Protein 9CR9 (pdb70)

Foldseek 3Di:
DWAKAKDWADEAAAQAKTKIKIAIDDDQQLQWKKWKWWAAVPGDIGTAKIAGSNRDDIDGDPVQPPFWDWGADSVRNMIMIMGGRHDQRVFTWMKMFIFPPPDPVDTHDTDHIHPTGTHGHHPDDADAWDWAWQAKCKMKIWIKTDFGDDDDKDKDKPVNPDDPAKDWDDWDQDPVRGIITMIMGIDRVVCQVPDWIWMWMGGPRVRDIDIDIHHD/DKAKAKPDQEAEDAFFDKDKIKIFIPWFLFQQKWKWWDAPPDDIHTAAGSQFHGDPPHDPQWGKDDGITIIMIMRNGHDPVRQTWMKMWRPRPPIYIYPTYGYAYDDDFDFWDKDKDWFDPVVLVVWKTKIKIKTPFGDDPDKDKWKAFQRRTDDDFKDKDKDAQDPPHGGIMMMIMGMDTSVVVVVTFKIKIWMDDPVDPHIDIDIGTD/DVPPDPDDD/DWAKAKDFADEAAAQAKTKIKIATDDDQQLQWKKWKWWAAVPGDIGTAKIAGSNRDDIDGDPVQPPQWDWGADSVRRMIMIMGGRDDQVNFTFMKMFIQPCPDDVDTHDTDHIHPTGTHGHHPDDADAWDKDWQAWPVQKTKIWIKTDFGDDDDKDKDKPVNPDDPFKDKDDWDQDPVRGIITMIMGIDGPVCQVPDWIWMWMADVSVRDIDIDIHHD/DKDKAKPDQEAEDAFFDKDKIKIFIPWFLFQQKWKWWDAPPDDIDTAAGSQFHGPPPHDPQWGKDDGITIIMIMRNGHDPVRQTWMKMWRPRPPIYIYPTYGYAYDDDFDFWDKDKDWFDPVVLVVFKTKIKIKTPFGDDPDKDKWKAFQNRTDDDFKDKDKDQQDPPHRGIMMMIIGMDTSVVVVVTFKIKIWMDDPNDPDIDIDIGTD/DVPPDPDDD

Secondary structure (DSSP, 8-state):
--EEEEE--SEE-TT--EEEEEEEESS-GGGS-EEEEEE-TTS-EEEEEEE-TTS--EEE-TTTTTTEEEEEEGGGTEEEEEE-S--GGG-EEEEEEEE--S-TTS---EEEE---EEEEE--PPPBPPEEEEE---EEEEEEEEEEEBSS--EEEEGGGTB-TTEEEPPPEE-TTS-EEEEEEEEEEGGGTTTS--EEEEEEGGGTEEEEEE---/---EEEE-SEEEE-TT--EEEEEEESS--TT-EEEEEE-TTS--EEEEETTTEEPTT--TTEEEEEETTEEEEEESS--GGG-EEEEEEE-SSS-EE---EEEEE----BPPEEEEEPPPHHHHHHTEEEEEEEEEEEBSS--EEEEEETTEEP-SSEEEEEPPPPTTT--EEEEEEEEEEHHHHHT--EEEEEEE-TT-SS-EEEEEE-/-TTS--S--/--EEEEE--SEE-TT--EEEEEEEESS-GGGS-EEEEEE-TTS-EEEEEEE-TTS--EEE-TTTTTTEEEEEEGGGTEEEEEE-S--GGG-EEEEEEEE--S-SSS---EEEE---EEEEE--PPPBPPEEEEE-----EEEEEEEEEEEBSS--EEEEGGGTB-TTEEEPPPEE-TTS-EEEEEEEEEEGGGTTTS--EEEEEEGGGTEEEEEE---/---EEEE-SEEEE-TT--EEEEEEESS--TT-EEEEEE-TTS--EEEEETTTEEPTT--TTEEEEEETTEEEEEESS--GGG-SEEEEEE-SSS-EE---EEEEE----BPPEEEEEPPPHHHHTTTEEEEEEEEEEEBSS--EEEEEETTEEP-SSEEEEEPPPPTTT--EEEEEEEEEEHHHHTT--EEEEEEE-TT-SS-EEEEEE-/-TTS--S--

Organism: Plasmodium falciparum (isolate le5) (NCBI:txid5840)

Structure (mmCIF, N/CA/C/O backbone):
data_9CR9
#
_entry.id   9CR9
#
_cell.length_a   46.600
_cell.length_b   61.050
_cell.length_c   152.999
_cell.angle_alpha   90.00
_cell.angle_beta   90.00
_cell.angle_gamma   90.00
#
_symmetry.space_group_name_H-M   'P 1 21 1'
#
loop_
_entity.id
_entity.type
_entity.pdbx_description
1 polymer 'MA6 Fab heavy chain'
2 polymer 'MA6 Fab light chain'
3 polymer 'Circumsporozoite protein (NPNA)3 repeat region peptide'
4 water water
#
loop_
_atom_site.group_PDB
_atom_site.id
_atom_site.type_symbol
_atom_site.label_atom_id
_atom_site.label_alt_id
_atom_site.label_comp_id
_atom_site.label_asym_id
_atom_site.label_entity_id
_atom_site.label_seq_id
_atom_site.pdbx_PDB_ins_code
_atom_site.Cartn_x
_atom_site.Cartn_y
_atom_site.Cartn_z
_atom_site.occupancy
_atom_site.B_iso_or_equiv
_atom_site.auth_seq_id
_atom_site.auth_comp_id
_atom_site.auth_asym_id
_atom_site.auth_atom_id
_atom_site.pdbx_PDB_model_num
ATOM 1 N N . GLN A 1 1 ? -2.514 4.141 -11.045 1.00 48.83 1 GLN A N 1
ATOM 2 C CA . GLN A 1 1 ? -1.529 3.680 -10.074 1.00 47.57 1 GLN A CA 1
ATOM 3 C C . GLN A 1 1 ? -2.159 2.661 -9.133 1.00 41.53 1 GLN A C 1
ATOM 4 O O . GLN A 1 1 ? -3.344 2.760 -8.817 1.00 38.11 1 GLN A O 1
ATOM 10 N N . VAL A 1 2 ? -1.370 1.668 -8.714 1.00 40.26 2 VAL A N 1
ATOM 11 C CA . VAL A 1 2 ? -1.835 0.694 -7.733 1.00 37.45 2 VAL A CA 1
ATOM 12 C C . VAL A 1 2 ? -2.195 1.394 -6.426 1.00 34.12 2 VAL A C 1
ATOM 13 O O . VAL A 1 2 ? -1.482 2.291 -5.950 1.00 34.98 2 VAL A O 1
ATOM 17 N N . GLN A 1 3 ? -3.333 1.020 -5.854 1.00 30.30 3 GLN A N 1
ATOM 18 C CA . GLN A 1 3 ? -3.743 1.659 -4.616 1.00 27.89 3 GLN A CA 1
ATOM 19 C C . GLN A 1 3 ? -4.735 0.770 -3.884 1.00 24.47 3 GLN A C 1
ATOM 20 O O . GLN A 1 3 ? -5.561 0.096 -4.507 1.00 21.46 3 GLN A O 1
ATOM 26 N N . LEU A 1 4 ? -4.622 0.768 -2.558 1.00 18.77 4 LEU A N 1
ATOM 27 C CA . LEU A 1 4 ? -5.531 0.065 -1.664 1.00 18.19 4 LEU A CA 1
ATOM 28 C C . LEU A 1 4 ? -6.106 1.082 -0.694 1.00 18.35 4 LEU A C 1
ATOM 29 O O . LEU A 1 4 ? -5.355 1.868 -0.111 1.00 18.66 4 LEU A O 1
ATOM 34 N N . VAL A 1 5 ? -7.426 1.071 -0.514 1.00 13.71 5 VAL A N 1
ATOM 35 C CA . VAL A 1 5 ? -8.100 2.085 0.295 1.00 12.65 5 VAL A CA 1
ATOM 36 C C . VAL A 1 5 ? -9.031 1.390 1.281 1.00 11.10 5 VAL A C 1
ATOM 37 O O . VAL A 1 5 ? -10.068 0.835 0.885 1.00 10.67 5 VAL A O 1
ATOM 41 N N . GLU A 1 6 ? -8.685 1.451 2.561 1.00 12.20 6 GLU A N 1
ATOM 42 C CA . GLU A 1 6 ? -9.522 0.898 3.613 1.00 11.17 6 GLU A CA 1
ATOM 43 C C . GLU A 1 6 ? -10.597 1.897 4.029 1.00 13.55 6 GLU A C 1
ATOM 44 O O . GLU A 1 6 ? -10.383 3.117 4.032 1.00 13.09 6 GLU A O 1
ATOM 50 N N . SER A 1 7 ? -11.756 1.364 4.395 1.00 12.09 7 SER A N 1
ATOM 51 C CA . SER A 1 7 ? -12.846 2.188 4.891 1.00 12.63 7 SER A CA 1
ATOM 52 C C . SER A 1 7 ? -13.588 1.413 5.969 1.00 12.01 7 SER A C 1
ATOM 53 O O . SER A 1 7 ? -13.476 0.192 6.075 1.00 11.80 7 SER A O 1
ATOM 56 N N . GLY A 1 8 ? -14.363 2.142 6.767 1.00 12.55 8 GLY A N 1
ATOM 57 C CA . GLY A 1 8 ? -15.230 1.561 7.766 1.00 13.25 8 GLY A CA 1
ATOM 58 C C . GLY A 1 8 ? -14.819 1.862 9.184 1.00 14.25 8 GLY A C 1
ATOM 59 O O . GLY A 1 8 ? -15.623 1.662 10.105 1.00 15.05 8 GLY A O 1
ATOM 60 N N . GLY A 1 9 ? -13.597 2.345 9.391 1.00 14.41 9 GLY A N 1
ATOM 61 C CA . GLY A 1 9 ? -13.135 2.575 10.748 1.00 12.63 9 GLY A CA 1
ATOM 62 C C . GLY A 1 9 ? -13.934 3.670 11.433 1.00 13.18 9 GLY A C 1
ATOM 63 O O . GLY A 1 9 ? -14.316 4.670 10.821 1.00 14.92 9 GLY A O 1
ATOM 64 N N . GLY A 1 10 ? -14.123 3.508 12.737 1.00 13.54 10 GLY A N 1
ATOM 65 C CA . GLY A 1 10 ? -14.849 4.516 13.524 1.00 12.38 10 GLY A CA 1
ATOM 66 C C . GLY A 1 10 ? -15.018 4.053 14.953 1.00 12.87 10 GLY A C 1
ATOM 67 O O . GLY A 1 10 ? -14.474 2.999 15.301 1.00 12.80 10 GLY A O 1
ATOM 68 N N . VAL A 1 11 ? -15.738 4.833 15.752 1.00 13.02 11 VAL A N 1
ATOM 69 C CA . VAL A 1 11 ? -15.991 4.422 17.159 1.00 15.79 11 VAL A CA 1
ATOM 70 C C . VAL A 1 11 ? -17.095 3.365 17.127 1.00 18.03 11 VAL A C 1
ATOM 71 O O . VAL A 1 11 ? -18.146 3.627 16.527 1.00 19.23 11 VAL A O 1
ATOM 75 N N . VAL A 1 12 ? -16.846 2.226 17.768 1.00 18.44 12 VAL A N 1
ATOM 76 C CA . VAL A 1 12 ? -17.828 1.107 17.844 1.00 18.01 12 VAL A CA 1
ATOM 77 C C . VAL A 1 12 ? -17.769 0.595 19.282 1.00 20.18 12 VAL A C 1
ATOM 78 O O . VAL A 1 12 ? -16.672 0.488 19.820 1.00 17.35 12 VAL A O 1
ATOM 82 N N . GLN A 1 13 ? -18.914 0.273 19.868 1.00 14.46 13 GLN A N 1
ATOM 83 C CA . GLN A 1 13 ? -18.931 -0.130 21.263 1.00 15.86 13 GLN A CA 1
ATOM 84 C C . GLN A 1 13 ? -18.459 -1.575 21.420 1.00 15.37 13 GLN A C 1
ATOM 85 O O . GLN A 1 13 ? -18.604 -2.386 20.503 1.00 14.28 13 GLN A O 1
ATOM 91 N N . PRO A 1 14 ? -17.895 -1.921 22.579 1.00 19.42 14 PRO A N 1
ATOM 92 C CA . PRO A 1 14 ? -17.489 -3.311 22.811 1.00 19.17 14 PRO A CA 1
ATOM 93 C C . PRO A 1 14 ? -18.676 -4.257 22.707 1.00 18.79 14 PRO A C 1
ATOM 94 O O . PRO A 1 14 ? -19.804 -3.920 23.078 1.00 17.64 14 PRO A O 1
ATOM 98 N N . GLY A 1 15 ? -18.408 -5.455 22.184 1.00 18.16 15 GLY A N 1
ATOM 99 C CA . GLY A 1 15 ? -19.436 -6.454 21.976 1.00 18.07 15 GLY A CA 1
ATOM 100 C C . GLY A 1 15 ? -20.226 -6.301 20.695 1.00 17.31 15 GLY A C 1
ATOM 101 O O . GLY A 1 15 ? -20.994 -7.207 20.345 1.00 17.16 15 GLY A O 1
ATOM 102 N N . ARG A 1 16 ? -20.063 -5.198 19.978 1.00 14.25 16 ARG A N 1
ATOM 103 C CA . ARG A 1 16 ? -20.825 -4.967 18.765 1.00 16.07 16 ARG A CA 1
ATOM 104 C C . ARG A 1 16 ? -20.026 -5.427 17.543 1.00 15.94 16 ARG A C 1
ATOM 105 O O . ARG A 1 16 ? -18.933 -5.992 17.658 1.00 15.85 16 ARG A O 1
ATOM 113 N N . SER A 1 17 ? -20.588 -5.191 16.355 1.00 15.28 17 SER A N 1
ATOM 114 C CA . SER A 1 17 ? -20.036 -5.674 15.095 1.00 13.90 17 SER A CA 1
ATOM 115 C C . SER A 1 17 ? -19.709 -4.508 14.174 1.00 12.98 17 SER A C 1
ATOM 116 O O . SER A 1 17 ? -20.327 -3.441 14.251 1.00 14.96 17 SER A O 1
ATOM 119 N N . LEU A 1 18 ? -18.763 -4.741 13.266 1.00 14.61 18 LEU A N 1
ATOM 120 C CA . LEU A 1 18 ? -18.336 -3.723 12.319 1.00 15.03 18 LEU A CA 1
ATOM 121 C C . LEU A 1 18 ? -17.723 -4.412 11.109 1.00 16.54 18 LEU A C 1
ATOM 122 O O . LEU A 1 18 ? -16.918 -5.337 11.255 1.00 15.81 18 LEU A O 1
ATOM 127 N N . ARG A 1 19 ? -18.090 -3.943 9.923 1.00 14.00 19 ARG A N 1
ATOM 128 C CA . ARG A 1 19 ? -17.611 -4.511 8.668 1.00 14.19 19 ARG A CA 1
ATOM 129 C C . ARG A 1 19 ? -16.663 -3.521 7.997 1.00 15.43 19 ARG A C 1
ATOM 130 O O . ARG A 1 19 ? -17.107 -2.514 7.443 1.00 15.68 19 ARG A O 1
ATOM 138 N N . LEU A 1 20 ? -15.359 -3.802 8.041 1.00 10.69 20 LEU A N 1
ATOM 139 C CA . LEU A 1 20 ? -14.413 -2.987 7.295 1.00 12.88 20 LEU A CA 1
ATOM 140 C C . LEU A 1 20 ? -14.365 -3.446 5.844 1.00 12.15 20 LEU A C 1
ATOM 141 O O . LEU A 1 20 ? -14.715 -4.581 5.517 1.00 13.12 20 LEU A O 1
ATOM 146 N N . SER A 1 21 ? -13.909 -2.558 4.967 1.00 11.06 21 SER A N 1
ATOM 147 C CA . SER A 1 21 ? -13.731 -2.945 3.576 1.00 12.80 21 SER A CA 1
ATOM 148 C C . SER A 1 21 ? -12.458 -2.313 3.032 1.00 13.82 21 SER A C 1
ATOM 149 O O . SER A 1 21 ? -11.910 -1.369 3.606 1.00 13.48 21 SER A O 1
ATOM 152 N N . CYS A 1 22 ? -11.970 -2.871 1.926 1.00 13.81 22 CYS A N 1
ATOM 153 C CA . CYS A 1 22 ? -10.735 -2.400 1.303 1.00 13.70 22 CYS A CA 1
ATOM 154 C C . CYS A 1 22 ? -10.931 -2.460 -0.202 1.00 14.19 22 CYS A C 1
ATOM 155 O O . CYS A 1 22 ? -11.140 -3.543 -0.754 1.00 15.41 22 CYS A O 1
ATOM 158 N N . ALA A 1 23 ? -10.907 -1.301 -0.851 1.00 13.19 23 ALA A N 1
ATOM 159 C CA . ALA A 1 23 ? -11.146 -1.190 -2.284 1.00 14.10 23 ALA A CA 1
ATOM 160 C C . ALA A 1 23 ? -9.823 -1.019 -3.016 1.00 15.29 23 ALA A C 1
ATOM 161 O O . ALA A 1 23 ? -9.008 -0.170 -2.643 1.00 12.09 23 ALA A O 1
ATOM 163 N N . ALA A 1 24 ? -9.619 -1.821 -4.056 1.00 16.65 24 ALA A N 1
ATOM 164 C CA . ALA A 1 24 ? -8.381 -1.833 -4.816 1.00 17.03 24 ALA A CA 1
ATOM 165 C C . ALA A 1 24 ? -8.606 -1.260 -6.208 1.00 18.09 24 ALA A C 1
ATOM 166 O O . ALA A 1 24 ? -9.686 -1.410 -6.791 1.00 19.54 24 ALA A O 1
ATOM 168 N N . SER A 1 25 ? -7.578 -0.595 -6.734 1.00 16.51 25 SER A N 1
ATOM 169 C CA . SER A 1 25 ? -7.592 -0.160 -8.125 1.00 20.38 25 SER A CA 1
ATOM 170 C C . SER A 1 25 ? -6.162 -0.117 -8.649 1.00 19.70 25 SER A C 1
ATOM 171 O O . SER A 1 25 ? -5.197 -0.076 -7.880 1.00 17.85 25 SER A O 1
ATOM 174 N N . GLY A 1 26 ? -6.035 -0.135 -9.978 1.00 21.87 26 GLY A N 1
ATOM 175 C CA . GLY A 1 26 ? -4.743 -0.044 -10.627 1.00 22.59 26 GLY A CA 1
ATOM 176 C C . GLY A 1 26 ? -4.034 -1.361 -10.849 1.00 23.76 26 GLY A C 1
ATOM 177 O O . GLY A 1 26 ? -2.897 -1.357 -11.341 1.00 19.94 26 GLY A O 1
ATOM 178 N N . PHE A 1 27 ? -4.659 -2.482 -10.497 1.00 22.83 27 PHE A N 1
ATOM 179 C CA . PHE A 1 27 ? -4.087 -3.803 -10.711 1.00 22.79 27 PHE A CA 1
ATOM 180 C C . PHE A 1 27 ? -5.224 -4.814 -10.711 1.00 25.48 27 PHE A C 1
ATOM 181 O O . PHE A 1 27 ? -6.355 -4.504 -10.326 1.00 17.23 27 PHE A O 1
ATOM 189 N N . THR A 1 28 ? -4.913 -6.029 -11.152 1.00 17.99 28 THR A N 1
ATOM 190 C CA . THR A 1 28 ? -5.915 -7.093 -11.245 1.00 22.81 28 THR A CA 1
ATOM 191 C C . THR A 1 28 ? -6.137 -7.677 -9.853 1.00 21.48 28 THR A C 1
ATOM 192 O O . THR A 1 28 ? -5.487 -8.643 -9.447 1.00 21.56 28 THR A O 1
ATOM 196 N N . PHE A 1 29 ? -7.083 -7.072 -9.123 1.00 19.74 29 PHE A N 1
ATOM 197 C CA . PHE A 1 29 ? -7.353 -7.443 -7.736 1.00 17.13 29 PHE A CA 1
ATOM 198 C C . PHE A 1 29 ? -7.689 -8.925 -7.607 1.00 16.67 29 PHE A C 1
ATOM 199 O O . PHE A 1 29 ? -7.213 -9.604 -6.689 1.00 16.39 29 PHE A O 1
ATOM 207 N N . SER A 1 30 ? -8.480 -9.450 -8.544 1.00 15.28 30 SER A N 1
ATOM 208 C CA . SER A 1 30 ? -8.907 -10.843 -8.501 1.00 18.46 30 SER A CA 1
ATOM 209 C C . SER A 1 30 ? -7.761 -11.830 -8.695 1.00 17.14 30 SER A C 1
ATOM 210 O O . SER A 1 30 ? -7.987 -13.040 -8.595 1.00 16.74 30 SER A O 1
ATOM 213 N N . SER A 1 31 ? -6.548 -11.363 -8.972 1.00 18.87 31 SER A N 1
ATOM 214 C CA . SER A 1 31 ? -5.415 -12.265 -9.123 1.00 18.71 31 SER A CA 1
ATOM 215 C C . SER A 1 31 ? -4.602 -12.430 -7.847 1.00 16.48 31 SER A C 1
ATOM 216 O O . SER A 1 31 ? -3.762 -13.332 -7.784 1.00 18.37 31 SER A O 1
ATOM 219 N N . TYR A 1 32 ? -4.854 -11.619 -6.821 1.00 15.34 32 TYR A N 1
ATOM 220 C CA . TYR A 1 32 ? -3.980 -11.527 -5.656 1.00 14.91 32 TYR A CA 1
ATOM 221 C C . TYR A 1 32 ? -4.693 -11.962 -4.385 1.00 15.01 32 TYR A C 1
ATOM 222 O O . TYR A 1 32 ? -5.832 -11.558 -4.136 1.00 14.20 32 TYR A O 1
ATOM 231 N N . GLY A 1 33 ? -4.011 -12.767 -3.573 1.00 16.79 33 GLY A N 1
ATOM 232 C CA . GLY A 1 33 ? -4.396 -12.892 -2.181 1.00 12.18 33 GLY A CA 1
ATOM 233 C C . GLY A 1 33 ? -4.093 -11.615 -1.419 1.00 11.29 33 GLY A C 1
ATOM 234 O O . GLY A 1 33 ? -3.153 -10.885 -1.728 1.00 12.20 33 GLY A O 1
ATOM 235 N N . ILE A 1 34 ? -4.920 -11.324 -0.418 1.00 14.49 34 ILE A N 1
ATOM 236 C CA . ILE A 1 34 ? -4.838 -10.069 0.322 1.00 14.58 34 ILE A CA 1
ATOM 237 C C . ILE A 1 34 ? -4.922 -10.373 1.809 1.00 15.35 34 ILE A C 1
ATOM 238 O O . ILE A 1 34 ? -5.694 -11.244 2.228 1.00 9.82 34 ILE A O 1
ATOM 243 N N . HIS A 1 35 ? -4.139 -9.640 2.603 1.00 12.16 35 HIS A N 1
ATOM 244 C CA . HIS A 1 35 ? -4.124 -9.759 4.052 1.00 12.62 35 HIS A CA 1
ATOM 245 C C . HIS A 1 35 ? -4.785 -8.555 4.715 1.00 12.58 35 HIS A C 1
ATOM 246 O O . HIS A 1 35 ? -4.828 -7.453 4.162 1.00 12.50 35 HIS A O 1
ATOM 253 N N . TRP A 1 36 ? -5.278 -8.779 5.931 1.00 11.90 36 TRP A N 1
ATOM 254 C CA . TRP A 1 36 ? -5.527 -7.711 6.891 1.00 8.17 36 TRP A CA 1
ATOM 255 C C . TRP A 1 36 ? -4.422 -7.742 7.938 1.00 8.29 36 TRP A C 1
ATOM 256 O O . TRP A 1 36 ? -4.069 -8.816 8.436 1.00 11.89 36 TRP A O 1
ATOM 267 N N . VAL A 1 37 ? -3.877 -6.572 8.257 1.00 8.05 37 VAL A N 1
ATOM 268 C CA . VAL A 1 37 ? -2.872 -6.403 9.304 1.00 12.50 37 VAL A CA 1
ATOM 269 C C . VAL A 1 37 ? -3.297 -5.221 10.163 1.00 11.54 37 VAL A C 1
ATOM 270 O O . VAL A 1 37 ? -3.813 -4.228 9.644 1.00 13.27 37 VAL A O 1
ATOM 274 N N . ARG A 1 38 ? -3.093 -5.320 11.474 1.00 10.41 38 ARG A N 1
ATOM 275 C CA . ARG A 1 38 ? -3.487 -4.233 12.355 1.00 8.55 38 ARG A CA 1
ATOM 276 C C . ARG A 1 38 ? -2.338 -3.837 13.269 1.00 12.01 38 ARG A C 1
ATOM 277 O O . ARG A 1 38 ? -1.403 -4.605 13.503 1.00 10.78 38 ARG A O 1
ATOM 285 N N . GLN A 1 39 ? -2.442 -2.616 13.794 1.00 9.03 39 GLN A N 1
ATOM 286 C CA . GLN A 1 39 ? -1.428 -2.031 14.666 1.00 9.52 39 GLN A CA 1
ATOM 287 C C . GLN A 1 39 ? -2.147 -1.262 15.767 1.00 9.92 39 GLN A C 1
ATOM 288 O O . GLN A 1 39 ? -2.740 -0.213 15.503 1.00 13.17 39 GLN A O 1
ATOM 294 N N . ALA A 1 40 ? -2.106 -1.787 16.990 1.00 10.58 40 ALA A N 1
ATOM 295 C CA . ALA A 1 40 ? -2.720 -1.104 18.113 1.00 16.50 40 ALA A CA 1
ATOM 296 C C . ALA A 1 40 ? -1.926 0.159 18.433 1.00 17.38 40 ALA A C 1
ATOM 297 O O . ALA A 1 40 ? -0.741 0.246 18.106 1.00 17.83 40 ALA A O 1
ATOM 299 N N . PRO A 1 41 ? -2.568 1.170 19.041 1.00 19.49 41 PRO A N 1
ATOM 300 C CA . PRO A 1 41 ? -1.841 2.399 19.390 1.00 20.66 41 PRO A CA 1
ATOM 301 C C . PRO A 1 41 ? -0.573 2.127 20.184 1.00 21.33 41 PRO A C 1
ATOM 302 O O . PRO A 1 41 ? -0.621 1.502 21.247 1.00 21.47 41 PRO A O 1
ATOM 306 N N . GLY A 1 42 ? 0.567 2.579 19.662 1.00 22.41 42 GLY A N 1
ATOM 307 C CA . GLY A 1 42 ? 1.843 2.426 20.336 1.00 22.17 42 GLY A CA 1
ATOM 308 C C . GLY A 1 42 ? 2.498 1.066 20.209 1.00 21.20 42 GLY A C 1
ATOM 309 O O . GLY A 1 42 ? 3.607 0.881 20.729 1.00 21.36 42 GLY A O 1
ATOM 310 N N . LYS A 1 43 ? 1.868 0.115 19.532 1.00 19.26 43 LYS A N 1
ATOM 311 C CA . LYS A 1 43 ? 2.345 -1.257 19.480 1.00 19.16 43 LYS A CA 1
ATOM 312 C C . LYS A 1 43 ? 2.841 -1.588 18.077 1.00 16.64 43 LYS A C 1
ATOM 313 O O . LYS A 1 43 ? 2.864 -0.740 17.180 1.00 14.94 43 LYS A O 1
ATOM 319 N N . GLY A 1 44 ? 3.242 -2.845 17.893 1.00 15.53 44 GLY A N 1
ATOM 320 C CA . GLY A 1 44 ? 3.755 -3.314 16.625 1.00 13.87 44 GLY A CA 1
ATOM 321 C C . GLY A 1 44 ? 2.677 -3.840 15.693 1.00 14.04 44 GLY A C 1
ATOM 322 O O . GLY A 1 44 ? 1.474 -3.763 15.955 1.00 14.93 44 GLY A O 1
ATOM 323 N N . LEU A 1 45 ? 3.135 -4.367 14.564 1.00 14.27 45 LEU A N 1
ATOM 324 C CA . LEU A 1 45 ? 2.238 -4.885 13.545 1.00 12.89 45 LEU A CA 1
ATOM 325 C C . LEU A 1 45 ? 1.804 -6.296 13.907 1.00 12.88 45 LEU A C 1
ATOM 326 O O . LEU A 1 45 ? 2.610 -7.107 14.370 1.00 15.05 45 LEU A O 1
ATOM 331 N N . GLU A 1 46 ? 0.514 -6.568 13.713 1.00 10.93 46 GLU A N 1
ATOM 332 C CA . GLU A 1 46 ? -0.044 -7.909 14.015 1.00 13.14 46 GLU A CA 1
ATOM 333 C C . GLU A 1 46 ? -0.837 -8.398 12.802 1.00 11.99 46 GLU A C 1
ATOM 334 O O . GLU A 1 46 ? -1.808 -7.728 12.424 1.00 10.46 46 GLU A O 1
ATOM 340 N N . TRP A 1 47 ? -0.399 -9.504 12.199 1.00 12.85 47 TRP A N 1
ATOM 341 C CA . TRP A 1 47 ? -1.142 -10.082 11.052 1.00 12.24 47 TRP A CA 1
ATOM 342 C C . TRP A 1 47 ? -2.509 -10.538 11.574 1.00 12.15 47 TRP A C 1
ATOM 343 O O . TRP A 1 47 ? -2.554 -11.117 12.673 1.00 12.74 47 TRP A O 1
ATOM 354 N N . VAL A 1 48 ? -3.572 -10.316 10.797 1.00 12.44 48 VAL A N 1
ATOM 355 C CA . VAL A 1 48 ? -4.949 -10.667 11.246 1.00 12.45 48 VAL A CA 1
ATOM 356 C C . VAL A 1 48 ? -5.530 -11.814 10.410 1.00 13.11 48 VAL A C 1
ATOM 357 O O . VAL A 1 48 ? -5.968 -12.804 11.020 1.00 16.17 48 VAL A O 1
ATOM 361 N N . ALA A 1 49 ? -5.484 -11.710 9.078 1.00 11.07 49 ALA A N 1
ATOM 362 C CA . ALA A 1 49 ? -6.123 -12.728 8.255 1.00 10.68 49 ALA A CA 1
ATOM 363 C C . ALA A 1 49 ? -5.642 -12.633 6.816 1.00 12.58 49 ALA A C 1
ATOM 364 O O . ALA A 1 49 ? -5.206 -11.575 6.359 1.00 13.79 49 ALA A O 1
ATOM 366 N N . LEU A 1 50 ? -5.733 -13.761 6.113 1.00 13.12 50 LEU A N 1
ATOM 367 C CA . LEU A 1 50 ? -5.448 -13.868 4.690 1.00 13.21 50 LEU A CA 1
ATOM 368 C C . LEU A 1 50 ? -6.645 -14.483 3.977 1.00 14.19 50 LEU A C 1
ATOM 369 O O . LEU A 1 50 ? -7.321 -15.359 4.522 1.00 12.18 50 LEU A O 1
ATOM 374 N N . ILE A 1 51 ? -6.911 -13.975 2.791 1.00 11.29 51 ILE A N 1
ATOM 375 C CA . ILE A 1 51 ? -7.898 -14.679 1.946 1.00 11.91 51 ILE A CA 1
ATOM 376 C C . ILE A 1 51 ? -7.140 -14.919 0.645 1.00 13.63 51 ILE A C 1
ATOM 377 O O . ILE A 1 51 ? -6.415 -14.009 0.202 1.00 13.47 51 ILE A O 1
ATOM 382 N N . TRP A 1 52 ? -7.425 -16.033 -0.043 1.00 13.26 52 TRP A N 1
ATOM 383 C CA . TRP A 1 52 ? -6.830 -16.322 -1.380 1.00 13.86 52 TRP A CA 1
ATOM 384 C C . TRP A 1 52 ? -7.477 -15.410 -2.431 1.00 13.65 52 TRP A C 1
ATOM 385 O O . TRP A 1 52 ? -8.574 -14.832 -2.093 1.00 14.76 52 TRP A O 1
ATOM 396 N N . TYR A 1 53 A -6.918 -15.408 -3.670 1.00 14.18 52 TYR A N 1
ATOM 397 C CA . TYR A 1 53 A -7.351 -14.548 -4.767 1.00 16.84 52 TYR A CA 1
ATOM 398 C C . TYR A 1 53 A -8.808 -14.788 -5.148 1.00 18.40 52 TYR A C 1
ATOM 399 O O . TYR A 1 53 A -9.521 -13.852 -5.526 1.00 14.50 52 TYR A O 1
ATOM 408 N N . ASP A 1 54 ? -9.337 -16.013 -4.982 1.00 15.47 53 ASP A N 1
ATOM 409 C CA . ASP A 1 54 ? -10.709 -16.358 -5.432 1.00 16.14 53 ASP A CA 1
ATOM 410 C C . ASP A 1 54 ? -11.627 -16.491 -4.220 1.00 17.60 53 ASP A C 1
ATOM 411 O O . ASP A 1 54 ? -12.755 -16.962 -4.405 1.00 17.44 53 ASP A O 1
ATOM 416 N N . GLY A 1 55 ? -11.145 -16.081 -3.044 1.00 15.40 54 GLY A N 1
ATOM 417 C CA . GLY A 1 55 ? -11.939 -16.140 -1.803 1.00 20.06 54 GLY A CA 1
ATOM 418 C C . GLY A 1 55 ? -12.079 -17.549 -1.261 1.00 21.28 54 GLY A C 1
ATOM 419 O O . GLY A 1 55 ? -12.964 -17.761 -0.418 1.00 22.36 54 GLY A O 1
ATOM 420 N N . SER A 1 56 ? -11.200 -18.469 -1.667 1.00 19.14 55 SER A N 1
ATOM 421 C CA . SER A 1 56 ? -11.347 -19.868 -1.193 1.00 19.79 55 SER A CA 1
ATOM 422 C C . SER A 1 56 ? -10.654 -20.085 0.156 1.00 21.24 55 SER A C 1
ATOM 423 O O . SER A 1 56 ? -11.364 -20.121 1.170 1.00 23.25 55 SER A O 1
ATOM 426 N N . ASN A 1 57 ? -9.322 -20.177 0.170 1.00 18.86 56 ASN A N 1
ATOM 427 C CA . ASN A 1 57 ? -8.597 -20.451 1.439 1.00 20.46 56 ASN A CA 1
ATOM 428 C C . ASN A 1 57 ? -8.552 -19.185 2.298 1.00 19.41 56 ASN A C 1
ATOM 429 O O . ASN A 1 57 ? -8.194 -18.128 1.765 1.00 19.59 56 ASN A O 1
ATOM 434 N N . LYS A 1 58 ? -8.895 -19.325 3.580 1.00 18.21 57 LYS A N 1
ATOM 435 C CA . LYS A 1 58 ? -8.906 -18.199 4.549 1.00 17.64 57 LYS A CA 1
ATOM 436 C C . LYS A 1 58 ? -8.132 -18.613 5.802 1.00 19.03 57 LYS A C 1
ATOM 437 O O . LYS A 1 58 ? -8.412 -19.695 6.340 1.00 20.14 57 LYS A O 1
ATOM 443 N N . TYR A 1 59 ? -7.220 -17.755 6.255 1.00 17.87 58 TYR A N 1
ATOM 444 C CA . TYR A 1 59 ? -6.409 -18.042 7.464 1.00 18.19 58 TYR A CA 1
ATOM 445 C C . TYR A 1 59 ? -6.584 -16.886 8.452 1.00 16.64 58 TYR A C 1
ATOM 446 O O . TYR A 1 59 ? -6.693 -15.735 8.013 1.00 15.72 58 TYR A O 1
ATOM 455 N N . TYR A 1 60 ? -6.587 -17.205 9.746 1.00 16.67 59 TYR A N 1
ATOM 456 C CA . TYR A 1 60 ? -6.793 -16.199 10.777 1.00 16.57 59 TYR A CA 1
ATOM 457 C C . TYR A 1 60 ? -5.745 -16.338 11.868 1.00 17.87 59 TYR A C 1
ATOM 458 O O . TYR A 1 60 ? -5.235 -17.431 12.133 1.00 16.15 59 TYR A O 1
ATOM 467 N N . ALA A 1 61 ? -5.447 -15.215 12.512 1.00 14.16 60 ALA A N 1
ATOM 468 C CA . ALA A 1 61 ? -4.666 -15.246 13.734 1.00 20.16 60 ALA A CA 1
ATOM 469 C C . ALA A 1 61 ? -5.515 -15.773 14.884 1.00 20.32 60 ALA A C 1
ATOM 470 O O . ALA A 1 61 ? -6.733 -15.574 14.929 1.00 21.32 60 ALA A O 1
ATOM 472 N N . ASP A 1 62 ? -4.855 -16.456 15.821 1.00 21.59 61 ASP A N 1
ATOM 473 C CA . ASP A 1 62 ? -5.565 -17.011 16.969 1.00 25.10 61 ASP A CA 1
ATOM 474 C C . ASP A 1 62 ? -6.296 -15.930 17.758 1.00 24.81 61 ASP A C 1
ATOM 475 O O . ASP A 1 62 ? -7.329 -16.209 18.378 1.00 27.99 61 ASP A O 1
ATOM 480 N N . SER A 1 63 ? -5.790 -14.693 17.736 1.00 22.09 62 SER A N 1
ATOM 481 C CA . SER A 1 63 ? -6.402 -13.620 18.511 1.00 23.23 62 SER A CA 1
ATOM 482 C C . SER A 1 63 ? -7.747 -13.178 17.948 1.00 22.83 62 SER A C 1
ATOM 483 O O . SER A 1 63 ? -8.520 -12.539 18.669 1.00 24.15 62 SER A O 1
ATOM 486 N N . VAL A 1 64 ? -8.048 -13.497 16.691 1.00 21.58 63 VAL A N 1
ATOM 487 C CA . VAL A 1 64 ? -9.295 -13.069 16.064 1.00 18.58 63 VAL A CA 1
ATOM 488 C C . VAL A 1 64 ? -10.144 -14.229 15.572 1.00 20.44 63 VAL A C 1
ATOM 489 O O . VAL A 1 64 ? -11.274 -13.992 15.110 1.00 18.94 63 VAL A O 1
ATOM 493 N N . LYS A 1 65 ? -9.657 -15.464 15.658 1.00 23.49 64 LYS A N 1
ATOM 494 C CA . LYS A 1 65 ? -10.391 -16.608 15.132 1.00 26.56 64 LYS A CA 1
ATOM 495 C C . LYS A 1 65 ? -11.749 -16.759 15.807 1.00 27.01 64 LYS A C 1
ATOM 496 O O . LYS A 1 65 ? -11.873 -16.658 17.031 1.00 27.17 64 LYS A O 1
ATOM 502 N N . GLY A 1 66 ? -12.774 -17.020 14.992 1.00 27.38 65 GLY A N 1
ATOM 503 C CA . GLY A 1 66 ? -14.125 -17.187 15.483 1.00 28.48 65 GLY A CA 1
ATOM 504 C C . GLY A 1 66 ? -14.901 -15.904 15.674 1.00 29.11 65 GLY A C 1
ATOM 505 O O . GLY A 1 66 ? -16.135 -15.950 15.766 1.00 31.10 65 GLY A O 1
ATOM 506 N N . ARG A 1 67 ? -14.223 -14.760 15.751 1.00 27.75 66 ARG A N 1
ATOM 507 C CA . ARG A 1 67 ? -14.877 -13.461 15.838 1.00 25.78 66 ARG A CA 1
ATOM 508 C C . ARG A 1 67 ? -14.804 -12.667 14.545 1.00 22.75 66 ARG A C 1
ATOM 509 O O . ARG A 1 67 ? -15.730 -11.907 14.250 1.00 23.51 66 ARG A O 1
ATOM 517 N N . PHE A 1 68 ? -13.724 -12.814 13.781 1.00 18.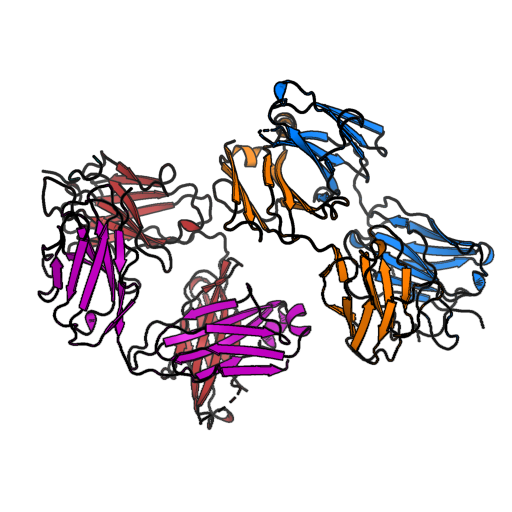18 67 PHE A N 1
ATOM 518 C CA . PHE A 1 68 ? -13.506 -12.061 12.553 1.00 14.77 67 PHE A CA 1
ATOM 519 C C . PHE A 1 68 ? -13.698 -12.985 11.364 1.00 15.29 67 PHE A C 1
ATOM 520 O O . PHE A 1 68 ? -13.311 -14.155 11.412 1.00 15.33 67 PHE A O 1
ATOM 528 N N . THR A 1 69 ? -14.276 -12.451 10.293 1.00 15.36 68 THR A N 1
ATOM 529 C CA . THR A 1 69 ? -14.519 -13.210 9.074 1.00 18.13 68 THR A CA 1
ATOM 530 C C . THR A 1 69 ? -14.021 -12.393 7.896 1.00 15.90 68 THR A C 1
ATOM 531 O O . THR A 1 69 ? -14.470 -11.259 7.694 1.00 13.71 68 THR A O 1
ATOM 535 N N . ILE A 1 70 ? -13.116 -12.968 7.113 1.00 15.82 69 ILE A N 1
ATOM 536 C CA . ILE A 1 70 ? -12.575 -12.309 5.930 1.00 13.02 69 ILE A CA 1
ATOM 537 C C . ILE A 1 70 ? -13.347 -12.794 4.714 1.00 12.80 69 ILE A C 1
ATOM 538 O O . ILE A 1 70 ? -13.760 -13.960 4.647 1.00 14.21 69 ILE A O 1
ATOM 543 N N . SER A 1 71 ? -13.567 -11.893 3.758 1.00 12.80 70 SER A N 1
ATOM 544 C CA . SER A 1 71 ? -14.277 -12.245 2.535 1.00 14.69 70 SER A CA 1
ATOM 545 C C . SER A 1 71 ? -13.908 -11.237 1.455 1.00 15.44 70 SER A C 1
ATOM 546 O O . SER A 1 71 ? -13.254 -10.223 1.719 1.00 10.95 70 SER A O 1
ATOM 549 N N . ARG A 1 72 ? -14.317 -11.534 0.223 1.00 13.51 71 ARG A N 1
ATOM 550 C CA . ARG A 1 72 ? -14.022 -10.605 -0.857 1.00 14.26 71 ARG A CA 1
ATOM 551 C C . ARG A 1 72 ? -15.100 -10.689 -1.928 1.00 15.04 71 ARG A C 1
ATOM 552 O O . ARG A 1 72 ? -15.778 -11.710 -2.081 1.00 13.84 71 ARG A O 1
ATOM 560 N N . ASP A 1 73 ? -15.263 -9.585 -2.653 1.00 14.01 72 ASP A N 1
ATOM 561 C CA . ASP A 1 73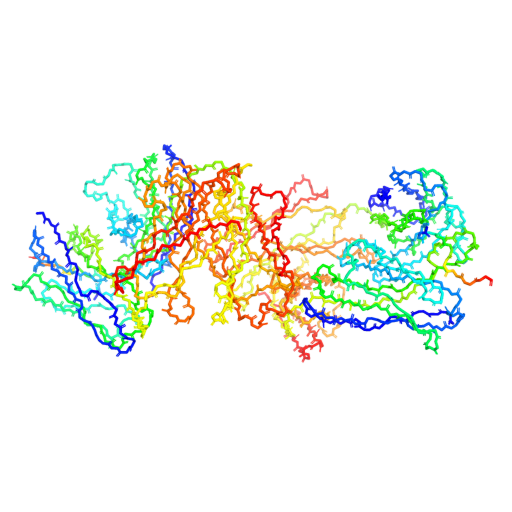 ? -16.167 -9.512 -3.800 1.00 16.42 72 ASP A CA 1
ATOM 562 C C . ASP A 1 73 ? -15.347 -8.986 -4.970 1.00 17.72 72 ASP A C 1
ATOM 563 O O . ASP A 1 73 ? -15.202 -7.771 -5.132 1.00 17.80 72 ASP A O 1
ATOM 568 N N . ASN A 1 74 ? -14.833 -9.900 -5.797 1.00 17.54 73 ASN A N 1
ATOM 569 C CA . ASN A 1 74 ? -13.946 -9.485 -6.875 1.00 16.80 73 ASN A CA 1
ATOM 570 C C . ASN A 1 74 ? -14.665 -8.612 -7.896 1.00 16.27 73 ASN A C 1
ATOM 571 O O . ASN A 1 74 ? -14.049 -7.716 -8.481 1.00 16.48 73 ASN A O 1
ATOM 576 N N . SER A 1 75 ? -15.970 -8.827 -8.099 1.00 17.08 74 SER A N 1
ATOM 577 C CA . SER A 1 75 ? -16.729 -7.976 -9.009 1.00 18.27 74 SER A CA 1
ATOM 578 C C . SER A 1 75 ? -16.729 -6.512 -8.578 1.00 22.29 74 SER A C 1
ATOM 579 O O . SER A 1 75 ? -16.975 -5.632 -9.412 1.00 21.99 74 SER A O 1
ATOM 582 N N . LYS A 1 76 ? -16.478 -6.234 -7.298 1.00 21.88 75 LYS A N 1
ATOM 583 C CA . LYS A 1 76 ? -16.380 -4.873 -6.791 1.00 23.01 75 LYS A CA 1
ATOM 584 C C . LYS A 1 76 ? -14.955 -4.500 -6.411 1.00 21.93 75 LYS A C 1
ATOM 585 O O . LYS A 1 76 ? -14.737 -3.418 -5.853 1.00 20.37 75 LYS A O 1
ATOM 591 N N . ASN A 1 77 ? -13.986 -5.368 -6.703 1.00 18.15 76 ASN A N 1
ATOM 592 C CA . ASN A 1 77 ? -12.581 -5.144 -6.349 1.00 18.95 76 ASN A CA 1
ATOM 593 C C . ASN A 1 77 ? -12.426 -4.815 -4.869 1.00 15.16 76 ASN A C 1
ATOM 594 O O . ASN A 1 77 ? -11.605 -3.982 -4.478 1.00 14.43 76 ASN A O 1
ATOM 599 N N . THR A 1 78 ? -13.220 -5.471 -4.030 1.00 14.85 77 THR A N 1
ATOM 600 C CA . THR A 1 78 ? -13.274 -5.095 -2.626 1.00 16.51 77 THR A CA 1
ATOM 601 C C . THR A 1 78 ? -13.061 -6.305 -1.729 1.00 17.07 77 THR A C 1
ATOM 602 O O . THR A 1 78 ? -13.526 -7.412 -2.028 1.00 17.23 77 THR A O 1
ATOM 606 N N . LEU A 1 79 ? -12.337 -6.070 -0.639 1.00 11.86 78 LEU A N 1
ATOM 607 C CA . LEU A 1 79 ? -12.069 -7.020 0.428 1.00 16.29 78 LEU A CA 1
ATOM 608 C C . LEU A 1 79 ? -12.823 -6.574 1.678 1.00 14.46 78 LEU A C 1
ATOM 609 O O . LEU A 1 79 ? -13.006 -5.376 1.907 1.00 10.77 78 LEU A O 1
ATOM 614 N N . TYR A 1 80 ? -13.270 -7.531 2.491 1.00 11.32 79 TYR A N 1
ATOM 615 C CA . TYR A 1 80 ? -14.003 -7.198 3.705 1.00 11.11 79 TYR A CA 1
ATOM 616 C C . TYR A 1 80 ? -13.395 -7.901 4.906 1.00 12.31 79 TYR A C 1
ATOM 617 O O . TYR A 1 80 ? -12.717 -8.925 4.779 1.00 13.02 79 TYR A O 1
ATOM 626 N N . LEU A 1 81 ? -13.656 -7.330 6.081 1.00 11.59 80 LEU A N 1
ATOM 627 C CA . LEU A 1 81 ? -13.330 -7.958 7.358 1.00 10.78 80 LEU A CA 1
ATOM 628 C C . LEU A 1 81 ? -14.501 -7.691 8.286 1.00 14.58 80 LEU A C 1
ATOM 629 O O . LEU A 1 81 ? -14.657 -6.570 8.780 1.00 14.73 80 LEU A O 1
ATOM 634 N N . GLN A 1 82 ? -15.331 -8.703 8.511 1.00 14.47 81 GLN A N 1
ATOM 635 C CA . GLN A 1 82 ? -16.435 -8.576 9.449 1.00 17.02 81 GLN A CA 1
ATOM 636 C C . GLN A 1 82 ? -15.932 -8.913 10.844 1.00 16.85 81 GLN A C 1
ATOM 637 O O . GLN A 1 82 ? -15.466 -10.032 11.088 1.00 18.11 81 GLN A O 1
ATOM 643 N N . MET A 1 83 ? -16.016 -7.942 11.747 1.00 14.88 82 MET A N 1
ATOM 644 C CA . MET A 1 83 ? -15.558 -8.085 13.122 1.00 15.98 82 MET A CA 1
ATOM 645 C C . MET A 1 83 ? -16.774 -8.171 14.035 1.00 16.37 82 MET A C 1
ATOM 646 O O . MET A 1 83 ? -17.596 -7.251 14.067 1.00 18.79 82 MET A O 1
ATOM 651 N N . ASN A 1 84 A -16.889 -9.273 14.767 1.00 18.37 82 ASN A N 1
ATOM 652 C CA . ASN A 1 84 A -17.978 -9.490 15.708 1.00 18.48 82 ASN A CA 1
ATOM 653 C C . ASN A 1 84 A -17.436 -9.563 17.129 1.00 18.61 82 ASN A C 1
ATOM 654 O O . ASN A 1 84 A -16.265 -9.889 17.350 1.00 18.48 82 ASN A O 1
ATOM 659 N N . SER A 1 85 B -18.311 -9.247 18.090 1.00 19.79 82 SER A N 1
ATOM 660 C CA . SER A 1 85 B -17.984 -9.261 19.518 1.00 22.68 82 SER A CA 1
ATOM 661 C C . SER A 1 85 B -16.674 -8.528 19.787 1.00 21.59 82 SER A C 1
ATOM 662 O O . SER A 1 85 B -15.737 -9.070 20.380 1.00 20.58 82 SER A O 1
ATOM 665 N N . LEU A 1 86 C -16.616 -7.279 19.328 1.00 17.08 82 LEU A N 1
ATOM 666 C CA . LEU A 1 86 C -15.390 -6.500 19.432 1.00 15.97 82 LEU A CA 1
ATOM 667 C C . LEU A 1 86 C -14.984 -6.308 20.887 1.00 16.90 82 LEU A C 1
ATOM 668 O O . LEU A 1 86 C -15.816 -6.030 21.751 1.00 17.86 82 LEU A O 1
ATOM 673 N N . ARG A 1 87 ? -13.691 -6.464 21.158 1.00 18.91 83 ARG A N 1
ATOM 674 C CA . ARG A 1 87 ? -13.156 -6.174 22.476 1.00 21.64 83 ARG A CA 1
ATOM 675 C C . ARG A 1 87 ? -12.330 -4.901 22.407 1.00 17.00 83 ARG A C 1
ATOM 676 O O . ARG A 1 87 ? -11.942 -4.446 21.328 1.00 15.53 83 ARG A O 1
ATOM 684 N N . ALA A 1 88 ? -12.087 -4.316 23.582 1.00 17.97 84 ALA A N 1
ATOM 685 C CA . ALA A 1 88 ? -11.319 -3.078 23.650 1.00 23.17 84 ALA A CA 1
ATOM 686 C C . ALA A 1 88 ? -9.960 -3.232 22.979 1.00 21.23 84 ALA A C 1
ATOM 687 O O . ALA A 1 88 ? -9.480 -2.308 22.311 1.00 19.59 84 ALA A O 1
ATOM 689 N N . GLU A 1 89 ? -9.333 -4.399 23.130 1.00 23.16 85 GLU A N 1
ATOM 690 C CA . GLU A 1 89 ? -8.009 -4.629 22.558 1.00 23.92 85 GLU A CA 1
ATOM 691 C C . GLU A 1 89 ? -8.026 -4.793 21.042 1.00 21.57 85 GLU A C 1
ATOM 692 O O . GLU A 1 89 ? -6.951 -4.941 20.449 1.00 21.74 85 GLU A O 1
ATOM 698 N N . ASP A 1 90 ? -9.197 -4.779 20.400 1.00 18.50 86 ASP A N 1
ATOM 699 C CA . ASP A 1 90 ? -9.248 -4.710 18.943 1.00 16.72 86 ASP A CA 1
ATOM 700 C C . ASP A 1 90 ? -9.050 -3.292 18.422 1.00 14.99 86 ASP A C 1
ATOM 701 O O . ASP A 1 90 ? -8.961 -3.104 17.205 1.00 13.82 86 ASP A O 1
ATOM 706 N N . THR A 1 91 ? -8.977 -2.300 19.307 1.00 15.06 87 THR A N 1
ATOM 707 C CA . THR A 1 91 ? -8.686 -0.930 18.899 1.00 14.58 87 THR A CA 1
ATOM 708 C C . THR A 1 91 ? -7.341 -0.877 18.189 1.00 15.89 87 THR A C 1
ATOM 709 O O . THR A 1 91 ? -6.311 -1.213 18.782 1.00 16.46 87 THR A O 1
ATOM 713 N N . ALA A 1 92 ? -7.351 -0.451 16.926 1.00 10.93 88 ALA A N 1
ATOM 714 C CA . ALA A 1 92 ? -6.141 -0.480 16.108 1.00 12.29 88 ALA A CA 1
ATOM 715 C C . ALA A 1 92 ? -6.420 0.191 14.770 1.00 11.67 88 ALA A C 1
ATOM 716 O O . ALA A 1 92 ? -7.575 0.362 14.368 1.00 8.70 88 ALA A O 1
ATOM 718 N N . VAL A 1 93 ? -5.341 0.582 14.094 1.00 9.66 89 VAL A N 1
ATOM 719 C CA . VAL A 1 93 ? -5.398 0.870 12.667 1.00 7.51 89 VAL A CA 1
ATOM 720 C C . VAL A 1 93 ? -5.345 -0.449 11.912 1.00 11.50 89 VAL A C 1
ATOM 721 O O . VAL A 1 93 ? -4.453 -1.276 12.144 1.00 7.59 89 VAL A O 1
ATOM 725 N N . TYR A 1 94 ? -6.287 -0.643 10.996 1.00 9.66 90 TYR A N 1
ATOM 726 C CA . TYR A 1 94 ? -6.368 -1.853 10.191 1.00 11.23 90 TYR A CA 1
ATOM 727 C C . TYR A 1 94 ? -5.903 -1.554 8.771 1.00 12.24 90 TYR A C 1
ATOM 728 O O . TYR A 1 94 ? -6.396 -0.613 8.138 1.00 11.61 90 TYR A O 1
ATOM 737 N N . TYR A 1 95 ? -4.965 -2.363 8.281 1.00 9.69 91 TYR A N 1
ATOM 738 C CA . TYR A 1 95 ? -4.421 -2.267 6.933 1.00 11.23 91 TYR A CA 1
ATOM 739 C C . TYR A 1 95 ? -4.840 -3.473 6.103 1.00 12.16 91 TYR A C 1
ATOM 740 O O . TYR A 1 95 ? -4.887 -4.599 6.610 1.00 12.69 91 TYR A O 1
ATOM 749 N N . CYS A 1 96 ? -5.130 -3.246 4.825 1.00 11.39 92 CYS A N 1
ATOM 750 C CA . CYS A 1 96 ? -5.067 -4.331 3.858 1.00 13.31 92 CYS A CA 1
ATOM 751 C C . CYS A 1 96 ? -3.718 -4.269 3.149 1.00 16.13 92 CYS A C 1
ATOM 752 O O . CYS A 1 96 ? -3.156 -3.189 2.926 1.00 9.00 92 CYS A O 1
ATOM 755 N N . ALA A 1 97 ? -3.187 -5.448 2.841 1.00 9.24 93 ALA A N 1
ATOM 756 C CA . ALA A 1 97 ? -1.844 -5.575 2.297 1.00 12.09 93 ALA A CA 1
ATOM 757 C C . ALA A 1 97 ? -1.838 -6.744 1.326 1.00 12.61 93 ALA A C 1
ATOM 758 O O . ALA A 1 97 ? -2.344 -7.825 1.642 1.00 14.90 93 ALA A O 1
ATOM 760 N N . ARG A 1 98 ? -1.272 -6.515 0.152 1.00 13.77 94 ARG A N 1
ATOM 761 C CA . ARG A 1 98 ? -1.292 -7.472 -0.941 1.00 15.06 94 ARG A CA 1
ATOM 762 C C . ARG A 1 98 ? -0.110 -8.429 -0.852 1.00 15.17 94 ARG A C 1
ATOM 763 O O . ARG A 1 98 ? 1.008 -8.025 -0.519 1.00 13.59 94 ARG A O 1
ATOM 771 N N . ASP A 1 99 ? -0.357 -9.700 -1.159 1.00 11.24 95 ASP A N 1
ATOM 772 C CA . ASP A 1 99 ? 0.758 -10.607 -1.405 1.00 13.65 95 ASP A CA 1
ATOM 773 C C . ASP A 1 99 ? 1.597 -10.080 -2.564 1.00 14.24 95 ASP A C 1
ATOM 774 O O . ASP A 1 99 ? 1.071 -9.752 -3.630 1.00 13.98 95 ASP A O 1
ATOM 779 N N . GLY A 1 100 ? 2.912 -9.987 -2.354 1.00 12.78 96 GLY A N 1
ATOM 780 C CA . GLY A 1 100 ? 3.762 -9.360 -3.350 1.00 15.95 96 GLY A CA 1
ATOM 781 C C . GLY A 1 100 ? 3.913 -10.140 -4.640 1.00 17.72 96 GLY A C 1
ATOM 782 O O . GLY A 1 100 ? 4.250 -9.548 -5.671 1.00 19.79 96 GLY A O 1
ATOM 783 N N . GLY A 1 101 ? 3.690 -11.449 -4.609 1.00 15.84 97 GLY A N 1
ATOM 784 C CA . GLY A 1 101 ? 3.794 -12.234 -5.824 1.00 17.64 97 GLY A CA 1
ATOM 785 C C . GLY A 1 101 ? 5.183 -12.354 -6.401 1.00 19.08 97 GLY A C 1
ATOM 786 O O . GLY A 1 101 ? 5.324 -12.680 -7.586 1.00 19.13 97 GLY A O 1
ATOM 787 N N . HIS A 1 102 ? 6.224 -12.096 -5.600 1.00 19.07 98 HIS A N 1
ATOM 788 C CA . HIS A 1 102 ? 7.588 -12.259 -6.090 1.00 20.40 98 HIS A CA 1
ATOM 789 C C . HIS A 1 102 ? 7.843 -13.687 -6.561 1.00 21.48 98 HIS A C 1
ATOM 790 O O . HIS A 1 102 ? 8.516 -13.902 -7.575 1.00 21.78 98 HIS A O 1
ATOM 797 N N . SER A 1 103 ? 7.306 -14.662 -5.822 1.00 20.99 99 SER A N 1
ATOM 798 C CA . SER A 1 103 ? 7.478 -16.097 -6.174 1.00 22.58 99 SER A CA 1
ATOM 799 C C . SER A 1 103 ? 6.112 -16.784 -6.265 1.00 20.97 99 SER A C 1
ATOM 800 O O . SER A 1 103 ? 5.269 -16.531 -5.396 1.00 22.01 99 SER A O 1
ATOM 803 N N . THR A 1 104 ? 5.942 -17.672 -7.247 1.00 22.45 100 THR A N 1
ATOM 804 C CA . THR A 1 104 ? 4.655 -18.394 -7.422 1.00 23.80 100 THR A CA 1
ATOM 805 C C . THR A 1 104 ? 4.643 -19.676 -6.585 1.00 24.37 100 THR A C 1
ATOM 806 O O . THR A 1 104 ? 3.565 -20.270 -6.468 1.00 24.21 100 THR A O 1
ATOM 810 N N . SER A 1 105 A 5.786 -20.079 -6.020 1.00 25.33 100 SER A N 1
ATOM 811 C CA . SER A 1 105 A 5.829 -21.339 -5.290 1.00 25.83 100 SER A CA 1
ATOM 812 C C . SER A 1 105 A 5.741 -21.156 -3.780 1.00 23.05 100 SER A C 1
ATOM 813 O O . SER A 1 105 A 5.875 -22.135 -3.039 1.00 23.48 100 SER A O 1
ATOM 816 N N . TRP A 1 106 B 5.522 -19.931 -3.309 1.00 20.16 100 TRP A N 1
ATOM 817 C CA . TRP A 1 106 B 5.343 -19.651 -1.891 1.00 17.00 100 TRP A CA 1
ATOM 818 C C . TRP A 1 106 B 4.586 -18.341 -1.777 1.00 18.13 100 TRP A C 1
ATOM 819 O O . TRP A 1 106 B 4.520 -17.561 -2.732 1.00 18.10 100 TRP A O 1
ATOM 830 N N . SER A 1 107 C 4.012 -18.109 -0.599 1.00 16.99 100 SER A N 1
ATOM 831 C CA . SER A 1 107 C 3.495 -16.785 -0.298 1.00 16.94 100 SER A CA 1
ATOM 832 C C . SER A 1 107 C 4.660 -15.800 -0.205 1.00 15.76 100 SER A C 1
ATOM 833 O O . SER A 1 107 C 5.832 -16.184 -0.165 1.00 15.67 100 SER A O 1
ATOM 836 N N . ASN A 1 108 D 4.330 -14.512 -0.196 1.00 14.08 100 ASN A N 1
ATOM 837 C CA . ASN A 1 108 D 5.337 -13.480 -0.380 1.00 14.64 100 ASN A CA 1
ATOM 838 C C . ASN A 1 108 D 5.204 -12.401 0.683 1.00 14.59 100 ASN A C 1
ATOM 839 O O . ASN A 1 108 D 4.209 -12.324 1.412 1.00 14.81 100 ASN A O 1
ATOM 844 N N . ALA A 1 109 E 6.242 -11.565 0.764 1.00 14.21 100 ALA A N 1
ATOM 845 C CA . ALA A 1 109 E 6.168 -10.350 1.559 1.00 12.11 100 ALA A CA 1
ATOM 846 C C . ALA A 1 109 E 5.089 -9.423 1.010 1.00 14.46 100 ALA A C 1
ATOM 847 O O . ALA A 1 109 E 4.673 -9.522 -0.147 1.00 16.19 100 ALA A O 1
ATOM 849 N N . PHE A 1 110 F 4.655 -8.494 1.854 1.00 12.52 100 PHE A N 1
ATOM 850 C CA . PHE A 1 110 F 3.490 -7.661 1.567 1.00 13.29 100 PHE A CA 1
ATOM 851 C C . PHE A 1 110 F 3.971 -6.372 0.902 1.00 14.03 100 PHE A C 1
ATOM 852 O O . PHE A 1 110 F 4.540 -5.497 1.568 1.00 12.82 100 PHE A O 1
ATOM 860 N N . ASP A 1 111 ? 3.789 -6.270 -0.418 1.00 14.32 101 ASP A N 1
ATOM 861 C CA . ASP A 1 111 ? 4.376 -5.142 -1.195 1.00 14.08 101 ASP A CA 1
ATOM 862 C C . ASP A 1 111 ? 3.513 -3.873 -1.199 1.00 16.39 101 ASP A C 1
ATOM 863 O O . ASP A 1 111 ? 4.086 -2.788 -1.058 1.00 18.95 101 ASP A O 1
ATOM 868 N N . ILE A 1 112 ? 2.195 -4.011 -1.317 1.00 15.78 102 ILE A N 1
ATOM 869 C CA . ILE A 1 112 ? 1.290 -2.872 -1.452 1.00 13.01 102 ILE A CA 1
ATOM 870 C C . ILE A 1 112 ? 0.440 -2.793 -0.191 1.00 14.29 102 ILE A C 1
ATOM 871 O O . ILE A 1 112 ? -0.278 -3.745 0.140 1.00 14.59 102 ILE A O 1
ATOM 876 N N . TRP A 1 113 ? 0.509 -1.660 0.503 1.00 12.56 103 TRP A N 1
ATOM 877 C CA . TRP A 1 113 ? -0.297 -1.425 1.692 1.00 14.69 103 TRP A CA 1
ATOM 878 C C . TRP A 1 113 ? -1.231 -0.245 1.469 1.00 14.04 103 TRP A C 1
ATOM 879 O O . TRP A 1 113 ? -0.884 0.722 0.786 1.00 12.30 103 TRP A O 1
ATOM 890 N N . GLY A 1 114 ? -2.407 -0.314 2.082 1.00 13.03 104 GLY A N 1
ATOM 891 C CA . GLY A 1 114 ? -3.276 0.839 2.152 1.00 13.41 104 GLY A CA 1
ATOM 892 C C . GLY A 1 114 ? -2.840 1.791 3.247 1.00 13.34 104 GLY A C 1
ATOM 893 O O . GLY A 1 114 ? -1.901 1.539 3.999 1.00 16.46 104 GLY A O 1
ATOM 894 N N . GLN A 1 115 ? -3.556 2.907 3.343 1.00 13.39 105 GLN A N 1
ATOM 895 C CA . GLN A 1 115 ? -3.255 3.928 4.342 1.00 17.14 105 GLN A CA 1
ATOM 896 C C . GLN A 1 115 ? -3.738 3.553 5.738 1.00 15.18 105 GLN A C 1
ATOM 897 O O . GLN A 1 115 ? -3.247 4.122 6.721 1.00 16.79 105 GLN A O 1
ATOM 903 N N . GLY A 1 116 ? -4.673 2.622 5.849 1.00 11.34 106 GLY A N 1
ATOM 904 C CA . GLY A 1 116 ? -5.177 2.179 7.133 1.00 11.82 106 GLY A CA 1
ATOM 905 C C . GLY A 1 116 ? -6.491 2.850 7.499 1.00 13.36 106 GLY A C 1
ATOM 906 O O . GLY A 1 116 ? -6.793 3.970 7.070 1.00 13.54 106 GLY A O 1
ATOM 907 N N . THR A 1 117 ? -7.295 2.150 8.301 1.00 11.78 107 THR A N 1
ATOM 908 C CA . THR A 1 117 ? -8.528 2.707 8.851 1.00 11.88 107 THR A CA 1
ATOM 909 C C . THR A 1 117 ? -8.534 2.447 10.354 1.00 10.95 107 THR A C 1
ATOM 910 O O . THR A 1 117 ? -8.201 1.344 10.799 1.00 11.00 107 THR A O 1
ATOM 914 N N . MET A 1 118 ? -8.857 3.475 11.136 1.00 11.38 108 MET A N 1
ATOM 915 C CA . MET A 1 118 ? -8.741 3.404 12.587 1.00 13.74 108 MET A CA 1
ATOM 916 C C . MET A 1 118 ? -10.062 2.954 13.202 1.00 15.19 108 MET A C 1
ATOM 917 O O . MET A 1 118 ? -11.101 3.596 13.005 1.00 16.97 108 MET A O 1
ATOM 922 N N . VAL A 1 119 ? -9.994 1.858 13.953 1.00 16.37 109 VAL A N 1
ATOM 923 C CA . VAL A 1 119 ? -11.179 1.309 14.665 1.00 15.33 109 VAL A CA 1
ATOM 924 C C . VAL A 1 119 ? -10.969 1.585 16.153 1.00 14.67 109 VAL A C 1
ATOM 925 O O . VAL A 1 119 ? -9.963 1.109 16.698 1.00 13.69 109 VAL A O 1
ATOM 929 N N . THR A 1 120 ? -11.859 2.369 16.757 1.00 14.05 110 THR A N 1
ATOM 930 C CA . THR A 1 120 ? -11.732 2.643 18.209 1.00 15.05 110 THR A CA 1
ATOM 931 C C . THR A 1 120 ? -12.861 1.903 18.924 1.00 15.38 110 THR A C 1
ATOM 932 O O . THR A 1 120 ? -14.024 2.294 18.746 1.00 15.58 110 THR A O 1
ATOM 936 N N . VAL A 1 121 ? -12.510 0.900 19.728 1.00 15.23 111 VAL A N 1
ATOM 937 C CA . VAL A 1 121 ? -13.557 0.125 20.447 1.00 15.05 111 VAL A CA 1
ATOM 938 C C . VAL A 1 121 ? -13.760 0.791 21.809 1.00 14.40 111 VAL A C 1
ATOM 939 O O . VAL A 1 121 ? -12.907 0.620 22.685 1.00 14.07 111 VAL A O 1
ATOM 943 N N . SER A 1 122 ? -14.843 1.557 21.943 1.00 14.30 112 SER A N 1
ATOM 944 C CA . SER A 1 122 ? -15.096 2.289 23.209 1.00 14.93 112 SER A CA 1
ATOM 945 C C . SER A 1 122 ? -16.592 2.560 23.382 1.00 15.90 112 SER A C 1
ATOM 946 O O . SER A 1 122 ? -17.267 2.810 22.378 1.00 16.16 112 SER A O 1
ATOM 949 N N . SER A 1 123 ? -17.055 2.577 24.631 1.00 15.26 113 SER A N 1
ATOM 950 C CA . SER A 1 123 ? -18.472 2.900 24.932 1.00 18.88 113 SER A CA 1
ATOM 951 C C . SER A 1 123 ? -18.569 4.375 25.342 1.00 18.62 113 SER A C 1
ATOM 952 O O . SER A 1 123 ? -19.661 4.811 25.726 1.00 19.67 113 SER A O 1
ATOM 955 N N . ALA A 1 124 ? -17.457 5.109 25.248 1.00 16.13 114 ALA A N 1
ATOM 956 C CA . ALA A 1 124 ? -17.416 6.535 25.650 1.00 17.84 114 ALA A CA 1
ATOM 957 C C . ALA A 1 124 ? -18.350 7.377 24.773 1.00 19.43 114 ALA A C 1
ATOM 958 O O . ALA A 1 124 ? -18.407 7.139 23.559 1.00 19.07 114 ALA A O 1
ATOM 960 N N . SER A 1 125 ? -19.045 8.331 25.395 1.00 21.40 115 SER A N 1
ATOM 961 C CA . SER A 1 125 ? -19.949 9.267 24.679 1.00 23.07 115 SER A CA 1
ATOM 962 C C . SER A 1 125 ? -19.135 10.431 24.106 1.00 21.58 115 SER A C 1
ATOM 963 O O . SER A 1 125 ? -18.040 10.700 24.622 1.00 20.01 115 SER A O 1
ATOM 966 N N . THR A 1 126 ? -19.643 11.086 23.063 1.00 21.26 116 THR A N 1
ATOM 967 C CA . THR A 1 126 ? -18.893 12.228 22.491 1.00 19.99 116 THR A CA 1
ATOM 968 C C . THR A 1 126 ? -18.904 13.364 23.514 1.00 19.25 116 THR A C 1
ATOM 969 O O . THR A 1 126 ? -19.992 13.738 23.975 1.00 18.84 116 THR A O 1
ATOM 973 N N . LYS A 1 127 ? -17.728 13.891 23.846 1.00 17.56 117 LYS A N 1
ATOM 974 C CA . LYS A 1 127 ? -17.677 15.000 24.828 1.00 18.12 117 LYS A CA 1
ATOM 975 C C . LYS A 1 127 ? -16.610 16.009 24.405 1.00 18.84 117 LYS A C 1
ATOM 976 O O . LYS A 1 127 ? -15.475 15.586 24.148 1.00 16.42 117 LYS A O 1
ATOM 982 N N . GLY A 1 128 ? -16.978 17.294 24.350 1.00 21.73 118 GLY A N 1
ATOM 983 C CA . GLY A 1 128 ? -16.018 18.383 24.080 1.00 19.85 118 GLY A CA 1
ATOM 984 C C . GLY A 1 128 ? -15.212 18.543 25.349 1.00 19.37 118 GLY A C 1
ATOM 985 O O . GLY A 1 128 ? -15.784 18.343 26.443 1.00 19.69 118 GLY A O 1
ATOM 986 N N . PRO A 1 129 ? -13.775 18.955 25.414 1.00 20.06 119 PRO A N 1
ATOM 987 C CA . PRO A 1 129 ? -12.807 19.029 26.513 1.00 20.42 119 PRO A CA 1
ATOM 988 C C . PRO A 1 129 ? -13.025 20.215 27.436 1.00 21.16 119 PRO A C 1
ATOM 989 O O . PRO A 1 129 ? -13.499 21.282 27.035 1.00 19.38 119 PRO A O 1
ATOM 993 N N . SER A 1 130 ? -12.657 20.009 28.698 1.00 22.38 120 SER A N 1
ATOM 994 C CA . SER A 1 130 ? -12.425 21.108 29.620 1.00 25.33 120 SER A CA 1
ATOM 995 C C . SER A 1 130 ? -10.994 21.597 29.438 1.00 25.02 120 SER A C 1
ATOM 996 O O . SER A 1 130 ? -10.064 20.796 29.294 1.00 23.71 120 SER A O 1
ATOM 999 N N . VAL A 1 131 ? -10.821 22.915 29.413 1.00 24.53 121 VAL A N 1
ATOM 1000 C CA . VAL A 1 131 ? -9.519 23.527 29.175 1.00 25.30 121 VAL A CA 1
ATOM 1001 C C . VAL A 1 131 ? -9.110 24.266 30.440 1.00 31.57 121 VAL A C 1
ATOM 1002 O O . VAL A 1 131 ? -9.764 25.235 30.839 1.00 44.77 121 VAL A O 1
ATOM 1006 N N . PHE A 1 132 ? -8.026 23.813 31.064 1.00 24.91 122 PHE A N 1
ATOM 1007 C CA . PHE A 1 132 ? -7.547 24.407 32.297 1.00 22.94 122 PHE A CA 1
ATOM 1008 C C . PHE A 1 132 ? -6.171 25.027 32.093 1.00 21.49 122 PHE A C 1
ATOM 1009 O O . PHE A 1 132 ? -5.343 24.464 31.373 1.00 22.11 122 PHE A O 1
ATOM 1017 N N . PRO A 1 133 ? -5.893 26.173 32.707 1.00 19.95 123 PRO A N 1
ATOM 1018 C CA . PRO A 1 133 ? -4.571 26.785 32.534 1.00 18.03 123 PRO A CA 1
ATOM 1019 C C . PRO A 1 133 ? -3.497 26.034 33.302 1.00 24.55 123 PRO A C 1
ATOM 1020 O O . PRO A 1 133 ? -3.735 25.492 34.385 1.00 23.71 123 PRO A O 1
ATOM 1024 N N . LEU A 1 134 ? -2.308 26.000 32.715 1.00 22.97 124 LEU A N 1
ATOM 1025 C CA . LEU A 1 134 ? -1.078 25.620 33.397 1.00 21.39 124 LEU A CA 1
ATOM 1026 C C . LEU A 1 134 ? -0.312 26.929 33.555 1.00 20.90 124 LEU A C 1
ATOM 1027 O O . LEU A 1 134 ? 0.448 27.328 32.675 1.00 20.12 124 LEU A O 1
ATOM 1032 N N . ALA A 1 135 ? -0.553 27.615 34.668 1.00 22.05 125 ALA A N 1
ATOM 1033 C CA . ALA A 1 135 ? -0.064 28.977 34.818 1.00 22.95 125 ALA A CA 1
ATOM 1034 C C . ALA A 1 135 ? 1.450 28.988 34.998 1.00 24.42 125 ALA A C 1
ATOM 1035 O O . ALA A 1 135 ? 2.007 28.086 35.630 1.00 24.31 125 ALA A O 1
ATOM 1037 N N . PRO A 1 136 ? 2.144 30.011 34.470 1.00 25.70 126 PRO A N 1
ATOM 1038 C CA . PRO A 1 136 ? 3.590 30.178 34.653 1.00 26.94 126 PRO A CA 1
ATOM 1039 C C . PRO A 1 136 ? 3.924 30.475 36.105 1.00 28.13 126 PRO A C 1
ATOM 1040 O O . PRO A 1 136 ? 3.281 31.350 36.692 1.00 29.02 126 PRO A O 1
ATOM 1044 N N . GLY A 1 144 ? 15.782 32.866 32.265 1.00 43.39 134 GLY A N 1
ATOM 1045 C CA . GLY A 1 144 ? 14.889 33.909 31.790 1.00 43.56 134 GLY A CA 1
ATOM 1046 C C . GLY A 1 144 ? 13.703 33.385 30.999 1.00 41.34 134 GLY A C 1
ATOM 1047 O O . GLY A 1 144 ? 12.982 34.155 30.359 1.00 40.61 134 GLY A O 1
ATOM 1048 N N . THR A 1 145 ? 13.500 32.070 31.047 1.00 39.72 135 THR A N 1
ATOM 1049 C CA . THR A 1 145 ? 12.451 31.396 30.290 1.00 39.32 135 THR A CA 1
ATOM 1050 C C . THR A 1 145 ? 11.424 30.810 31.249 1.00 37.95 135 THR A C 1
ATOM 1051 O O . THR A 1 145 ? 11.788 30.145 32.226 1.00 38.60 135 THR A O 1
ATOM 1055 N N . ALA A 1 146 ? 10.147 31.063 30.971 1.00 35.22 136 ALA A N 1
ATOM 1056 C CA . ALA A 1 146 ? 9.046 30.553 31.771 1.00 31.01 136 ALA A CA 1
ATOM 1057 C C . ALA A 1 146 ? 8.182 29.630 30.924 1.00 28.30 136 ALA A C 1
ATOM 1058 O O . ALA A 1 146 ? 7.979 29.877 29.731 1.00 28.16 136 ALA A O 1
ATOM 1060 N N . ALA A 1 147 ? 7.681 28.566 31.541 1.00 25.27 137 ALA A N 1
ATOM 1061 C CA . ALA A 1 147 ? 6.795 27.628 30.873 1.00 23.11 137 ALA A CA 1
ATOM 1062 C C . ALA A 1 147 ? 5.354 27.888 31.290 1.00 21.71 137 ALA A C 1
ATOM 1063 O O . ALA A 1 147 ? 5.077 28.212 32.449 1.00 20.49 137 ALA A O 1
ATOM 1065 N N . LEU A 1 148 ? 4.442 27.763 30.330 1.00 20.06 138 LEU A N 1
ATOM 1066 C CA . LEU A 1 148 ? 3.014 27.860 30.588 1.00 20.53 138 LEU A CA 1
ATOM 1067 C C . LEU A 1 148 ? 2.303 26.959 29.591 1.00 19.83 138 LEU A C 1
ATOM 1068 O O . LEU A 1 148 ? 2.897 26.487 28.617 1.00 19.65 138 LEU A O 1
ATOM 1073 N N . GLY A 1 149 ? 1.024 26.712 29.837 1.00 19.91 139 GLY A N 1
ATOM 1074 C CA . GLY A 1 149 ? 0.313 25.851 28.919 1.00 17.93 139 GLY A CA 1
ATOM 1075 C C . GLY A 1 149 ? -1.164 25.751 29.220 1.00 17.86 139 GLY A C 1
ATOM 1076 O O . GLY A 1 149 ? -1.718 26.521 30.005 1.00 17.36 139 GLY A O 1
ATOM 1077 N N . CYS A 1 150 ? -1.793 24.790 28.550 1.00 17.86 140 CYS A N 1
ATOM 1078 C CA . CYS A 1 150 ? -3.198 24.469 28.735 1.00 18.46 140 CYS A CA 1
ATOM 1079 C C . CYS A 1 150 ? -3.343 22.968 28.918 1.00 18.24 140 CYS A C 1
ATOM 1080 O O . CYS A 1 150 ? -2.740 22.185 28.175 1.00 18.62 140 CYS A O 1
ATOM 1083 N N . LEU A 1 151 ? -4.121 22.571 29.918 1.00 17.96 141 LEU A N 1
ATOM 1084 C CA . LEU A 1 151 ? -4.499 21.178 30.094 1.00 15.77 141 LEU A CA 1
ATOM 1085 C C . LEU A 1 151 ? -5.848 20.966 29.416 1.00 16.40 141 LEU A C 1
ATOM 1086 O O . LEU A 1 151 ? -6.828 21.644 29.745 1.00 17.57 141 LEU A O 1
ATOM 1091 N N . VAL A 1 152 ? -5.887 20.057 28.447 1.00 15.13 142 VAL A N 1
ATOM 1092 C CA . VAL A 1 152 ? -7.068 19.813 27.621 1.00 15.26 142 VAL A CA 1
ATOM 1093 C C . VAL A 1 152 ? -7.612 18.449 28.026 1.00 14.83 142 VAL A C 1
ATOM 1094 O O . VAL A 1 152 ? -7.157 17.412 27.530 1.00 15.94 142 VAL A O 1
ATOM 1098 N N . LYS A 1 153 ? -8.592 18.441 28.921 1.00 14.59 143 LYS A N 1
ATOM 1099 C CA . LYS A 1 153 ? -8.957 17.243 29.660 1.00 17.14 143 LYS A CA 1
ATOM 1100 C C . LYS A 1 153 ? -10.354 16.751 29.300 1.00 17.14 143 LYS A C 1
ATOM 1101 O O . LYS A 1 153 ? -11.258 17.550 29.036 1.00 18.89 143 LYS A O 1
ATOM 1107 N N . ASP A 1 154 ? -10.523 15.431 29.406 1.00 16.25 144 ASP A N 1
ATOM 1108 C CA . ASP A 1 154 ? -11.827 14.728 29.282 1.00 17.33 144 ASP A CA 1
ATOM 1109 C C . ASP A 1 154 ? -12.556 15.044 27.973 1.00 18.81 144 ASP A C 1
ATOM 1110 O O . ASP A 1 154 ? -13.621 15.674 28.028 1.00 19.48 144 ASP A O 1
ATOM 1115 N N . TYR A 1 155 ? -12.024 14.560 26.854 1.00 17.83 145 TYR A N 1
ATOM 1116 C CA . TYR A 1 155 ? -12.703 14.744 25.547 1.00 17.58 145 TYR A CA 1
ATOM 1117 C C . TYR A 1 155 ? -12.753 13.394 24.829 1.00 16.34 145 TYR A C 1
ATOM 1118 O O . TYR A 1 155 ? -11.929 12.520 25.123 1.00 17.38 145 TYR A O 1
ATOM 1127 N N . PHE A 1 156 ? -13.745 13.224 23.958 1.00 18.82 146 PHE A N 1
ATOM 1128 C CA . PHE A 1 156 ? -13.908 11.966 23.187 1.00 19.63 146 PHE A CA 1
ATOM 1129 C C . PHE A 1 156 ? -14.793 12.275 21.977 1.00 20.37 146 PHE A C 1
ATOM 1130 O O . PHE A 1 156 ? -15.774 13.002 22.152 1.00 18.39 146 PHE A O 1
ATOM 1138 N N . PRO A 1 157 ? -14.486 11.751 20.770 1.00 18.23 147 PRO A N 1
ATOM 1139 C CA . PRO A 1 157 ? -13.323 10.890 20.558 1.00 20.04 147 PRO A CA 1
ATOM 1140 C C . PRO A 1 157 ? -12.107 11.701 20.114 1.00 20.64 147 PRO A C 1
ATOM 1141 O O . PRO A 1 157 ? -12.079 12.879 20.307 1.00 21.69 147 PRO A O 1
ATOM 1145 N N . GLU A 1 158 ? -11.132 11.034 19.514 1.00 20.61 148 GLU A N 1
ATOM 1146 C CA . GLU A 1 158 ? -9.994 11.822 18.998 1.00 22.05 148 GLU A CA 1
ATOM 1147 C C . GLU A 1 158 ? -10.410 12.506 17.687 1.00 21.56 148 GLU A C 1
ATOM 1148 O O . GLU A 1 158 ? -11.336 12.056 17.015 1.00 20.74 148 GLU A O 1
ATOM 1154 N N . PRO A 1 159 ? -9.576 13.685 17.303 1.00 20.63 149 PRO A N 1
ATOM 1155 C CA . PRO A 1 159 ? -8.525 14.467 17.951 1.00 19.74 149 PRO A CA 1
ATOM 1156 C C . PRO A 1 159 ? -8.965 15.848 18.403 1.00 20.75 149 PRO A C 1
ATOM 1157 O O . PRO A 1 159 ? -10.101 16.269 18.177 1.00 21.99 149 PRO A O 1
ATOM 1161 N N . VAL A 1 160 ? -8.033 16.546 19.041 1.00 20.46 150 VAL A N 1
ATOM 1162 C CA . VAL A 1 160 ? -8.145 17.966 19.331 1.00 23.68 150 VAL A CA 1
ATOM 1163 C C . VAL A 1 160 ? -6.968 18.656 18.655 1.00 24.02 150 VAL A C 1
ATOM 1164 O O . VAL A 1 160 ? -5.905 18.055 18.476 1.00 25.41 150 VAL A O 1
ATOM 1168 N N . THR A 1 161 ? -7.171 19.904 18.242 1.00 24.45 151 THR A N 1
ATOM 1169 C CA . THR A 1 161 ? -6.084 20.769 17.805 1.00 25.41 151 THR A CA 1
ATOM 1170 C C . THR A 1 161 ? -5.914 21.909 18.799 1.00 24.12 151 THR A C 1
ATOM 1171 O O . THR A 1 161 ? -6.895 22.420 19.350 1.00 24.82 151 THR A O 1
ATOM 1175 N N . VAL A 1 162 ? -4.664 22.297 19.032 1.00 21.61 152 VAL A N 1
ATOM 1176 C CA . VAL 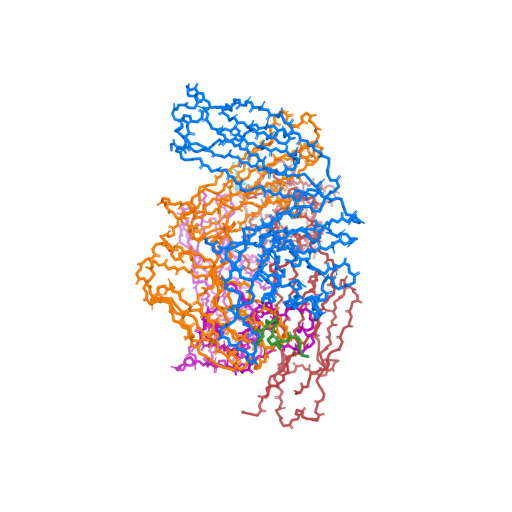A 1 162 ? -4.340 23.415 19.906 1.00 21.39 152 VAL A CA 1
ATOM 1177 C C . VAL A 1 162 ? -3.429 24.365 19.148 1.00 23.28 152 VAL A C 1
ATOM 1178 O O . VAL A 1 162 ? -2.426 23.941 18.565 1.00 25.42 152 VAL A O 1
ATOM 1182 N N . SER A 1 163 ? -3.783 25.639 19.147 1.00 23.91 153 SER A N 1
ATOM 1183 C CA . SER A 1 163 ? -2.919 26.702 18.670 1.00 24.71 153 SER A CA 1
ATOM 1184 C C . SER A 1 163 ? -2.720 27.696 19.806 1.00 22.55 153 SER A C 1
ATOM 1185 O O . SER A 1 163 ? -3.379 27.623 20.847 1.00 22.43 153 SER A O 1
ATOM 1188 N N . TRP A 1 164 ? -1.785 28.619 19.617 1.00 21.79 154 TRP A N 1
ATOM 1189 C CA . TRP A 1 164 ? -1.506 29.640 20.615 1.00 21.39 154 TRP A CA 1
ATOM 1190 C C . TRP A 1 164 ? -1.579 31.005 19.957 1.00 23.59 154 TRP A C 1
ATOM 1191 O O . TRP A 1 164 ? -1.026 31.206 18.870 1.00 23.84 154 TRP A O 1
ATOM 1202 N N . ASN A 1 165 ? -2.278 31.929 20.614 1.00 24.75 155 ASN A N 1
ATOM 1203 C CA . ASN A 1 165 ? -2.477 33.283 20.109 1.00 27.98 155 ASN A CA 1
ATOM 1204 C C . ASN A 1 165 ? -2.961 33.259 18.659 1.00 30.26 155 ASN A C 1
ATOM 1205 O O . ASN A 1 165 ? -2.470 33.991 17.797 1.00 32.49 155 ASN A O 1
ATOM 1210 N N . SER A 1 166 ? -3.936 32.381 18.400 1.00 28.72 156 SER A N 1
ATOM 1211 C CA . SER A 1 166 ? -4.554 32.235 17.083 1.00 30.36 156 SER A CA 1
ATOM 1212 C C . SER A 1 166 ? -3.510 31.965 16.002 1.00 31.70 156 SER A C 1
ATOM 1213 O O . SER A 1 166 ? -3.563 32.526 14.904 1.00 33.63 156 SER A O 1
ATOM 1216 N N . GLY A 1 167 ? -2.555 31.093 16.314 1.00 30.07 157 GLY A N 1
ATOM 1217 C CA . GLY A 1 167 ? -1.520 30.727 15.377 1.00 30.75 157 GLY A CA 1
ATOM 1218 C C . GLY A 1 167 ? -0.349 31.675 15.301 1.00 33.50 157 GLY A C 1
ATOM 1219 O O . GLY A 1 167 ? 0.638 31.356 14.628 1.00 35.43 157 GLY A O 1
ATOM 1220 N N . ALA A 1 168 ? -0.417 32.833 15.962 1.00 34.17 158 ALA A N 1
ATOM 1221 C CA . ALA A 1 168 ? 0.696 33.773 15.924 1.00 35.47 158 ALA A CA 1
ATOM 1222 C C . ALA A 1 168 ? 1.890 33.283 16.732 1.00 35.84 158 ALA A C 1
ATOM 1223 O O . ALA A 1 168 ? 3.019 33.713 16.472 1.00 37.20 158 ALA A O 1
ATOM 1225 N N . LEU A 1 169 ? 1.671 32.393 17.694 1.00 33.70 159 LEU A N 1
ATOM 1226 C CA . LEU A 1 169 ? 2.730 31.879 18.554 1.00 33.07 159 LEU A CA 1
ATOM 1227 C C . LEU A 1 169 ? 2.936 30.406 18.226 1.00 32.37 159 LEU A C 1
ATOM 1228 O O . LEU A 1 169 ? 2.087 29.567 18.543 1.00 31.25 159 LEU A O 1
ATOM 1233 N N . THR A 1 170 ? 4.061 30.096 17.588 1.00 33.00 160 THR A N 1
ATOM 1234 C CA . THR A 1 170 ? 4.411 28.715 17.278 1.00 33.40 160 THR A CA 1
ATOM 1235 C C . THR A 1 170 ? 5.786 28.304 17.778 1.00 30.73 160 THR A C 1
ATOM 1236 O O . THR A 1 170 ? 6.013 27.105 17.982 1.00 29.07 160 THR A O 1
ATOM 1240 N N . SER A 1 171 ? 6.702 29.241 17.989 1.00 30.80 161 SER A N 1
ATOM 1241 C CA . SER A 1 171 ? 8.028 28.899 18.480 1.00 30.57 161 SER A CA 1
ATOM 1242 C C . SER A 1 171 ? 7.949 28.395 19.914 1.00 28.15 161 SER A C 1
ATOM 1243 O O . SER A 1 171 ? 7.284 29.001 20.757 1.00 27.05 161 SER A O 1
ATOM 1246 N N . GLY A 1 172 ? 8.624 27.277 20.184 1.00 28.06 162 GLY A N 1
ATOM 1247 C CA . GLY A 1 172 ? 8.694 26.720 21.521 1.00 25.61 162 GLY A CA 1
ATOM 1248 C C . GLY A 1 172 ? 7.446 26.021 22.014 1.00 23.27 162 GLY A C 1
ATOM 1249 O O . GLY A 1 172 ? 7.323 25.799 23.223 1.00 22.09 162 GLY A O 1
ATOM 1250 N N . VAL A 1 173 ? 6.524 25.664 21.132 1.00 21.40 163 VAL A N 1
ATOM 1251 C CA . VAL A 1 173 ? 5.294 24.985 21.525 1.00 19.87 163 VAL A CA 1
ATOM 1252 C C . VAL A 1 173 ? 5.503 23.478 21.455 1.00 18.05 163 VAL A C 1
ATOM 1253 O O . VAL A 1 173 ? 6.098 22.958 20.500 1.00 18.85 163 VAL A O 1
ATOM 1257 N N . HIS A 1 174 ? 5.023 22.772 22.480 1.00 17.58 164 HIS A N 1
ATOM 1258 C CA . HIS A 1 174 ? 4.978 21.314 22.493 1.00 17.72 164 HIS A CA 1
ATOM 1259 C C . HIS A 1 174 ? 3.568 20.890 22.867 1.00 15.54 164 HIS A C 1
ATOM 1260 O O . HIS A 1 174 ? 3.116 21.152 23.987 1.00 16.51 164 HIS A O 1
ATOM 1267 N N . THR A 1 175 ? 2.873 20.242 21.942 1.00 15.85 165 THR A N 1
ATOM 1268 C CA . THR A 1 175 ? 1.549 19.691 22.213 1.00 15.77 165 THR A CA 1
ATOM 1269 C C . THR A 1 175 ? 1.698 18.178 22.290 1.00 15.41 165 THR A C 1
ATOM 1270 O O . THR A 1 175 ? 2.076 17.530 21.307 1.00 16.32 165 THR A O 1
ATOM 1274 N N . PHE A 1 176 ? 1.436 17.627 23.461 1.00 14.95 166 PHE A N 1
ATOM 1275 C CA . PHE A 1 176 ? 1.709 16.222 23.686 1.00 14.68 166 PHE A CA 1
ATOM 1276 C C . PHE A 1 176 ? 0.648 15.352 23.022 1.00 15.98 166 PHE A C 1
ATOM 1277 O O . PHE A 1 176 ? -0.493 15.784 22.835 1.00 15.62 166 PHE A O 1
ATOM 1285 N N . PRO A 1 177 ? 1.010 14.134 22.633 1.00 16.60 167 PRO A N 1
ATOM 1286 C CA . PRO A 1 177 ? -0.007 13.181 22.180 1.00 16.05 167 PRO A CA 1
ATOM 1287 C C . PRO A 1 177 ? -1.013 12.910 23.286 1.00 14.33 167 PRO A C 1
ATOM 1288 O O . PRO A 1 177 ? -0.691 12.959 24.473 1.00 13.93 167 PRO A O 1
ATOM 1292 N N . ALA A 1 178 ? -2.246 12.617 22.883 1.00 16.24 168 ALA A N 1
ATOM 1293 C CA . ALA A 1 178 ? -3.283 12.295 23.852 1.00 17.03 168 ALA A CA 1
ATOM 1294 C C . ALA A 1 178 ? -2.974 10.981 24.561 1.00 16.54 168 ALA A C 1
ATOM 1295 O O . ALA A 1 178 ? -2.378 10.064 23.992 1.00 17.27 168 ALA A O 1
ATOM 1297 N N . VAL A 1 179 ? -3.395 10.894 25.818 1.00 18.22 169 VAL A N 1
ATOM 1298 C CA . VAL A 1 179 ? -3.359 9.652 26.578 1.00 20.93 169 VAL A CA 1
ATOM 1299 C C . VAL A 1 179 ? -4.787 9.277 26.947 1.00 19.49 169 VAL A C 1
ATOM 1300 O O . VAL A 1 179 ? -5.597 10.141 27.304 1.00 17.73 169 VAL A O 1
ATOM 1304 N N . LEU A 1 180 ? -5.099 7.990 26.835 1.00 17.72 170 LEU A N 1
ATOM 1305 C CA . LEU A 1 180 ? -6.413 7.483 27.210 1.00 16.22 170 LEU A CA 1
ATOM 1306 C C . LEU A 1 180 ? -6.456 7.295 28.721 1.00 16.59 170 LEU A C 1
ATOM 1307 O O . LEU A 1 180 ? -5.738 6.452 29.267 1.00 16.66 170 LEU A O 1
ATOM 1312 N N . GLN A 1 181 ? -7.296 8.073 29.398 1.00 17.31 171 GLN A N 1
ATOM 1313 C CA . GLN A 1 181 ? -7.426 7.940 30.839 1.00 18.26 171 GLN A CA 1
ATOM 1314 C C . GLN A 1 181 ? -8.300 6.737 31.185 1.00 18.88 171 GLN A C 1
ATOM 1315 O O . GLN A 1 181 ? -9.003 6.181 30.340 1.00 15.91 171 GLN A O 1
ATOM 1321 N N . SER A 1 182 ? -8.264 6.340 32.461 1.00 21.69 172 SER A N 1
ATOM 1322 C CA . SER A 1 182 ? -9.035 5.181 32.892 1.00 24.64 172 SER A CA 1
ATOM 1323 C C . SER A 1 182 ? -10.536 5.417 32.814 1.00 23.23 172 SER A C 1
ATOM 1324 O O . SER A 1 182 ? -11.304 4.451 32.872 1.00 23.45 172 SER A O 1
ATOM 1327 N N . SER A 1 183 ? -10.946 6.669 32.622 1.00 23.05 173 SER A N 1
ATOM 1328 C CA . SER A 1 183 ? -12.391 6.999 32.505 1.00 22.24 173 SER A CA 1
ATOM 1329 C C . SER A 1 183 ? -12.869 6.716 31.076 1.00 21.69 173 SER A C 1
ATOM 1330 O O . SER A 1 183 ? -14.079 6.825 30.824 1.00 22.04 173 SER A O 1
ATOM 1333 N N . GLY A 1 184 ? -11.940 6.389 30.175 1.00 19.98 174 GLY A N 1
ATOM 1334 C CA . GLY A 1 184 ? -12.279 6.172 28.756 1.00 19.88 174 GLY A CA 1
ATOM 1335 C C . GLY A 1 184 ? -12.262 7.475 27.968 1.00 18.57 174 GLY A C 1
ATOM 1336 O O . GLY A 1 184 ? -12.561 7.435 26.767 1.00 17.89 174 GLY A O 1
ATOM 1337 N N . LEU A 1 185 ? -11.880 8.580 28.620 1.00 14.44 175 LEU A N 1
ATOM 1338 C CA . LEU A 1 185 ? -11.796 9.924 27.992 1.00 14.15 175 LEU A CA 1
ATOM 1339 C C . LEU A 1 185 ? -10.320 10.300 27.822 1.00 16.78 175 LEU A C 1
ATOM 1340 O O . LEU A 1 185 ? -9.525 9.987 28.720 1.00 16.02 175 LEU A O 1
ATOM 1345 N N . TYR A 1 186 ? -9.991 10.933 26.696 1.00 17.51 176 TYR A N 1
ATOM 1346 C CA . TYR A 1 186 ? -8.603 11.365 26.388 1.00 16.08 176 TYR A CA 1
ATOM 1347 C C . TYR A 1 186 ? -8.243 12.650 27.134 1.00 16.58 176 TYR A C 1
ATOM 1348 O O . TYR A 1 186 ? -9.135 13.377 27.595 1.00 20.87 176 TYR A O 1
ATOM 1357 N N . SER A 1 187 ? -6.941 12.891 27.250 1.00 13.87 177 SER A N 1
ATOM 1358 C CA . SER A 1 187 ? -6.432 14.110 27.916 1.00 16.11 177 SER A CA 1
ATOM 1359 C C . SER A 1 187 ? -5.028 14.406 27.393 1.00 17.41 177 SER A C 1
ATOM 1360 O O . SER A 1 187 ? -4.274 13.452 27.151 1.00 16.70 177 SER A O 1
ATOM 1363 N N . LEU A 1 188 ? -4.727 15.686 27.190 1.00 17.31 178 LEU A N 1
ATOM 1364 C CA . LEU A 1 188 ? -3.385 16.101 26.817 1.00 16.82 178 LEU A CA 1
ATOM 1365 C C . LEU A 1 188 ? -3.138 17.508 27.334 1.00 16.47 178 LEU A C 1
ATOM 1366 O O . LEU A 1 188 ? -4.067 18.230 27.703 1.00 14.90 178 LEU A O 1
ATOM 1371 N N . SER A 1 189 ? -1.866 17.889 27.343 1.00 14.71 179 SER A N 1
ATOM 1372 C CA . SER A 1 189 ? -1.455 19.253 27.618 1.00 14.11 179 SER A CA 1
ATOM 1373 C C . SER A 1 189 ? -0.719 19.801 26.405 1.00 13.68 179 SER A C 1
ATOM 1374 O O . SER A 1 189 ? -0.141 19.047 25.617 1.00 14.63 179 SER A O 1
ATOM 1377 N N . SER A 1 190 ? -0.798 21.114 26.240 1.00 14.07 180 SER A N 1
ATOM 1378 C CA . SER A 1 190 ? 0.012 21.866 25.292 1.00 14.65 180 SER A CA 1
ATOM 1379 C C . SER A 1 190 ? 0.776 22.912 26.085 1.00 15.46 180 SER A C 1
ATOM 1380 O O . SER A 1 190 ? 0.172 23.675 26.843 1.00 16.70 180 SER A O 1
ATOM 1383 N N . VAL A 1 191 ? 2.096 22.938 25.930 1.00 16.18 181 VAL A N 1
ATOM 1384 C CA . VAL A 1 191 ? 2.941 23.829 26.710 1.00 16.07 181 VAL A CA 1
ATOM 1385 C C . VAL A 1 191 ? 3.769 24.682 25.762 1.00 16.73 181 VAL A C 1
ATOM 1386 O O . VAL A 1 191 ? 3.994 24.334 24.600 1.00 18.92 181 VAL A O 1
ATOM 1390 N N . VAL A 1 192 ? 4.229 25.815 26.279 1.00 18.79 182 VAL A N 1
ATOM 1391 C CA . VAL A 1 192 ? 5.082 26.717 25.517 1.00 19.91 182 VAL A CA 1
ATOM 1392 C C . VAL A 1 192 ? 6.003 27.433 26.493 1.00 22.53 182 VAL A C 1
ATOM 1393 O O . VAL A 1 192 ? 5.591 27.814 27.592 1.00 23.44 182 VAL A O 1
ATOM 1397 N N . THR A 1 193 ? 7.264 27.585 26.100 1.00 21.39 183 THR A N 1
ATOM 1398 C CA . THR A 1 193 ? 8.244 28.330 26.877 1.00 24.15 183 THR A CA 1
ATOM 1399 C C . THR A 1 193 ? 8.406 29.716 26.268 1.00 23.61 183 THR A C 1
ATOM 1400 O O . THR A 1 193 ? 8.577 29.848 25.052 1.00 24.07 183 THR A O 1
ATOM 1404 N N . VAL A 1 194 ? 8.329 30.741 27.112 1.00 24.17 184 VAL A N 1
ATOM 1405 C CA . VAL A 1 194 ? 8.294 32.135 26.672 1.00 25.81 184 VAL A CA 1
ATOM 1406 C C . VAL A 1 194 ? 9.252 32.945 27.540 1.00 27.93 184 VAL A C 1
ATOM 1407 O O . VAL A 1 194 ? 9.808 32.405 28.508 1.00 27.09 184 VAL A O 1
ATOM 1411 N N . PRO A 1 195 ? 9.493 34.222 27.233 1.00 30.19 185 PRO A N 1
ATOM 1412 C CA . PRO A 1 195 ? 10.351 35.035 28.107 1.00 32.46 185 PRO A CA 1
ATOM 1413 C C . PRO A 1 195 ? 9.698 35.334 29.448 1.00 33.36 185 PRO A C 1
ATOM 1414 O O . PRO A 1 195 ? 8.501 35.622 29.530 1.00 31.18 185 PRO A O 1
ATOM 1418 N N . SER A 1 196 ? 10.514 35.280 30.504 1.00 36.74 186 SER A N 1
ATOM 1419 C CA . SER A 1 196 ? 10.063 35.709 31.822 1.00 40.39 186 SER A CA 1
ATOM 1420 C C . SER A 1 196 ? 9.691 37.186 31.831 1.00 42.48 186 SER A C 1
ATOM 1421 O O . SER A 1 196 ? 8.738 37.577 32.511 1.00 43.39 186 SER A O 1
ATOM 1424 N N . SER A 1 197 ? 10.412 38.012 31.067 1.00 42.93 187 SER A N 1
ATOM 1425 C CA . SER A 1 197 ? 10.317 39.465 31.194 1.00 44.35 187 SER A CA 1
ATOM 1426 C C . SER A 1 197 ? 8.971 40.037 30.757 1.00 44.43 187 SER A C 1
ATOM 1427 O O . SER A 1 197 ? 8.628 41.153 31.166 1.00 45.91 187 SER A O 1
ATOM 1430 N N . SER A 1 198 ? 8.206 39.314 29.938 1.00 43.04 188 SER A N 1
ATOM 1431 C CA . SER A 1 198 ? 6.940 39.805 29.406 1.00 43.95 188 SER A CA 1
ATOM 1432 C C . SER A 1 198 ? 5.748 39.008 29.923 1.00 41.56 188 SER A C 1
ATOM 1433 O O . SER A 1 198 ? 4.686 39.003 29.291 1.00 41.61 188 SER A O 1
ATOM 1436 N N . LEU A 1 199 ? 5.902 38.342 31.069 1.00 50.07 189 LEU A N 1
ATOM 1437 C CA . LEU A 1 199 ? 4.838 37.487 31.579 1.00 49.06 189 LEU A CA 1
ATOM 1438 C C . LEU A 1 199 ? 3.605 38.285 31.982 1.00 51.54 189 LEU A C 1
ATOM 1439 O O . LEU A 1 199 ? 2.476 37.807 31.824 1.00 51.28 189 LEU A O 1
ATOM 1444 N N . GLY A 1 200 ? 3.794 39.491 32.501 1.00 54.81 190 GLY A N 1
ATOM 1445 C CA . GLY A 1 200 ? 2.676 40.366 32.780 1.00 56.13 190 GLY A CA 1
ATOM 1446 C C . GLY A 1 200 ? 2.234 41.224 31.621 1.00 56.99 190 GLY A C 1
ATOM 1447 O O . GLY A 1 200 ? 1.152 41.815 31.677 1.00 58.81 190 GLY A O 1
ATOM 1448 N N . THR A 1 201 ? 3.044 41.307 30.565 1.00 56.30 191 THR A N 1
ATOM 1449 C CA . THR A 1 201 ? 2.777 42.166 29.417 1.00 57.68 191 THR A CA 1
ATOM 1450 C C . THR A 1 201 ? 2.184 41.403 28.241 1.00 54.45 191 THR A C 1
ATOM 1451 O O . THR A 1 201 ? 1.200 41.850 27.644 1.00 56.41 191 THR A O 1
ATOM 1455 N N . GLN A 1 202 ? 2.767 40.259 27.895 1.00 50.22 192 GLN A N 1
ATOM 1456 C CA . GLN A 1 202 ? 2.348 39.492 26.730 1.00 46.85 192 GLN A CA 1
ATOM 1457 C C . GLN A 1 202 ? 1.175 38.593 27.097 1.00 42.17 192 GLN A C 1
ATOM 1458 O O . GLN A 1 202 ? 1.280 37.767 28.011 1.00 40.23 192 GLN A O 1
ATOM 1464 N N . THR A 1 203 ? 0.067 38.752 26.379 1.00 41.51 193 THR A N 1
ATOM 1465 C CA . THR A 1 203 ? -1.096 37.892 26.546 1.00 39.34 193 THR A CA 1
ATOM 1466 C C . THR A 1 203 ? -0.855 36.542 25.879 1.00 36.10 193 THR A C 1
ATOM 1467 O O . THR A 1 203 ? -0.308 36.468 24.774 1.00 30.98 193 THR A O 1
ATOM 1471 N N . TYR A 1 204 ? -1.267 35.472 26.557 1.00 31.62 194 TYR A N 1
ATOM 1472 C CA . TYR A 1 204 ? -1.137 34.114 26.039 1.00 28.61 194 TYR A CA 1
ATOM 1473 C C . TYR A 1 204 ? -2.484 33.413 26.127 1.00 27.52 194 TYR A C 1
ATOM 1474 O O . TYR A 1 204 ? -3.052 33.285 27.217 1.00 26.08 194 TYR A O 1
ATOM 1483 N N . ILE A 1 205 ? -2.991 32.970 24.980 1.00 27.10 195 ILE A N 1
ATOM 1484 C CA . ILE A 1 205 ? -4.271 32.282 24.887 1.00 26.53 195 ILE A CA 1
ATOM 1485 C C . ILE A 1 205 ? -4.064 31.015 24.070 1.00 26.19 195 ILE A C 1
ATOM 1486 O O . ILE A 1 205 ? -3.523 31.070 22.961 1.00 27.82 195 ILE A O 1
ATOM 1491 N N . CYS A 1 206 ? -4.474 29.876 24.618 1.00 24.52 196 CYS A N 1
ATOM 1492 C CA . CYS A 1 206 ? -4.536 28.649 23.838 1.00 22.53 196 CYS A CA 1
ATOM 1493 C C . CYS A 1 206 ? -5.907 28.535 23.185 1.00 22.60 196 CYS A C 1
ATOM 1494 O O . CYS A 1 206 ? -6.935 28.726 23.842 1.00 23.56 196 CYS A O 1
ATOM 1497 N N . ASN A 1 207 ? -5.915 28.250 21.889 1.00 22.22 197 ASN A N 1
ATOM 1498 C CA . ASN A 1 207 ? -7.142 28.030 21.131 1.00 24.58 197 ASN A CA 1
ATOM 1499 C C . ASN A 1 207 ? -7.297 26.532 20.899 1.00 24.05 197 ASN A C 1
ATOM 1500 O O . ASN A 1 207 ? -6.541 25.937 20.125 1.00 24.61 197 ASN A O 1
ATOM 1505 N N . VAL A 1 208 ? -8.274 25.930 21.570 1.00 22.87 198 VAL A N 1
ATOM 1506 C CA . VAL A 1 208 ? -8.510 24.493 21.526 1.00 21.58 198 VAL A CA 1
ATOM 1507 C C . VAL A 1 208 ? -9.738 24.236 20.663 1.00 23.29 198 VAL A C 1
ATOM 1508 O O . VAL A 1 208 ? -10.784 24.869 20.858 1.00 24.55 198 VAL A O 1
ATOM 1512 N N . ASN A 1 209 ? -9.584 23.334 19.698 1.00 23.07 199 ASN A N 1
ATOM 1513 C CA . ASN A 1 209 ? -10.707 22.999 18.790 1.00 27.87 199 ASN A CA 1
ATOM 1514 C C . ASN A 1 209 ? -10.983 21.499 18.869 1.00 25.24 199 ASN A C 1
ATOM 1515 O O . ASN A 1 209 ? -10.077 20.716 18.552 1.00 24.07 199 ASN A O 1
ATOM 1520 N N . HIS A 1 210 ? -12.161 21.125 19.363 1.00 24.90 200 HIS A N 1
ATOM 1521 C CA . HIS A 1 210 ? -12.524 19.690 19.348 1.00 24.08 200 HIS A CA 1
ATOM 1522 C C . HIS A 1 210 ? -13.495 19.526 18.183 1.00 26.11 200 HIS A C 1
ATOM 1523 O O . HIS A 1 210 ? -14.703 19.738 18.390 1.00 27.19 200 HIS A O 1
ATOM 1530 N N . LYS A 1 211 ? -12.965 19.103 17.037 1.00 26.67 201 LYS A N 1
ATOM 1531 C CA . LYS A 1 211 ? -13.775 19.018 15.802 1.00 30.66 201 LYS A CA 1
ATOM 1532 C C . LYS A 1 211 ? -15.060 18.226 16.026 1.00 30.40 201 LYS A C 1
ATOM 1533 O O . LYS A 1 211 ? -16.125 18.809 15.759 1.00 31.14 201 LYS A O 1
ATOM 1539 N N . PRO A 1 212 ? -15.124 16.829 16.573 1.00 28.37 202 PRO A N 1
ATOM 1540 C CA . PRO A 1 212 ? -16.224 15.867 16.765 1.00 30.40 202 PRO A CA 1
ATOM 1541 C C . PRO A 1 212 ? -17.335 16.374 17.662 1.00 31.46 202 PRO A C 1
ATOM 1542 O O . PRO A 1 212 ? -18.454 15.852 17.588 1.00 34.66 202 PRO A O 1
ATOM 1546 N N . SER A 1 213 ? -17.073 17.373 18.504 1.00 30.56 203 SER A N 1
ATOM 1547 C CA . SER A 1 213 ? -18.074 17.873 19.436 1.00 31.85 203 SER A CA 1
ATOM 1548 C C . SER A 1 213 ? -18.500 19.307 19.148 1.00 33.23 203 SER A C 1
ATOM 1549 O O . SER A 1 213 ? -19.271 19.875 19.930 1.00 36.04 203 SER A O 1
ATOM 1552 N N . ASN A 1 214 ? -18.033 19.904 18.050 1.00 32.83 204 ASN A N 1
ATOM 1553 C CA . ASN A 1 214 ? -18.372 21.287 17.705 1.00 38.17 204 ASN A CA 1
ATOM 1554 C C . ASN A 1 214 ? -18.000 22.249 18.831 1.00 39.07 204 ASN A C 1
ATOM 1555 O O . ASN A 1 214 ? -18.753 23.168 19.163 1.00 41.87 204 ASN A O 1
ATOM 1560 N N . THR A 1 215 ? -16.830 22.035 19.422 1.00 35.85 205 THR A N 1
ATOM 1561 C CA . THR A 1 215 ? -16.374 22.795 20.576 1.00 37.59 205 THR A CA 1
ATOM 1562 C C . THR A 1 215 ? -15.140 23.602 20.202 1.00 36.21 205 THR A C 1
ATOM 1563 O O . THR A 1 215 ? -14.202 23.069 19.601 1.00 34.89 205 THR A O 1
ATOM 1567 N N . LYS A 1 216 ? -15.154 24.888 20.544 1.00 37.69 206 LYS A N 1
ATOM 1568 C CA . LYS A 1 216 ? -13.992 25.762 20.428 1.00 37.80 206 LYS A CA 1
ATOM 1569 C C . LYS A 1 216 ? -13.868 26.530 21.732 1.00 37.30 206 LYS A C 1
ATOM 1570 O O . LYS A 1 216 ? -14.826 27.182 22.161 1.00 40.57 206 LYS A O 1
ATOM 1576 N N . VAL A 1 217 ? -12.704 26.442 22.370 1.00 33.92 207 VAL A N 1
ATOM 1577 C CA . VAL A 1 217 ? -12.463 27.086 23.655 1.00 33.48 207 VAL A CA 1
ATOM 1578 C C . VAL A 1 217 ? -11.183 27.902 23.555 1.00 31.87 207 VAL A C 1
ATOM 1579 O O . VAL A 1 217 ? -10.165 27.409 23.057 1.00 29.50 207 VAL A O 1
ATOM 1583 N N . ASP A 1 218 ? -11.239 29.146 24.017 1.00 33.28 208 ASP A N 1
ATOM 1584 C CA . ASP A 1 218 ? -10.069 30.002 24.145 1.00 33.87 208 ASP A CA 1
ATOM 1585 C C . ASP A 1 218 ? -9.842 30.276 25.624 1.00 34.11 208 ASP A C 1
ATOM 1586 O O . ASP A 1 218 ? -10.734 30.788 26.309 1.00 37.35 208 ASP A O 1
ATOM 1591 N N . LYS A 1 219 ? -8.657 29.932 26.115 1.00 30.11 209 LYS A N 1
ATOM 1592 C CA . LYS A 1 219 ? -8.315 30.096 27.520 1.00 29.95 209 LYS A CA 1
ATOM 1593 C C . LYS A 1 219 ? -7.081 30.976 27.621 1.00 29.33 209 LYS A C 1
ATOM 1594 O O . LYS A 1 219 ? -6.018 30.621 27.102 1.00 28.21 209 LYS A O 1
ATOM 1600 N N . LYS A 1 220 ? -7.225 32.123 28.273 1.00 31.20 210 LYS A N 1
ATOM 1601 C CA . LYS A 1 220 ? -6.079 32.975 28.548 1.00 31.80 210 LYS A CA 1
ATOM 1602 C C . LYS A 1 220 ? -5.341 32.439 29.769 1.00 29.76 210 LYS A C 1
ATOM 1603 O O . LYS A 1 220 ? -5.964 32.085 30.775 1.00 30.47 210 LYS A O 1
ATOM 1609 N N . VAL A 1 221 ? -4.016 32.369 29.674 1.00 27.89 211 VAL A N 1
ATOM 1610 C CA . VAL A 1 221 ? -3.169 31.813 30.721 1.00 25.94 211 VAL A CA 1
ATOM 1611 C C . VAL A 1 221 ? -2.332 32.947 31.293 1.00 28.09 211 VAL A C 1
ATOM 1612 O O . VAL A 1 221 ? -1.577 33.600 30.561 1.00 28.21 211 VAL A O 1
ATOM 1616 N N . GLU A 1 222 ? -2.459 33.180 32.590 1.00 30.55 212 GLU A N 1
ATOM 1617 C CA . GLU A 1 222 ? -1.762 34.255 33.276 1.00 35.39 212 GLU A CA 1
ATOM 1618 C C . GLU A 1 222 ? -1.121 33.735 34.554 1.00 33.75 212 GLU A C 1
ATOM 1619 O O . GLU A 1 222 ? -1.484 32.661 35.046 1.00 31.34 212 GLU A O 1
ATOM 1625 N N . PRO A 1 223 ? -0.135 34.467 35.108 1.00 34.65 213 PRO A N 1
ATOM 1626 C CA . PRO A 1 223 ? 0.496 34.125 36.390 1.00 35.18 213 PRO A CA 1
ATOM 1627 C C . PRO A 1 223 ? -0.496 33.844 37.518 1.00 36.16 213 PRO A C 1
ATOM 1628 O O . PRO A 1 223 ? -1.427 34.624 37.699 1.00 36.32 213 PRO A O 1
ATOM 1632 N N . ASP B 2 1 ? 4.350 -22.002 17.000 1.00 45.42 1 ASP B N 1
ATOM 1633 C CA . ASP B 2 1 ? 4.446 -20.578 16.707 1.00 43.28 1 ASP B CA 1
ATOM 1634 C C . ASP B 2 1 ? 5.900 -20.173 16.517 1.00 39.66 1 ASP B C 1
ATOM 1635 O O . ASP B 2 1 ? 6.768 -20.573 17.293 1.00 40.97 1 ASP B O 1
ATOM 1640 N N . ILE B 2 2 ? 6.165 -19.385 15.480 1.00 34.86 2 ILE B N 1
ATOM 1641 C CA . ILE B 2 2 ? 7.497 -18.854 15.224 1.00 30.62 2 ILE B CA 1
ATOM 1642 C C . ILE B 2 2 ? 7.519 -17.402 15.671 1.00 29.06 2 ILE B C 1
ATOM 1643 O O . ILE B 2 2 ? 6.697 -16.591 15.224 1.00 27.22 2 ILE B O 1
ATOM 1648 N N . GLN B 2 3 ? 8.451 -17.076 16.559 1.00 27.69 3 GLN B N 1
ATOM 1649 C CA . GLN B 2 3 ? 8.654 -15.713 17.014 1.00 25.40 3 GLN B CA 1
ATOM 1650 C C . GLN B 2 3 ? 9.906 -15.152 16.357 1.00 23.94 3 GLN B C 1
ATOM 1651 O O . GLN B 2 3 ? 10.849 -15.887 16.056 1.00 20.61 3 GLN B O 1
ATOM 1657 N N . VAL B 2 4 ? 9.893 -13.845 16.123 1.00 22.58 4 VAL B N 1
ATOM 1658 C CA . VAL B 2 4 ? 11.054 -13.119 15.629 1.00 21.29 4 VAL B CA 1
ATOM 1659 C C . VAL B 2 4 ? 11.284 -11.932 16.552 1.00 21.44 4 VAL B C 1
ATOM 1660 O O . VAL B 2 4 ? 10.357 -11.160 16.824 1.00 22.80 4 VAL B O 1
ATOM 1664 N N . THR B 2 5 ? 12.506 -11.807 17.060 1.00 20.72 5 THR B N 1
ATOM 1665 C CA . THR B 2 5 ? 12.875 -10.730 17.965 1.00 21.98 5 THR B CA 1
ATOM 1666 C C . THR B 2 5 ? 13.995 -9.917 17.342 1.00 19.52 5 THR B C 1
ATOM 1667 O O . THR B 2 5 ? 14.953 -10.475 16.790 1.00 17.83 5 THR B O 1
ATOM 1671 N N . GLN B 2 6 ? 13.874 -8.603 17.448 1.00 17.02 6 GLN B N 1
ATOM 1672 C CA . GLN B 2 6 ? 14.830 -7.679 16.868 1.00 17.97 6 GLN B CA 1
ATOM 1673 C C . GLN B 2 6 ? 15.717 -7.094 17.955 1.00 16.27 6 GLN B C 1
ATOM 1674 O O . GLN B 2 6 ? 15.317 -6.988 19.116 1.00 17.82 6 GLN B O 1
ATOM 1680 N N . SER B 2 7 ? 16.929 -6.715 17.559 1.00 18.22 7 SER B N 1
ATOM 1681 C CA . SER B 2 7 ? 17.895 -6.099 18.445 1.00 19.53 7 SER B CA 1
ATOM 1682 C C . SER B 2 7 ? 18.643 -5.037 17.652 1.00 19.59 7 SER B C 1
ATOM 1683 O O . SER B 2 7 ? 18.962 -5.257 16.471 1.00 18.30 7 SER B O 1
ATOM 1686 N N . PRO B 2 8 ? 18.887 -3.857 18.246 1.00 20.16 8 PRO B N 1
ATOM 1687 C CA . PRO B 2 8 ? 18.334 -3.449 19.541 1.00 20.68 8 PRO B CA 1
ATOM 1688 C C . PRO B 2 8 ? 16.902 -2.936 19.390 1.00 20.69 8 PRO B C 1
ATOM 1689 O O . PRO B 2 8 ? 16.377 -2.901 18.275 1.00 18.51 8 PRO B O 1
ATOM 1693 N N . SER B 2 9 ? 16.268 -2.545 20.493 1.00 23.11 9 SER B N 1
ATOM 1694 C CA . SER B 2 9 ? 14.934 -1.969 20.376 1.00 21.26 9 SER B CA 1
ATOM 1695 C C . SER B 2 9 ? 14.986 -0.516 19.920 1.00 20.72 9 SER B C 1
ATOM 1696 O O . SER B 2 9 ? 14.083 -0.062 19.208 1.00 19.75 9 SER B O 1
ATOM 1699 N N . THR B 2 10 ? 16.022 0.221 20.319 1.00 21.04 10 THR B N 1
ATOM 1700 C CA . THR B 2 10 ? 16.264 1.582 19.862 1.00 21.27 10 THR B CA 1
ATOM 1701 C C . THR B 2 10 ? 17.727 1.720 19.468 1.00 22.23 10 THR B C 1
ATOM 1702 O O . THR B 2 10 ? 18.618 1.242 20.178 1.00 22.26 10 THR B O 1
ATOM 1706 N N . LEU B 2 11 ? 17.968 2.376 18.337 1.00 21.26 11 LEU B N 1
ATOM 1707 C CA . LEU B 2 11 ? 19.316 2.607 17.830 1.00 24.79 11 LEU B CA 1
ATOM 1708 C C . LEU B 2 11 ? 19.475 4.093 17.551 1.00 25.07 11 LEU B C 1
ATOM 1709 O O . LEU B 2 11 ? 18.702 4.664 16.776 1.00 25.64 11 LEU B O 1
ATOM 1714 N N . SER B 2 12 ? 20.460 4.722 18.190 1.00 24.79 12 SER B N 1
ATOM 1715 C CA . SER B 2 12 ? 20.753 6.130 17.969 1.00 25.26 12 SER B CA 1
ATOM 1716 C C . SER B 2 12 ? 21.906 6.248 16.981 1.00 24.48 12 SER B C 1
ATOM 1717 O O . SER B 2 12 ? 22.924 5.566 17.131 1.00 27.03 12 SER B O 1
ATOM 1720 N N . ALA B 2 13 ? 21.742 7.103 15.973 1.00 23.62 13 ALA B N 1
ATOM 1721 C CA . ALA B 2 13 ? 22.750 7.240 14.931 1.00 24.86 13 ALA B CA 1
ATOM 1722 C C . ALA B 2 13 ? 22.574 8.577 14.228 1.00 25.62 13 ALA B C 1
ATOM 1723 O O . ALA B 2 13 ? 21.549 9.245 14.372 1.00 24.92 13 ALA B O 1
ATOM 1725 N N . SER B 2 14 ? 23.599 8.959 13.464 1.00 27.58 14 SER B N 1
ATOM 1726 C CA . SER B 2 14 ? 23.625 10.225 12.749 1.00 28.11 14 SER B CA 1
ATOM 1727 C C . SER B 2 14 ? 23.595 9.987 11.246 1.00 27.02 14 SER B C 1
ATOM 1728 O O . SER B 2 14 ? 23.954 8.911 10.758 1.00 25.58 14 SER B O 1
ATOM 1731 N N . VAL B 2 15 ? 23.154 11.013 10.512 1.00 25.23 15 VAL B N 1
ATOM 1732 C CA . VAL B 2 15 ? 23.158 10.937 9.056 1.00 24.34 15 VAL B CA 1
ATOM 1733 C C . VAL B 2 15 ? 24.565 10.620 8.566 1.00 24.65 15 VAL B C 1
ATOM 1734 O O . VAL B 2 15 ? 25.555 11.194 9.038 1.00 26.06 15 VAL B O 1
ATOM 1738 N N . GLY B 2 16 ? 24.660 9.682 7.624 1.00 22.01 16 GLY B N 1
ATOM 1739 C CA . GLY B 2 16 ? 25.934 9.209 7.135 1.00 23.78 16 GLY B CA 1
ATOM 1740 C C . GLY B 2 16 ? 26.504 8.028 7.889 1.00 24.48 16 GLY B C 1
ATOM 1741 O O . GLY B 2 16 ? 27.430 7.382 7.389 1.00 25.57 16 GLY B O 1
ATOM 1742 N N . ASP B 2 17 ? 25.987 7.732 9.080 1.00 25.15 17 ASP B N 1
ATOM 1743 C CA . ASP B 2 17 ? 26.446 6.559 9.806 1.00 24.88 17 ASP B CA 1
ATOM 1744 C C . ASP B 2 17 ? 25.973 5.292 9.113 1.00 21.04 17 ASP B C 1
ATOM 1745 O O . ASP B 2 17 ? 24.983 5.283 8.373 1.00 18.22 17 ASP B O 1
ATOM 1750 N N . ARG B 2 18 ? 26.684 4.201 9.371 1.00 17.83 18 ARG B N 1
ATOM 1751 C CA . ARG B 2 18 ? 26.210 2.886 8.975 1.00 17.88 18 ARG B CA 1
ATOM 1752 C C . ARG B 2 18 ? 25.535 2.216 10.164 1.00 18.88 18 ARG B C 1
ATOM 1753 O O . ARG B 2 18 ? 26.034 2.288 11.290 1.00 20.65 18 ARG B O 1
ATOM 1761 N N . VAL B 2 19 ? 24.399 1.568 9.915 1.00 14.97 19 VAL B N 1
ATOM 1762 C CA . VAL B 2 19 ? 23.659 0.882 10.969 1.00 16.57 19 VAL B CA 1
ATOM 1763 C C . VAL B 2 19 ? 23.312 -0.530 10.517 1.00 15.41 19 VAL B C 1
ATOM 1764 O O . VAL B 2 19 ? 22.861 -0.741 9.385 1.00 13.88 19 VAL B O 1
ATOM 1768 N N . THR B 2 20 ? 23.522 -1.494 11.409 1.00 17.74 20 THR B N 1
ATOM 1769 C CA . THR B 2 20 ? 23.173 -2.891 11.182 1.00 17.64 20 THR B CA 1
ATOM 1770 C C . THR B 2 20 ? 22.250 -3.323 12.309 1.00 16.91 20 THR B C 1
ATOM 1771 O O . THR B 2 20 ? 22.604 -3.186 13.485 1.00 20.12 20 THR B O 1
ATOM 1775 N N . ILE B 2 21 ? 21.074 -3.830 11.955 1.00 14.52 21 ILE B N 1
ATOM 1776 C CA . ILE B 2 21 ? 20.111 -4.285 12.947 1.00 15.18 21 ILE B CA 1
ATOM 1777 C C . ILE B 2 21 ? 19.841 -5.763 12.717 1.00 16.69 21 ILE B C 1
ATOM 1778 O O . ILE B 2 21 ? 19.954 -6.272 11.597 1.00 17.17 21 ILE B O 1
ATOM 1783 N N . THR B 2 22 ? 19.509 -6.464 13.795 1.00 11.46 22 THR B N 1
ATOM 1784 C CA . THR B 2 22 ? 19.434 -7.915 13.758 1.00 17.07 22 THR B CA 1
ATOM 1785 C C . THR B 2 22 ? 18.026 -8.397 14.063 1.00 17.46 22 THR B C 1
ATOM 1786 O O . THR B 2 22 ? 17.256 -7.720 14.743 1.00 16.80 22 THR B O 1
ATOM 1790 N N . CYS B 2 23 ? 17.699 -9.571 13.533 1.00 16.98 23 CYS B N 1
ATOM 1791 C CA . CYS B 2 23 ? 16.404 -10.205 13.731 1.00 18.53 23 CYS B CA 1
ATOM 1792 C C . CYS B 2 23 ? 16.649 -11.701 13.855 1.00 19.86 23 CYS B C 1
ATOM 1793 O O . CYS B 2 23 ? 17.328 -12.303 13.016 1.00 19.69 23 CYS B O 1
ATOM 1796 N N . ARG B 2 24 ? 16.169 -12.277 14.950 1.00 20.19 24 ARG B N 1
ATOM 1797 C CA . ARG B 2 24 ? 16.367 -13.687 15.245 1.00 21.97 24 ARG B CA 1
ATOM 1798 C C . ARG B 2 24 ? 15.029 -14.413 15.303 1.00 20.26 24 ARG B C 1
ATOM 1799 O O . ARG B 2 24 ? 14.113 -13.977 16.004 1.00 19.64 24 ARG B O 1
ATOM 1807 N N . ALA B 2 25 ? 14.915 -15.513 14.562 1.00 20.81 25 ALA B N 1
ATOM 1808 C CA . ALA B 2 25 ? 13.723 -16.352 14.605 1.00 22.00 25 ALA B CA 1
ATOM 1809 C C . ALA B 2 25 ? 13.900 -17.464 15.630 1.00 25.36 25 ALA B C 1
ATOM 1810 O O . ALA B 2 25 ? 15.002 -17.991 15.808 1.00 27.88 25 ALA B O 1
ATOM 1812 N N . SER B 2 26 ? 12.799 -17.820 16.303 1.00 25.64 26 SER B N 1
ATOM 1813 C CA . SER B 2 26 ? 12.822 -18.860 17.328 1.00 26.39 26 SER B CA 1
ATOM 1814 C C . SER B 2 26 ? 13.095 -20.244 16.752 1.00 27.64 26 SER B C 1
ATOM 1815 O O . SER B 2 26 ? 13.463 -21.158 17.500 1.00 28.03 26 SER B O 1
ATOM 1818 N N . GLN B 2 27 ? 12.889 -20.424 15.453 1.00 26.22 27 GLN B N 1
ATOM 1819 C CA . GLN B 2 27 ? 13.263 -21.642 14.758 1.00 26.46 27 GLN B CA 1
ATOM 1820 C C . GLN B 2 27 ? 13.492 -21.271 13.303 1.00 23.51 27 GLN B C 1
ATOM 1821 O O . GLN B 2 27 ? 13.173 -20.162 12.873 1.00 22.58 27 GLN B O 1
ATOM 1827 N N . SER B 2 28 ? 14.039 -22.214 12.541 1.00 23.32 28 SER B N 1
ATOM 1828 C CA . SER B 2 28 ? 14.434 -21.918 11.170 1.00 24.50 28 SER B CA 1
ATOM 1829 C C . SER B 2 28 ? 13.241 -21.470 10.334 1.00 22.97 28 SER B C 1
ATOM 1830 O O . SER B 2 28 ? 12.193 -22.120 10.321 1.00 23.35 28 SER B O 1
ATOM 1833 N N . ILE B 2 29 ? 13.406 -20.350 9.638 1.00 21.93 29 ILE B N 1
ATOM 1834 C CA . ILE B 2 29 ? 12.416 -19.860 8.689 1.00 22.48 29 ILE B CA 1
ATOM 1835 C C . ILE B 2 29 ? 12.959 -19.911 7.263 1.00 24.59 29 ILE B C 1
ATOM 1836 O O . ILE B 2 29 ? 12.443 -19.229 6.378 1.00 24.48 29 ILE B O 1
ATOM 1841 N N . SER B 2 30 ? 14.009 -20.718 7.068 1.00 27.26 30 SER B N 1
ATOM 1842 C CA . SER B 2 30 ? 14.731 -20.785 5.771 1.00 27.77 30 SER B CA 1
ATOM 1843 C C . SER B 2 30 ? 15.100 -19.349 5.387 1.00 28.14 30 SER B C 1
ATOM 1844 O O . SER B 2 30 ? 15.772 -18.689 6.193 1.00 28.59 30 SER B O 1
ATOM 1847 N N . SER B 2 31 ? 14.689 -18.892 4.204 1.00 26.25 31 SER B N 1
ATOM 1848 C CA . SER B 2 31 ? 14.979 -17.493 3.801 1.00 23.69 31 SER B CA 1
ATOM 1849 C C . SER B 2 31 ? 13.687 -16.679 3.780 1.00 21.53 31 SER B C 1
ATOM 1850 O O . SER B 2 31 ? 13.728 -15.572 3.255 1.00 14.76 31 SER B O 1
ATOM 1853 N N . TRP B 2 32 ? 12.605 -17.170 4.387 1.00 15.75 32 TRP B N 1
ATOM 1854 C CA . TRP B 2 32 ? 11.315 -16.427 4.326 1.00 15.09 32 TRP B CA 1
ATOM 1855 C C . TRP B 2 32 ? 11.263 -15.318 5.387 1.00 15.88 32 TRP B C 1
ATOM 1856 O O . TRP B 2 32 ? 10.447 -15.419 6.311 1.00 15.63 32 TRP B O 1
ATOM 1867 N N . LEU B 2 33 ? 12.089 -14.283 5.217 1.00 14.69 33 LEU B N 1
ATOM 1868 C CA . LEU B 2 33 ? 12.128 -13.127 6.140 1.00 15.28 33 LEU B CA 1
ATOM 1869 C C . LEU B 2 33 ? 12.057 -11.847 5.312 1.00 15.18 33 LEU B C 1
ATOM 1870 O O . LEU B 2 33 ? 12.802 -11.737 4.320 1.00 13.92 33 LEU B O 1
ATOM 1875 N N . ALA B 2 34 ? 11.236 -10.903 5.762 1.00 16.18 34 ALA B N 1
ATOM 1876 C CA . ALA B 2 34 ? 11.090 -9.614 5.060 1.00 10.45 34 ALA B CA 1
ATOM 1877 C C . ALA B 2 34 ? 11.374 -8.464 6.029 1.00 11.48 34 ALA B C 1
ATOM 1878 O O . ALA B 2 34 ? 11.213 -8.656 7.241 1.00 11.59 34 ALA B O 1
ATOM 1880 N N . TRP B 2 35 ? 11.839 -7.337 5.489 1.00 12.38 35 TRP B N 1
ATOM 1881 C CA . TRP B 2 35 ? 12.137 -6.126 6.294 1.00 8.93 35 TRP B CA 1
ATOM 1882 C C . TRP B 2 35 ? 11.219 -4.994 5.834 1.00 11.09 35 TRP B C 1
ATOM 1883 O O . TRP B 2 35 ? 11.127 -4.763 4.620 1.00 10.76 35 TRP B O 1
ATOM 1894 N N . TYR B 2 36 ? 10.588 -4.313 6.785 1.00 8.80 36 TYR B N 1
ATOM 1895 C CA . TYR B 2 36 ? 9.713 -3.170 6.440 1.00 10.10 36 TYR B CA 1
ATOM 1896 C C . TYR B 2 36 ? 10.161 -1.933 7.215 1.00 10.22 36 TYR B C 1
ATOM 1897 O O . TYR B 2 36 ? 10.752 -2.062 8.290 1.00 12.34 36 TYR B O 1
ATOM 1906 N N . GLN B 2 37 ? 9.926 -0.775 6.611 1.00 9.07 37 GLN B N 1
ATOM 1907 C CA . GLN B 2 37 ? 10.156 0.519 7.233 1.00 9.16 37 GLN B CA 1
ATOM 1908 C C . GLN B 2 37 ? 8.803 1.163 7.489 1.00 16.84 37 GLN B C 1
ATOM 1909 O O . GLN B 2 37 ? 7.935 1.136 6.612 1.00 10.26 37 GLN B O 1
ATOM 1915 N N . GLN B 2 38 ? 8.614 1.724 8.682 1.00 9.95 38 GLN B N 1
ATOM 1916 C CA . GLN B 2 38 ? 7.382 2.441 8.985 1.00 12.43 38 GLN B CA 1
ATOM 1917 C C . GLN B 2 38 ? 7.692 3.749 9.690 1.00 11.16 38 GLN B C 1
ATOM 1918 O O . GLN B 2 38 ? 8.376 3.762 10.718 1.00 13.23 38 GLN B O 1
ATOM 1924 N N . LYS B 2 39 ? 7.184 4.807 9.157 1.00 13.04 39 LYS B N 1
ATOM 1925 C CA . LYS B 2 39 ? 7.196 6.093 9.825 1.00 16.27 39 LYS B CA 1
ATOM 1926 C C . LYS B 2 39 ? 5.902 6.283 10.610 1.00 17.44 39 LYS B C 1
ATOM 1927 O O . LYS B 2 39 ? 4.854 5.731 10.242 1.00 15.29 39 LYS B O 1
ATOM 1933 N N . PRO B 2 40 ? 5.964 7.035 11.705 1.00 14.24 40 PRO B N 1
ATOM 1934 C CA . PRO B 2 40 ? 4.814 7.121 12.608 1.00 20.77 40 PRO B CA 1
ATOM 1935 C C . PRO B 2 40 ? 3.530 7.491 11.878 1.00 21.11 40 PRO B C 1
ATOM 1936 O O . PRO B 2 40 ? 3.475 8.471 11.130 1.00 20.25 40 PRO B O 1
ATOM 1940 N N . GLY B 2 41 ? 2.502 6.667 12.074 1.00 20.13 41 GLY B N 1
ATOM 1941 C CA . GLY B 2 41 ? 1.197 6.904 11.487 1.00 22.19 41 GLY B CA 1
ATOM 1942 C C . GLY B 2 41 ? 1.110 6.669 10.001 1.00 22.12 41 GLY B C 1
ATOM 1943 O O . GLY B 2 41 ? 0.108 7.050 9.387 1.00 23.16 41 GLY B O 1
ATOM 1944 N N . LYS B 2 42 ? 2.132 6.064 9.404 1.00 19.33 42 LYS B N 1
ATOM 1945 C CA . LYS B 2 42 ? 2.176 5.787 7.979 1.00 19.69 42 LYS B CA 1
ATOM 1946 C C . LYS B 2 42 ? 2.083 4.289 7.734 1.00 19.64 42 LYS B C 1
ATOM 1947 O O . LYS B 2 42 ? 2.373 3.474 8.614 1.00 21.33 42 LYS B O 1
ATOM 1953 N N . ALA B 2 43 ? 1.673 3.936 6.522 1.00 17.22 43 ALA B N 1
ATOM 1954 C CA . ALA B 2 43 ? 1.656 2.538 6.132 1.00 17.27 43 ALA B CA 1
ATOM 1955 C C . ALA B 2 43 ? 3.082 1.996 6.083 1.00 17.04 43 ALA B C 1
ATOM 1956 O O . ALA B 2 43 ? 4.000 2.705 5.655 1.00 17.81 43 ALA B O 1
ATOM 1958 N N . PRO B 2 44 ? 3.304 0.759 6.517 1.00 15.97 44 PRO B N 1
ATOM 1959 C CA . PRO B 2 44 ? 4.625 0.146 6.340 1.00 15.48 44 PRO B CA 1
ATOM 1960 C C . PRO B 2 44 ? 5.021 0.077 4.871 1.00 16.51 44 PRO B C 1
ATOM 1961 O O . PRO B 2 44 ? 4.174 0.029 3.975 1.00 17.29 44 PRO B O 1
ATOM 1965 N N . LYS B 2 45 ? 6.332 0.075 4.631 1.00 13.78 45 LYS B N 1
ATOM 1966 C CA . LYS B 2 45 ? 6.904 0.012 3.291 1.00 16.08 45 LYS B CA 1
ATOM 1967 C C . LYS B 2 45 ? 7.845 -1.182 3.203 1.00 14.25 45 LYS B C 1
ATOM 1968 O O . LYS B 2 45 ? 8.720 -1.350 4.057 1.00 14.51 45 LYS B O 1
ATOM 1974 N N . LEU B 2 46 ? 7.674 -2.012 2.178 1.00 11.29 46 LEU B N 1
ATOM 1975 C CA . LEU B 2 46 ? 8.533 -3.184 2.026 1.00 10.92 46 LEU B CA 1
ATOM 1976 C C . LEU B 2 46 ? 9.911 -2.774 1.515 1.00 13.05 46 LEU B C 1
ATOM 1977 O O . LEU B 2 46 ? 10.029 -2.100 0.485 1.00 13.08 46 LEU B O 1
ATOM 1982 N N . LEU B 2 47 ? 10.953 -3.215 2.227 1.00 12.14 47 LEU B N 1
ATOM 1983 C CA . LEU B 2 47 ? 12.352 -2.889 1.844 1.00 11.00 47 LEU B CA 1
ATOM 1984 C C . LEU B 2 47 ? 13.020 -4.118 1.224 1.00 11.81 47 LEU B C 1
ATOM 1985 O O . LEU B 2 47 ? 13.569 -4.010 0.122 1.00 14.57 47 LEU B O 1
ATOM 1990 N N . ILE B 2 48 ? 12.995 -5.235 1.945 1.00 10.61 48 ILE B N 1
ATOM 1991 C CA . ILE B 2 48 ? 13.707 -6.462 1.490 1.00 12.30 48 ILE B CA 1
ATOM 1992 C C . ILE B 2 48 ? 12.802 -7.685 1.652 1.00 12.07 48 ILE B C 1
ATOM 1993 O O . ILE B 2 48 ? 12.107 -7.753 2.659 1.00 13.02 48 ILE B O 1
ATOM 1998 N N . TYR B 2 49 ? 12.835 -8.602 0.681 1.00 12.16 49 TYR B N 1
ATOM 1999 C CA . TYR B 2 49 ? 12.060 -9.866 0.744 1.00 13.76 49 TYR B CA 1
ATOM 2000 C C . TYR B 2 49 ? 13.032 -11.031 0.532 1.00 15.10 49 TYR B C 1
ATOM 2001 O O . TYR B 2 49 ? 14.137 -10.804 0.022 1.00 15.15 49 TYR B O 1
ATOM 2010 N N . LYS B 2 50 ? 12.663 -12.216 1.017 1.00 13.29 50 LYS B N 1
ATOM 2011 C CA . LYS B 2 50 ? 13.510 -13.431 0.875 1.00 16.53 50 LYS B CA 1
ATOM 2012 C C . LYS B 2 50 ? 14.915 -13.196 1.447 1.00 16.14 50 LYS B C 1
ATOM 2013 O O . LYS B 2 50 ? 15.880 -13.555 0.749 1.00 15.80 50 LYS B O 1
ATOM 2019 N N . ALA B 2 51 ? 15.002 -12.534 2.613 1.00 13.25 51 ALA B N 1
ATOM 2020 C CA . ALA B 2 51 ? 16.241 -12.242 3.383 1.00 14.74 51 ALA B CA 1
ATOM 2021 C C . ALA B 2 51 ? 17.143 -11.163 2.758 1.00 14.46 51 ALA B C 1
ATOM 2022 O O . ALA B 2 51 ? 17.522 -10.243 3.497 1.00 15.29 51 ALA B O 1
ATOM 2024 N N . SER B 2 52 ? 17.538 -11.313 1.489 1.00 15.33 52 SER B N 1
ATOM 2025 C CA . SER B 2 52 ? 18.506 -10.381 0.851 1.00 16.95 52 SER B CA 1
ATOM 2026 C C . SER B 2 52 ? 18.009 -9.721 -0.440 1.00 18.30 52 SER B C 1
ATOM 2027 O O . SER B 2 52 ? 18.794 -8.955 -1.008 1.00 17.57 52 SER B O 1
ATOM 2030 N N . SER B 2 53 ? 16.795 -10.011 -0.914 1.00 13.52 53 SER B N 1
ATOM 2031 C CA . SER B 2 53 ? 16.358 -9.405 -2.201 1.00 14.11 53 SER B CA 1
ATOM 2032 C C . SER B 2 53 ? 15.827 -7.983 -1.992 1.00 19.17 53 SER B C 1
ATOM 2033 O O . SER B 2 53 ? 14.939 -7.805 -1.155 1.00 14.49 53 SER B O 1
ATOM 2036 N N . LEU B 2 54 ? 16.328 -7.030 -2.781 1.00 13.65 54 LEU B N 1
ATOM 2037 C CA . LEU B 2 54 ? 15.911 -5.610 -2.665 1.00 13.15 54 LEU B CA 1
ATOM 2038 C C . LEU B 2 54 ? 14.609 -5.388 -3.443 1.00 18.15 54 LEU B C 1
ATOM 2039 O O . LEU B 2 54 ? 14.581 -5.672 -4.650 1.00 15.00 54 LEU B O 1
ATOM 2044 N N . GLU B 2 55 ? 13.573 -4.899 -2.760 1.00 17.82 55 GLU B N 1
ATOM 2045 C CA . GLU B 2 55 ? 12.303 -4.624 -3.418 1.00 17.60 55 GLU B CA 1
ATOM 2046 C C . GLU B 2 55 ? 12.479 -3.501 -4.436 1.00 16.74 55 GLU B C 1
ATOM 2047 O O . GLU B 2 55 ? 13.265 -2.572 -4.227 1.00 15.24 55 GLU B O 1
ATOM 2053 N N . SER B 2 56 ? 11.772 -3.610 -5.561 1.00 18.85 56 SER B N 1
ATOM 2054 C CA . SER B 2 56 ? 11.898 -2.636 -6.641 1.00 23.07 56 SER B CA 1
ATOM 2055 C C . SER B 2 56 ? 11.707 -1.214 -6.129 1.00 22.47 56 SER B C 1
ATOM 2056 O O . SER B 2 56 ? 10.786 -0.933 -5.357 1.00 23.77 56 SER B O 1
ATOM 2059 N N . GLY B 2 57 ? 12.600 -0.319 -6.552 1.00 24.37 57 GLY B N 1
ATOM 2060 C CA . GLY B 2 57 ? 12.522 1.082 -6.194 1.00 24.78 57 GLY B CA 1
ATOM 2061 C C . GLY B 2 57 ? 13.093 1.445 -4.840 1.00 22.72 57 GLY B C 1
ATOM 2062 O O . GLY B 2 57 ? 13.172 2.640 -4.520 1.00 25.16 57 GLY B O 1
ATOM 2063 N N . VAL B 2 58 ? 13.493 0.471 -4.031 1.00 19.87 58 VAL B N 1
ATOM 2064 C CA . VAL B 2 58 ? 14.078 0.752 -2.721 1.00 17.54 58 VAL B CA 1
ATOM 2065 C C . VAL B 2 58 ? 15.542 1.132 -2.929 1.00 18.74 58 VAL B C 1
ATOM 2066 O O . VAL B 2 58 ? 16.238 0.470 -3.714 1.00 19.79 58 VAL B O 1
ATOM 2070 N N . PRO B 2 59 ? 16.044 2.196 -2.292 1.00 19.53 59 PRO B N 1
ATOM 2071 C CA . PRO B 2 59 ? 17.422 2.635 -2.562 1.00 20.29 59 PRO B CA 1
ATOM 2072 C C . PRO B 2 59 ? 18.453 1.576 -2.189 1.00 19.01 59 PRO B C 1
ATOM 2073 O O . PRO B 2 59 ? 18.286 0.821 -1.232 1.00 17.30 59 PRO B O 1
ATOM 2077 N N . SER B 2 60 ? 19.550 1.550 -2.952 1.00 18.71 60 SER B N 1
ATOM 2078 C CA . SER B 2 60 ? 20.550 0.496 -2.826 1.00 19.21 60 SER B CA 1
ATOM 2079 C C . SER B 2 60 ? 21.343 0.554 -1.527 1.00 16.63 60 SER B C 1
ATOM 2080 O O . SER B 2 60 ? 22.093 -0.388 -1.247 1.00 19.25 60 SER B O 1
ATOM 2083 N N . ARG B 2 61 ? 21.213 1.621 -0.736 1.00 14.38 61 ARG B N 1
ATOM 2084 C CA . ARG B 2 61 ? 21.847 1.652 0.578 1.00 15.51 61 ARG B CA 1
ATOM 2085 C C . ARG B 2 61 ? 21.239 0.649 1.558 1.00 14.60 61 ARG B C 1
ATOM 2086 O O . ARG B 2 61 ? 21.849 0.390 2.601 1.00 14.30 61 ARG B O 1
ATOM 2094 N N . PHE B 2 62 ? 20.079 0.067 1.248 1.00 13.11 62 PHE B N 1
ATOM 2095 C CA . PHE B 2 62 ? 19.483 -0.984 2.069 1.00 14.27 62 PHE B CA 1
ATOM 2096 C C . PHE B 2 62 ? 19.918 -2.352 1.563 1.00 13.78 62 PHE B C 1
ATOM 2097 O O . PHE B 2 62 ? 19.811 -2.637 0.367 1.00 16.21 62 PHE B O 1
ATOM 2105 N N . SER B 2 63 ? 20.432 -3.175 2.472 1.00 11.21 63 SER B N 1
ATOM 2106 C CA . SER B 2 63 ? 20.846 -4.552 2.111 1.00 13.99 63 SER B CA 1
ATOM 2107 C C . SER B 2 63 ? 20.447 -5.484 3.252 1.00 13.85 63 SER B C 1
ATOM 2108 O O . SER B 2 63 ? 20.385 -5.020 4.395 1.00 14.69 63 SER B O 1
ATOM 2111 N N . GLY B 2 64 ? 20.110 -6.727 2.920 1.00 15.58 64 GLY B N 1
ATOM 2112 C CA . GLY B 2 64 ? 19.708 -7.703 3.944 1.00 15.59 64 GLY B CA 1
ATOM 2113 C C . GLY B 2 64 ? 20.572 -8.940 3.847 1.00 17.19 64 GLY B C 1
ATOM 2114 O O . GLY B 2 64 ? 21.080 -9.211 2.758 1.00 17.03 64 GLY B O 1
ATOM 2115 N N . SER B 2 65 ? 20.806 -9.604 4.974 1.00 17.99 65 SER B N 1
ATOM 2116 C CA . SER B 2 65 ? 21.655 -10.817 4.964 1.00 21.30 65 SER B CA 1
ATOM 2117 C C . SER B 2 65 ? 21.113 -11.828 5.975 1.00 19.82 65 SER B C 1
ATOM 2118 O O . SER B 2 65 ? 20.349 -11.428 6.866 1.00 17.19 65 SER B O 1
ATOM 2121 N N . GLY B 2 66 ? 21.472 -13.097 5.797 1.00 20.43 66 GLY B N 1
ATOM 2122 C CA . GLY B 2 66 ? 21.070 -14.121 6.771 1.00 22.43 66 GLY B CA 1
ATOM 2123 C C . GLY B 2 66 ? 20.242 -15.244 6.187 1.00 22.08 66 GLY B C 1
ATOM 2124 O O . GLY B 2 66 ? 19.776 -15.147 5.043 1.00 21.03 66 GLY B O 1
ATOM 2125 N N . SER B 2 67 ? 20.107 -16.292 6.988 1.00 25.30 67 SER B N 1
ATOM 2126 C CA . SER B 2 67 ? 19.331 -17.506 6.650 1.00 27.12 67 SER B CA 1
ATOM 2127 C C . SER B 2 67 ? 19.172 -18.319 7.933 1.00 26.55 67 SER B C 1
ATOM 2128 O O . SER B 2 67 ? 19.956 -18.125 8.874 1.00 25.40 67 SER B O 1
ATOM 2131 N N . GLY B 2 68 ? 18.144 -19.151 7.973 1.00 26.31 68 GLY B N 1
ATOM 2132 C CA . GLY B 2 68 ? 17.887 -19.988 9.127 1.00 25.16 68 GLY B CA 1
ATOM 2133 C C . GLY B 2 68 ? 17.218 -19.245 10.263 1.00 21.81 68 GLY B C 1
ATOM 2134 O O . GLY B 2 68 ? 15.996 -19.064 10.255 1.00 21.41 68 GLY B O 1
ATOM 2135 N N . THR B 2 69 ? 18.005 -18.814 11.254 1.00 22.33 69 THR B N 1
ATOM 2136 C CA . THR B 2 69 ? 17.476 -18.080 12.394 1.00 22.65 69 THR B CA 1
ATOM 2137 C C . THR B 2 69 ? 18.093 -16.706 12.595 1.00 23.35 69 THR B C 1
ATOM 2138 O O . THR B 2 69 ? 17.566 -15.935 13.402 1.00 24.48 69 THR B O 1
ATOM 2142 N N . GLU B 2 70 ? 19.229 -16.439 11.948 1.00 21.44 70 GLU B N 1
ATOM 2143 C CA . GLU B 2 70 ? 19.948 -15.155 12.165 1.00 21.84 70 GLU B CA 1
ATOM 2144 C C . GLU B 2 70 ? 19.917 -14.302 10.896 1.00 19.71 70 GLU B C 1
ATOM 2145 O O . GLU B 2 70 ? 20.431 -14.745 9.864 1.00 19.48 70 GLU B O 1
ATOM 2151 N N . PHE B 2 71 ? 19.321 -13.116 11.000 1.00 14.25 71 PHE B N 1
ATOM 2152 C CA . PHE B 2 71 ? 19.193 -12.205 9.840 1.00 13.60 71 PHE B CA 1
ATOM 2153 C C . PHE B 2 71 ? 19.564 -10.786 10.258 1.00 13.83 71 PHE B C 1
ATOM 2154 O O . PHE B 2 71 ? 19.491 -10.460 11.447 1.00 14.61 71 PHE B O 1
ATOM 2162 N N . THR B 2 72 ? 20.005 -9.987 9.291 1.00 15.23 72 THR B N 1
ATOM 2163 C CA . THR B 2 72 ? 20.358 -8.581 9.590 1.00 16.25 72 THR B CA 1
ATOM 2164 C C . THR B 2 72 ? 19.951 -7.680 8.426 1.00 14.75 72 THR B C 1
ATOM 2165 O O . THR B 2 72 ? 19.836 -8.164 7.289 1.00 15.13 72 THR B O 1
ATOM 2169 N N . LEU B 2 73 ? 19.672 -6.428 8.763 1.00 11.76 73 LEU B N 1
ATOM 2170 C CA . LEU B 2 73 ? 19.407 -5.364 7.808 1.00 13.31 73 LEU B CA 1
ATOM 2171 C C . LEU B 2 73 ? 20.456 -4.284 8.014 1.00 12.64 73 LEU B C 1
ATOM 2172 O O . LEU B 2 73 ? 20.680 -3.852 9.150 1.00 12.82 73 LEU B O 1
ATOM 2177 N N . THR B 2 74 ? 21.111 -3.860 6.933 1.00 12.71 74 THR B N 1
ATOM 2178 C CA . THR B 2 74 ? 22.155 -2.844 7.004 1.00 12.77 74 THR B CA 1
ATOM 2179 C C . THR B 2 74 ? 21.796 -1.660 6.115 1.00 14.52 74 THR B C 1
ATOM 2180 O O . THR B 2 74 ? 21.406 -1.842 4.957 1.00 16.07 74 THR B O 1
ATOM 2184 N N . ILE B 2 75 ? 21.914 -0.454 6.669 1.00 12.24 75 ILE B N 1
ATOM 2185 C CA . ILE B 2 75 ? 21.809 0.790 5.919 1.00 9.59 75 ILE B CA 1
ATOM 2186 C C . ILE B 2 75 ? 23.227 1.333 5.779 1.00 12.23 75 ILE B C 1
ATOM 2187 O O . ILE B 2 75 ? 23.853 1.709 6.775 1.00 11.84 75 ILE B O 1
ATOM 2192 N N . SER B 2 76 ? 23.743 1.362 4.547 1.00 14.86 76 SER B N 1
ATOM 2193 C CA . SER B 2 76 ? 25.169 1.620 4.343 1.00 17.43 76 SER B CA 1
ATOM 2194 C C . SER B 2 76 ? 25.569 3.013 4.823 1.00 17.88 76 SER B C 1
ATOM 2195 O O . SER B 2 76 ? 26.686 3.213 5.322 1.00 15.58 76 SER B O 1
ATOM 2198 N N . SER B 2 77 ? 24.677 3.991 4.661 1.00 14.27 77 SER B N 1
ATOM 2199 C CA . SER B 2 77 ? 24.947 5.372 5.058 1.00 18.55 77 SER B CA 1
ATOM 2200 C C . SER B 2 77 ? 23.592 6.037 5.258 1.00 17.95 77 SER B C 1
ATOM 2201 O O . SER B 2 77 ? 22.852 6.218 4.288 1.00 17.30 77 SER B O 1
ATOM 2204 N N . LEU B 2 78 ? 23.264 6.379 6.499 1.00 17.95 78 LEU B N 1
ATOM 2205 C CA . LEU B 2 78 ? 21.923 6.864 6.801 1.00 18.55 78 LEU B CA 1
ATOM 2206 C C . LEU B 2 78 ? 21.658 8.193 6.103 1.00 19.63 78 LEU B C 1
ATOM 2207 O O . LEU B 2 78 ? 22.496 9.099 6.124 1.00 16.24 78 LEU B O 1
ATOM 2212 N N . GLN B 2 79 ? 20.493 8.304 5.487 1.00 18.44 79 GLN B N 1
ATOM 2213 C CA . GLN B 2 79 ? 19.984 9.554 4.948 1.00 21.25 79 GLN B CA 1
ATOM 2214 C C . GLN B 2 79 ? 18.964 10.152 5.907 1.00 22.39 79 GLN B C 1
ATOM 2215 O O . GLN B 2 79 ? 18.461 9.462 6.799 1.00 21.11 79 GLN B O 1
ATOM 2221 N N . PRO B 2 80 ? 18.659 11.449 5.786 1.00 23.60 80 PRO B N 1
ATOM 2222 C CA . PRO B 2 80 ? 17.767 12.078 6.777 1.00 24.81 80 PRO B CA 1
ATOM 2223 C C . PRO B 2 80 ? 16.375 11.469 6.830 1.00 24.53 80 PRO B C 1
ATOM 2224 O O . PRO B 2 80 ? 15.746 11.475 7.896 1.00 23.61 80 PRO B O 1
ATOM 2228 N N . ASP B 2 81 ? 15.874 10.932 5.725 1.00 24.56 81 ASP B N 1
ATOM 2229 C CA . ASP B 2 81 ? 14.549 10.334 5.733 1.00 25.53 81 ASP B CA 1
ATOM 2230 C C . ASP B 2 81 ? 14.552 8.879 6.196 1.00 24.77 81 ASP B C 1
ATOM 2231 O O . ASP B 2 81 ? 13.487 8.251 6.213 1.00 25.06 81 ASP B O 1
ATOM 2236 N N . ASP B 2 82 ? 15.703 8.341 6.608 1.00 13.24 82 ASP B N 1
ATOM 2237 C CA . ASP B 2 82 ? 15.791 6.959 7.068 1.00 12.08 82 ASP B CA 1
ATOM 2238 C C . ASP B 2 82 ? 15.464 6.793 8.543 1.00 12.17 82 ASP B C 1
ATOM 2239 O O . ASP B 2 82 ? 15.386 5.655 9.018 1.00 17.75 82 ASP B O 1
ATOM 2244 N N . PHE B 2 83 ? 15.296 7.881 9.284 1.00 14.33 83 PHE B N 1
ATOM 2245 C CA . PHE B 2 83 ? 14.916 7.758 10.683 1.00 16.73 83 PHE B CA 1
ATOM 2246 C C . PHE B 2 83 ? 13.467 7.307 10.764 1.00 17.05 83 PHE B C 1
ATOM 2247 O O . PHE B 2 83 ? 12.567 7.977 10.248 1.00 21.19 83 PHE B O 1
ATOM 2255 N N . ALA B 2 84 ? 13.256 6.156 11.400 1.00 13.71 84 ALA B N 1
ATOM 2256 C CA . ALA B 2 84 ? 12.017 5.401 11.267 1.00 12.55 84 ALA B CA 1
ATOM 2257 C C . ALA B 2 84 ? 12.086 4.165 12.149 1.00 13.89 84 ALA B C 1
ATOM 2258 O O . ALA B 2 84 ? 13.126 3.901 12.762 1.00 14.03 84 ALA B O 1
ATOM 2260 N N . THR B 2 85 ? 11.005 3.394 12.226 1.00 12.72 85 THR B N 1
ATOM 2261 C CA . THR B 2 85 ? 11.041 2.096 12.878 1.00 11.06 85 THR B CA 1
ATOM 2262 C C . THR B 2 85 ? 11.088 1.013 11.810 1.00 9.90 85 THR B C 1
ATOM 2263 O O . THR B 2 85 ? 10.403 1.112 10.790 1.00 9.62 85 THR B O 1
ATOM 2267 N N . TYR B 2 86 ? 11.936 0.007 12.025 1.00 10.07 86 TYR B N 1
ATOM 2268 C CA . TYR B 2 86 ? 12.133 -1.080 11.077 1.00 10.39 86 TYR B CA 1
ATOM 2269 C C . TYR B 2 86 ? 11.633 -2.383 11.689 1.00 10.06 86 TYR B C 1
ATOM 2270 O O . TYR B 2 86 ? 11.940 -2.689 12.845 1.00 13.56 86 TYR B O 1
ATOM 2279 N N . TYR B 2 87 ? 10.855 -3.138 10.912 1.00 9.48 87 TYR B N 1
ATOM 2280 C CA . TYR B 2 87 ? 10.250 -4.395 11.343 1.00 10.35 87 TYR B CA 1
ATOM 2281 C C . TYR B 2 87 ? 10.722 -5.530 10.449 1.00 10.82 87 TYR B C 1
ATOM 2282 O O . TYR B 2 87 ? 10.640 -5.422 9.226 1.00 10.91 87 TYR B O 1
ATOM 2291 N N . CYS B 2 88 ? 11.176 -6.621 11.042 1.00 10.42 88 CYS B N 1
ATOM 2292 C CA . CYS B 2 88 ? 11.293 -7.841 10.262 1.00 11.36 88 CYS B CA 1
ATOM 2293 C C . CYS B 2 88 ? 10.069 -8.716 10.448 1.00 12.81 88 CYS B C 1
ATOM 2294 O O . CYS B 2 88 ? 9.360 -8.614 11.441 1.00 15.06 88 CYS B O 1
ATOM 2297 N N . GLN B 2 89 ? 9.828 -9.567 9.448 1.00 11.01 89 GLN B N 1
ATOM 2298 C CA . GLN B 2 89 ? 8.642 -10.458 9.433 1.00 11.98 89 GLN B CA 1
ATOM 2299 C C . GLN B 2 89 ? 9.002 -11.803 8.797 1.00 11.79 89 GLN B C 1
ATOM 2300 O O . GLN B 2 89 ? 9.568 -11.802 7.700 1.00 12.14 89 GLN B O 1
ATOM 2306 N N . GLN B 2 90 ? 8.662 -12.900 9.472 1.00 11.94 90 GLN B N 1
ATOM 2307 C CA . GLN B 2 90 ? 8.905 -14.246 8.898 1.00 11.85 90 GLN B CA 1
ATOM 2308 C C . GLN B 2 90 ? 7.600 -14.692 8.238 1.00 14.06 90 GLN B C 1
ATOM 2309 O O . GLN B 2 90 ? 6.537 -14.446 8.830 1.00 12.07 90 GLN B O 1
ATOM 2315 N N . TYR B 2 91 ? 7.697 -15.239 7.026 1.00 13.62 91 TYR B N 1
ATOM 2316 C CA . TYR B 2 91 ? 6.509 -15.755 6.301 1.00 12.93 91 TYR B CA 1
ATOM 2317 C C . TYR B 2 91 ? 6.683 -17.254 6.022 1.00 15.93 91 TYR B C 1
ATOM 2318 O O . TYR B 2 91 ? 6.279 -17.696 4.941 1.00 14.90 91 TYR B O 1
ATOM 2327 N N . ASN B 2 92 ? 7.373 -17.966 6.921 1.00 17.95 92 ASN B N 1
ATOM 2328 C CA . ASN B 2 92 ? 7.586 -19.433 6.775 1.00 20.68 92 ASN B CA 1
ATOM 2329 C C . ASN B 2 92 ? 6.406 -20.215 7.367 1.00 17.80 92 ASN B C 1
ATOM 2330 O O . ASN B 2 92 ? 5.900 -21.107 6.681 1.00 19.56 92 ASN B O 1
ATOM 2335 N N . SER B 2 93 ? 6.013 -19.894 8.603 1.00 19.86 93 SER B N 1
ATOM 2336 C CA . SER B 2 93 ? 4.862 -20.546 9.282 1.00 22.79 93 SER B CA 1
ATOM 2337 C C . SER B 2 93 ? 3.950 -19.433 9.790 1.00 22.31 93 SER B C 1
ATOM 2338 O O . SER B 2 93 ? 4.313 -18.785 10.785 1.00 23.25 93 SER B O 1
ATOM 2341 N N . TYR B 2 94 ? 2.839 -19.199 9.085 1.00 20.98 94 TYR B N 1
ATOM 2342 C CA . TYR B 2 94 ? 1.914 -18.067 9.361 1.00 18.07 94 TYR B CA 1
ATOM 2343 C C . TYR B 2 94 ? 2.683 -16.757 9.124 1.00 17.02 94 TYR B C 1
ATOM 2344 O O . TYR B 2 94 ? 3.526 -16.699 8.212 1.00 15.09 94 TYR B O 1
ATOM 2353 N N . TRP B 2 95 ? 2.260 -15.673 9.773 1.00 16.79 96 TRP B N 1
ATOM 2354 C CA . TRP B 2 95 ? 2.970 -14.377 9.593 1.00 17.69 96 TRP B CA 1
ATOM 2355 C C . TRP B 2 95 ? 3.208 -13.739 10.962 1.00 19.11 96 TRP B C 1
ATOM 2356 O O . TRP B 2 95 ? 2.228 -13.422 11.640 1.00 22.11 96 TRP B O 1
ATOM 2367 N N . THR B 2 96 ? 4.471 -13.559 11.343 1.00 18.13 97 THR B N 1
ATOM 2368 C CA . THR B 2 96 ? 4.770 -12.913 12.646 1.00 19.21 97 THR B CA 1
ATOM 2369 C C . THR B 2 96 ? 5.795 -11.807 12.414 1.00 17.39 97 THR B C 1
ATOM 2370 O O . THR B 2 96 ? 6.755 -12.023 11.663 1.00 12.97 97 THR B O 1
ATOM 2374 N N . PHE B 2 97 ? 5.578 -10.661 13.047 1.00 16.51 98 PHE B N 1
ATOM 2375 C CA . PHE B 2 97 ? 6.546 -9.558 12.883 1.00 14.67 98 PHE B CA 1
ATOM 2376 C C . PHE B 2 97 ? 7.344 -9.433 14.178 1.00 16.35 98 PHE B C 1
ATOM 2377 O O . PHE B 2 97 ? 6.889 -9.911 15.227 1.00 16.54 98 PHE B O 1
ATOM 2385 N N . GLY B 2 98 ? 8.494 -8.761 14.090 1.00 14.92 99 GLY B N 1
ATOM 2386 C CA . GLY B 2 98 ? 9.282 -8.373 15.238 1.00 16.39 99 GLY B CA 1
ATOM 2387 C C . GLY B 2 98 ? 8.677 -7.169 15.932 1.00 17.96 99 GLY B C 1
ATOM 2388 O O . GLY B 2 98 ? 7.703 -6.570 15.476 1.00 17.37 99 GLY B O 1
ATOM 2389 N N . GLN B 2 99 ? 9.268 -6.814 17.074 1.00 18.86 100 GLN B N 1
ATOM 2390 C CA . GLN B 2 99 ? 8.780 -5.683 17.856 1.00 21.11 100 GLN B CA 1
ATOM 2391 C C . GLN B 2 99 ? 9.236 -4.339 17.303 1.00 18.73 100 GLN B C 1
ATOM 2392 O O . GLN B 2 99 ? 8.790 -3.297 17.798 1.00 18.06 100 GLN B O 1
ATOM 2398 N N . GLY B 2 100 ? 10.110 -4.336 16.302 1.00 17.43 101 GLY B N 1
ATOM 2399 C CA . GLY B 2 100 ? 10.580 -3.097 15.717 1.00 15.88 101 GLY B CA 1
ATOM 2400 C C . GLY B 2 100 ? 11.865 -2.562 16.316 1.00 15.80 101 GLY B C 1
ATOM 2401 O O . GLY B 2 100 ? 12.101 -2.672 17.523 1.00 18.40 101 GLY B O 1
ATOM 2402 N N . THR B 2 101 ? 12.717 -1.998 15.469 1.00 16.58 102 THR B N 1
ATOM 2403 C CA . THR B 2 101 ? 13.890 -1.253 15.904 1.00 15.07 102 THR B CA 1
ATOM 2404 C C . THR B 2 101 ? 13.688 0.196 15.490 1.00 14.07 102 THR B C 1
ATOM 2405 O O . THR B 2 101 ? 13.559 0.490 14.296 1.00 13.79 102 THR B O 1
ATOM 2409 N N . LYS B 2 102 ? 13.617 1.088 16.472 1.00 14.17 103 LYS B N 1
ATOM 2410 C CA . LYS B 2 102 ? 13.516 2.511 16.194 1.00 18.14 103 LYS B CA 1
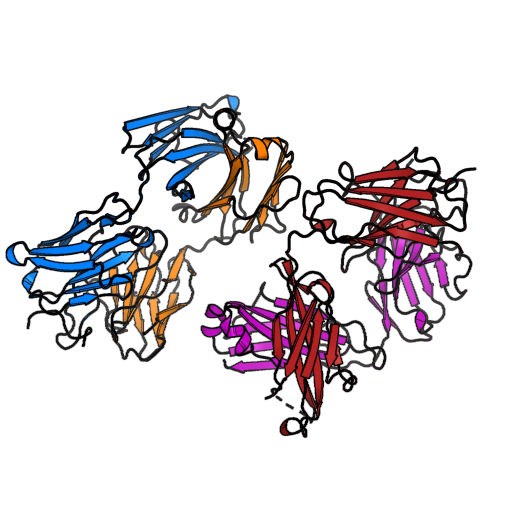ATOM 2411 C C . LYS B 2 102 ? 14.907 3.071 15.938 1.00 16.78 103 LYS B C 1
ATOM 2412 O O . LYS B 2 102 ? 15.755 3.068 16.837 1.00 15.81 103 LYS B O 1
ATOM 2418 N N . VAL B 2 103 ? 15.148 3.529 14.713 1.00 14.18 104 VAL B N 1
ATOM 2419 C CA . VAL B 2 103 ? 16.386 4.225 14.373 1.00 17.27 104 VAL B CA 1
ATOM 2420 C C . VAL B 2 103 ? 16.168 5.716 14.609 1.00 18.65 104 VAL B C 1
ATOM 2421 O O . VAL B 2 103 ? 15.373 6.355 13.910 1.00 16.32 104 VAL B O 1
ATOM 2425 N N . GLU B 2 104 ? 16.889 6.271 15.583 1.00 22.33 105 GLU B N 1
ATOM 2426 C CA . GLU B 2 104 ? 16.654 7.608 16.108 1.00 25.63 105 GLU B CA 1
ATOM 2427 C C . GLU B 2 104 ? 17.874 8.497 15.871 1.00 23.58 105 GLU B C 1
ATOM 2428 O O . GLU B 2 104 ? 19.008 8.009 15.788 1.00 23.83 105 GLU B O 1
ATOM 2434 N N . ILE B 2 105 ? 17.626 9.805 15.753 1.00 21.21 106 ILE B N 1
ATOM 2435 C CA . ILE B 2 105 ? 18.680 10.791 15.516 1.00 21.14 106 ILE B CA 1
ATOM 2436 C C . ILE B 2 105 ? 19.499 10.986 16.786 1.00 19.48 106 ILE B C 1
ATOM 2437 O O . ILE B 2 105 ? 18.973 11.387 17.831 1.00 17.26 106 ILE B O 1
ATOM 2442 N N . LYS B 2 106 ? 20.801 10.747 16.692 1.00 21.34 107 LYS B N 1
ATOM 2443 C CA . LYS B 2 106 ? 21.687 11.006 17.815 1.00 21.81 107 LYS B CA 1
ATOM 2444 C C . LYS B 2 106 ? 21.966 12.501 17.941 1.00 21.65 107 LYS B C 1
ATOM 2445 O O . LYS B 2 106 ? 22.036 13.220 16.939 1.00 20.48 107 LYS B O 1
ATOM 2451 N N . ARG B 2 107 ? 22.100 12.971 19.182 1.00 22.00 108 ARG B N 1
ATOM 2452 C CA . ARG B 2 107 ? 22.528 14.336 19.462 1.00 22.85 108 ARG B CA 1
ATOM 2453 C C . ARG B 2 107 ? 23.209 14.359 20.827 1.00 22.53 108 ARG B C 1
ATOM 2454 O O . ARG B 2 107 ? 23.288 13.341 21.521 1.00 18.49 108 ARG B O 1
ATOM 2462 N N . THR B 2 108 ? 23.711 15.529 21.211 1.00 23.84 109 THR B N 1
ATOM 2463 C CA . THR B 2 108 ? 24.371 15.660 22.502 1.00 24.91 109 THR B CA 1
ATOM 2464 C C . THR B 2 108 ? 23.379 15.474 23.641 1.00 25.52 109 THR B C 1
ATOM 2465 O O . THR B 2 108 ? 22.185 15.772 23.515 1.00 18.76 109 THR B O 1
ATOM 2469 N N . VAL B 2 109 ? 23.896 14.986 24.771 1.00 19.50 110 VAL B N 1
ATOM 2470 C CA . VAL B 2 109 ? 23.092 14.894 25.982 1.00 19.45 110 VAL B CA 1
ATOM 2471 C C . VAL B 2 109 ? 22.570 16.275 26.340 1.00 19.54 110 VAL B C 1
ATOM 2472 O O . VAL B 2 109 ? 23.313 17.264 26.325 1.00 19.94 110 VAL B O 1
ATOM 2476 N N . ALA B 2 110 ? 21.279 16.353 26.646 1.00 19.23 111 ALA B N 1
ATOM 2477 C CA . ALA B 2 110 ? 20.641 17.592 27.065 1.00 19.35 111 ALA B CA 1
ATOM 2478 C C . ALA B 2 110 ? 19.766 17.282 28.267 1.00 19.37 111 ALA B C 1
ATOM 2479 O O . ALA B 2 110 ? 18.823 16.490 28.161 1.00 18.97 111 ALA B O 1
ATOM 2481 N N . ALA B 2 111 ? 20.095 17.878 29.406 1.00 19.85 112 ALA B N 1
ATOM 2482 C CA . ALA B 2 111 ? 19.285 17.691 30.594 1.00 21.87 112 ALA B CA 1
ATOM 2483 C C . ALA B 2 111 ? 17.929 18.370 30.417 1.00 22.84 112 ALA B C 1
ATOM 2484 O O . ALA B 2 111 ? 17.830 19.410 29.761 1.00 19.76 112 ALA B O 1
ATOM 2486 N N . PRO B 2 112 ? 16.872 17.796 30.989 1.00 21.27 113 PRO B N 1
ATOM 2487 C CA . PRO B 2 112 ? 15.555 18.431 30.910 1.00 22.61 113 PRO B CA 1
ATOM 2488 C C . PRO B 2 112 ? 15.454 19.658 31.798 1.00 21.88 113 PRO B C 1
ATOM 2489 O O . PRO B 2 112 ? 16.041 19.728 32.881 1.00 20.49 113 PRO B O 1
ATOM 2493 N N . SER B 2 113 ? 14.699 20.640 31.313 1.00 20.39 114 SER B N 1
ATOM 2494 C CA . SER B 2 113 ? 14.194 21.720 32.148 1.00 20.32 114 SER B CA 1
ATOM 2495 C C . SER B 2 113 ? 12.872 21.250 32.744 1.00 17.34 114 SER B C 1
ATOM 2496 O O . SER B 2 113 ? 11.966 20.852 32.005 1.00 16.54 114 SER B O 1
ATOM 2499 N N . VAL B 2 114 ? 12.768 21.271 34.072 1.00 18.88 115 VAL B N 1
ATOM 2500 C CA . VAL B 2 114 ? 11.649 20.660 34.784 1.00 18.21 115 VAL B CA 1
ATOM 2501 C C . VAL B 2 114 ? 10.757 21.752 35.361 1.00 19.23 115 VAL B C 1
ATOM 2502 O O . VAL B 2 114 ? 11.246 22.683 36.010 1.00 20.15 115 VAL B O 1
ATOM 2506 N N . PHE B 2 115 ? 9.444 21.614 35.149 1.00 18.39 116 PHE B N 1
ATOM 2507 C CA . PHE B 2 115 ? 8.435 22.544 35.638 1.00 18.80 116 PHE B CA 1
ATOM 2508 C C . PHE B 2 115 ? 7.302 21.762 36.285 1.00 16.37 116 PHE B C 1
ATOM 2509 O O . PHE B 2 115 ? 6.946 20.676 35.818 1.00 15.59 116 PHE B O 1
ATOM 2517 N N . ILE B 2 116 ? 6.734 22.310 37.355 1.00 20.09 117 ILE B N 1
ATOM 2518 C CA . ILE B 2 116 ? 5.570 21.715 37.999 1.00 20.91 117 ILE B CA 1
ATOM 2519 C C . ILE B 2 116 ? 4.441 22.739 38.014 1.00 21.08 117 ILE B C 1
ATOM 2520 O O . ILE B 2 116 ? 4.667 23.930 38.253 1.00 18.96 117 ILE B O 1
ATOM 2525 N N . PHE B 2 117 ? 3.226 22.274 37.735 1.00 20.22 118 PHE B N 1
ATOM 2526 C CA . PHE B 2 117 ? 2.047 23.132 37.695 1.00 18.19 118 PHE B CA 1
ATOM 2527 C C . PHE B 2 117 ? 0.991 22.605 38.657 1.00 19.79 118 PHE B C 1
ATOM 2528 O O . PHE B 2 117 ? 0.519 21.467 38.481 1.00 19.67 118 PHE B O 1
ATOM 2536 N N . PRO B 2 118 ? 0.569 23.374 39.658 1.00 19.93 119 PRO B N 1
ATOM 2537 C CA . PRO B 2 118 ? -0.538 22.933 40.512 1.00 26.17 119 PRO B CA 1
ATOM 2538 C C . PRO B 2 118 ? -1.836 22.923 39.727 1.00 20.36 119 PRO B C 1
ATOM 2539 O O . PRO B 2 118 ? -1.917 23.520 38.643 1.00 22.47 119 PRO B O 1
ATOM 2543 N N . PRO B 2 119 ? -2.865 22.238 40.219 1.00 20.62 120 PRO B N 1
ATOM 2544 C CA . PRO B 2 119 ? -4.150 22.251 39.512 1.00 22.42 120 PRO B CA 1
ATOM 2545 C C . PRO B 2 119 ? -4.778 23.631 39.546 1.00 23.51 120 PRO B C 1
ATOM 2546 O O . PRO B 2 119 ? -4.569 24.416 40.476 1.00 24.75 120 PRO B O 1
ATOM 2550 N N . SER B 2 120 ? -5.545 23.923 38.504 1.00 22.96 121 SER B N 1
ATOM 2551 C CA . SER B 2 120 ? -6.212 25.211 38.397 1.00 24.46 121 SER B CA 1
ATOM 2552 C C . SER B 2 120 ? -7.331 25.331 39.424 1.00 26.90 121 SER B C 1
ATOM 2553 O O . SER B 2 120 ? -7.943 24.339 39.832 1.00 26.27 121 SER B O 1
ATOM 2556 N N . ASP B 2 121 ? -7.594 26.572 39.848 1.00 31.38 122 ASP B N 1
ATOM 2557 C CA . ASP B 2 121 ? -8.776 26.836 40.662 1.00 34.71 122 ASP B CA 1
ATOM 2558 C C . ASP B 2 121 ? -10.051 26.447 39.926 1.00 32.73 122 ASP B C 1
ATOM 2559 O O . ASP B 2 121 ? -11.022 26.010 40.554 1.00 32.72 122 ASP B O 1
ATOM 2564 N N . GLU B 2 122 ? -10.061 26.585 38.599 1.00 33.12 123 GLU B N 1
ATOM 2565 C CA . GLU B 2 122 ? -11.226 26.181 37.818 1.00 34.70 123 GLU B CA 1
ATOM 2566 C C . GLU B 2 122 ? -11.489 24.684 37.952 1.00 31.61 123 GLU B C 1
ATOM 2567 O O . GLU B 2 122 ? -12.617 24.262 38.230 1.00 31.04 123 GLU B O 1
ATOM 2573 N N . GLN B 2 123 ? -10.454 23.863 37.756 1.00 29.31 124 GLN B N 1
ATOM 2574 C CA . GLN B 2 123 ? -10.640 22.418 37.818 1.00 28.07 124 GLN B CA 1
ATOM 2575 C C . GLN B 2 123 ? -11.062 21.966 39.214 1.00 28.25 124 GLN B C 1
ATOM 2576 O O . GLN B 2 123 ? -11.886 21.054 39.357 1.00 26.99 124 GLN B O 1
ATOM 2582 N N . LEU B 2 124 ? -10.518 22.601 40.255 1.00 28.76 125 LEU B N 1
ATOM 2583 C CA . LEU B 2 124 ? -10.824 22.175 41.617 1.00 31.61 125 LEU B CA 1
ATOM 2584 C C . LEU B 2 124 ? -12.302 22.360 41.950 1.00 36.41 125 LEU B C 1
ATOM 2585 O O . LEU B 2 124 ? -12.847 21.615 42.773 1.00 39.84 125 LEU B O 1
ATOM 2590 N N . LYS B 2 125 ? -12.969 23.328 41.313 1.00 36.66 126 LYS B N 1
ATOM 2591 C CA . LYS B 2 125 ? -14.416 23.443 41.463 1.00 39.67 126 LYS B CA 1
ATOM 2592 C C . LYS B 2 125 ? -15.126 22.154 41.067 1.00 40.47 126 LYS B C 1
ATOM 2593 O O . LYS B 2 125 ? -16.187 21.837 41.617 1.00 40.82 126 LYS B O 1
ATOM 2599 N N . SER B 2 126 ? -14.547 21.391 40.137 1.00 40.58 127 SER B N 1
ATOM 2600 C CA . SER B 2 126 ? -15.254 20.313 39.459 1.00 42.27 127 SER B CA 1
ATOM 2601 C C . SER B 2 126 ? -15.138 18.957 40.149 1.00 41.94 127 SER B C 1
ATOM 2602 O O . SER B 2 126 ? -15.954 18.072 39.867 1.00 46.32 127 SER B O 1
ATOM 2605 N N . GLY B 2 127 ? -14.165 18.759 41.034 1.00 36.63 128 GLY B N 1
ATOM 2606 C CA . GLY B 2 127 ? -14.062 17.525 41.798 1.00 35.29 128 GLY B CA 1
ATOM 2607 C C . GLY B 2 127 ? -12.800 16.716 41.581 1.00 33.84 128 GLY B C 1
ATOM 2608 O O . GLY B 2 127 ? -12.544 15.785 42.361 1.00 32.49 128 GLY B O 1
ATOM 2609 N N . THR B 2 128 ? -11.998 17.013 40.562 1.00 24.00 129 THR B N 1
ATOM 2610 C CA . THR B 2 128 ? -10.750 16.310 40.304 1.00 24.48 129 THR B CA 1
ATOM 2611 C C . THR B 2 128 ? -9.608 17.319 40.275 1.00 22.51 129 THR B C 1
ATOM 2612 O O . THR B 2 128 ? -9.803 18.486 39.926 1.00 22.16 129 THR B O 1
ATOM 2616 N N . ALA B 2 129 ? -8.419 16.871 40.678 1.00 20.46 130 ALA B N 1
ATOM 2617 C CA . ALA B 2 129 ? -7.214 17.686 40.658 1.00 19.49 130 ALA B CA 1
ATOM 2618 C C . ALA B 2 129 ? -6.181 17.022 39.760 1.00 19.06 130 ALA B C 1
ATOM 2619 O O . ALA B 2 129 ? -5.906 15.827 39.906 1.00 17.73 130 ALA B O 1
ATOM 2621 N N . SER B 2 130 ? -5.631 17.792 38.826 1.00 14.19 131 SER B N 1
ATOM 2622 C CA . SER B 2 130 ? -4.542 17.343 37.969 1.00 13.90 131 SER B CA 1
ATOM 2623 C C . SER B 2 130 ? -3.294 18.162 38.274 1.00 14.68 131 SER B C 1
ATOM 2624 O O . SER B 2 130 ? -3.325 19.396 38.207 1.00 17.99 131 SER B O 1
ATOM 2627 N N . VAL B 2 131 ? -2.200 17.478 38.604 1.00 15.44 132 VAL B N 1
ATOM 2628 C CA . VAL B 2 131 ? -0.897 18.102 38.800 1.00 16.14 132 VAL B CA 1
ATOM 2629 C C . VAL B 2 131 ? -0.007 17.671 37.645 1.00 16.48 132 VAL B C 1
ATOM 2630 O O . VAL B 2 131 ? 0.090 16.474 37.343 1.00 15.43 132 VAL B O 1
ATOM 2634 N N . VAL B 2 132 ? 0.621 18.640 36.985 1.00 16.17 133 VAL B N 1
ATOM 2635 C CA . VAL B 2 132 ? 1.384 18.395 35.766 1.00 18.02 133 VAL B CA 1
ATOM 2636 C C . VAL B 2 132 ? 2.855 18.684 36.029 1.00 18.99 133 VAL B C 1
ATOM 2637 O O . VAL B 2 132 ? 3.198 19.725 36.604 1.00 20.56 133 VAL B O 1
ATOM 2641 N N . CYS B 2 133 ? 3.717 17.760 35.612 1.00 17.15 134 CYS B N 1
ATOM 2642 C CA . CYS B 2 133 ? 5.162 17.936 35.653 1.00 18.39 134 CYS B CA 1
ATOM 2643 C C . CYS B 2 133 ? 5.687 17.853 34.229 1.00 19.08 134 CYS B C 1
ATOM 2644 O O . CYS B 2 133 ? 5.409 16.882 33.518 1.00 19.97 134 CYS B O 1
ATOM 2647 N N . LEU B 2 134 ? 6.429 18.872 33.809 1.00 18.49 135 LEU B N 1
ATOM 2648 C CA . LEU B 2 134 ? 6.912 18.980 32.439 1.00 15.49 135 LEU B CA 1
ATOM 2649 C C . LEU B 2 134 ? 8.424 18.807 32.420 1.00 15.39 135 LEU B C 1
ATOM 2650 O O . LEU B 2 134 ? 9.132 19.426 33.220 1.00 14.99 135 LEU B O 1
ATOM 2655 N N . LEU B 2 135 ? 8.906 17.952 31.519 1.00 13.77 136 LEU B N 1
ATOM 2656 C CA . LEU B 2 135 ? 10.328 17.791 31.228 1.00 15.52 136 LEU B CA 1
ATOM 2657 C C . LEU B 2 135 ? 10.533 18.271 29.799 1.00 15.13 136 LEU B C 1
ATOM 2658 O O . LEU B 2 135 ? 10.025 17.654 28.859 1.00 13.36 136 LEU B O 1
ATOM 2663 N N . ASN B 2 136 ? 11.268 19.365 29.624 1.00 16.62 137 ASN B N 1
ATOM 2664 C CA . ASN B 2 136 ? 11.328 20.038 28.334 1.00 17.72 137 ASN B CA 1
ATOM 2665 C C . ASN B 2 136 ? 12.688 19.856 27.676 1.00 16.75 137 ASN B C 1
ATOM 2666 O O . ASN B 2 136 ? 13.725 20.098 28.302 1.00 16.92 137 ASN B O 1
ATOM 2671 N N . ASN B 2 137 ? 12.664 19.430 26.412 1.00 16.40 138 ASN B N 1
ATOM 2672 C CA . ASN B 2 137 ? 13.810 19.495 25.504 1.00 18.68 138 ASN B CA 1
ATOM 2673 C C . ASN B 2 137 ? 15.028 18.758 26.066 1.00 18.13 138 ASN B C 1
ATOM 2674 O O . ASN B 2 137 ? 16.089 19.342 26.292 1.00 20.16 138 ASN B O 1
ATOM 2679 N N . PHE B 2 138 ? 14.869 17.453 26.272 1.00 18.13 139 PHE B N 1
ATOM 2680 C CA . PHE B 2 138 ? 15.937 16.632 26.827 1.00 17.82 139 PHE B CA 1
ATOM 2681 C C . PHE B 2 138 ? 16.330 15.522 25.860 1.00 16.30 139 PHE B C 1
ATOM 2682 O O . PHE B 2 138 ? 15.597 15.183 24.928 1.00 14.51 139 PHE B O 1
ATOM 2690 N N . TYR B 2 139 ? 17.518 14.954 26.102 1.00 16.58 140 TYR B N 1
ATOM 2691 C CA . TYR B 2 139 ? 18.057 13.849 25.323 1.00 17.09 140 TYR B CA 1
ATOM 2692 C C . TYR B 2 139 ? 19.139 13.190 26.159 1.00 18.63 140 TYR B C 1
ATOM 2693 O O . TYR B 2 139 ? 19.923 13.909 26.791 1.00 19.56 140 TYR B O 1
ATOM 2702 N N . PRO B 2 140 ? 19.225 11.845 26.194 1.00 19.53 141 PRO B N 1
ATOM 2703 C CA . PRO B 2 140 ? 18.380 10.886 25.474 1.00 19.73 141 PRO B CA 1
ATOM 2704 C C . PRO B 2 140 ? 16.985 10.725 26.061 1.00 19.67 141 PRO B C 1
ATOM 2705 O O . PRO B 2 140 ? 16.592 11.453 26.977 1.00 18.72 141 PRO B O 1
ATOM 2709 N N . ARG B 2 141 ? 16.253 9.749 25.524 1.00 20.99 142 ARG B N 1
ATOM 2710 C CA . ARG B 2 141 ? 14.830 9.620 25.820 1.00 21.38 142 ARG B CA 1
ATOM 2711 C C . ARG B 2 141 ? 14.578 9.086 27.226 1.00 21.73 142 ARG B C 1
ATOM 2712 O O . ARG B 2 141 ? 13.564 9.435 27.848 1.00 18.95 142 ARG B O 1
ATOM 2720 N N . GLU B 2 142 ? 15.483 8.258 27.745 1.00 22.10 143 GLU B N 1
ATOM 2721 C CA . GLU B 2 142 ? 15.270 7.626 29.043 1.00 24.69 143 GLU B CA 1
ATOM 2722 C C . GLU B 2 142 ? 15.209 8.669 30.151 1.00 22.40 143 GLU B C 1
ATOM 2723 O O . GLU B 2 142 ? 16.116 9.493 30.303 1.00 20.19 143 GLU B O 1
ATOM 2729 N N . ALA B 2 143 ? 14.128 8.628 30.924 1.00 22.53 144 ALA B N 1
ATOM 2730 C CA . ALA B 2 143 ? 13.922 9.568 32.014 1.00 21.64 144 ALA B CA 1
ATOM 2731 C C . ALA B 2 143 ? 12.954 8.932 32.997 1.00 24.98 144 ALA B C 1
ATOM 2732 O O . ALA B 2 143 ? 12.002 8.265 32.588 1.00 24.82 144 ALA B O 1
ATOM 2734 N N . LYS B 2 144 ? 13.209 9.127 34.285 1.00 25.07 145 LYS B N 1
ATOM 2735 C CA . LYS B 2 144 ? 12.342 8.622 35.340 1.00 25.07 145 LYS B CA 1
ATOM 2736 C C . LYS B 2 144 ? 11.694 9.798 36.057 1.00 22.17 145 LYS B C 1
ATOM 2737 O O . LYS B 2 144 ? 12.385 10.733 36.475 1.00 21.81 145 LYS B O 1
ATOM 2743 N N . VAL B 2 145 ? 10.372 9.757 36.187 1.00 19.74 146 VAL B N 1
ATOM 2744 C CA . VAL B 2 145 ? 9.613 10.814 36.849 1.00 20.40 146 VAL B CA 1
ATOM 2745 C C . VAL B 2 145 ? 8.815 10.182 37.977 1.00 22.95 146 VAL B C 1
ATOM 2746 O O . VAL B 2 145 ? 7.992 9.289 37.738 1.00 25.68 146 VAL B O 1
ATOM 2750 N N . GLN B 2 146 ? 9.053 10.645 39.199 1.00 21.63 147 GLN B N 1
ATOM 2751 C CA . GLN B 2 146 ? 8.365 10.135 40.375 1.00 24.31 147 GLN B CA 1
ATOM 2752 C C . GLN B 2 146 ? 7.637 11.266 41.084 1.00 23.14 147 GLN B C 1
ATOM 2753 O O . GLN B 2 146 ? 8.160 12.379 41.204 1.00 21.87 147 GLN B O 1
ATOM 2759 N N . TRP B 2 147 ? 6.434 10.966 41.558 1.00 18.25 148 TRP B N 1
ATOM 2760 C CA . TRP B 2 147 ? 5.615 11.907 42.307 1.00 17.78 148 TRP B CA 1
ATOM 2761 C C . TRP B 2 147 ? 5.682 11.584 43.792 1.00 20.67 148 TRP B C 1
ATOM 2762 O O . TRP B 2 147 ? 5.631 10.416 44.187 1.00 23.07 148 TRP B O 1
ATOM 2773 N N . LYS B 2 148 ? 5.785 12.624 44.614 1.00 20.48 149 LYS B N 1
ATOM 2774 C CA . LYS B 2 148 ? 5.747 12.479 46.061 1.00 22.89 149 LYS B CA 1
ATOM 2775 C C . LYS B 2 148 ? 4.760 13.490 46.622 1.00 22.73 149 LYS B C 1
ATOM 2776 O O . LYS B 2 148 ? 4.823 14.676 46.287 1.00 23.63 149 LYS B O 1
ATOM 2782 N N . VAL B 2 149 ? 3.841 13.017 47.457 1.00 20.55 150 VAL B N 1
ATOM 2783 C CA . VAL B 2 149 ? 2.853 13.866 48.110 1.00 20.26 150 VAL B CA 1
ATOM 2784 C C . VAL B 2 149 ? 3.063 13.714 49.607 1.00 21.97 150 VAL B C 1
ATOM 2785 O O . VAL B 2 149 ? 2.861 12.625 50.159 1.00 23.57 150 VAL B O 1
ATOM 2789 N N . ASP B 2 150 ? 3.475 14.799 50.264 1.00 24.59 151 ASP B N 1
ATOM 2790 C CA . ASP B 2 150 ? 3.876 14.761 51.672 1.00 27.58 151 ASP B CA 1
ATOM 2791 C C . ASP B 2 150 ? 4.865 13.623 51.920 1.00 28.18 151 ASP B C 1
ATOM 2792 O O . ASP B 2 150 ? 4.753 12.868 52.890 1.00 26.25 151 ASP B O 1
ATOM 2797 N N . ASN B 2 151 ? 5.826 13.491 51.003 1.00 26.29 152 ASN B N 1
ATOM 2798 C CA . ASN B 2 151 ? 6.914 12.515 51.018 1.00 27.55 152 ASN B CA 1
ATOM 2799 C C . ASN B 2 151 ? 6.455 11.088 50.754 1.00 27.00 152 ASN B C 1
ATOM 2800 O O . ASN B 2 151 ? 7.260 10.160 50.876 1.00 26.53 152 ASN B O 1
ATOM 2805 N N . ALA B 2 152 ? 5.196 10.879 50.383 1.00 26.85 153 ALA B N 1
ATOM 2806 C CA . ALA B 2 152 ? 4.719 9.556 50.003 1.00 26.86 153 ALA B CA 1
ATOM 2807 C C . ALA B 2 152 ? 4.848 9.400 48.493 1.00 24.80 153 ALA B C 1
ATOM 2808 O O . ALA B 2 152 ? 4.241 10.161 47.732 1.00 22.11 153 ALA B O 1
ATOM 2810 N N . LEU B 2 153 ? 5.654 8.430 48.068 1.00 26.53 154 LEU B N 1
ATOM 2811 C CA . LEU B 2 153 ? 5.782 8.123 46.651 1.00 26.02 154 LEU B CA 1
ATOM 2812 C C . LEU B 2 153 ? 4.440 7.669 46.095 1.00 24.90 154 LEU B C 1
ATOM 2813 O O . LEU B 2 153 ? 3.776 6.802 46.672 1.00 25.06 154 LEU B O 1
ATOM 2818 N N . GLN B 2 154 ? 4.035 8.268 44.978 1.00 23.27 155 GLN B N 1
ATOM 2819 C CA . GLN B 2 154 ? 2.756 7.957 44.359 1.00 25.05 155 GLN B CA 1
ATOM 2820 C C . GLN B 2 154 ? 2.926 6.836 43.345 1.00 27.75 155 GLN B C 1
ATOM 2821 O O . GLN B 2 154 ? 3.945 6.759 42.650 1.00 29.03 155 GLN B O 1
ATOM 2827 N N . SER B 2 155 ? 1.923 5.965 43.266 1.00 27.76 156 SER B N 1
ATOM 2828 C CA . SER B 2 155 ? 1.956 4.837 42.348 1.00 29.27 156 SER B CA 1
ATOM 2829 C C . SER B 2 155 ? 0.547 4.565 41.844 1.00 28.73 156 SER B C 1
ATOM 2830 O O . SER B 2 155 ? -0.394 4.484 42.639 1.00 29.00 156 SER B O 1
ATOM 2833 N N . GLY B 2 156 ? 0.404 4.437 40.524 1.00 26.69 157 GLY B N 1
ATOM 2834 C CA . GLY B 2 156 ? -0.852 4.056 39.920 1.00 27.01 157 GLY B CA 1
ATOM 2835 C C . GLY B 2 156 ? -1.746 5.201 39.500 1.00 26.28 157 GLY B C 1
ATOM 2836 O O . GLY B 2 156 ? -2.733 4.965 38.793 1.00 29.62 157 GLY B O 1
ATOM 2837 N N . ASN B 2 157 ? -1.433 6.433 39.896 1.00 23.14 158 ASN B N 1
ATOM 2838 C CA . ASN B 2 157 ? -2.289 7.578 39.611 1.00 20.84 158 ASN B CA 1
ATOM 2839 C C . ASN B 2 157 ? -1.593 8.625 38.750 1.00 19.65 158 ASN B C 1
ATOM 2840 O O . ASN B 2 157 ? -1.959 9.803 38.802 1.00 18.72 158 ASN B O 1
ATOM 2845 N N . SER B 2 158 ? -0.596 8.229 37.959 1.00 19.13 159 SER B N 1
ATOM 2846 C CA . SER B 2 158 ? 0.054 9.143 37.031 1.00 18.51 159 SER B CA 1
ATOM 2847 C C . SER B 2 158 ? 0.100 8.526 35.640 1.00 17.88 159 SER B C 1
ATOM 2848 O O . SER B 2 158 ? 0.100 7.303 35.482 1.00 19.23 159 SER B O 1
ATOM 2851 N N . GLN B 2 159 ? 0.124 9.391 34.628 1.00 16.62 160 GLN B N 1
ATOM 2852 C CA . GLN B 2 159 ? 0.255 8.974 33.240 1.00 16.48 160 GLN B CA 1
ATOM 2853 C C . GLN B 2 159 ? 1.245 9.894 32.544 1.00 15.93 160 GLN B C 1
ATOM 2854 O O . GLN B 2 159 ? 1.275 11.101 32.806 1.00 16.73 160 GLN B O 1
ATOM 2860 N N . GLU B 2 160 ? 2.057 9.311 31.671 1.00 16.76 161 GLU B N 1
ATOM 2861 C CA . GLU B 2 160 ? 3.103 10.020 30.949 1.00 17.33 161 GLU B CA 1
ATOM 2862 C C . GLU B 2 160 ? 2.752 10.123 29.471 1.00 17.56 161 GLU B C 1
ATOM 2863 O O . GLU B 2 160 ? 2.081 9.253 28.906 1.00 18.20 161 GLU B O 1
ATOM 2869 N N . SER B 2 161 ? 3.201 11.213 28.856 1.00 14.78 162 SER B N 1
ATOM 2870 C CA . SER B 2 161 ? 3.110 11.393 27.417 1.00 15.90 162 SER B CA 1
ATOM 2871 C C . SER B 2 161 ? 4.416 12.007 26.952 1.00 15.54 162 SER B C 1
ATOM 2872 O O . SER B 2 161 ? 4.964 12.882 27.626 1.00 14.98 162 SER B O 1
ATOM 2875 N N . VAL B 2 162 ? 4.929 11.527 25.823 1.00 16.22 163 VAL B N 1
ATOM 2876 C CA . VAL B 2 162 ? 6.202 11.997 25.290 1.00 15.00 163 VAL B CA 1
ATOM 2877 C C . VAL B 2 162 ? 6.009 12.380 23.829 1.00 17.20 163 VAL B C 1
ATOM 2878 O O . VAL B 2 162 ? 5.292 11.700 23.088 1.00 18.32 163 VAL B O 1
ATOM 2882 N N . THR B 2 163 ? 6.609 13.497 23.430 1.00 17.48 164 THR B N 1
ATOM 2883 C CA . THR B 2 163 ? 6.561 13.916 22.038 1.00 20.73 164 THR B CA 1
ATOM 2884 C C . THR B 2 163 ? 7.568 13.124 21.208 1.00 21.68 164 THR B C 1
ATOM 2885 O O . THR B 2 163 ? 8.460 12.458 21.738 1.00 19.71 164 THR B O 1
ATOM 2889 N N . GLU B 2 164 ? 7.411 13.197 19.889 1.00 25.58 165 GLU B N 1
ATOM 2890 C CA . GLU B 2 164 ? 8.448 12.698 19.002 1.00 28.30 165 GLU B CA 1
ATOM 2891 C C . GLU B 2 164 ? 9.637 13.651 19.015 1.00 24.86 165 GLU B C 1
ATOM 2892 O O . GLU B 2 164 ? 9.564 14.767 19.533 1.00 23.94 165 GLU B O 1
ATOM 2898 N N . GLN B 2 165 ? 10.749 13.198 18.442 1.00 22.99 166 GLN B N 1
ATOM 2899 C CA . GLN B 2 165 ? 11.940 14.036 18.390 1.00 22.28 166 GLN B CA 1
ATOM 2900 C C . GLN B 2 165 ? 11.628 15.340 17.669 1.00 22.61 166 GLN B C 1
ATOM 2901 O O . GLN B 2 165 ? 11.037 15.338 16.586 1.00 24.08 166 GLN B O 1
ATOM 2907 N N . ASP B 2 166 ? 11.978 16.455 18.303 1.00 22.98 167 ASP B N 1
ATOM 2908 C CA . ASP B 2 166 ? 11.792 17.757 17.677 1.00 25.14 167 ASP B CA 1
ATOM 2909 C C . ASP B 2 166 ? 12.561 17.799 16.366 1.00 24.53 167 ASP B C 1
ATOM 2910 O O . ASP B 2 166 ? 13.727 17.400 16.305 1.00 22.59 167 ASP B O 1
ATOM 2915 N N . SER B 2 167 ? 11.900 18.253 15.300 1.00 26.95 168 SER B N 1
ATOM 2916 C CA . SER B 2 167 ? 12.545 18.204 13.994 1.00 29.12 168 SER B CA 1
ATOM 2917 C C . SER B 2 167 ? 13.745 19.138 13.919 1.00 31.11 168 SER B C 1
ATOM 2918 O O . SER B 2 167 ? 14.685 18.872 13.160 1.00 33.95 168 SER B O 1
ATOM 2921 N N . LYS B 2 168 ? 13.753 20.214 14.702 1.00 30.10 169 LYS B N 1
ATOM 2922 C CA . LYS B 2 168 ? 14.875 21.142 14.632 1.00 31.37 169 LYS B CA 1
ATOM 2923 C C . LYS B 2 168 ? 16.040 20.725 15.531 1.00 27.99 169 LYS B C 1
ATOM 2924 O O . LYS B 2 168 ? 17.185 20.687 15.071 1.00 28.16 169 LYS B O 1
ATOM 2930 N N . ASP B 2 169 ? 15.782 20.402 16.802 1.00 24.43 170 ASP B N 1
ATOM 2931 C CA . ASP B 2 169 ? 16.868 20.140 17.740 1.00 22.41 170 ASP B CA 1
ATOM 2932 C C . ASP B 2 169 ? 16.953 18.695 18.224 1.00 19.35 170 ASP B C 1
ATOM 2933 O O . ASP B 2 169 ? 17.836 18.390 19.033 1.00 17.36 170 ASP B O 1
ATOM 2938 N N . SER B 2 170 ? 16.055 17.810 17.777 1.00 19.03 171 SER B N 1
ATOM 2939 C CA . SER B 2 170 ? 16.134 16.369 18.028 1.00 17.50 171 SER B CA 1
ATOM 2940 C C . SER B 2 170 ? 15.992 16.010 19.503 1.00 15.66 171 SER B C 1
ATOM 2941 O O . SER B 2 170 ? 16.443 14.936 19.927 1.00 15.80 171 SER B O 1
ATOM 2944 N N . THR B 2 171 ? 15.388 16.883 20.304 1.00 14.87 172 THR B N 1
ATOM 2945 C CA . THR B 2 171 ? 15.143 16.579 21.705 1.00 16.19 172 THR B CA 1
ATOM 2946 C C . THR B 2 171 ? 13.740 16.004 21.906 1.00 16.35 172 THR B C 1
ATOM 2947 O O . THR B 2 171 ? 12.890 16.015 21.011 1.00 14.29 172 THR B O 1
ATOM 2951 N N . TYR B 2 172 ? 13.513 15.498 23.111 1.00 16.68 173 TYR B N 1
ATOM 2952 C CA . TYR B 2 172 ? 12.212 15.039 23.564 1.00 16.45 173 TYR B CA 1
ATOM 2953 C C . TYR B 2 172 ? 11.652 16.006 24.596 1.00 15.98 173 TYR B C 1
ATOM 2954 O O . TYR B 2 172 ? 12.390 16.738 25.259 1.00 15.99 173 TYR B O 1
ATOM 2963 N N . SER B 2 173 ? 10.328 15.991 24.732 1.00 12.97 174 SER B N 1
ATOM 2964 C CA . SER B 2 173 ? 9.658 16.600 25.867 1.00 13.44 174 SER B CA 1
ATOM 2965 C C . SER B 2 173 ? 8.674 15.585 26.428 1.00 18.73 174 SER B C 1
ATOM 2966 O O . SER B 2 173 ? 8.185 14.712 25.706 1.00 17.38 174 SER B O 1
ATOM 2969 N N . LEU B 2 174 ? 8.410 15.682 27.728 1.00 18.96 175 LEU B N 1
ATOM 2970 C CA . LEU B 2 174 ? 7.592 14.688 28.404 1.00 18.72 175 LEU B CA 1
ATOM 2971 C C . LEU B 2 174 ? 6.699 15.376 29.421 1.00 19.08 175 LEU B C 1
ATOM 2972 O O . LEU B 2 174 ? 7.131 16.296 30.123 1.00 17.59 175 LEU B O 1
ATOM 2977 N N . SER B 2 175 ? 5.450 14.935 29.479 1.00 16.52 176 SER B N 1
ATOM 2978 C CA . SER B 2 175 ? 4.528 15.352 30.521 1.00 17.88 176 SER B CA 1
ATOM 2979 C C . SER B 2 175 ? 4.213 14.159 31.408 1.00 17.48 176 SER B C 1
ATOM 2980 O O . SER B 2 175 ? 4.054 13.037 30.919 1.00 19.24 176 SER B O 1
ATOM 2983 N N . SER B 2 176 ? 4.152 14.403 32.715 1.00 15.94 177 SER B N 1
ATOM 2984 C CA . SER B 2 176 ? 3.658 13.444 33.693 1.00 17.07 177 SER B CA 1
ATOM 2985 C C . SER B 2 176 ? 2.528 14.113 34.450 1.00 18.61 177 SER B C 1
ATOM 2986 O O . SER B 2 176 ? 2.715 15.202 34.999 1.00 19.68 177 SER B O 1
ATOM 2989 N N . THR B 2 177 ? 1.362 13.471 34.475 1.00 15.15 178 THR B N 1
ATOM 2990 C CA . THR B 2 177 ? 0.165 14.072 35.047 1.00 16.70 178 THR B CA 1
ATOM 2991 C C . THR B 2 177 ? -0.359 13.201 36.180 1.00 17.61 178 THR B C 1
ATOM 2992 O O . THR B 2 177 ? -0.697 12.030 35.969 1.00 17.40 178 THR B O 1
ATOM 2996 N N . LEU B 2 178 ? -0.436 13.781 37.374 1.00 16.94 179 LEU B N 1
ATOM 2997 C CA . LEU B 2 178 ? -0.928 13.112 38.568 1.00 17.72 179 LEU B CA 1
ATOM 2998 C C . LEU B 2 178 ? -2.390 13.484 38.774 1.00 18.38 179 LEU B C 1
ATOM 2999 O O . LEU B 2 178 ? -2.724 14.669 38.844 1.00 22.67 179 LEU B O 1
ATOM 3004 N N . THR B 2 179 ? -3.254 12.479 38.870 1.00 21.72 180 THR B N 1
ATOM 3005 C CA . THR B 2 179 ? -4.690 12.691 39.014 1.00 21.77 180 THR B CA 1
ATOM 3006 C C . THR B 2 179 ? -5.123 12.306 40.422 1.00 24.15 180 THR B C 1
ATOM 3007 O O . THR B 2 179 ? -4.904 11.169 40.854 1.00 25.82 180 THR B O 1
ATOM 3011 N N . LEU B 2 180 ? -5.753 13.246 41.122 1.00 23.44 181 LEU B N 1
ATOM 3012 C CA . LEU B 2 180 ? -6.253 13.031 42.469 1.00 25.18 181 LEU B CA 1
ATOM 3013 C C . LEU B 2 180 ? -7.651 13.613 42.586 1.00 26.76 181 LEU B C 1
ATOM 3014 O O . LEU B 2 180 ? -8.004 14.569 41.889 1.00 27.01 181 LEU B O 1
ATOM 3019 N N . SER B 2 181 ? -8.448 13.026 43.472 1.00 26.56 182 SER B N 1
ATOM 3020 C CA . SER B 2 181 ? -9.694 13.665 43.856 1.00 28.27 182 SER B CA 1
ATOM 3021 C C . SER B 2 181 ? -9.378 14.941 44.620 1.00 28.34 182 SER B C 1
ATOM 3022 O O . SER B 2 181 ? -8.369 15.029 45.325 1.00 28.31 182 SER B O 1
ATOM 3025 N N . LYS B 2 182 ? -10.238 15.950 44.453 1.00 27.82 183 LYS B N 1
ATOM 3026 C CA . LYS B 2 182 ? -10.023 17.209 45.159 1.00 28.60 183 LYS B CA 1
ATOM 3027 C C . LYS B 2 182 ? -9.923 16.994 46.663 1.00 29.80 183 LYS B C 1
ATOM 3028 O O . LYS B 2 182 ? -9.145 17.678 47.333 1.00 36.76 183 LYS B O 1
ATOM 3034 N N . ALA B 2 183 ? -10.684 16.043 47.211 1.00 33.45 184 ALA B N 1
ATOM 3035 C CA . ALA B 2 183 ? -10.587 15.747 48.638 1.00 34.56 184 ALA B CA 1
ATOM 3036 C C . ALA B 2 183 ? -9.184 15.276 49.001 1.00 33.26 184 ALA B C 1
ATOM 3037 O O . ALA B 2 183 ? -8.587 15.749 49.976 1.00 31.64 184 ALA B O 1
ATOM 3039 N N . ASP B 2 184 ? -8.638 14.343 48.220 1.00 29.63 185 ASP B N 1
ATOM 3040 C CA . ASP B 2 184 ? -7.278 13.886 48.474 1.00 42.10 185 ASP B CA 1
ATOM 3041 C C . ASP B 2 184 ? -6.271 15.008 48.258 1.00 35.48 185 ASP B C 1
ATOM 3042 O O . ASP B 2 184 ? -5.325 15.157 49.041 1.00 30.50 185 ASP B O 1
ATOM 3047 N N . TYR B 2 185 ? -6.465 15.812 47.207 1.00 34.32 186 TYR B N 1
ATOM 3048 C CA . TYR B 2 185 ? -5.561 16.928 46.950 1.00 26.72 186 TYR B CA 1
ATOM 3049 C C . TYR B 2 185 ? -5.547 17.906 48.117 1.00 29.40 186 TYR B C 1
ATOM 3050 O O . TYR B 2 185 ? -4.481 18.377 48.530 1.00 29.11 186 TYR B O 1
ATOM 3059 N N . GLU B 2 186 ? -6.715 18.212 48.675 1.00 29.51 187 GLU B N 1
ATOM 3060 C CA . GLU B 2 186 ? -6.798 19.147 49.790 1.00 33.72 187 GLU B CA 1
ATOM 3061 C C . GLU B 2 186 ? -6.409 18.517 51.122 1.00 35.81 187 GLU B C 1
ATOM 3062 O O . GLU B 2 186 ? -6.353 19.227 52.131 1.00 37.49 187 GLU B O 1
ATOM 3068 N N . LYS B 2 187 ? -6.124 17.216 51.148 1.00 37.20 188 LYS B N 1
ATOM 3069 C CA . LYS B 2 187 ? -5.670 16.531 52.351 1.00 40.00 188 LYS B CA 1
ATOM 3070 C C . LYS B 2 187 ? -4.167 16.648 52.578 1.00 39.61 188 LYS B C 1
ATOM 3071 O O . LYS B 2 187 ? -3.688 16.262 53.650 1.00 41.38 188 LYS B O 1
ATOM 3077 N N . HIS B 2 188 ? -3.418 17.179 51.612 1.00 37.66 189 HIS B N 1
ATOM 3078 C CA . HIS B 2 188 ? -1.965 17.151 51.651 1.00 36.64 189 HIS B CA 1
ATOM 3079 C C . HIS B 2 188 ? -1.393 18.514 51.281 1.00 34.86 189 HIS B C 1
ATOM 3080 O O . HIS B 2 188 ? -2.077 19.368 50.712 1.00 34.65 189 HIS B O 1
ATOM 3087 N N . LYS B 2 189 ? -0.112 18.700 51.601 1.00 33.55 190 LYS B N 1
ATOM 3088 C CA . LYS B 2 189 ? 0.540 19.995 51.467 1.00 33.21 190 LYS B CA 1
ATOM 3089 C C . LYS B 2 189 ? 1.595 20.015 50.369 1.00 31.87 190 LYS B C 1
ATOM 3090 O O . LYS B 2 189 ? 1.475 20.791 49.416 1.00 32.11 190 LYS B O 1
ATOM 3096 N N . VAL B 2 190 ? 2.635 19.189 50.476 1.00 31.33 191 VAL B N 1
ATOM 3097 C CA . VAL B 2 190 ? 3.793 19.272 49.590 1.00 25.75 191 VAL B CA 1
ATOM 3098 C C . VAL B 2 190 ? 3.609 18.325 48.411 1.00 24.48 191 VAL B C 1
ATOM 3099 O O . VAL B 2 190 ? 3.474 17.111 48.594 1.00 24.49 191 VAL B O 1
ATOM 3103 N N . TYR B 2 191 ? 3.643 18.878 47.199 1.00 24.40 192 TYR B N 1
ATOM 3104 C CA . TYR B 2 191 ? 3.567 18.108 45.962 1.00 22.31 192 TYR B CA 1
ATOM 3105 C C . TYR B 2 191 ? 4.883 18.293 45.221 1.00 23.56 192 TYR B C 1
ATOM 3106 O O . TYR B 2 191 ? 5.286 19.427 44.946 1.00 21.52 192 TYR B O 1
ATOM 3115 N N . ALA B 2 192 ? 5.563 17.187 44.926 1.00 22.37 193 ALA B N 1
ATOM 3116 C CA . ALA B 2 192 ? 6.898 17.244 44.353 1.00 22.23 193 ALA B CA 1
ATOM 3117 C C . ALA B 2 192 ? 7.002 16.317 43.155 1.00 22.67 193 ALA B C 1
ATOM 3118 O O . ALA B 2 192 ? 6.467 15.205 43.168 1.00 19.66 193 ALA B O 1
ATOM 3120 N N . CYS B 2 193 ? 7.698 16.789 42.125 1.00 21.37 194 CYS B N 1
ATOM 3121 C CA . CYS B 2 193 ? 8.055 15.993 40.959 1.00 21.78 194 CYS B CA 1
ATOM 3122 C C . CYS B 2 193 ? 9.569 15.821 40.953 1.00 21.89 194 CYS B C 1
ATOM 3123 O O . CYS B 2 193 ? 10.305 16.814 40.949 1.00 20.34 194 CYS B O 1
ATOM 3126 N N . GLU B 2 194 ? 10.033 14.569 40.966 1.00 21.64 195 GLU B N 1
ATOM 3127 C CA . GLU B 2 194 ? 11.459 14.256 41.028 1.00 23.61 195 GLU B CA 1
ATOM 3128 C C . GLU B 2 194 ? 11.890 13.587 39.730 1.00 22.52 195 GLU B C 1
ATOM 3129 O O . GLU B 2 194 ? 11.317 12.565 39.329 1.00 21.74 195 GLU B O 1
ATOM 3135 N N . VAL B 2 195 ? 12.904 14.151 39.083 1.00 21.43 196 VAL B N 1
ATOM 3136 C CA . VAL B 2 195 ? 13.301 13.752 37.739 1.00 18.11 196 VAL B CA 1
ATOM 3137 C C . VAL B 2 195 ? 14.733 13.237 37.783 1.00 20.73 196 VAL B C 1
ATOM 3138 O O . VAL B 2 195 ? 15.612 13.886 38.357 1.00 19.52 196 VAL B O 1
ATOM 3142 N N . THR B 2 196 ? 14.959 12.070 37.188 1.00 22.71 197 THR B N 1
ATOM 3143 C CA . THR B 2 196 ? 16.296 11.529 36.989 1.00 23.78 197 THR B CA 1
ATOM 3144 C C . THR B 2 196 ? 16.575 11.429 35.497 1.00 23.80 197 THR B C 1
ATOM 3145 O O . THR B 2 196 ? 15.733 10.947 34.731 1.00 24.36 197 THR B O 1
ATOM 3149 N N . HIS B 2 197 ? 17.760 11.873 35.092 1.00 23.35 198 HIS B N 1
ATOM 3150 C CA . HIS B 2 197 ? 18.136 11.865 33.688 1.00 19.77 198 HIS B CA 1
ATOM 3151 C C . HIS B 2 197 ? 19.654 11.910 33.591 1.00 20.90 198 HIS B C 1
ATOM 3152 O O . HIS B 2 197 ? 20.325 12.450 34.474 1.00 21.56 198 HIS B O 1
ATOM 3159 N N . GLN B 2 198 ? 20.174 11.334 32.499 1.00 22.43 199 GLN B N 1
ATOM 3160 C CA . GLN B 2 198 ? 21.614 11.297 32.243 1.00 27.64 199 GLN B CA 1
ATOM 3161 C C . GLN B 2 198 ? 22.253 12.673 32.333 1.00 26.97 199 GLN B C 1
ATOM 3162 O O . GLN B 2 198 ? 23.385 12.813 32.813 1.00 26.80 199 GLN B O 1
ATOM 3168 N N . GLY B 2 199 ? 21.567 13.696 31.825 1.00 24.47 200 GLY B N 1
ATOM 3169 C CA . GLY B 2 199 ? 22.112 15.037 31.864 1.00 24.48 200 GLY B CA 1
ATOM 3170 C C . GLY B 2 199 ? 22.159 15.647 33.244 1.00 25.80 200 GLY B C 1
ATOM 3171 O O . GLY B 2 199 ? 22.783 16.699 33.410 1.00 27.92 200 GLY B O 1
ATOM 3172 N N . LEU B 2 200 ? 21.520 15.016 34.227 1.00 25.76 201 LEU B N 1
ATOM 3173 C CA . LEU B 2 200 ? 21.470 15.515 35.595 1.00 26.86 201 LEU B CA 1
ATOM 3174 C C . LEU B 2 200 ? 22.476 14.753 36.449 1.00 30.32 201 LEU B C 1
ATOM 3175 O O . LEU B 2 200 ? 22.423 13.521 36.524 1.00 32.84 201 LEU B O 1
ATOM 3180 N N . SER B 2 201 ? 23.384 15.484 37.100 1.00 31.50 202 SER B N 1
ATOM 3181 C CA . SER B 2 201 ? 24.362 14.824 37.961 1.00 34.64 202 SER B CA 1
ATOM 3182 C C . SER B 2 201 ? 23.701 14.196 39.185 1.00 34.81 202 SER B C 1
ATOM 3183 O O . SER B 2 201 ? 24.239 13.242 39.757 1.00 36.86 202 SER B O 1
ATOM 3186 N N . SER B 2 202 ? 22.548 14.710 39.600 1.00 33.69 203 SER B N 1
ATOM 3187 C CA . SER B 2 202 ? 21.747 14.113 40.658 1.00 34.63 203 SER B CA 1
ATOM 3188 C C . SER B 2 202 ? 20.315 14.500 40.415 1.00 31.11 203 SER B C 1
ATOM 3189 O O . SER B 2 202 ? 20.046 15.530 39.758 1.00 30.74 203 SER B O 1
ATOM 3192 N N . PRO B 2 203 ? 19.329 13.725 40.882 1.00 29.13 204 PRO B N 1
ATOM 3193 C CA . PRO B 2 203 ? 17.937 13.977 40.523 1.00 27.99 204 PRO B CA 1
ATOM 3194 C C . PRO B 2 203 ? 17.487 15.388 40.896 1.00 27.10 204 PRO B C 1
ATOM 3195 O O . PRO B 2 203 ? 17.900 15.947 41.915 1.00 27.25 204 PRO B O 1
ATOM 3199 N N . VAL B 2 204 ? 16.634 15.953 40.046 1.00 25.58 205 VAL B N 1
ATOM 3200 C CA . VAL B 2 204 ? 16.100 17.299 40.217 1.00 24.95 205 VAL B CA 1
ATOM 3201 C C . VAL B 2 204 ? 14.666 17.192 40.714 1.00 23.12 205 VAL B C 1
ATOM 3202 O O . VAL B 2 204 ? 13.871 16.412 40.177 1.00 22.04 205 VAL B O 1
ATOM 3206 N N . THR B 2 205 ? 14.336 17.966 41.744 1.00 22.16 206 THR B N 1
ATOM 3207 C CA . THR B 2 205 ? 12.992 17.998 42.300 1.00 22.67 206 THR B CA 1
ATOM 3208 C C . THR B 2 205 ? 12.406 19.391 42.137 1.00 22.14 206 THR B C 1
ATOM 3209 O O . THR B 2 205 ? 13.049 20.385 42.488 1.00 21.74 206 THR B O 1
ATOM 3213 N N . LYS B 2 206 ? 11.190 19.458 41.601 1.00 22.10 207 LYS B N 1
ATOM 3214 C CA . LYS B 2 206 ? 10.394 20.676 41.594 1.00 23.39 207 LYS B CA 1
ATOM 3215 C C . LYS B 2 206 ? 9.156 20.435 42.441 1.00 23.98 207 LYS B C 1
ATOM 3216 O O . LYS B 2 206 ? 8.549 19.362 42.373 1.00 23.60 207 LYS B O 1
ATOM 3222 N N . SER B 2 207 ? 8.790 21.425 43.249 1.00 23.83 208 SER B N 1
ATOM 3223 C CA . SER B 2 207 ? 7.703 21.226 44.192 1.00 26.62 208 SER B CA 1
ATOM 3224 C C . SER B 2 207 ? 6.977 22.538 44.431 1.00 25.50 208 SER B C 1
ATOM 3225 O O . SER B 2 207 ? 7.486 23.621 44.129 1.00 23.98 208 SER B O 1
ATOM 3228 N N . PHE B 2 208 ? 5.768 22.418 44.973 1.00 25.49 209 PHE B N 1
ATOM 3229 C CA . PHE B 2 208 ? 5.014 23.549 45.486 1.00 26.81 209 PHE B CA 1
ATOM 3230 C C . PHE B 2 208 ? 4.312 23.119 46.764 1.00 28.10 209 PHE B C 1
ATOM 3231 O O . PHE B 2 208 ? 4.213 21.928 47.071 1.00 27.26 209 PHE B O 1
ATOM 3239 N N . ASN B 2 209 ? 3.839 24.109 47.515 1.00 30.32 210 ASN B N 1
ATOM 3240 C CA . ASN B 2 209 ? 2.978 23.893 48.669 1.00 31.93 210 ASN B CA 1
ATOM 3241 C C . ASN B 2 209 ? 1.570 24.349 48.310 1.00 31.56 210 ASN B C 1
ATOM 3242 O O . ASN B 2 209 ? 1.385 25.469 47.821 1.00 33.58 210 ASN B O 1
ATOM 3247 N N . ARG B 2 210 ? 0.588 23.481 48.541 1.00 29.79 211 ARG B N 1
ATOM 3248 C CA . ARG B 2 210 ? -0.798 23.761 48.160 1.00 30.55 211 ARG B CA 1
ATOM 3249 C C . ARG B 2 210 ? -1.366 24.985 48.881 1.00 32.17 211 ARG B C 1
ATOM 3250 O O . ARG B 2 210 ? -1.174 25.155 50.084 1.00 33.36 211 ARG B O 1
ATOM 3258 N N . ASN C 3 1 ? -1.552 -25.863 3.995 1.00 26.42 1 ASN C N 1
ATOM 3259 C CA . ASN C 3 1 ? -0.376 -24.984 4.235 1.00 24.84 1 ASN C CA 1
ATOM 3260 C C . ASN C 3 1 ? -0.802 -23.520 4.103 1.00 20.56 1 ASN C C 1
ATOM 3261 O O . ASN C 3 1 ? -1.009 -23.060 2.974 1.00 20.16 1 ASN C O 1
ATOM 3266 N N . PRO C 3 2 ? -0.887 -22.746 5.205 1.00 20.21 2 PRO C N 1
ATOM 3267 C CA . PRO C 3 2 ? -1.275 -21.335 5.130 1.00 21.76 2 PRO C CA 1
ATOM 3268 C C . PRO C 3 2 ? -0.290 -20.452 4.345 1.00 21.41 2 PRO C C 1
ATOM 3269 O O . PRO C 3 2 ? -0.730 -19.496 3.761 1.00 21.86 2 PRO C O 1
ATOM 3273 N N . ASN C 3 3 ? 0.986 -20.851 4.283 1.00 17.44 3 ASN C N 1
ATOM 3274 C CA . ASN C 3 3 ? 2.072 -20.090 3.610 1.00 20.39 3 ASN C CA 1
ATOM 3275 C C . ASN C 3 3 ? 2.176 -20.442 2.125 1.00 16.94 3 ASN C C 1
ATOM 3276 O O . ASN C 3 3 ? 3.099 -19.943 1.470 1.00 22.39 3 ASN C O 1
ATOM 3281 N N . ALA C 3 4 ? 1.245 -21.246 1.604 1.00 17.47 4 ALA C N 1
ATOM 3282 C CA . ALA C 3 4 ? 1.231 -21.541 0.151 1.00 19.64 4 ALA C CA 1
ATOM 3283 C C . ALA C 3 4 ? 0.898 -20.260 -0.630 1.00 16.72 4 ALA C C 1
ATOM 3284 O O . ALA C 3 4 ? 0.170 -19.398 -0.113 1.00 17.95 4 ALA C O 1
ATOM 3286 N N . ASN C 3 5 ? 1.397 -20.154 -1.858 1.00 18.94 5 ASN C N 1
ATOM 3287 C CA . ASN C 3 5 ? 1.169 -18.955 -2.652 1.00 18.97 5 ASN C CA 1
ATOM 3288 C C . ASN C 3 5 ? -0.334 -18.732 -2.822 1.00 16.19 5 ASN C C 1
ATOM 3289 O O . ASN C 3 5 ? -1.047 -19.660 -3.221 1.00 16.82 5 ASN C O 1
ATOM 3294 N N . PRO C 3 6 ? -0.998 -17.528 -2.370 1.00 17.12 6 PRO C N 1
ATOM 3295 C CA . PRO C 3 6 ? -2.584 -16.924 -2.314 1.00 18.80 6 PRO C CA 1
ATOM 3296 C C . PRO C 3 6 ? -3.020 -16.311 -3.648 1.00 18.78 6 PRO C C 1
ATOM 3297 O O . PRO C 3 6 ? -4.123 -15.829 -3.714 1.00 19.88 6 PRO C O 1
ATOM 3301 N N . ASN C 3 7 ? -2.172 -16.408 -4.677 1.00 17.72 7 ASN C N 1
ATOM 3302 C CA . ASN C 3 7 ? -2.445 -15.710 -5.962 1.00 16.40 7 ASN C CA 1
ATOM 3303 C C . ASN C 3 7 ? -2.759 -16.674 -7.110 1.00 17.26 7 ASN C C 1
ATOM 3304 O O . ASN C 3 7 ? -2.420 -17.861 -7.017 1.00 22.21 7 ASN C O 1
ATOM 3309 N N . ALA C 3 8 ? -3.395 -16.132 -8.151 1.00 17.78 8 ALA C N 1
ATOM 3310 C CA . ALA C 3 8 ? -3.761 -16.875 -9.378 1.00 27.68 8 ALA C CA 1
ATOM 3311 C C . ALA C 3 8 ? -2.496 -17.238 -10.164 1.00 29.87 8 ALA C C 1
ATOM 3312 O O . ALA C 3 8 ? -1.492 -16.512 -10.053 1.00 27.25 8 ALA C O 1
ATOM 3314 N N . ASN C 3 9 ? -2.541 -18.344 -10.911 1.00 36.13 9 ASN C N 1
ATOM 3315 C CA . ASN C 3 9 ? -1.358 -18.776 -11.698 1.00 45.33 9 ASN C CA 1
ATOM 3316 C C . ASN C 3 9 ? -1.808 -19.265 -13.080 1.00 54.06 9 ASN C C 1
ATOM 3317 O O . ASN C 3 9 ? -2.473 -18.472 -13.770 1.00 53.35 9 ASN C O 1
ATOM 3322 N N . GLN D 1 1 ? 21.857 -1.469 85.511 1.00 48.08 1 GLN H N 1
ATOM 3323 C CA . GLN D 1 1 ? 21.199 -0.517 86.398 1.00 48.11 1 GLN H CA 1
ATOM 3324 C C . GLN D 1 1 ? 20.775 0.734 85.634 1.00 43.99 1 GLN H C 1
ATOM 3325 O O . GLN D 1 1 ? 19.591 1.049 85.571 1.00 44.91 1 GLN H O 1
ATOM 3331 N N . VAL D 1 2 ? 21.741 1.436 85.048 1.00 39.54 2 VAL H N 1
ATOM 3332 C CA . VAL D 1 2 ? 21.436 2.592 84.211 1.00 34.92 2 VAL H CA 1
ATOM 3333 C C . VAL D 1 2 ? 21.085 2.097 82.815 1.00 31.41 2 VAL H C 1
ATOM 3334 O O . VAL D 1 2 ? 21.869 1.376 82.188 1.00 31.60 2 VAL H O 1
ATOM 3338 N N . GLN D 1 3 ? 19.909 2.478 82.320 1.00 27.83 3 GLN H N 1
ATOM 3339 C CA . GLN D 1 3 ? 19.508 1.982 81.014 1.00 27.00 3 GLN H CA 1
ATOM 3340 C C . GLN D 1 3 ? 18.534 2.940 80.341 1.00 23.75 3 GLN H C 1
ATOM 3341 O O . GLN D 1 3 ? 17.717 3.599 80.995 1.00 21.75 3 GLN H O 1
ATOM 3347 N N . LEU D 1 4 ? 18.645 3.002 79.019 1.00 15.67 4 LEU H N 1
ATOM 3348 C CA . LEU D 1 4 ? 17.684 3.668 78.156 1.00 17.03 4 LEU H CA 1
ATOM 3349 C C . LEU D 1 4 ? 17.121 2.622 77.208 1.00 17.80 4 LEU H C 1
ATOM 3350 O O . LEU D 1 4 ? 17.879 1.810 76.667 1.00 16.98 4 LEU H O 1
ATOM 3355 N N . VAL D 1 5 ? 15.802 2.628 77.012 1.00 12.47 5 VAL H N 1
ATOM 3356 C CA . VAL D 1 5 ? 15.128 1.610 76.208 1.00 13.41 5 VAL H CA 1
ATOM 3357 C C . VAL D 1 5 ? 14.225 2.312 75.203 1.00 13.84 5 VAL H C 1
ATOM 3358 O O . VAL D 1 5 ? 13.209 2.909 75.586 1.00 12.94 5 VAL H O 1
ATOM 3362 N N . GLU D 1 6 ? 14.573 2.220 73.919 1.00 10.31 6 GLU H N 1
ATOM 3363 C CA . GLU D 1 6 ? 13.757 2.786 72.855 1.00 11.01 6 GLU H CA 1
ATOM 3364 C C . GLU D 1 6 ? 12.676 1.798 72.434 1.00 11.79 6 GLU H C 1
ATOM 3365 O O . GLU D 1 6 ? 12.908 0.586 72.378 1.00 11.02 6 GLU H O 1
ATOM 3371 N N . SER D 1 7 ? 11.499 2.325 72.124 1.00 8.80 7 SER H N 1
ATOM 3372 C CA . SER D 1 7 ? 10.417 1.504 71.601 1.00 9.00 7 SER H CA 1
ATOM 3373 C C . SER D 1 7 ? 9.676 2.276 70.519 1.00 11.31 7 SER H C 1
ATOM 3374 O O . SER D 1 7 ? 9.840 3.487 70.366 1.00 11.66 7 SER H O 1
ATOM 3377 N N . GLY D 1 8 ? 8.852 1.552 69.754 1.00 12.08 8 GLY H N 1
ATOM 3378 C CA . GLY D 1 8 ? 8.008 2.127 68.728 1.00 12.12 8 GLY H CA 1
ATOM 3379 C C . GLY D 1 8 ? 8.435 1.810 67.313 1.00 13.34 8 GLY H C 1
ATOM 3380 O O . GLY D 1 8 ? 7.641 2.009 66.380 1.00 13.18 8 GLY H O 1
ATOM 3381 N N . GLY D 1 9 ? 9.656 1.314 67.122 1.00 13.12 9 GLY H N 1
ATOM 3382 C CA . GLY D 1 9 ? 10.134 1.056 65.777 1.00 13.66 9 GLY H CA 1
ATOM 3383 C C . GLY D 1 9 ? 9.348 -0.052 65.092 1.00 15.72 9 GLY H C 1
ATOM 3384 O O . GLY D 1 9 ? 8.980 -1.058 65.700 1.00 17.08 9 GLY H O 1
ATOM 3385 N N . GLY D 1 10 ? 9.092 0.147 63.805 1.00 15.54 10 GLY H N 1
ATOM 3386 C CA . GLY D 1 10 ? 8.418 -0.860 63.013 1.00 15.79 10 GLY H CA 1
ATOM 3387 C C . GLY D 1 10 ? 8.340 -0.406 61.574 1.00 16.24 10 GLY H C 1
ATOM 3388 O O . GLY D 1 10 ? 8.954 0.589 61.183 1.00 17.60 10 GLY H O 1
ATOM 3389 N N . VAL D 1 11 ? 7.580 -1.150 60.785 1.00 12.72 11 VAL H N 1
ATOM 3390 C CA . VAL D 1 11 ? 7.317 -0.748 59.410 1.00 15.63 11 VAL H CA 1
ATOM 3391 C C . VAL D 1 11 ? 6.192 0.278 59.409 1.00 17.26 11 VAL H C 1
ATOM 3392 O O . VAL D 1 11 ? 5.125 0.046 59.991 1.00 19.35 11 VAL H O 1
ATOM 3396 N N . VAL D 1 12 ? 6.433 1.419 58.768 1.00 13.84 12 VAL H N 1
ATOM 3397 C CA . VAL D 1 12 ? 5.441 2.483 58.638 1.00 16.09 12 VAL H CA 1
ATOM 3398 C C . VAL D 1 12 ? 5.550 3.050 57.226 1.00 20.00 12 VAL H C 1
ATOM 3399 O O . VAL D 1 12 ? 6.649 3.145 56.669 1.00 14.29 12 VAL H O 1
ATOM 3403 N N . GLN D 1 13 ? 4.405 3.404 56.630 1.00 17.53 13 GLN H N 1
ATOM 3404 C CA . GLN D 1 13 ? 4.425 3.811 55.232 1.00 16.77 13 GLN H CA 1
ATOM 3405 C C . GLN D 1 13 ? 4.852 5.274 55.085 1.00 16.39 13 GLN H C 1
ATOM 3406 O O . GLN D 1 13 ? 4.638 6.084 55.988 1.00 15.44 13 GLN H O 1
ATOM 3412 N N . PRO D 1 14 ? 5.452 5.637 53.948 1.00 18.52 14 PRO H N 1
ATOM 3413 C CA . PRO D 1 14 ? 5.825 7.039 53.727 1.00 18.58 14 PRO H CA 1
ATOM 3414 C C . PRO D 1 14 ? 4.618 7.960 53.817 1.00 19.96 14 PRO H C 1
ATOM 3415 O O . PRO D 1 14 ? 3.496 7.598 53.445 1.00 20.84 14 PRO H O 1
ATOM 3419 N N . GLY D 1 15 ? 4.867 9.174 54.307 1.00 17.20 15 GLY H N 1
ATOM 3420 C CA . GLY D 1 15 ? 3.819 10.149 54.511 1.00 20.56 15 GLY H CA 1
ATOM 3421 C C . GLY D 1 15 ? 3.070 10.010 55.815 1.00 20.01 15 GLY H C 1
ATOM 3422 O O . GLY D 1 15 ? 2.301 10.912 56.171 1.00 20.33 15 GLY H O 1
ATOM 3423 N N . ARG D 1 16 ? 3.274 8.926 56.548 1.00 15.67 16 ARG H N 1
ATOM 3424 C CA . ARG D 1 16 ? 2.505 8.669 57.752 1.00 19.38 16 ARG H CA 1
ATOM 3425 C C . ARG D 1 16 ? 3.288 9.116 58.986 1.00 17.78 16 ARG H C 1
ATOM 3426 O O . ARG D 1 16 ? 4.344 9.755 58.884 1.00 16.29 16 ARG H O 1
ATOM 3434 N N . SER D 1 17 ? 2.756 8.799 60.169 1.00 12.65 17 SER H N 1
ATOM 3435 C CA . SER D 1 17 ? 3.272 9.296 61.436 1.00 13.99 17 SER H CA 1
ATOM 3436 C C . SER D 1 17 ? 3.636 8.142 62.360 1.00 13.62 17 SER H C 1
ATOM 3437 O O . SER D 1 17 ? 3.054 7.058 62.286 1.00 14.38 17 SER H O 1
ATOM 3440 N N . LEU D 1 18 ? 4.610 8.389 63.238 1.00 15.31 18 LEU H N 1
ATOM 3441 C CA . LEU D 1 18 ? 5.064 7.383 64.188 1.00 15.57 18 LEU H CA 1
ATOM 3442 C C . LEU D 1 18 ? 5.672 8.088 65.388 1.00 16.62 18 LEU H C 1
ATOM 3443 O O . LEU D 1 18 ? 6.508 8.982 65.228 1.00 17.20 18 LEU H O 1
ATOM 3448 N N . ARG D 1 19 ? 5.258 7.674 66.580 1.00 16.08 19 ARG H N 1
ATOM 3449 C CA . ARG D 1 19 ? 5.718 8.253 67.835 1.00 12.60 19 ARG H CA 1
ATOM 3450 C C . ARG D 1 19 ? 6.665 7.257 68.492 1.00 11.84 19 ARG H C 1
ATOM 3451 O O . ARG D 1 19 ? 6.242 6.191 68.942 1.00 12.08 19 ARG H O 1
ATOM 3459 N N . LEU D 1 20 ? 7.941 7.594 68.542 1.00 11.34 20 LEU H N 1
ATOM 3460 C CA . LEU D 1 20 ? 8.886 6.758 69.258 1.00 10.48 20 LEU H CA 1
ATOM 3461 C C . LEU D 1 20 ? 8.952 7.202 70.707 1.00 11.49 20 LEU H C 1
ATOM 3462 O O . LEU D 1 20 ? 8.566 8.320 71.056 1.00 11.31 20 LEU H O 1
ATOM 3467 N N . SER D 1 21 ? 9.434 6.306 71.560 1.00 11.03 21 SER H N 1
ATOM 3468 C CA . SER D 1 21 ? 9.584 6.637 72.965 1.00 12.47 21 SER H CA 1
ATOM 3469 C C . SER D 1 21 ? 10.853 5.984 73.493 1.00 12.14 21 SER H C 1
ATOM 3470 O O . SER D 1 21 ? 11.368 5.021 72.919 1.00 9.14 21 SER H O 1
ATOM 3473 N N . CYS D 1 22 ? 11.357 6.542 74.591 1.00 11.45 22 CYS H N 1
ATOM 3474 C CA . CYS D 1 22 ? 12.603 6.100 75.214 1.00 12.42 22 CYS H CA 1
ATOM 3475 C C . CYS D 1 22 ? 12.379 6.122 76.720 1.00 13.29 22 CYS H C 1
ATOM 3476 O O . CYS D 1 22 ? 12.212 7.200 77.296 1.00 14.05 22 CYS H O 1
ATOM 3479 N N . ALA D 1 23 ? 12.334 4.949 77.357 1.00 12.45 23 ALA H N 1
ATOM 3480 C CA . ALA D 1 23 ? 12.104 4.864 78.796 1.00 12.85 23 ALA H CA 1
ATOM 3481 C C . ALA D 1 23 ? 13.425 4.694 79.535 1.00 15.01 23 ALA H C 1
ATOM 3482 O O . ALA D 1 23 ? 14.245 3.843 79.172 1.00 15.05 23 ALA H O 1
ATOM 3484 N N . ALA D 1 24 ? 13.615 5.495 80.580 1.00 15.46 24 ALA H N 1
ATOM 3485 C CA . ALA D 1 24 ? 14.844 5.520 81.355 1.00 13.16 24 ALA H CA 1
ATOM 3486 C C . ALA D 1 24 ? 14.633 4.896 82.727 1.00 17.29 24 ALA H C 1
ATOM 3487 O O . ALA D 1 24 ? 13.533 4.945 83.286 1.00 19.22 24 ALA H O 1
ATOM 3489 N N . SER D 1 25 ? 15.700 4.316 83.273 1.00 15.30 25 SER H N 1
ATOM 3490 C CA . SER D 1 25 ? 15.689 3.881 84.665 1.00 20.78 25 SER H CA 1
ATOM 3491 C C . SER D 1 25 ? 17.119 3.832 85.181 1.00 21.36 25 SER H C 1
ATOM 3492 O O . SER D 1 25 ? 18.079 3.809 84.407 1.00 21.00 25 SER H O 1
ATOM 3495 N N . GLY D 1 26 ? 17.249 3.831 86.507 1.00 21.19 26 GLY H N 1
ATOM 3496 C CA . GLY D 1 26 ? 18.546 3.749 87.143 1.00 22.23 26 GLY H CA 1
ATOM 3497 C C . GLY D 1 26 ? 19.244 5.072 87.378 1.00 23.29 26 GLY H C 1
ATOM 3498 O O . GLY D 1 26 ? 20.358 5.074 87.917 1.00 26.08 26 GLY H O 1
ATOM 3499 N N . PHE D 1 27 ? 18.639 6.190 86.986 1.00 22.04 27 PHE H N 1
ATOM 3500 C CA . PHE D 1 27 ? 19.212 7.509 87.220 1.00 22.04 27 PHE H CA 1
ATOM 3501 C C . PHE D 1 27 ? 18.084 8.529 87.211 1.00 22.60 27 PHE H C 1
ATOM 3502 O O . PHE D 1 27 ? 16.958 8.231 86.810 1.00 22.16 27 PHE H O 1
ATOM 3510 N N . THR D 1 28 ? 18.401 9.743 87.653 1.00 23.32 28 THR H N 1
ATOM 3511 C CA . THR D 1 28 ? 17.394 10.799 87.737 1.00 25.85 28 THR H CA 1
ATOM 3512 C C . THR D 1 28 ? 17.172 11.373 86.344 1.00 23.61 28 THR H C 1
ATOM 3513 O O . THR D 1 28 ? 17.766 12.380 85.952 1.00 21.71 28 THR H O 1
ATOM 3517 N N . PHE D 1 29 ? 16.277 10.716 85.602 1.00 21.55 29 PHE H N 1
ATOM 3518 C CA . PHE D 1 29 ? 15.963 11.107 84.231 1.00 19.91 29 PHE H CA 1
ATOM 3519 C C . PHE D 1 29 ? 15.612 12.587 84.129 1.00 18.75 29 PHE H C 1
ATOM 3520 O O . PHE D 1 29 ? 16.032 13.266 83.184 1.00 17.14 29 PHE H O 1
ATOM 3528 N N . SER D 1 30 ? 14.871 13.113 85.109 1.00 18.99 30 SER H N 1
ATOM 3529 C CA . SER D 1 30 ? 14.428 14.503 85.072 1.00 20.60 30 SER H CA 1
ATOM 3530 C C . SER D 1 30 ? 15.575 15.501 85.200 1.00 21.29 30 SER H C 1
ATOM 3531 O O . SER D 1 30 ? 15.341 16.706 85.067 1.00 22.94 30 SER H O 1
ATOM 3534 N N . SER D 1 31 ? 16.797 15.047 85.450 1.00 16.92 31 SER H N 1
ATOM 3535 C CA . SER D 1 31 ? 17.924 15.955 85.599 1.00 18.80 31 SER H CA 1
ATOM 3536 C C . SER D 1 31 ? 18.773 16.072 84.344 1.00 18.80 31 SER H C 1
ATOM 3537 O O . SER D 1 31 ? 19.720 16.861 84.332 1.00 20.10 31 SER H O 1
ATOM 3540 N N . TYR D 1 32 ? 18.456 15.329 83.288 1.00 18.27 32 TYR H N 1
ATOM 3541 C CA . TYR D 1 32 ? 19.333 15.220 82.129 1.00 14.92 32 TYR H CA 1
ATOM 3542 C C . TYR D 1 32 ? 18.645 15.675 80.851 1.00 15.55 32 TYR H C 1
ATOM 3543 O O . TYR D 1 32 ? 17.489 15.323 80.589 1.00 13.86 32 TYR H O 1
ATOM 3552 N N . GLY D 1 33 ? 19.378 16.439 80.045 1.00 13.78 33 GLY H N 1
ATOM 3553 C CA . GLY D 1 33 ? 19.019 16.569 78.648 1.00 12.83 33 GLY H CA 1
ATOM 3554 C C . GLY D 1 33 ? 19.261 15.252 77.931 1.00 13.71 33 GLY H C 1
ATOM 3555 O O . GLY D 1 33 ? 20.213 14.527 78.225 1.00 14.60 33 GLY H O 1
ATOM 3556 N N . ILE D 1 34 ? 18.370 14.922 76.998 1.00 11.91 34 ILE H N 1
ATOM 3557 C CA . ILE D 1 34 ? 18.473 13.684 76.233 1.00 13.84 34 ILE H CA 1
ATOM 3558 C C . ILE D 1 34 ? 18.387 14.007 74.750 1.00 15.77 34 ILE H C 1
ATOM 3559 O O . ILE D 1 34 ? 17.610 14.877 74.337 1.00 15.70 34 ILE H O 1
ATOM 3564 N N . HIS D 1 35 ? 19.171 13.288 73.950 1.00 9.52 35 HIS H N 1
ATOM 3565 C CA . HIS D 1 35 ? 19.186 13.424 72.503 1.00 11.78 35 HIS H CA 1
ATOM 3566 C C . HIS D 1 35 ? 18.527 12.226 71.831 1.00 10.64 35 HIS H C 1
ATOM 3567 O O . HIS D 1 35 ? 18.483 11.118 72.374 1.00 11.13 35 HIS H O 1
ATOM 3574 N N . TRP D 1 36 ? 18.042 12.461 70.617 1.00 11.57 36 TRP H N 1
ATOM 3575 C CA . TRP D 1 36 ? 17.757 11.411 69.651 1.00 8.15 36 TRP H CA 1
ATOM 3576 C C . TRP D 1 36 ? 18.852 11.450 68.594 1.00 9.37 36 TRP H C 1
ATOM 3577 O O . TRP D 1 36 ? 19.214 12.527 68.111 1.00 10.49 36 TRP H O 1
ATOM 3588 N N . VAL D 1 37 ? 19.389 10.283 68.259 1.00 8.04 37 VAL H N 1
ATOM 3589 C CA . VAL D 1 37 ? 20.386 10.125 67.207 1.00 11.61 37 VAL H CA 1
ATOM 3590 C C . VAL D 1 37 ? 19.973 8.931 66.357 1.00 10.92 37 VAL H C 1
ATOM 3591 O O . VAL D 1 37 ? 19.471 7.933 66.884 1.00 11.98 37 VAL H O 1
ATOM 3595 N N . ARG D 1 38 ? 20.189 9.017 65.049 1.00 11.31 38 ARG H N 1
ATOM 3596 C CA . ARG D 1 38 ? 19.780 7.936 64.166 1.00 9.90 38 ARG H CA 1
ATOM 3597 C C . ARG D 1 38 ? 20.931 7.508 63.266 1.00 10.56 38 ARG H C 1
ATOM 3598 O O . ARG D 1 38 ? 21.911 8.235 63.067 1.00 10.69 38 ARG H O 1
ATOM 3606 N N . GLN D 1 39 ? 20.788 6.299 62.728 1.00 9.93 39 GLN H N 1
ATOM 3607 C CA . GLN D 1 39 ? 21.794 5.689 61.870 1.00 12.82 39 GLN H CA 1
ATOM 3608 C C . GLN D 1 39 ? 21.073 4.916 60.775 1.00 12.91 39 GLN H C 1
ATOM 3609 O O . GLN D 1 39 ? 20.449 3.883 61.048 1.00 14.34 39 GLN H O 1
ATOM 3615 N N . ALA D 1 40 ? 21.155 5.417 59.545 1.00 12.49 40 ALA H N 1
ATOM 3616 C CA . ALA D 1 40 ? 20.533 4.747 58.418 1.00 15.07 40 ALA H CA 1
ATOM 3617 C C . ALA D 1 40 ? 21.330 3.494 58.067 1.00 15.91 40 ALA H C 1
ATOM 3618 O O . ALA D 1 40 ? 22.512 3.393 58.397 1.00 17.75 40 ALA H O 1
ATOM 3620 N N . PRO D 1 41 ? 20.696 2.510 57.411 1.00 18.42 41 PRO H N 1
ATOM 3621 C CA . PRO D 1 41 ? 21.420 1.286 57.037 1.00 19.93 41 PRO H CA 1
ATOM 3622 C C . PRO D 1 41 ? 22.704 1.565 56.275 1.00 21.61 41 PRO H C 1
ATOM 3623 O O . PRO D 1 41 ? 22.674 2.191 55.213 1.00 24.21 41 PRO H O 1
ATOM 3627 N N . GLY D 1 42 ? 23.834 1.122 56.823 1.00 21.07 42 GLY H N 1
ATOM 3628 C CA . GLY D 1 42 ? 25.127 1.263 56.179 1.00 21.18 42 GLY H CA 1
ATOM 3629 C C . GLY D 1 42 ? 25.780 2.624 56.304 1.00 20.21 42 GLY H C 1
ATOM 3630 O O . GLY D 1 42 ? 26.862 2.823 55.737 1.00 20.42 42 GLY H O 1
ATOM 3631 N N . LYS D 1 43 ? 25.183 3.555 57.042 1.00 16.69 43 LYS H N 1
ATOM 3632 C CA . LYS D 1 43 ? 25.645 4.933 57.108 1.00 18.73 43 LYS H CA 1
ATOM 3633 C C . LYS D 1 43 ? 26.113 5.272 58.523 1.00 17.11 43 LYS H C 1
ATOM 3634 O O . LYS D 1 43 ? 26.051 4.452 59.441 1.00 17.13 43 LYS H O 1
ATOM 3640 N N . GLY D 1 44 ? 26.597 6.501 58.686 1.00 16.45 44 GLY H N 1
ATOM 3641 C CA . GLY D 1 44 ? 27.098 6.971 59.959 1.00 14.85 44 GLY H CA 1
ATOM 3642 C C . GLY D 1 44 ? 25.986 7.453 60.877 1.00 13.56 44 GLY H C 1
ATOM 3643 O O . GLY D 1 44 ? 24.793 7.285 60.618 1.00 12.23 44 GLY H O 1
ATOM 3644 N N . LEU D 1 45 ? 26.405 8.040 61.992 1.00 11.73 45 LEU H N 1
ATOM 3645 C CA . LEU D 1 45 ? 25.476 8.570 62.979 1.00 11.55 45 LEU H CA 1
ATOM 3646 C C . LEU D 1 45 ? 25.039 9.970 62.586 1.00 11.14 45 LEU H C 1
ATOM 3647 O O . LEU D 1 45 ? 25.842 10.768 62.095 1.00 14.63 45 LEU H O 1
ATOM 3652 N N . GLU D 1 46 ? 23.755 10.248 62.793 1.00 10.61 46 GLU H N 1
ATOM 3653 C CA . GLU D 1 46 ? 23.200 11.584 62.474 1.00 14.93 46 GLU H CA 1
ATOM 3654 C C . GLU D 1 46 ? 22.425 12.080 63.693 1.00 14.62 46 GLU H C 1
ATOM 3655 O O . GLU D 1 46 ? 21.435 11.430 64.064 1.00 12.15 46 GLU H O 1
ATOM 3661 N N . TRP D 1 47 ? 22.886 13.174 64.300 1.00 14.72 47 TRP H N 1
ATOM 3662 C CA . TRP D 1 47 ? 22.164 13.749 65.461 1.00 14.23 47 TRP H CA 1
ATOM 3663 C C . TRP D 1 47 ? 20.789 14.202 64.962 1.00 10.81 47 TRP H C 1
ATOM 3664 O O . TRP D 1 47 ? 20.728 14.803 63.879 1.00 15.04 47 TRP H O 1
ATOM 3675 N N . VAL D 1 48 ? 19.740 13.957 65.7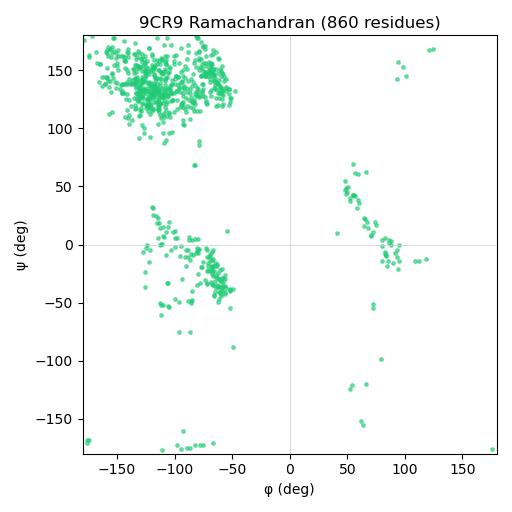47 1.00 10.21 48 VAL H N 1
ATOM 3676 C CA . VAL D 1 48 ? 18.360 14.303 65.300 1.00 10.32 48 VAL H CA 1
ATOM 3677 C C . VAL D 1 48 ? 17.776 15.454 66.130 1.00 10.76 48 VAL H C 1
ATOM 3678 O O . VAL D 1 48 ? 17.351 16.440 65.508 1.00 12.05 48 VAL H O 1
ATOM 3682 N N . ALA D 1 49 ? 17.795 15.353 67.464 1.00 10.88 49 ALA H N 1
ATOM 3683 C CA . ALA D 1 49 ? 17.164 16.385 68.278 1.00 10.85 49 ALA H CA 1
ATOM 3684 C C . ALA D 1 49 ? 17.616 16.277 69.728 1.00 14.41 49 ALA H C 1
ATOM 3685 O O . ALA D 1 49 ? 17.995 15.203 70.202 1.00 13.47 49 ALA H O 1
ATOM 3687 N N . LEU D 1 50 ? 17.540 17.416 70.430 1.00 15.40 50 LEU H N 1
ATOM 3688 C CA . LEU D 1 50 ? 17.856 17.532 71.848 1.00 13.48 50 LEU H CA 1
ATOM 3689 C C . LEU D 1 50 ? 16.688 18.185 72.579 1.00 11.94 50 LEU H C 1
ATOM 3690 O O . LEU D 1 50 ? 16.020 19.073 72.042 1.00 14.31 50 LEU H O 1
ATOM 3695 N N . ILE D 1 51 ? 16.411 17.666 73.755 1.00 11.75 51 ILE H N 1
ATOM 3696 C CA . ILE D 1 51 ? 15.424 18.369 74.601 1.00 12.39 51 ILE H CA 1
ATOM 3697 C C . ILE D 1 51 ? 16.174 18.600 75.906 1.00 15.48 51 ILE H C 1
ATOM 3698 O O . ILE D 1 51 ? 16.916 17.696 76.338 1.00 13.54 51 ILE H O 1
ATOM 3703 N N . TRP D 1 52 ? 15.860 19.697 76.607 1.00 13.91 52 TRP H N 1
ATOM 3704 C CA . TRP D 1 52 ? 16.452 19.980 77.946 1.00 14.60 52 TRP H CA 1
ATOM 3705 C C . TRP D 1 52 ? 15.800 19.065 78.993 1.00 17.06 52 TRP H C 1
ATOM 3706 O O . TRP D 1 52 ? 14.709 18.480 78.641 1.00 18.03 52 TRP H O 1
ATOM 3717 N N . TYR D 1 53 A 16.366 19.038 80.231 1.00 16.08 52 TYR H N 1
ATOM 3718 C CA . TYR D 1 53 A 15.909 18.201 81.339 1.00 15.58 52 TYR H CA 1
ATOM 3719 C C . TYR D 1 53 A 14.445 18.450 81.702 1.00 16.13 52 TYR H C 1
ATOM 3720 O O . TYR D 1 53 A 13.719 17.512 82.048 1.00 15.92 52 TYR H O 1
ATOM 3729 N N . ASP D 1 54 ? 13.929 19.681 81.540 1.00 16.38 53 ASP H N 1
ATOM 3730 C CA . ASP D 1 54 ? 12.539 20.032 81.934 1.00 17.09 53 ASP H CA 1
ATOM 3731 C C . ASP D 1 54 ? 11.679 20.157 80.675 1.00 20.90 53 ASP H C 1
ATOM 3732 O O . ASP D 1 54 ? 10.559 20.689 80.778 1.00 17.43 53 ASP H O 1
ATOM 3737 N N . GLY D 1 55 ? 12.189 19.643 79.553 1.00 15.57 54 GLY H N 1
ATOM 3738 C CA . GLY D 1 55 ? 11.504 19.691 78.248 1.00 21.82 54 GLY H CA 1
ATOM 3739 C C . GLY D 1 55 ? 11.227 21.113 77.797 1.00 23.07 54 GLY H C 1
ATOM 3740 O O . GLY D 1 55 ? 10.160 21.344 77.204 1.00 22.48 54 GLY H O 1
ATOM 3741 N N . SER D 1 56 ? 12.160 22.036 78.055 1.00 22.08 55 SER H N 1
ATOM 3742 C CA . SER D 1 56 ? 11.940 23.449 77.652 1.00 22.53 55 SER H CA 1
ATOM 3743 C C . SER D 1 56 ? 12.613 23.735 76.305 1.00 24.65 55 SER H C 1
ATOM 3744 O O . SER D 1 56 ? 11.893 23.781 75.292 1.00 26.50 55 SER H O 1
ATOM 3747 N N . ASN D 1 57 ? 13.941 23.872 76.289 1.00 22.74 56 ASN H N 1
ATOM 3748 C CA . ASN D 1 57 ? 14.656 24.181 75.023 1.00 21.62 56 ASN H CA 1
ATOM 3749 C C . ASN D 1 57 ? 14.731 22.916 74.161 1.00 21.67 56 ASN H C 1
ATOM 3750 O O . ASN D 1 57 ? 15.149 21.873 74.687 1.00 21.50 56 ASN H O 1
ATOM 3755 N N . LYS D 1 58 ? 14.358 23.035 72.884 1.00 20.09 57 LYS H N 1
ATOM 3756 C CA . LYS D 1 58 ? 14.370 21.896 71.928 1.00 19.69 57 LYS H CA 1
ATOM 3757 C C . LYS D 1 58 ? 15.153 22.304 70.678 1.00 19.64 57 LYS H C 1
ATOM 3758 O O . LYS D 1 58 ? 14.913 23.413 70.170 1.00 22.19 57 LYS H O 1
ATOM 3764 N N . TYR D 1 59 ? 16.038 21.426 70.202 1.00 17.63 58 TYR H N 1
ATOM 3765 C CA . TYR D 1 59 ? 16.859 21.697 68.993 1.00 16.59 58 TYR H CA 1
ATOM 3766 C C . TYR D 1 59 ? 16.710 20.522 68.021 1.00 15.06 58 TYR H C 1
ATOM 3767 O O . TYR D 1 59 ? 16.649 19.369 68.479 1.00 15.17 58 TYR H O 1
ATOM 3776 N N . TYR D 1 60 ? 16.699 20.819 66.719 1.00 16.69 59 TYR H N 1
ATOM 3777 C CA . TYR D 1 60 ? 16.496 19.807 65.693 1.00 15.72 59 TYR H CA 1
ATOM 3778 C C . TYR D 1 60 ? 17.516 19.982 64.578 1.00 16.92 59 TYR H C 1
ATOM 3779 O O . TYR D 1 60 ? 17.920 21.101 64.259 1.00 19.44 59 TYR H O 1
ATOM 3788 N N . ALA D 1 61 ? 17.896 18.864 63.968 1.00 16.37 60 ALA H N 1
ATOM 3789 C CA . ALA D 1 61 ? 18.655 18.913 62.729 1.00 17.99 60 ALA H CA 1
ATOM 3790 C C . ALA D 1 61 ? 17.769 19.415 61.595 1.00 20.08 60 ALA H C 1
ATOM 3791 O O . ALA D 1 61 ? 16.560 19.167 61.568 1.00 19.63 60 ALA H O 1
ATOM 3793 N N . ASP D 1 62 ? 18.389 20.120 60.645 1.00 21.49 61 ASP H N 1
ATOM 3794 C CA . ASP D 1 62 ? 17.640 20.685 59.525 1.00 25.72 61 ASP H CA 1
ATOM 3795 C C . ASP D 1 62 ? 16.913 19.608 58.732 1.00 25.46 61 ASP H C 1
ATOM 3796 O O . ASP D 1 62 ? 15.869 19.880 58.129 1.00 26.17 61 ASP H O 1
ATOM 3801 N N . SER D 1 63 ? 17.444 18.387 58.720 1.00 23.65 62 SER H N 1
ATOM 3802 C CA . SER D 1 63 ? 16.840 17.315 57.945 1.00 24.70 62 SER H CA 1
ATOM 3803 C C . SER D 1 63 ? 15.505 16.847 58.509 1.00 24.75 62 SER H C 1
ATOM 3804 O O . SER D 1 63 ? 14.780 16.138 57.806 1.00 26.64 62 SER H O 1
ATOM 3807 N N . VAL D 1 64 ? 15.161 17.221 59.744 1.00 24.38 63 VAL H N 1
ATOM 3808 C CA . VAL D 1 64 ? 13.944 16.723 60.381 1.00 22.48 63 VAL H CA 1
ATOM 3809 C C . VAL D 1 64 ? 13.096 17.873 60.910 1.00 23.27 63 VAL H C 1
ATOM 3810 O O . VAL D 1 64 ? 11.975 17.660 61.385 1.00 23.41 63 VAL H O 1
ATOM 3814 N N . LYS D 1 65 ? 13.622 19.091 60.843 1.00 24.75 64 LYS H N 1
ATOM 3815 C CA . LYS D 1 65 ? 12.938 20.232 61.439 1.00 28.23 64 LYS H CA 1
ATOM 3816 C C . LYS D 1 65 ? 11.583 20.461 60.776 1.00 28.37 64 LYS H C 1
ATOM 3817 O O . LYS D 1 65 ? 11.440 20.357 59.555 1.00 28.02 64 LYS H O 1
ATOM 3823 N N . GLY D 1 66 ? 10.575 20.763 61.596 1.00 28.75 65 GLY H N 1
ATOM 3824 C CA . GLY D 1 66 ? 9.227 20.969 61.109 1.00 30.29 65 GLY H CA 1
ATOM 3825 C C . GLY D 1 66 ? 8.446 19.704 60.832 1.00 30.09 65 GLY H C 1
ATOM 3826 O O . GLY D 1 66 ? 7.223 19.773 60.659 1.00 33.57 65 GLY H O 1
ATOM 3827 N N . ARG D 1 67 ? 9.112 18.552 60.765 1.00 26.92 66 ARG H N 1
ATOM 3828 C CA . ARG D 1 67 ? 8.442 17.265 60.649 1.00 24.80 66 ARG H CA 1
ATOM 3829 C C . ARG D 1 67 ? 8.489 16.456 61.930 1.00 20.92 66 ARG H C 1
ATOM 3830 O O . ARG D 1 67 ? 7.545 15.713 62.210 1.00 18.05 66 ARG H O 1
ATOM 3838 N N . PHE D 1 68 ? 9.565 16.583 62.704 1.00 14.42 67 PHE H N 1
ATOM 3839 C CA . PHE D 1 68 ? 9.764 15.837 63.938 1.00 13.15 67 PHE H CA 1
ATOM 3840 C C . PHE D 1 68 ? 9.578 16.766 65.125 1.00 17.88 67 PHE H C 1
ATOM 3841 O O . PHE D 1 68 ? 9.980 17.933 65.080 1.00 16.53 67 PHE H O 1
ATOM 3849 N N . THR D 1 69 ? 9.011 16.231 66.200 1.00 17.94 68 THR H N 1
ATOM 3850 C CA . THR D 1 69 ? 8.803 16.981 67.430 1.00 17.72 68 THR H CA 1
ATOM 3851 C C . THR D 1 69 ? 9.272 16.141 68.603 1.00 14.12 68 THR H C 1
ATOM 3852 O O . THR D 1 69 ? 8.835 14.997 68.761 1.00 12.35 68 THR H O 1
ATOM 3856 N N . ILE D 1 70 ? 10.147 16.711 69.426 1.00 14.90 69 ILE H N 1
ATOM 3857 C CA . ILE D 1 70 ? 10.690 16.032 70.597 1.00 11.29 69 ILE H CA 1
ATOM 3858 C C . ILE D 1 70 ? 9.925 16.502 71.824 1.00 11.87 69 ILE H C 1
ATOM 3859 O O . ILE D 1 70 ? 9.539 17.677 71.919 1.00 14.85 69 ILE H O 1
ATOM 3864 N N . SER D 1 71 ? 9.675 15.583 72.754 1.00 11.49 70 SER H N 1
ATOM 3865 C CA . SER D 1 71 ? 8.940 15.911 73.972 1.00 15.25 70 SER H CA 1
ATOM 3866 C C . SER D 1 71 ? 9.323 14.898 75.042 1.00 13.81 70 SER H C 1
ATOM 3867 O O . SER D 1 71 ? 9.984 13.895 74.764 1.00 12.95 70 SER H O 1
ATOM 3870 N N . ARG D 1 72 ? 8.933 15.186 76.283 1.00 13.29 71 ARG H N 1
ATOM 3871 C CA . ARG D 1 72 ? 9.245 14.269 77.370 1.00 14.61 71 ARG H CA 1
ATOM 3872 C C . ARG D 1 72 ? 8.170 14.367 78.439 1.00 18.23 71 ARG H C 1
ATOM 3873 O O . ARG D 1 72 ? 7.457 15.367 78.550 1.00 18.27 71 ARG H O 1
ATOM 3881 N N . ASP D 1 73 ? 8.052 13.291 79.211 1.00 19.51 72 ASP H N 1
ATOM 3882 C CA . ASP D 1 73 ? 7.121 13.189 80.331 1.00 18.50 72 ASP H CA 1
ATOM 3883 C C . ASP D 1 73 ? 7.943 12.669 81.502 1.00 17.22 72 ASP H C 1
ATOM 3884 O O . ASP D 1 73 ? 8.065 11.456 81.695 1.00 19.26 72 ASP H O 1
ATOM 3889 N N . ASN D 1 74 ? 8.496 13.590 82.294 1.00 17.29 73 ASN H N 1
ATOM 3890 C CA . ASN D 1 74 ? 9.367 13.186 83.388 1.00 16.58 73 ASN H CA 1
ATOM 3891 C C . ASN D 1 74 ? 8.643 12.331 84.421 1.00 18.77 73 ASN H C 1
ATOM 3892 O O . ASN D 1 74 ? 9.292 11.544 85.118 1.00 19.47 73 ASN H O 1
ATOM 3897 N N . SER D 1 75 ? 7.314 12.445 84.524 1.00 19.27 74 SER H N 1
ATOM 3898 C CA . SER D 1 75 ? 6.570 11.615 85.466 1.00 21.65 74 SER H CA 1
ATOM 3899 C C . SER D 1 75 ? 6.582 10.140 85.082 1.00 20.29 74 SER H C 1
ATOM 3900 O O . SER D 1 75 ? 6.357 9.286 85.948 1.00 20.98 74 SER H O 1
ATOM 3903 N N . LYS D 1 76 ? 6.817 9.826 83.808 1.00 18.70 75 LYS H N 1
ATOM 3904 C CA . LYS D 1 76 ? 6.933 8.455 83.332 1.00 18.59 75 LYS H CA 1
ATOM 3905 C C . LYS D 1 76 ? 8.357 8.103 82.932 1.00 18.45 75 LYS H C 1
ATOM 3906 O O . LYS D 1 76 ? 8.584 7.021 82.380 1.00 17.93 75 LYS H O 1
ATOM 3912 N N . ASN D 1 77 ? 9.315 8.995 83.190 1.00 22.07 76 ASN H N 1
ATOM 3913 C CA . ASN D 1 77 ? 10.716 8.787 82.823 1.00 23.48 76 ASN H CA 1
ATOM 3914 C C . ASN D 1 77 ? 10.855 8.433 81.347 1.00 20.25 76 ASN H C 1
ATOM 3915 O O . ASN D 1 77 ? 11.652 7.575 80.964 1.00 18.05 76 ASN H O 1
ATOM 3920 N N . THR D 1 78 ? 10.071 9.101 80.504 1.00 18.69 77 THR H N 1
ATOM 3921 C CA . THR D 1 78 ? 10.021 8.762 79.091 1.00 17.53 77 THR H CA 1
ATOM 3922 C C . THR D 1 78 ? 10.236 10.002 78.235 1.00 17.75 77 THR H C 1
ATOM 3923 O O . THR D 1 78 ? 9.769 11.096 78.568 1.00 17.92 77 THR H O 1
ATOM 3927 N N . LEU D 1 79 ? 10.973 9.809 77.145 1.00 14.36 78 LEU H N 1
ATOM 3928 C CA . LEU D 1 79 ? 11.220 10.800 76.111 1.00 20.79 78 LEU H CA 1
ATOM 3929 C C . LEU D 1 79 ? 10.521 10.355 74.830 1.00 19.80 78 LEU H C 1
ATOM 3930 O O . LEU D 1 79 ? 10.402 9.156 74.566 1.00 12.40 78 LEU H O 1
ATOM 3935 N N . TYR D 1 80 ? 10.052 11.317 74.027 1.00 13.16 79 TYR H N 1
ATOM 3936 C CA . TYR D 1 80 ? 9.288 10.999 72.825 1.00 12.54 79 TYR H CA 1
ATOM 3937 C C . TYR D 1 80 ? 9.876 11.684 71.600 1.00 14.41 79 TYR H C 1
ATOM 3938 O O . TYR D 1 80 ? 10.539 12.723 71.695 1.00 13.54 79 TYR H O 1
ATOM 3947 N N . LEU D 1 81 ? 9.631 11.073 70.443 1.00 13.58 80 LEU H N 1
ATOM 3948 C CA . LEU D 1 81 ? 9.927 11.685 69.152 1.00 14.43 80 LEU H CA 1
ATOM 3949 C C . LEU D 1 81 ? 8.740 11.398 68.247 1.00 15.70 80 LEU H C 1
ATOM 3950 O O . LEU D 1 81 ? 8.537 10.252 67.834 1.00 15.00 80 LEU H O 1
ATOM 3955 N N . GLN D 1 82 ? 7.939 12.424 67.969 1.00 13.63 81 GLN H N 1
ATOM 3956 C CA . GLN D 1 82 ? 6.839 12.297 67.024 1.00 14.24 81 GLN H CA 1
ATOM 3957 C C . GLN D 1 82 ? 7.355 12.626 65.630 1.00 14.67 81 GLN H C 1
ATOM 3958 O O . GLN D 1 82 ? 7.830 13.739 65.379 1.00 17.74 81 GLN H O 1
ATOM 3964 N N . MET D 1 83 ? 7.270 11.652 64.735 1.00 13.96 82 MET H N 1
ATOM 3965 C CA . MET D 1 83 ? 7.729 11.783 63.362 1.00 14.42 82 MET H CA 1
ATOM 3966 C C . MET D 1 83 ? 6.513 11.884 62.451 1.00 18.13 82 MET H C 1
ATOM 3967 O O . MET D 1 83 ? 5.663 10.987 62.444 1.00 19.14 82 MET H O 1
ATOM 3972 N N . ASN D 1 84 A 6.435 12.971 61.689 1.00 20.54 82 ASN H N 1
ATOM 3973 C CA . ASN D 1 84 A 5.361 13.185 60.733 1.00 25.03 82 ASN H CA 1
ATOM 3974 C C . ASN D 1 84 A 5.936 13.263 59.327 1.00 25.58 82 ASN H C 1
ATOM 3975 O O . ASN D 1 84 A 7.126 13.528 59.136 1.00 24.63 82 ASN H O 1
ATOM 3980 N N . SER D 1 85 B 5.069 13.023 58.341 1.00 26.25 82 SER H N 1
ATOM 3981 C CA . SER D 1 85 B 5.441 13.097 56.928 1.00 28.45 82 SER H CA 1
ATOM 3982 C C . SER D 1 85 B 6.704 12.285 56.655 1.00 25.72 82 SER H C 1
ATOM 3983 O O . SER D 1 85 B 7.659 12.763 56.038 1.00 24.45 82 SER H O 1
ATOM 3986 N N . LEU D 1 86 C 6.699 11.038 57.127 1.00 18.84 82 LEU H N 1
ATOM 3987 C CA . LEU D 1 86 C 7.901 10.216 57.084 1.00 17.12 82 LEU H CA 1
ATOM 3988 C C . LEU D 1 86 C 8.367 10.012 55.650 1.00 18.04 82 LEU H C 1
ATOM 3989 O O . LEU D 1 86 C 7.574 9.690 54.762 1.00 19.19 82 LEU H O 1
ATOM 3994 N N . ARG D 1 87 ? 9.662 10.204 55.429 1.00 17.85 83 ARG H N 1
ATOM 3995 C CA . ARG D 1 87 ? 10.272 9.972 54.133 1.00 22.76 83 ARG H CA 1
ATOM 3996 C C . ARG D 1 87 ? 10.974 8.622 54.149 1.00 19.53 83 ARG H C 1
ATOM 3997 O O . ARG D 1 87 ? 11.345 8.109 55.208 1.00 18.20 83 ARG H O 1
ATOM 4005 N N . ALA D 1 88 ? 11.137 8.039 52.960 1.00 19.28 84 ALA H N 1
ATOM 4006 C CA . ALA D 1 88 ? 11.893 6.797 52.859 1.00 19.20 84 ALA H CA 1
ATOM 4007 C C . ALA D 1 88 ? 13.256 6.935 53.524 1.00 19.00 84 ALA H C 1
ATOM 4008 O O . ALA D 1 88 ? 13.724 6.013 54.201 1.00 19.08 84 ALA H O 1
ATOM 4010 N N . GLU D 1 89 ? 13.888 8.105 53.373 1.00 20.04 85 GLU H N 1
ATOM 4011 C CA . GLU D 1 89 ? 15.211 8.385 53.922 1.00 21.39 85 GLU H CA 1
ATOM 4012 C C . GLU D 1 89 ? 15.226 8.477 55.445 1.00 21.59 85 GLU H C 1
ATOM 4013 O O . GLU D 1 89 ? 16.311 8.584 56.027 1.00 16.69 85 GLU H O 1
ATOM 4019 N N . ASP D 1 90 ? 14.062 8.465 56.101 1.00 15.47 86 ASP H N 1
ATOM 4020 C CA . ASP D 1 90 ? 13.986 8.390 57.556 1.00 16.77 86 ASP H CA 1
ATOM 4021 C C . ASP D 1 90 ? 14.185 6.974 58.087 1.00 13.14 86 ASP H C 1
ATOM 4022 O O . ASP D 1 90 ? 14.220 6.785 59.308 1.00 12.35 86 ASP H O 1
ATOM 4027 N N . THR D 1 91 ? 14.307 5.982 57.209 1.00 13.75 87 THR H N 1
ATOM 4028 C CA . THR D 1 91 ? 14.581 4.619 57.641 1.00 14.08 87 THR H CA 1
ATOM 4029 C C . THR D 1 91 ? 15.927 4.567 58.351 1.00 15.71 87 THR H C 1
ATOM 4030 O O . THR D 1 91 ? 16.956 4.889 57.752 1.00 14.43 87 THR H O 1
ATOM 4034 N N . ALA D 1 92 ? 15.922 4.158 59.617 1.00 10.77 88 ALA H N 1
ATOM 4035 C CA . ALA D 1 92 ? 17.151 4.137 60.409 1.00 12.45 88 ALA H CA 1
ATOM 4036 C C . ALA D 1 92 ? 16.866 3.499 61.761 1.00 12.05 88 ALA H C 1
ATOM 4037 O O . ALA D 1 92 ? 15.715 3.383 62.185 1.00 8.37 88 ALA H O 1
ATOM 4039 N N . VAL D 1 93 ? 17.940 3.094 62.439 1.00 11.85 89 VAL H N 1
ATOM 4040 C CA . VAL D 1 93 ? 17.875 2.777 63.861 1.00 9.75 89 VAL H CA 1
ATOM 4041 C C . VAL D 1 93 ? 17.896 4.091 64.628 1.00 8.25 89 VAL H C 1
ATOM 4042 O O . VAL D 1 93 ? 18.766 4.938 64.399 1.00 8.04 89 VAL H O 1
ATOM 4046 N N . TYR D 1 94 ? 16.921 4.290 65.515 1.00 8.74 90 TYR H N 1
ATOM 4047 C CA . TYR D 1 94 ? 16.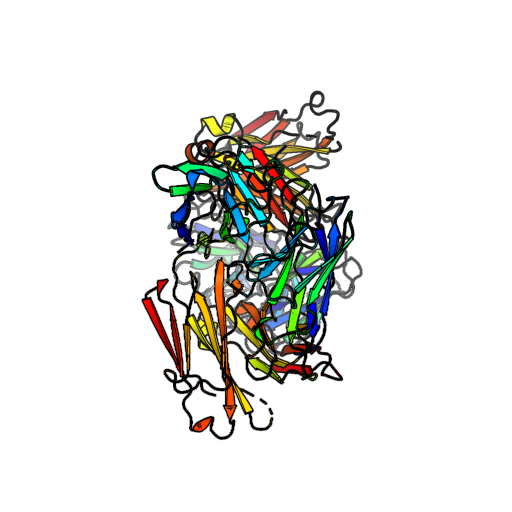830 5.520 66.296 1.00 8.74 90 TYR H CA 1
ATOM 4048 C C . TYR D 1 94 ? 17.314 5.260 67.721 1.00 11.30 90 TYR H C 1
ATOM 4049 O O . TYR D 1 94 ? 16.800 4.363 68.395 1.00 11.72 90 TYR H O 1
ATOM 4058 N N . TYR D 1 95 ? 18.311 6.034 68.168 1.00 8.02 91 TYR H N 1
ATOM 4059 C CA . TYR D 1 95 ? 18.875 5.933 69.512 1.00 10.86 91 TYR H CA 1
ATOM 4060 C C . TYR D 1 95 ? 18.463 7.128 70.365 1.00 10.36 91 TYR H C 1
ATOM 4061 O O . TYR D 1 95 ? 18.428 8.260 69.878 1.00 12.04 91 TYR H O 1
ATOM 4070 N N . CYS D 1 96 ? 18.200 6.893 71.650 1.00 11.53 92 CYS H N 1
ATOM 4071 C CA . CYS D 1 96 ? 18.244 7.988 72.609 1.00 14.06 92 CYS H CA 1
ATOM 4072 C C . CYS D 1 96 ? 19.587 7.958 73.332 1.00 14.76 92 CYS H C 1
ATOM 4073 O O . CYS D 1 96 ? 20.171 6.895 73.554 1.00 13.80 92 CYS H O 1
ATOM 4076 N N . ALA D 1 97 ? 20.100 9.145 73.643 1.00 15.40 93 ALA H N 1
ATOM 4077 C CA . ALA D 1 97 ? 21.428 9.264 74.221 1.00 14.79 93 ALA H CA 1
ATOM 4078 C C . ALA D 1 97 ? 21.443 10.434 75.187 1.00 14.69 93 ALA H C 1
ATOM 4079 O O . ALA D 1 97 ? 20.904 11.507 74.894 1.00 15.14 93 ALA H O 1
ATOM 4081 N N . ARG D 1 98 ? 22.078 10.218 76.329 1.00 12.57 94 ARG H N 1
ATOM 4082 C CA . ARG D 1 98 ? 22.051 11.165 77.424 1.00 14.42 94 ARG H CA 1
ATOM 4083 C C . ARG D 1 98 ? 23.243 12.106 77.354 1.00 13.89 94 ARG H C 1
ATOM 4084 O O . ARG D 1 98 ? 24.358 11.694 77.016 1.00 12.54 94 ARG H O 1
ATOM 4092 N N . ASP D 1 99 ? 22.998 13.375 77.666 1.00 12.59 95 ASP H N 1
ATOM 4093 C CA . ASP D 1 99 ? 24.103 14.292 77.912 1.00 13.36 95 ASP H CA 1
ATOM 4094 C C . ASP D 1 99 ? 24.913 13.786 79.096 1.00 13.13 95 ASP H C 1
ATOM 4095 O O . ASP D 1 99 ? 24.366 13.540 80.173 1.00 14.16 95 ASP H O 1
ATOM 4100 N N . GLY D 1 100 ? 26.222 13.622 78.900 1.00 14.43 96 GLY H N 1
ATOM 4101 C CA . GLY D 1 100 ? 27.031 12.976 79.919 1.00 17.41 96 GLY H CA 1
ATOM 4102 C C . GLY D 1 100 ? 27.204 13.773 81.198 1.00 20.82 96 GLY H C 1
ATOM 4103 O O . GLY D 1 100 ? 27.589 13.199 82.222 1.00 23.01 96 GLY H O 1
ATOM 4104 N N . GLY D 1 101 ? 26.957 15.080 81.159 1.00 20.69 97 GLY H N 1
ATOM 4105 C CA . GLY D 1 101 ? 27.075 15.893 82.358 1.00 21.83 97 GLY H CA 1
ATOM 4106 C C . GLY D 1 101 ? 28.468 15.997 82.938 1.00 22.15 97 GLY H C 1
ATOM 4107 O O . GLY D 1 101 ? 28.611 16.277 84.132 1.00 23.61 97 GLY H O 1
ATOM 4108 N N . HIS D 1 102 ? 29.509 15.777 82.130 1.00 20.24 98 HIS H N 1
ATOM 4109 C CA . HIS D 1 102 ? 30.869 15.883 82.649 1.00 20.69 98 HIS H CA 1
ATOM 4110 C C . HIS D 1 102 ? 31.153 17.285 83.173 1.00 23.33 98 HIS H C 1
ATOM 4111 O O . HIS D 1 102 ? 31.847 17.451 84.183 1.00 24.28 98 HIS H O 1
ATOM 4118 N N . SER D 1 103 ? 30.614 18.307 82.514 1.00 23.85 99 SER H N 1
ATOM 4119 C CA . SER D 1 103 ? 30.756 19.671 82.999 1.00 24.77 99 SER H CA 1
ATOM 4120 C C . SER D 1 103 ? 29.428 20.405 82.911 1.00 22.35 99 SER H C 1
ATOM 4121 O O . SER D 1 103 ? 28.606 20.130 82.036 1.00 20.47 99 SER H O 1
ATOM 4124 N N . THR D 1 104 ? 29.233 21.368 83.815 1.00 23.48 100 THR H N 1
ATOM 4125 C CA . THR D 1 104 ? 27.948 22.109 83.901 1.00 25.51 100 THR H CA 1
ATOM 4126 C C . THR D 1 104 ? 27.946 23.376 83.041 1.00 26.04 100 THR H C 1
ATOM 4127 O O . THR D 1 104 ? 26.865 23.951 82.876 1.00 27.28 100 THR H O 1
ATOM 4131 N N . SER D 1 105 A 29.097 23.790 82.508 1.00 26.69 100 SER H N 1
ATOM 4132 C CA . SER D 1 105 A 29.161 25.045 81.770 1.00 26.61 100 SER H CA 1
ATOM 4133 C C . SER D 1 105 A 28.981 24.870 80.267 1.00 22.70 100 SER H C 1
ATOM 4134 O O . SER D 1 105 A 28.995 25.868 79.536 1.00 22.66 100 SER H O 1
ATOM 4137 N N . TRP D 1 106 B 28.816 23.639 79.790 1.00 18.32 100 TRP H N 1
ATOM 4138 C CA . TRP D 1 106 B 28.630 23.375 78.373 1.00 15.73 100 TRP H CA 1
ATOM 4139 C C . TRP D 1 106 B 27.876 22.065 78.234 1.00 15.75 100 TRP H C 1
ATOM 4140 O O . TRP D 1 106 B 27.776 21.285 79.183 1.00 16.31 100 TRP H O 1
ATOM 4151 N N . SER D 1 107 C 27.342 21.828 77.041 1.00 18.64 100 SER H N 1
ATOM 4152 C CA . SER D 1 107 C 26.819 20.506 76.737 1.00 17.75 100 SER H CA 1
ATOM 4153 C C . SER D 1 107 C 27.966 19.498 76.689 1.00 15.74 100 SER H C 1
ATOM 4154 O O . SER D 1 107 C 29.140 19.860 76.604 1.00 15.85 100 SER H O 1
ATOM 4157 N N . ASN D 1 108 D 27.613 18.217 76.749 1.00 15.08 100 ASN H N 1
ATOM 4158 C CA . ASN D 1 108 D 28.592 17.163 76.960 1.00 15.72 100 ASN H CA 1
ATOM 4159 C C . ASN D 1 108 D 28.452 16.072 75.910 1.00 14.43 100 ASN H C 1
ATOM 4160 O O . ASN D 1 108 D 27.444 15.977 75.207 1.00 14.92 100 ASN H O 1
ATOM 4165 N N . ALA D 1 109 E 29.499 15.252 75.811 1.00 14.57 100 ALA H N 1
ATOM 4166 C CA . ALA D 1 109 E 29.447 14.039 75.011 1.00 11.45 100 ALA H CA 1
ATOM 4167 C C . ALA D 1 109 E 28.368 13.102 75.551 1.00 10.96 100 ALA H C 1
ATOM 4168 O O . ALA D 1 109 E 27.944 13.198 76.706 1.00 13.10 100 ALA H O 1
ATOM 4170 N N . PHE D 1 110 F 27.931 12.179 74.702 1.00 10.16 100 PHE H N 1
ATOM 4171 C CA . PHE D 1 110 F 26.755 11.355 74.983 1.00 13.40 100 PHE H CA 1
ATOM 4172 C C . PHE D 1 110 F 27.223 10.072 75.662 1.00 11.59 100 PHE H C 1
ATOM 4173 O O . PHE D 1 110 F 27.811 9.201 75.014 1.00 10.56 100 PHE H O 1
ATOM 4181 N N . ASP D 1 111 ? 26.974 9.943 76.967 1.00 11.20 101 ASP H N 1
ATOM 4182 C CA . ASP D 1 111 ? 27.613 8.836 77.670 1.00 14.25 101 ASP H CA 1
ATOM 4183 C C . ASP D 1 111 ? 26.755 7.577 77.749 1.00 15.80 101 ASP H C 1
ATOM 4184 O O . ASP D 1 111 ? 27.302 6.469 77.770 1.00 18.69 101 ASP H O 1
ATOM 4189 N N . ILE D 1 112 ? 25.436 7.693 77.764 1.00 14.90 102 ILE H N 1
ATOM 4190 C CA . ILE D 1 112 ? 24.562 6.533 77.882 1.00 15.39 102 ILE H CA 1
ATOM 4191 C C . ILE D 1 112 ? 23.660 6.495 76.662 1.00 14.64 102 ILE H C 1
ATOM 4192 O O . ILE D 1 112 ? 22.976 7.481 76.361 1.00 14.21 102 ILE H O 1
ATOM 4197 N N . TRP D 1 113 ? 23.683 5.370 75.948 1.00 14.38 103 TRP H N 1
ATOM 4198 C CA . TRP D 1 113 ? 22.845 5.151 74.781 1.00 13.04 103 TRP H CA 1
ATOM 4199 C C . TRP D 1 113 ? 21.917 3.969 75.027 1.00 14.25 103 TRP H C 1
ATOM 4200 O O . TRP D 1 113 ? 22.237 3.048 75.789 1.00 16.38 103 TRP H O 1
ATOM 4211 N N . GLY D 1 114 ? 20.771 3.995 74.361 1.00 12.57 104 GLY H N 1
ATOM 4212 C CA . GLY D 1 114 ? 19.907 2.838 74.313 1.00 15.18 104 GLY H CA 1
ATOM 4213 C C . GLY D 1 114 ? 20.382 1.851 73.266 1.00 15.45 104 GLY H C 1
ATOM 4214 O O . GLY D 1 114 ? 21.367 2.067 72.565 1.00 16.77 104 GLY H O 1
ATOM 4215 N N . GLN D 1 115 ? 19.654 0.741 73.164 1.00 13.58 105 GLN H N 1
ATOM 4216 C CA . GLN D 1 115 ? 19.955 -0.280 72.167 1.00 15.76 105 GLN H CA 1
ATOM 4217 C C . GLN D 1 115 ? 19.509 0.116 70.767 1.00 13.59 105 GLN H C 1
ATOM 4218 O O . GLN D 1 115 ? 20.006 -0.451 69.787 1.00 13.33 105 GLN H O 1
ATOM 4224 N N . GLY D 1 116 ? 18.601 1.072 70.654 1.00 12.45 106 GLY H N 1
ATOM 4225 C CA . GLY D 1 116 ? 18.058 1.536 69.388 1.00 12.77 106 GLY H CA 1
ATOM 4226 C C . GLY D 1 116 ? 16.767 0.830 69.027 1.00 12.70 106 GLY H C 1
ATOM 4227 O O . GLY D 1 116 ? 16.469 -0.274 69.489 1.00 13.45 106 GLY H O 1
ATOM 4228 N N . THR D 1 117 ? 15.974 1.493 68.189 1.00 13.64 107 THR H N 1
ATOM 4229 C CA . THR D 1 117 ? 14.743 0.916 67.659 1.00 12.01 107 THR H CA 1
ATOM 4230 C C . THR D 1 117 ? 14.711 1.172 66.156 1.00 11.24 107 THR H C 1
ATOM 4231 O O . THR D 1 117 ? 14.979 2.292 65.707 1.00 12.26 107 THR H O 1
ATOM 4235 N N . MET D 1 118 ? 14.445 0.121 65.377 1.00 11.07 108 MET H N 1
ATOM 4236 C CA . MET D 1 118 ? 14.518 0.214 63.923 1.00 11.94 108 MET H CA 1
ATOM 4237 C C . MET D 1 118 ? 13.207 0.732 63.341 1.00 12.74 108 MET H C 1
ATOM 4238 O O . MET D 1 118 ? 12.132 0.187 63.613 1.00 12.98 108 MET H O 1
ATOM 4243 N N . VAL D 1 119 ? 13.298 1.776 62.523 1.00 11.52 109 VAL H N 1
ATOM 4244 C CA . VAL D 1 119 ? 12.149 2.326 61.811 1.00 10.47 109 VAL H CA 1
ATOM 4245 C C . VAL D 1 119 ? 12.347 2.068 60.326 1.00 11.83 109 VAL H C 1
ATOM 4246 O O . VAL D 1 119 ? 13.345 2.505 59.743 1.00 12.30 109 VAL H O 1
ATOM 4250 N N . THR D 1 120 ? 11.406 1.356 59.711 1.00 12.49 110 THR H N 1
ATOM 4251 C CA . THR D 1 120 ? 11.488 1.014 58.292 1.00 13.50 110 THR H CA 1
ATOM 4252 C C . THR D 1 120 ? 10.343 1.718 57.573 1.00 13.83 110 THR H C 1
ATOM 4253 O O . THR D 1 120 ? 9.184 1.299 57.676 1.00 15.41 110 THR H O 1
ATOM 4257 N N . VAL D 1 121 ? 10.664 2.797 56.865 1.00 13.55 111 VAL H N 1
ATOM 4258 C CA . VAL D 1 121 ? 9.668 3.566 56.127 1.00 13.63 111 VAL H CA 1
ATOM 4259 C C . VAL D 1 121 ? 9.512 2.917 54.757 1.00 14.77 111 VAL H C 1
ATOM 4260 O O . VAL D 1 121 ? 10.392 3.019 53.899 1.00 13.14 111 VAL H O 1
ATOM 4264 N N . SER D 1 122 ? 8.379 2.249 54.553 1.00 12.45 112 SER H N 1
ATOM 4265 C CA . SER D 1 122 ? 8.161 1.435 53.369 1.00 12.83 112 SER H CA 1
ATOM 4266 C C . SER D 1 122 ? 6.678 1.164 53.218 1.00 13.57 112 SER H C 1
ATOM 4267 O O . SER D 1 122 ? 5.966 0.982 54.207 1.00 16.33 112 SER H O 1
ATOM 4270 N N . SER D 1 123 ? 6.229 1.120 51.971 1.00 14.53 113 SER H N 1
ATOM 4271 C CA . SER D 1 123 ? 4.863 0.729 51.668 1.00 21.29 113 SER H CA 1
ATOM 4272 C C . SER D 1 123 ? 4.778 -0.709 51.186 1.00 20.15 113 SER H C 1
ATOM 4273 O O . SER D 1 123 ? 3.722 -1.127 50.706 1.00 15.79 113 SER H O 1
ATOM 4276 N N . ALA D 1 124 ? 5.861 -1.473 51.308 1.00 14.03 114 ALA H N 1
ATOM 4277 C CA . ALA D 1 124 ? 5.860 -2.856 50.856 1.00 19.26 114 ALA H CA 1
ATOM 4278 C C . ALA D 1 124 ? 4.951 -3.709 51.732 1.00 19.47 114 ALA H C 1
ATOM 4279 O O . ALA D 1 124 ? 4.783 -3.460 52.930 1.00 18.65 114 ALA H O 1
ATOM 4281 N N . SER D 1 125 ? 4.361 -4.726 51.116 1.00 19.90 115 SER H N 1
ATOM 4282 C CA . SER D 1 125 ? 3.503 -5.662 51.822 1.00 19.82 115 SER H CA 1
ATOM 4283 C C . SER D 1 125 ? 4.326 -6.817 52.373 1.00 19.32 115 SER H C 1
ATOM 4284 O O . SER D 1 125 ? 5.367 -7.180 51.822 1.00 18.69 115 SER H O 1
ATOM 4287 N N . THR D 1 126 ? 3.852 -7.386 53.476 1.00 19.95 116 THR H N 1
ATOM 4288 C CA . THR D 1 126 ? 4.462 -8.594 54.017 1.00 19.17 116 THR H CA 1
ATOM 4289 C C . THR D 1 126 ? 4.420 -9.706 52.976 1.00 19.72 116 THR H C 1
ATOM 4290 O O . THR D 1 126 ? 3.355 -10.043 52.450 1.00 21.60 116 THR H O 1
ATOM 4294 N N . LYS D 1 127 ? 5.585 -10.269 52.669 1.00 18.30 117 LYS H N 1
ATOM 4295 C CA . LYS D 1 127 ? 5.679 -11.285 51.633 1.00 19.14 117 LYS H CA 1
ATOM 4296 C C . LYS D 1 127 ? 6.775 -12.275 51.997 1.00 20.13 117 LYS H C 1
ATOM 4297 O O . LYS D 1 127 ? 7.880 -11.874 52.382 1.00 20.61 117 LYS H O 1
ATOM 4303 N N . GLY D 1 128 ? 6.463 -13.561 51.869 1.00 19.82 118 GLY H N 1
ATOM 4304 C CA . GLY D 1 128 ? 7.437 -14.605 52.065 1.00 19.59 118 GLY H CA 1
ATOM 4305 C C . GLY D 1 128 ? 8.367 -14.729 50.874 1.00 20.41 118 GLY H C 1
ATOM 4306 O O . GLY D 1 128 ? 8.025 -14.365 49.743 1.00 20.37 118 GLY H O 1
ATOM 4307 N N . PRO D 1 129 ? 9.564 -15.254 51.108 1.00 21.86 119 PRO H N 1
ATOM 4308 C CA . PRO D 1 129 ? 10.551 -15.361 50.031 1.00 21.79 119 PRO H CA 1
ATOM 4309 C C . PRO D 1 129 ? 10.299 -16.534 49.099 1.00 21.33 119 PRO H C 1
ATOM 4310 O O . PRO D 1 129 ? 9.750 -17.569 49.486 1.00 22.08 119 PRO H O 1
ATOM 4314 N N . SER D 1 130 ? 10.714 -16.353 47.848 1.00 20.47 120 SER H N 1
ATOM 4315 C CA . SER D 1 130 ? 10.887 -17.461 46.917 1.00 22.34 120 SER H CA 1
ATOM 4316 C C . SER D 1 130 ? 12.329 -17.947 47.007 1.00 21.12 120 SER H C 1
ATOM 4317 O O . SER D 1 130 ? 13.262 -17.137 47.022 1.00 19.84 120 SER H O 1
ATOM 4320 N N . VAL D 1 131 ? 12.510 -19.262 47.080 1.00 20.56 121 VAL H N 1
ATOM 4321 C CA . VAL D 1 131 ? 13.827 -19.858 47.286 1.00 19.75 121 VAL H CA 1
ATOM 4322 C C . VAL D 1 131 ? 14.206 -20.631 46.031 1.00 20.61 121 VAL H C 1
ATOM 4323 O O . VAL D 1 131 ? 13.538 -21.607 45.667 1.00 19.36 121 VAL H O 1
ATOM 4327 N N . PHE D 1 132 ? 15.284 -20.197 45.373 1.00 19.03 122 PHE H N 1
ATOM 4328 C CA . PHE D 1 132 ? 15.759 -20.804 44.142 1.00 20.01 122 PHE H CA 1
ATOM 4329 C C . PHE D 1 132 ? 17.146 -21.401 44.343 1.00 20.76 122 PHE H C 1
ATOM 4330 O O . PHE D 1 132 ? 17.951 -20.844 45.096 1.00 19.64 122 PHE H O 1
ATOM 4338 N N . PRO D 1 133 ? 17.452 -22.526 43.703 1.00 22.37 123 PRO H N 1
ATOM 4339 C CA . PRO D 1 133 ? 18.768 -23.141 43.897 1.00 22.07 123 PRO H CA 1
ATOM 4340 C C . PRO D 1 133 ? 19.869 -22.415 43.141 1.00 22.29 123 PRO H C 1
ATOM 4341 O O . PRO D 1 133 ? 19.669 -21.870 42.051 1.00 20.09 123 PRO H O 1
ATOM 4345 N N . LEU D 1 134 ? 21.047 -22.406 43.756 1.00 20.51 124 LEU H N 1
ATOM 4346 C CA . LEU D 1 134 ? 22.292 -22.011 43.113 1.00 21.22 124 LEU H CA 1
ATOM 4347 C C . LEU D 1 134 ? 23.084 -23.307 42.957 1.00 20.99 124 LEU H C 1
ATOM 4348 O O . LEU D 1 134 ? 23.870 -23.678 43.828 1.00 20.63 124 LEU H O 1
ATOM 4353 N N . ALA D 1 135 ? 22.846 -24.008 41.848 1.00 22.25 125 ALA H N 1
ATOM 4354 C CA . ALA D 1 135 ? 23.348 -25.364 41.698 1.00 25.12 125 ALA H CA 1
ATOM 4355 C C . ALA D 1 135 ? 24.859 -25.365 41.480 1.00 25.38 125 ALA H C 1
ATOM 4356 O O . ALA D 1 135 ? 25.408 -24.437 40.883 1.00 27.14 125 ALA H O 1
ATOM 4358 N N . PRO D 1 136 ? 25.553 -26.398 41.958 1.00 27.14 126 PRO H N 1
ATOM 4359 C CA . PRO D 1 136 ? 27.001 -26.481 41.724 1.00 29.81 126 PRO H CA 1
ATOM 4360 C C . PRO D 1 136 ? 27.311 -26.640 40.245 1.00 32.95 126 PRO H C 1
ATOM 4361 O O . PRO D 1 136 ? 26.646 -27.397 39.533 1.00 35.87 126 PRO H O 1
ATOM 4365 N N . SER D 1 137 ? 28.328 -25.914 39.788 1.00 33.90 127 SER H N 1
ATOM 4366 C CA . SER D 1 137 ? 28.824 -26.054 38.422 1.00 38.70 127 SER H CA 1
ATOM 4367 C C . SER D 1 137 ? 29.060 -27.525 38.069 1.00 43.53 127 SER H C 1
ATOM 4368 O O . SER D 1 137 ? 30.193 -27.952 37.848 1.00 47.99 127 SER H O 1
ATOM 4371 N N . GLY D 1 143 ? 39.275 -27.903 41.723 1.00 66.79 133 GLY H N 1
ATOM 4372 C CA . GLY D 1 143 ? 40.219 -27.898 42.825 1.00 66.51 133 GLY H CA 1
ATOM 4373 C C . GLY D 1 143 ? 39.761 -28.736 44.004 1.00 63.51 133 GLY H C 1
ATOM 4374 O O . GLY D 1 143 ? 40.363 -28.695 45.080 1.00 64.24 133 GLY H O 1
ATOM 4375 N N . GLY D 1 144 ? 38.690 -29.501 43.798 1.00 59.38 134 GLY H N 1
ATOM 4376 C CA . GLY D 1 144 ? 38.154 -30.369 44.824 1.00 56.33 134 GLY H CA 1
ATOM 4377 C C . GLY D 1 144 ? 37.051 -29.767 45.663 1.00 50.78 134 GLY H C 1
ATOM 4378 O O . GLY D 1 144 ? 36.477 -30.476 46.500 1.00 49.58 134 GLY H O 1
ATOM 4379 N N . THR D 1 145 ? 36.731 -28.490 45.463 1.00 46.74 135 THR H N 1
ATOM 4380 C CA . THR D 1 145 ? 35.735 -27.790 46.261 1.00 43.00 135 THR H CA 1
ATOM 4381 C C . THR D 1 145 ? 34.712 -27.143 45.337 1.00 39.05 135 THR H C 1
ATOM 4382 O O . THR D 1 145 ? 35.076 -26.401 44.418 1.00 39.32 135 THR H O 1
ATOM 4386 N N . ALA D 1 146 ? 33.438 -27.433 45.576 1.00 34.66 136 ALA H N 1
ATOM 4387 C CA . ALA D 1 146 ? 32.346 -26.883 44.792 1.00 31.34 136 ALA H CA 1
ATOM 4388 C C . ALA D 1 146 ? 31.535 -25.922 45.648 1.00 27.25 136 ALA H C 1
ATOM 4389 O O . ALA D 1 146 ? 31.421 -26.095 46.862 1.00 26.66 136 ALA H O 1
ATOM 4391 N N . ALA D 1 147 ? 30.976 -24.903 45.004 1.00 24.49 137 ALA H N 1
ATOM 4392 C CA . ALA D 1 147 ? 30.126 -23.927 45.669 1.00 22.11 137 ALA H CA 1
ATOM 4393 C C . ALA D 1 147 ? 28.687 -24.138 45.224 1.00 22.66 137 ALA H C 1
ATOM 4394 O O . ALA D 1 147 ? 28.422 -24.323 44.032 1.00 24.91 137 ALA H O 1
ATOM 4396 N N . LEU D 1 148 ? 27.771 -24.138 46.187 1.00 21.35 138 LEU H N 1
ATOM 4397 C CA . LEU D 1 148 ? 26.345 -24.196 45.915 1.00 20.25 138 LEU H CA 1
ATOM 4398 C C . LEU D 1 148 ? 25.653 -23.265 46.892 1.00 18.94 138 LEU H C 1
ATOM 4399 O O . LEU D 1 148 ? 26.257 -22.778 47.851 1.00 16.89 138 LEU H O 1
ATOM 4404 N N . GLY D 1 149 ? 24.378 -23.005 46.651 1.00 18.44 139 GLY H N 1
ATOM 4405 C CA . GLY D 1 149 ? 23.674 -22.145 47.576 1.00 16.70 139 GLY H CA 1
ATOM 4406 C C . GLY D 1 149 ? 22.212 -22.016 47.230 1.00 17.14 139 GLY H C 1
ATOM 4407 O O . GLY D 1 149 ? 21.674 -22.773 46.420 1.00 20.33 139 GLY H O 1
ATOM 4408 N N . CYS D 1 150 ? 21.573 -21.053 47.894 1.00 16.51 140 CYS H N 1
ATOM 4409 C CA . CYS D 1 150 ? 20.164 -20.746 47.705 1.00 18.40 140 CYS H CA 1
ATOM 4410 C C . CYS D 1 150 ? 20.001 -19.248 47.572 1.00 16.69 140 CYS H C 1
ATOM 4411 O O . CYS D 1 150 ? 20.568 -18.480 48.360 1.00 15.70 140 CYS H O 1
ATOM 4414 N N . LEU D 1 151 ? 19.204 -18.843 46.594 1.00 18.36 141 LEU H N 1
ATOM 4415 C CA . LEU D 1 151 ? 18.820 -17.449 46.438 1.00 16.62 141 LEU H CA 1
ATOM 4416 C C . LEU D 1 151 ? 17.470 -17.221 47.108 1.00 16.58 141 LEU H C 1
ATOM 4417 O O . LEU D 1 151 ? 16.468 -17.827 46.719 1.00 17.40 141 LEU H O 1
ATOM 4422 N N . VAL D 1 152 ? 17.450 -16.361 48.120 1.00 15.74 142 VAL H N 1
ATOM 4423 C CA . VAL D 1 152 ? 16.259 -16.090 48.915 1.00 16.03 142 VAL H CA 1
ATOM 4424 C C . VAL D 1 152 ? 15.747 -14.721 48.477 1.00 16.21 142 VAL H C 1
ATOM 4425 O O . VAL D 1 152 ? 16.201 -13.688 48.972 1.00 17.01 142 VAL H O 1
ATOM 4429 N N . LYS D 1 153 ? 14.786 -14.708 47.555 1.00 17.38 143 LYS H N 1
ATOM 4430 C CA . LYS D 1 153 ? 14.424 -13.501 46.824 1.00 19.71 143 LYS H CA 1
ATOM 4431 C C . LYS D 1 153 ? 13.004 -13.043 47.134 1.00 21.32 143 LYS H C 1
ATOM 4432 O O . LYS D 1 153 ? 12.093 -13.863 47.312 1.00 23.11 143 LYS H O 1
ATOM 4438 N N . ASP D 1 154 ? 12.836 -11.719 47.190 1.00 19.65 144 ASP H N 1
ATOM 4439 C CA . ASP D 1 154 ? 11.536 -11.059 47.222 1.00 19.55 144 ASP H CA 1
ATOM 4440 C C . ASP D 1 154 ? 10.753 -11.359 48.495 1.00 19.25 144 ASP H C 1
ATOM 4441 O O . ASP D 1 154 ? 9.659 -11.935 48.442 1.00 19.30 144 ASP H O 1
ATOM 4446 N N . TYR D 1 155 ? 11.288 -10.953 49.641 1.00 17.53 145 TYR H N 1
ATOM 4447 C CA . TYR D 1 155 ? 10.565 -11.041 50.900 1.00 20.43 145 TYR H CA 1
ATOM 4448 C C . TYR D 1 155 ? 10.536 -9.675 51.568 1.00 20.94 145 TYR H C 1
ATOM 4449 O O . TYR D 1 155 ? 11.324 -8.782 51.245 1.00 19.98 145 TYR H O 1
ATOM 4458 N N . PHE D 1 156 ? 9.612 -9.528 52.512 1.00 15.10 146 PHE H N 1
ATOM 4459 C CA . PHE D 1 156 ? 9.484 -8.315 53.311 1.00 17.04 146 PHE H CA 1
ATOM 4460 C C . PHE D 1 156 ? 8.593 -8.615 54.507 1.00 17.86 146 PHE H C 1
ATOM 4461 O O . PHE D 1 156 ? 7.595 -9.330 54.362 1.00 17.47 146 PHE H O 1
ATOM 4469 N N . PRO D 1 157 ? 8.916 -8.100 55.703 1.00 18.87 147 PRO H N 1
ATOM 4470 C CA . PRO D 1 157 ? 10.140 -7.344 55.992 1.00 19.13 147 PRO H CA 1
ATOM 4471 C C . PRO D 1 157 ? 11.308 -8.258 56.357 1.00 20.01 147 PRO H C 1
ATOM 4472 O O . PRO D 1 157 ? 11.170 -9.478 56.282 1.00 20.36 147 PRO H O 1
ATOM 4476 N N . GLU D 1 158 ? 12.438 -7.665 56.737 1.00 19.94 148 GLU H N 1
ATOM 4477 C CA . GLU D 1 158 ? 13.535 -8.417 57.319 1.00 20.66 148 GLU H CA 1
ATOM 4478 C C . GLU D 1 158 ? 13.128 -8.924 58.702 1.00 21.89 148 GLU H C 1
ATOM 4479 O O . GLU D 1 158 ? 12.260 -8.339 59.352 1.00 21.41 148 GLU H O 1
ATOM 4485 N N . PRO D 1 159 ? 13.756 -10.008 59.189 1.00 20.49 149 PRO H N 1
ATOM 4486 C CA . PRO D 1 159 ? 14.814 -10.812 58.573 1.00 19.90 149 PRO H CA 1
ATOM 4487 C C . PRO D 1 159 ? 14.362 -12.197 58.128 1.00 21.03 149 PRO H C 1
ATOM 4488 O O . PRO D 1 159 ? 13.250 -12.623 58.427 1.00 21.91 149 PRO H O 1
ATOM 4492 N N . VAL D 1 160 ? 15.237 -12.898 57.413 1.00 20.38 150 VAL H N 1
ATOM 4493 C CA . VAL D 1 160 ? 15.088 -14.325 57.184 1.00 21.32 150 VAL H CA 1
ATOM 4494 C C . VAL D 1 160 ? 16.255 -15.014 57.875 1.00 22.38 150 VAL H C 1
ATOM 4495 O O . VAL D 1 160 ? 17.281 -14.398 58.172 1.00 23.49 150 VAL H O 1
ATOM 4499 N N . THR D 1 161 ? 16.080 -16.300 58.155 1.00 24.50 151 THR H N 1
ATOM 4500 C CA . THR D 1 161 ? 17.170 -17.144 58.620 1.00 25.63 151 THR H CA 1
ATOM 4501 C C . THR D 1 161 ? 17.393 -18.259 57.612 1.00 23.85 151 THR H C 1
ATOM 4502 O O . THR D 1 161 ? 16.448 -18.750 56.988 1.00 24.84 151 THR H O 1
ATOM 4506 N N . VAL D 1 162 ? 18.652 -18.654 57.451 1.00 21.50 152 VAL H N 1
ATOM 4507 C CA . VAL D 1 162 ? 19.012 -19.761 56.577 1.00 20.87 152 VAL H CA 1
ATOM 4508 C C . VAL D 1 162 ? 19.922 -20.703 57.346 1.00 21.33 152 VAL H C 1
ATOM 4509 O O . VAL D 1 162 ? 20.920 -20.274 57.935 1.00 21.41 152 VAL H O 1
ATOM 4513 N N . SER D 1 163 ? 19.569 -21.980 57.351 1.00 21.29 153 SER H N 1
ATOM 4514 C CA . SER D 1 163 ? 20.442 -23.033 57.832 1.00 22.48 153 SER H CA 1
ATOM 4515 C C . SER D 1 163 ? 20.639 -24.038 56.706 1.00 21.69 153 SER H C 1
ATOM 4516 O O . SER D 1 163 ? 19.965 -23.986 55.675 1.00 22.76 153 SER H O 1
ATOM 4519 N N . TRP D 1 164 ? 21.585 -24.949 56.894 1.00 21.90 154 TRP H N 1
ATOM 4520 C CA . TRP D 1 164 ? 21.863 -25.973 55.898 1.00 23.45 154 TRP H CA 1
ATOM 4521 C C . TRP D 1 164 ? 21.794 -27.342 56.555 1.00 25.33 154 TRP H C 1
ATOM 4522 O O . TRP D 1 164 ? 22.341 -27.536 57.645 1.00 26.60 154 TRP H O 1
ATOM 4533 N N . ASN D 1 165 ? 21.110 -28.276 55.893 1.00 26.08 155 ASN H N 1
ATOM 4534 C CA . ASN D 1 165 ? 20.912 -29.636 56.392 1.00 29.38 155 ASN H CA 1
ATOM 4535 C C . ASN D 1 165 ? 20.445 -29.636 57.848 1.00 31.52 155 ASN H C 1
ATOM 4536 O O . ASN D 1 165 ? 20.955 -30.376 58.693 1.00 33.76 155 ASN H O 1
ATOM 4541 N N . SER D 1 166 ? 19.456 -28.784 58.133 1.00 31.23 156 SER H N 1
ATOM 4542 C CA . SER D 1 166 ? 18.851 -28.671 59.462 1.00 32.94 156 SER H CA 1
ATOM 4543 C C . SER D 1 166 ? 19.876 -28.309 60.534 1.00 33.12 156 SER H C 1
ATOM 4544 O O . SER D 1 166 ? 19.736 -28.697 61.696 1.00 35.03 156 SER H O 1
ATOM 4547 N N . GLY D 1 167 ? 20.906 -27.553 60.159 1.00 31.27 157 GLY H N 1
ATOM 4548 C CA . GLY D 1 167 ? 21.939 -27.148 61.087 1.00 32.00 157 GLY H CA 1
ATOM 4549 C C . GLY D 1 167 ? 23.130 -28.078 61.168 1.00 33.53 157 GLY H C 1
ATOM 4550 O O . GLY D 1 167 ? 24.114 -27.743 61.842 1.00 35.72 157 GLY H O 1
ATOM 4551 N N . ALA D 1 168 ? 23.075 -29.235 60.508 1.00 32.90 158 ALA H N 1
ATOM 4552 C CA . ALA D 1 168 ? 24.213 -30.146 60.526 1.00 33.26 158 ALA H CA 1
ATOM 4553 C C . ALA D 1 168 ? 25.396 -29.578 59.755 1.00 32.23 158 ALA H C 1
ATOM 4554 O O . ALA D 1 168 ? 26.551 -29.829 60.117 1.00 33.89 158 ALA H O 1
ATOM 4556 N N . LEU D 1 169 ? 25.134 -28.807 58.705 1.00 29.42 159 LEU H N 1
ATOM 4557 C CA . LEU D 1 169 ? 26.185 -28.219 57.882 1.00 28.83 159 LEU H CA 1
ATOM 4558 C C . LEU D 1 169 ? 26.365 -26.765 58.306 1.00 25.38 159 LEU H C 1
ATOM 4559 O O . LEU D 1 169 ? 25.460 -25.944 58.133 1.00 23.48 159 LEU H O 1
ATOM 4564 N N . THR D 1 170 ? 27.521 -26.457 58.875 1.00 26.23 160 THR H N 1
ATOM 4565 C CA . THR D 1 170 ? 27.849 -25.097 59.286 1.00 25.61 160 THR H CA 1
ATOM 4566 C C . THR D 1 170 ? 29.160 -24.601 58.698 1.00 25.57 160 THR H C 1
ATOM 4567 O O . THR D 1 170 ? 29.272 -23.418 58.369 1.00 22.38 160 THR H O 1
ATOM 4571 N N . SER D 1 171 ? 30.156 -25.470 58.560 1.00 29.38 161 SER H N 1
ATOM 4572 C CA . SER D 1 171 ? 31.444 -25.051 58.029 1.00 31.50 161 SER H CA 1
ATOM 4573 C C . SER D 1 171 ? 31.299 -24.621 56.575 1.00 29.89 161 SER H C 1
ATOM 4574 O O . SER D 1 171 ? 30.632 -25.291 55.780 1.00 30.03 161 SER H O 1
ATOM 4577 N N . GLY D 1 172 ? 31.910 -23.490 56.234 1.00 28.80 162 GLY H N 1
ATOM 4578 C CA . GLY D 1 172 ? 31.931 -23.024 54.864 1.00 28.38 162 GLY H CA 1
ATOM 4579 C C . GLY D 1 172 ? 30.706 -22.261 54.421 1.00 27.06 162 GLY H C 1
ATOM 4580 O O . GLY D 1 172 ? 30.606 -21.920 53.237 1.00 27.83 162 GLY H O 1
ATOM 4581 N N . VAL D 1 173 ? 29.775 -21.981 55.327 1.00 23.81 163 VAL H N 1
ATOM 4582 C CA . VAL D 1 173 ? 28.540 -21.282 54.991 1.00 22.40 163 VAL H CA 1
ATOM 4583 C C . VAL D 1 173 ? 28.772 -19.778 55.062 1.00 21.86 163 VAL H C 1
ATOM 4584 O O . VAL D 1 173 ? 29.321 -19.266 56.046 1.00 22.12 163 VAL H O 1
ATOM 4588 N N . HIS D 1 174 ? 28.358 -19.069 54.013 1.00 19.25 164 HIS H N 1
ATOM 4589 C CA . HIS D 1 174 ? 28.251 -17.616 54.025 1.00 18.90 164 HIS H CA 1
ATOM 4590 C C . HIS D 1 174 ? 26.827 -17.249 53.644 1.00 18.25 164 HIS H C 1
ATOM 4591 O O . HIS D 1 174 ? 26.373 -17.581 52.545 1.00 18.40 164 HIS H O 1
ATOM 4598 N N . THR D 1 175 ? 26.126 -16.570 54.545 1.00 17.88 165 THR H N 1
ATOM 4599 C CA . THR D 1 175 ? 24.800 -16.033 54.265 1.00 16.95 165 THR H CA 1
ATOM 4600 C C . THR D 1 175 ? 24.941 -14.519 54.209 1.00 16.82 165 THR H C 1
ATOM 4601 O O . THR D 1 175 ? 25.213 -13.878 55.229 1.00 18.91 165 THR H O 1
ATOM 4605 N N . PHE D 1 176 ? 24.777 -13.954 53.019 1.00 15.74 166 PHE H N 1
ATOM 4606 C CA . PHE D 1 176 ? 25.075 -12.547 52.835 1.00 17.07 166 PHE H CA 1
ATOM 4607 C C . PHE D 1 176 ? 24.008 -11.678 53.493 1.00 18.36 166 PHE H C 1
ATOM 4608 O O . PHE D 1 176 ? 22.864 -12.108 53.671 1.00 19.56 166 PHE H O 1
ATOM 4616 N N . PRO D 1 177 ? 24.371 -10.461 53.891 1.00 18.29 167 PRO H N 1
ATOM 4617 C CA . PRO D 1 177 ? 23.355 -9.500 54.322 1.00 18.47 167 PRO H CA 1
ATOM 4618 C C . PRO D 1 177 ? 22.355 -9.250 53.206 1.00 18.75 167 PRO H C 1
ATOM 4619 O O . PRO D 1 177 ? 22.687 -9.301 52.019 1.00 18.38 167 PRO H O 1
ATOM 4623 N N . ALA D 1 178 ? 21.115 -8.996 53.603 1.00 18.06 168 ALA H N 1
ATOM 4624 C CA . ALA D 1 178 ? 20.073 -8.696 52.638 1.00 17.85 168 ALA H CA 1
ATOM 4625 C C . ALA D 1 178 ? 20.328 -7.343 51.989 1.00 18.57 168 ALA H C 1
ATOM 4626 O O . ALA D 1 178 ? 20.902 -6.435 52.591 1.00 18.07 168 ALA H O 1
ATOM 4628 N N . VAL D 1 179 ? 19.899 -7.211 50.743 1.00 19.30 169 VAL H N 1
ATOM 4629 C CA . VAL D 1 179 ? 19.951 -5.938 50.042 1.00 21.31 169 VAL H CA 1
ATOM 4630 C C . VAL D 1 179 ? 18.541 -5.610 49.569 1.00 17.98 169 VAL H C 1
ATOM 4631 O O . VAL D 1 179 ? 17.790 -6.502 49.157 1.00 15.37 169 VAL H O 1
ATOM 4635 N N . LEU D 1 180 ? 18.164 -4.340 49.688 1.00 17.43 170 LEU H N 1
ATOM 4636 C CA . LEU D 1 180 ? 16.833 -3.897 49.293 1.00 16.59 170 LEU H CA 1
ATOM 4637 C C . LEU D 1 180 ? 16.800 -3.664 47.788 1.00 17.07 170 LEU H C 1
ATOM 4638 O O . LEU D 1 180 ? 17.557 -2.837 47.269 1.00 19.39 170 LEU H O 1
ATOM 4643 N N . GLN D 1 181 ? 15.924 -4.380 47.090 1.00 15.72 171 GLN H N 1
ATOM 4644 C CA . GLN D 1 181 ? 15.810 -4.188 45.655 1.00 17.50 171 GLN H CA 1
ATOM 4645 C C . GLN D 1 181 ? 14.946 -2.971 45.342 1.00 20.13 171 GLN H C 1
ATOM 4646 O O . GLN D 1 181 ? 14.209 -2.460 46.189 1.00 17.53 171 GLN H O 1
ATOM 4652 N N . SER D 1 182 ? 15.034 -2.518 44.090 1.00 22.98 172 SER H N 1
ATOM 4653 C CA . SER D 1 182 ? 14.248 -1.370 43.659 1.00 25.39 172 SER H CA 1
ATOM 4654 C C . SER D 1 182 ? 12.751 -1.638 43.727 1.00 23.63 172 SER H C 1
ATOM 4655 O O . SER D 1 182 ? 11.965 -0.686 43.721 1.00 25.95 172 SER H O 1
ATOM 4658 N N . SER D 1 183 ? 12.339 -2.907 43.789 1.00 20.42 173 SER H N 1
ATOM 4659 C CA . SER D 1 183 ? 10.937 -3.242 44.013 1.00 22.43 173 SER H CA 1
ATOM 4660 C C . SER D 1 183 ? 10.485 -2.965 45.441 1.00 20.91 173 SER H C 1
ATOM 4661 O O . SER D 1 183 ? 9.279 -3.022 45.718 1.00 20.11 173 SER H O 1
ATOM 4664 N N . GLY D 1 184 ? 11.413 -2.677 46.351 1.00 15.93 174 GLY H N 1
ATOM 4665 C CA . GLY D 1 184 ? 11.081 -2.532 47.751 1.00 17.93 174 GLY H CA 1
ATOM 4666 C C . GLY D 1 184 ? 11.070 -3.825 48.536 1.00 16.95 174 GLY H C 1
ATOM 4667 O O . GLY D 1 184 ? 10.780 -3.799 49.741 1.00 15.28 174 GLY H O 1
ATOM 4668 N N . LEU D 1 185 ? 11.384 -4.948 47.900 1.00 14.13 175 LEU H N 1
ATOM 4669 C CA . LEU D 1 185 ? 11.510 -6.229 48.572 1.00 18.47 175 LEU H CA 1
ATOM 4670 C C . LEU D 1 185 ? 12.980 -6.596 48.727 1.00 18.05 175 LEU H C 1
ATOM 4671 O O . LEU D 1 185 ? 13.827 -6.188 47.929 1.00 18.69 175 LEU H O 1
ATOM 4676 N N . TYR D 1 186 ? 13.271 -7.377 49.761 1.00 16.34 176 TYR H N 1
ATOM 4677 C CA . TYR D 1 186 ? 14.637 -7.774 50.056 1.00 16.32 176 TYR H CA 1
ATOM 4678 C C . TYR D 1 186 ? 14.999 -9.052 49.313 1.00 18.39 176 TYR H C 1
ATOM 4679 O O . TYR D 1 186 ? 14.140 -9.773 48.799 1.00 20.37 176 TYR H O 1
ATOM 4688 N N . SER D 1 187 ? 16.298 -9.331 49.274 1.00 17.26 177 SER H N 1
ATOM 4689 C CA . SER D 1 187 ? 16.815 -10.533 48.641 1.00 19.39 177 SER H CA 1
ATOM 4690 C C . SER D 1 187 ? 18.216 -10.794 49.174 1.00 17.84 177 SER H C 1
ATOM 4691 O O . SER D 1 187 ? 18.965 -9.853 49.445 1.00 17.30 177 SER H O 1
ATOM 4694 N N . LEU D 1 188 ? 18.556 -12.070 49.338 1.00 18.42 178 LEU H N 1
ATOM 4695 C CA . LEU D 1 188 ? 19.918 -12.451 49.683 1.00 15.87 178 LEU H CA 1
ATOM 4696 C C . LEU D 1 188 ? 20.185 -13.848 49.150 1.00 15.90 178 LEU H C 1
ATOM 4697 O O . LEU D 1 188 ? 19.268 -14.577 48.762 1.00 17.11 178 LEU H O 1
ATOM 4702 N N . SER D 1 189 ? 21.460 -14.219 49.144 1.00 14.97 179 SER H N 1
ATOM 4703 C CA . SER D 1 189 ? 21.875 -15.579 48.854 1.00 16.94 179 SER H CA 1
ATOM 4704 C C . SER D 1 189 ? 22.597 -16.146 50.064 1.00 17.32 179 SER H C 1
ATOM 4705 O O . SER D 1 189 ? 23.220 -15.413 50.837 1.00 18.01 179 SER H O 1
ATOM 4708 N N . SER D 1 190 ? 22.498 -17.456 50.230 1.00 17.40 180 SER H N 1
ATOM 4709 C CA . SER D 1 190 ? 23.329 -18.186 51.176 1.00 17.46 180 SER H CA 1
ATOM 4710 C C . SER D 1 190 ? 24.093 -19.240 50.396 1.00 17.12 180 SER H C 1
ATOM 4711 O O . SER D 1 190 ? 23.494 -19.994 49.627 1.00 17.18 180 SER H O 1
ATOM 4714 N N . VAL D 1 191 ? 25.411 -19.286 50.584 1.00 15.58 181 VAL H N 1
ATOM 4715 C CA . VAL D 1 191 ? 26.272 -20.166 49.809 1.00 17.38 181 VAL H CA 1
ATOM 4716 C C . VAL D 1 191 ? 27.105 -21.005 50.763 1.00 16.45 181 VAL H C 1
ATOM 4717 O O . VAL D 1 191 ? 27.282 -20.671 51.936 1.00 16.21 181 VAL H O 1
ATOM 4721 N N . VAL D 1 192 ? 27.613 -22.116 50.242 1.00 18.82 182 VAL H N 1
ATOM 4722 C CA . VAL D 1 192 ? 28.491 -22.990 51.008 1.00 21.65 182 VAL H CA 1
ATOM 4723 C C . VAL D 1 192 ? 29.418 -23.698 50.030 1.00 22.76 182 VAL H C 1
ATOM 4724 O O . VAL D 1 192 ? 29.004 -24.083 48.934 1.00 22.30 182 VAL H O 1
ATOM 4728 N N . THR D 1 193 ? 30.685 -23.836 50.415 1.00 25.07 183 THR H N 1
ATOM 4729 C CA . THR D 1 193 ? 31.648 -24.611 49.643 1.00 27.44 183 THR H CA 1
ATOM 4730 C C . THR D 1 193 ? 31.712 -26.024 50.209 1.00 27.86 183 THR H C 1
ATOM 4731 O O . THR D 1 193 ? 31.828 -26.208 51.425 1.00 26.81 183 THR H O 1
ATOM 4735 N N . VAL D 1 194 ? 31.628 -27.015 49.325 1.00 28.29 184 VAL H N 1
ATOM 4736 C CA . VAL D 1 194 ? 31.510 -28.415 49.723 1.00 29.57 184 VAL H CA 1
ATOM 4737 C C . VAL D 1 194 ? 32.540 -29.225 48.935 1.00 30.88 184 VAL H C 1
ATOM 4738 O O . VAL D 1 194 ? 33.098 -28.738 47.943 1.00 29.51 184 VAL H O 1
ATOM 4742 N N . PRO D 1 195 ? 32.819 -30.457 49.367 1.00 33.56 185 PRO H N 1
ATOM 4743 C CA . PRO D 1 195 ? 33.674 -31.335 48.553 1.00 35.46 185 PRO H CA 1
ATOM 4744 C C . PRO D 1 195 ? 32.957 -31.746 47.278 1.00 35.66 185 PRO H C 1
ATOM 4745 O O . PRO D 1 195 ? 31.800 -32.171 47.308 1.00 36.06 185 PRO H O 1
ATOM 4749 N N . SER D 1 196 ? 33.649 -31.610 46.149 1.00 36.22 186 SER H N 1
ATOM 4750 C CA . SER D 1 196 ? 33.050 -32.022 44.887 1.00 38.60 186 SER H CA 1
ATOM 4751 C C . SER D 1 196 ? 32.933 -33.537 44.773 1.00 42.99 186 SER H C 1
ATOM 4752 O O . SER D 1 196 ? 32.095 -34.018 44.003 1.00 44.18 186 SER H O 1
ATOM 4755 N N . SER D 1 197 ? 33.737 -34.296 45.527 1.00 45.53 187 SER H N 1
ATOM 4756 C CA . SER D 1 197 ? 33.669 -35.754 45.448 1.00 49.72 187 SER H CA 1
ATOM 4757 C C . SER D 1 197 ? 32.309 -36.282 45.873 1.00 51.00 187 SER H C 1
ATOM 4758 O O . SER D 1 197 ? 31.884 -37.345 45.408 1.00 53.40 187 SER H O 1
ATOM 4761 N N . SER D 1 198 ? 31.615 -35.563 46.754 1.00 49.62 188 SER H N 1
ATOM 4762 C CA . SER D 1 198 ? 30.381 -36.049 47.356 1.00 50.52 188 SER H CA 1
ATOM 4763 C C . SER D 1 198 ? 29.141 -35.376 46.780 1.00 50.25 188 SER H C 1
ATOM 4764 O O . SER D 1 198 ? 28.075 -35.413 47.401 1.00 50.71 188 SER H O 1
ATOM 4767 N N . LEU D 1 199 ? 29.257 -34.772 45.596 1.00 54.31 189 LEU H N 1
ATOM 4768 C CA . LEU D 1 199 ? 28.127 -34.051 45.022 1.00 54.31 189 LEU H CA 1
ATOM 4769 C C . LEU D 1 199 ? 26.996 -34.990 44.625 1.00 59.53 189 LEU H C 1
ATOM 4770 O O . LEU D 1 199 ? 25.823 -34.616 44.720 1.00 63.06 189 LEU H O 1
ATOM 4775 N N . GLY D 1 200 ? 27.318 -36.203 44.178 1.00 62.15 190 GLY H N 1
ATOM 4776 C CA . GLY D 1 200 ? 26.270 -37.146 43.835 1.00 62.83 190 GLY H CA 1
ATOM 4777 C C . GLY D 1 200 ? 25.662 -37.833 45.036 1.00 62.88 190 GLY H C 1
ATOM 4778 O O . GLY D 1 200 ? 24.503 -38.256 44.986 1.00 63.89 190 GLY H O 1
ATOM 4779 N N . THR D 1 201 ? 26.416 -37.942 46.129 1.00 62.54 191 THR H N 1
ATOM 4780 C CA . THR D 1 201 ? 25.993 -38.692 47.306 1.00 63.70 191 THR H CA 1
ATOM 4781 C C . THR D 1 201 ? 25.362 -37.809 48.376 1.00 59.41 191 THR H C 1
ATOM 4782 O O . THR D 1 201 ? 24.279 -38.122 48.879 1.00 60.62 191 THR H O 1
ATOM 4786 N N . GLN D 1 202 ? 26.019 -36.712 48.738 1.00 54.60 192 GLN H N 1
ATOM 4787 C CA . GLN D 1 202 ? 25.563 -35.899 49.855 1.00 50.69 192 GLN H CA 1
ATOM 4788 C C . GLN D 1 202 ? 24.407 -35.003 49.431 1.00 46.30 192 GLN H C 1
ATOM 4789 O O . GLN D 1 202 ? 24.482 -34.317 48.407 1.00 44.62 192 GLN H O 1
ATOM 4795 N N . THR D 1 203 ? 23.340 -35.015 50.225 1.00 44.66 193 THR H N 1
ATOM 4796 C CA . THR D 1 203 ? 22.180 -34.167 49.996 1.00 41.67 193 THR H CA 1
ATOM 4797 C C . THR D 1 203 ? 22.408 -32.812 50.654 1.00 36.96 193 THR H C 1
ATOM 4798 O O . THR D 1 203 ? 22.847 -32.743 51.806 1.00 37.21 193 THR H O 1
ATOM 4802 N N . TYR D 1 204 ? 22.114 -31.739 49.920 1.00 32.67 194 TYR H N 1
ATOM 4803 C CA . TYR D 1 204 ? 22.259 -30.376 50.417 1.00 29.43 194 TYR H CA 1
ATOM 4804 C C . TYR D 1 204 ? 20.917 -29.668 50.313 1.00 29.74 194 TYR H C 1
ATOM 4805 O O . TYR D 1 204 ? 20.378 -29.503 49.212 1.00 26.62 194 TYR H O 1
ATOM 4814 N N . ILE D 1 205 ? 20.382 -29.255 51.461 1.00 28.94 195 ILE H N 1
ATOM 4815 C CA . ILE D 1 205 ? 19.063 -28.647 51.555 1.00 28.57 195 ILE H CA 1
ATOM 4816 C C . ILE D 1 205 ? 19.199 -27.371 52.368 1.00 28.66 195 ILE H C 1
ATOM 4817 O O . ILE D 1 205 ? 19.686 -27.401 53.504 1.00 30.16 195 ILE H O 1
ATOM 4822 N N . CYS D 1 206 ? 18.787 -26.255 51.796 1.00 27.18 196 CYS H N 1
ATOM 4823 C CA . CYS D 1 206 ? 18.763 -25.029 52.572 1.00 26.06 196 CYS H CA 1
ATOM 4824 C C . CYS D 1 206 ? 17.388 -24.865 53.202 1.00 26.38 196 CYS H C 1
ATOM 4825 O O . CYS D 1 206 ? 16.366 -25.109 52.559 1.00 27.73 196 CYS H O 1
ATOM 4828 N N . ASN D 1 207 ? 17.384 -24.500 54.485 1.00 26.25 197 ASN H N 1
ATOM 4829 C CA . ASN D 1 207 ? 16.183 -24.330 55.297 1.00 27.39 197 ASN H CA 1
ATOM 4830 C C . ASN D 1 207 ? 16.017 -22.836 55.535 1.00 26.17 197 ASN H C 1
ATOM 4831 O O . ASN D 1 207 ? 16.830 -22.221 56.232 1.00 25.82 197 ASN H O 1
ATOM 4836 N N . VAL D 1 208 ? 15.001 -22.243 54.920 1.00 21.57 198 VAL H N 1
ATOM 4837 C CA . VAL D 1 208 ? 14.764 -20.807 54.997 1.00 20.03 198 VAL H CA 1
ATOM 4838 C C . VAL D 1 208 ? 13.548 -20.571 55.876 1.00 24.97 198 VAL H C 1
ATOM 4839 O O . VAL D 1 208 ? 12.499 -21.200 55.682 1.00 26.33 198 VAL H O 1
ATOM 4843 N N . ASN D 1 209 ? 13.688 -19.672 56.844 1.00 25.12 199 ASN H N 1
ATOM 4844 C CA . ASN D 1 209 ? 12.599 -19.304 57.739 1.00 28.02 199 ASN H CA 1
ATOM 4845 C C . ASN D 1 209 ? 12.376 -17.800 57.643 1.00 25.36 199 ASN H C 1
ATOM 4846 O O . ASN D 1 209 ? 13.306 -17.018 57.862 1.00 20.66 199 ASN H O 1
ATOM 4851 N N . HIS D 1 210 ? 11.154 -17.396 57.302 1.00 24.72 200 HIS H N 1
ATOM 4852 C CA . HIS D 1 210 ? 10.760 -15.987 57.295 1.00 23.97 200 HIS H CA 1
ATOM 4853 C C . HIS D 1 210 ? 9.583 -15.854 58.251 1.00 28.12 200 HIS H C 1
ATOM 4854 O O . HIS D 1 210 ? 8.428 -16.034 57.860 1.00 30.64 200 HIS H O 1
ATOM 4861 N N . LYS D 1 211 ? 9.884 -15.533 59.504 1.00 28.82 201 LYS H N 1
ATOM 4862 C CA . LYS D 1 211 ? 8.865 -15.473 60.545 1.00 32.99 201 LYS H CA 1
ATOM 4863 C C . LYS D 1 211 ? 7.836 -14.356 60.351 1.00 31.31 201 LYS H C 1
ATOM 4864 O O . LYS D 1 211 ? 6.669 -14.558 60.709 1.00 33.85 201 LYS H O 1
ATOM 4870 N N . PRO D 1 212 ? 8.191 -13.181 59.810 1.00 27.87 202 PRO H N 1
ATOM 4871 C CA . PRO D 1 212 ? 7.150 -12.164 59.572 1.00 30.04 202 PRO H CA 1
ATOM 4872 C C . PRO D 1 212 ? 5.999 -12.642 58.700 1.00 31.25 202 PRO H C 1
ATOM 4873 O O . PRO D 1 212 ? 4.889 -12.109 58.812 1.00 32.46 202 PRO H O 1
ATOM 4877 N N . SER D 1 213 ? 6.220 -13.629 57.834 1.00 31.25 203 SER H N 1
ATOM 4878 C CA . SER D 1 213 ? 5.148 -14.192 57.027 1.00 32.40 203 SER H CA 1
ATOM 4879 C C . SER D 1 213 ? 4.785 -15.614 57.431 1.00 35.40 203 SER H C 1
ATOM 4880 O O . SER D 1 213 ? 3.886 -16.204 56.819 1.00 36.63 203 SER H O 1
ATOM 4883 N N . ASN D 1 214 ? 5.453 -16.176 58.442 1.00 36.91 204 ASN H N 1
ATOM 4884 C CA . ASN D 1 214 ? 5.191 -17.540 58.917 1.00 42.00 204 ASN H CA 1
ATOM 4885 C C . ASN D 1 214 ? 5.422 -18.570 57.814 1.00 41.29 204 ASN H C 1
ATOM 4886 O O . ASN D 1 214 ? 4.718 -19.576 57.718 1.00 44.28 204 ASN H O 1
ATOM 4891 N N . THR D 1 215 ? 6.423 -18.322 56.979 1.00 37.48 205 THR H N 1
ATOM 4892 C CA . THR D 1 215 ? 6.757 -19.209 55.877 1.00 37.56 205 THR H CA 1
ATOM 4893 C C . THR D 1 215 ? 8.061 -19.936 56.170 1.00 34.79 205 THR H C 1
ATOM 4894 O O . THR D 1 215 ? 9.022 -19.338 56.666 1.00 31.97 205 THR H O 1
ATOM 4898 N N . LYS D 1 216 ? 8.077 -21.233 55.872 1.00 36.57 206 LYS H N 1
ATOM 4899 C CA . LYS D 1 216 ? 9.261 -22.073 55.989 1.00 36.17 206 LYS H CA 1
ATOM 4900 C C . LYS D 1 216 ? 9.429 -22.841 54.687 1.00 35.66 206 LYS H C 1
ATOM 4901 O O . LYS D 1 216 ? 8.496 -23.517 54.242 1.00 39.00 206 LYS H O 1
ATOM 4907 N N . VAL D 1 217 ? 10.607 -22.734 54.073 1.00 32.20 207 VAL H N 1
ATOM 4908 C CA . VAL D 1 217 ? 10.887 -23.390 52.801 1.00 31.04 207 VAL H CA 1
ATOM 4909 C C . VAL D 1 217 ? 12.156 -24.219 52.938 1.00 29.41 207 VAL H C 1
ATOM 4910 O O . VAL D 1 217 ? 13.180 -23.724 53.427 1.00 25.72 207 VAL H O 1
ATOM 4914 N N . ASP D 1 218 ? 12.089 -25.474 52.505 1.00 31.39 208 ASP H N 1
ATOM 4915 C CA . ASP D 1 218 ? 13.263 -26.319 52.335 1.00 32.60 208 ASP H CA 1
ATOM 4916 C C . ASP D 1 218 ? 13.487 -26.540 50.846 1.00 31.99 208 ASP H C 1
ATOM 4917 O O . ASP D 1 218 ? 12.568 -26.952 50.130 1.00 34.33 208 ASP H O 1
ATOM 4922 N N . LYS D 1 219 ? 14.698 -26.256 50.376 1.00 28.77 209 LYS H N 1
ATOM 4923 C CA . LYS D 1 219 ? 15.036 -26.436 48.970 1.00 28.33 209 LYS H CA 1
ATOM 4924 C C . LYS D 1 219 ? 16.260 -27.330 48.863 1.00 26.83 209 LYS H C 1
ATOM 4925 O O . LYS D 1 219 ? 17.322 -26.998 49.400 1.00 24.52 209 LYS H O 1
ATOM 4931 N N . LYS D 1 220 ? 16.106 -28.463 48.184 1.00 29.46 210 LYS H N 1
ATOM 4932 C CA . LYS D 1 220 ? 17.256 -29.275 47.817 1.00 31.43 210 LYS H CA 1
ATOM 4933 C C . LYS D 1 220 ? 18.002 -28.620 46.663 1.00 30.26 210 LYS H C 1
ATOM 4934 O O . LYS D 1 220 ? 17.391 -28.110 45.720 1.00 30.77 210 LYS H O 1
ATOM 4940 N N . VAL D 1 221 ? 19.330 -28.629 46.743 1.00 29.42 211 VAL H N 1
ATOM 4941 C CA . VAL D 1 221 ? 20.194 -28.066 45.713 1.00 28.50 211 VAL H CA 1
ATOM 4942 C C . VAL D 1 221 ? 21.052 -29.196 45.161 1.00 32.82 211 VAL H C 1
ATOM 4943 O O . VAL D 1 221 ? 21.858 -29.785 45.895 1.00 34.61 211 VAL H O 1
ATOM 4947 N N . GLU D 1 222 ? 20.886 -29.502 43.878 1.00 35.10 212 GLU H N 1
ATOM 4948 C CA . GLU D 1 222 ? 21.577 -30.587 43.217 1.00 38.20 212 GLU H CA 1
ATOM 4949 C C . GLU D 1 222 ? 22.097 -30.145 41.856 1.00 38.82 212 GLU H C 1
ATOM 4950 O O . GLU D 1 222 ? 21.691 -29.102 41.337 1.00 34.35 212 GLU H O 1
ATOM 4956 N N . PRO D 1 223 ? 23.030 -30.910 41.262 1.00 45.11 213 PRO H N 1
ATOM 4957 C CA . PRO D 1 223 ? 23.500 -30.645 39.896 1.00 49.76 213 PRO H CA 1
ATOM 4958 C C . PRO D 1 223 ? 22.376 -30.651 38.866 1.00 57.40 213 PRO H C 1
ATOM 4959 O O . PRO D 1 223 ? 22.454 -29.888 37.905 1.00 62.83 213 PRO H O 1
ATOM 4963 N N . ASP E 2 1 ? 27.552 25.507 59.286 1.00 40.44 1 ASP L N 1
ATOM 4964 C CA . ASP E 2 1 ? 27.656 24.323 60.129 1.00 37.68 1 ASP L CA 1
ATOM 4965 C C . ASP E 2 1 ? 29.109 23.885 60.239 1.00 34.16 1 ASP L C 1
ATOM 4966 O O . ASP E 2 1 ? 29.975 24.403 59.537 1.00 34.66 1 ASP L O 1
ATOM 4971 N N . ILE E 2 2 ? 29.378 22.926 61.120 1.00 29.99 2 ILE L N 1
ATOM 4972 C CA . ILE E 2 2 ? 30.731 22.439 61.357 1.00 27.72 2 ILE L CA 1
ATOM 4973 C C . ILE E 2 2 ? 30.811 20.987 60.914 1.00 26.05 2 ILE L C 1
ATOM 4974 O O . ILE E 2 2 ? 30.115 20.123 61.461 1.00 25.58 2 ILE L O 1
ATOM 4979 N N . GLN E 2 3 ? 31.669 20.717 59.937 1.00 26.75 3 GLN L N 1
ATOM 4980 C CA . GLN E 2 3 ? 31.932 19.368 59.463 1.00 26.39 3 GLN L CA 1
ATOM 4981 C C . GLN E 2 3 ? 33.166 18.806 60.156 1.00 24.42 3 GLN L C 1
ATOM 4982 O O . GLN E 2 3 ? 34.155 19.517 60.360 1.00 24.50 3 GLN L O 1
ATOM 4988 N N . VAL E 2 4 ? 33.100 17.530 60.527 1.00 21.83 4 VAL L N 1
ATOM 4989 C CA . VAL E 2 4 ? 34.260 16.784 61.001 1.00 22.02 4 VAL L CA 1
ATOM 4990 C C . VAL E 2 4 ? 34.538 15.659 60.012 1.00 22.15 4 VAL L C 1
ATOM 4991 O O . VAL E 2 4 ? 33.620 14.932 59.612 1.00 20.96 4 VAL L O 1
ATOM 4995 N N . THR E 2 5 ? 35.802 15.515 59.620 1.00 20.99 5 THR L N 1
ATOM 4996 C CA . THR E 2 5 ? 36.202 14.548 58.609 1.00 22.01 5 THR L CA 1
ATOM 4997 C C . THR E 2 5 ? 37.285 13.650 59.184 1.00 19.37 5 THR L C 1
ATOM 4998 O O . THR E 2 5 ? 38.246 14.136 59.788 1.00 22.90 5 THR L O 1
ATOM 5002 N N . GLN E 2 6 ? 37.129 12.348 58.996 1.00 16.65 6 GLN L N 1
ATOM 5003 C CA . GLN E 2 6 ? 38.034 11.368 59.569 1.00 15.33 6 GLN L CA 1
ATOM 5004 C C . GLN E 2 6 ? 38.906 10.744 58.492 1.00 16.18 6 GLN L C 1
ATOM 5005 O O . GLN E 2 6 ? 38.493 10.596 57.338 1.00 17.28 6 GLN L O 1
ATOM 5011 N N . SER E 2 7 ? 40.119 10.366 58.895 1.00 17.29 7 SER L N 1
ATOM 5012 C CA . SER E 2 7 ? 41.111 9.743 58.036 1.00 20.69 7 SER L CA 1
ATOM 5013 C C . SER E 2 7 ? 41.884 8.735 58.873 1.00 13.65 7 SER L C 1
ATOM 5014 O O . SER E 2 7 ? 42.200 9.017 60.038 1.00 12.76 7 SER L O 1
ATOM 5017 N N . PRO E 2 8 ? 42.176 7.544 58.326 1.00 16.22 8 PRO L N 1
ATOM 5018 C CA . PRO E 2 8 ? 41.685 7.096 57.020 1.00 17.36 8 PRO L CA 1
ATOM 5019 C C . PRO E 2 8 ? 40.260 6.581 57.167 1.00 17.49 8 PRO L C 1
ATOM 5020 O O . PRO E 2 8 ? 39.761 6.555 58.290 1.00 16.32 8 PRO L O 1
ATOM 5024 N N . SER E 2 9 ? 39.620 6.167 56.075 1.00 20.38 9 SER L N 1
ATOM 5025 C CA . SER E 2 9 ? 38.273 5.618 56.202 1.00 19.54 9 SER L CA 1
ATOM 5026 C C . SER E 2 9 ? 38.299 4.164 56.659 1.00 18.40 9 SER L C 1
ATOM 5027 O O . SER E 2 9 ? 37.413 3.739 57.408 1.00 18.59 9 SER L O 1
ATOM 5030 N N . THR E 2 10 ? 39.302 3.398 56.230 1.00 20.61 10 THR L N 1
ATOM 5031 C CA . THR E 2 10 ? 39.532 2.039 56.704 1.00 22.05 10 THR L CA 1
ATOM 5032 C C . THR E 2 10 ? 40.995 1.896 57.092 1.00 23.79 10 THR L C 1
ATOM 5033 O O . THR E 2 10 ? 41.883 2.271 56.318 1.00 23.79 10 THR L O 1
ATOM 5037 N N . LEU E 2 11 ? 41.243 1.343 58.276 1.00 24.74 11 LEU L N 1
ATOM 5038 C CA . LEU E 2 11 ? 42.592 1.099 58.772 1.00 26.03 11 LEU L CA 1
ATOM 5039 C C . LEU E 2 11 ? 42.755 -0.393 59.021 1.00 25.41 11 LEU L C 1
ATOM 5040 O O . LEU E 2 11 ? 42.055 -0.963 59.863 1.00 25.00 11 LEU L O 1
ATOM 5045 N N . SER E 2 12 ? 43.671 -1.021 58.289 1.00 23.38 12 SER L N 1
ATOM 5046 C CA . SER E 2 12 ? 43.993 -2.427 58.492 1.00 25.10 12 SER L CA 1
ATOM 5047 C C . SER E 2 12 ? 45.169 -2.544 59.454 1.00 24.30 12 SER L C 1
ATOM 5048 O O . SER E 2 12 ? 46.192 -1.878 59.273 1.00 24.60 12 SER L O 1
ATOM 5051 N N . ALA E 2 13 ? 45.020 -3.385 60.474 1.00 23.48 13 ALA L N 1
ATOM 5052 C CA . ALA E 2 13 ? 46.039 -3.501 61.510 1.00 24.97 13 ALA L CA 1
ATOM 5053 C C . ALA E 2 13 ? 45.873 -4.839 62.213 1.00 25.36 13 ALA L C 1
ATOM 5054 O O . ALA E 2 13 ? 44.841 -5.504 62.092 1.00 25.50 13 ALA L O 1
ATOM 5056 N N . SER E 2 14 ? 46.911 -5.223 62.954 1.00 26.48 14 SER L N 1
ATOM 5057 C CA . SER E 2 14 ? 46.967 -6.494 63.659 1.00 27.30 14 SER L CA 1
ATOM 5058 C C . SER E 2 14 ? 46.935 -6.270 65.165 1.00 25.95 14 SER L C 1
ATOM 5059 O O . SER E 2 14 ? 47.301 -5.201 65.665 1.00 24.01 14 SER L O 1
ATOM 5062 N N . VAL E 2 15 ? 46.477 -7.299 65.885 1.00 25.72 15 VAL L N 1
ATOM 5063 C CA . VAL E 2 15 ? 46.511 -7.264 67.342 1.00 24.75 15 VAL L CA 1
ATOM 5064 C C . VAL E 2 15 ? 47.924 -6.932 67.794 1.00 24.46 15 VAL L C 1
ATOM 5065 O O . VAL E 2 15 ? 48.901 -7.479 67.272 1.00 24.78 15 VAL L O 1
ATOM 5069 N N . GLY E 2 16 ? 48.039 -6.010 68.748 1.00 22.73 16 GLY L N 1
ATOM 5070 C CA . GLY E 2 16 ? 49.324 -5.559 69.226 1.00 22.66 16 GLY L CA 1
ATOM 5071 C C . GLY E 2 16 ? 49.854 -4.314 68.549 1.00 23.09 16 GLY L C 1
ATOM 5072 O O . GLY E 2 16 ? 50.710 -3.634 69.124 1.00 23.41 16 GLY L O 1
ATOM 5073 N N . ASP E 2 17 ? 49.374 -3.995 67.348 1.00 23.66 17 ASP L N 1
ATOM 5074 C CA . ASP E 2 17 ? 49.812 -2.788 66.665 1.00 23.64 17 ASP L CA 1
ATOM 5075 C C . ASP E 2 17 ? 49.307 -1.550 67.391 1.00 20.90 17 ASP L C 1
ATOM 5076 O O . ASP E 2 17 ? 48.298 -1.577 68.101 1.00 19.54 17 ASP L O 1
ATOM 5081 N N . ARG E 2 18 ? 50.019 -0.448 67.199 1.00 15.10 18 ARG L N 1
ATOM 5082 C CA . ARG E 2 18 ? 49.507 0.846 67.609 1.00 17.90 18 ARG L CA 1
ATOM 5083 C C . ARG E 2 18 ? 48.798 1.484 66.429 1.00 17.87 18 ARG L C 1
ATOM 5084 O O . ARG E 2 18 ? 49.257 1.379 65.285 1.00 19.49 18 ARG L O 1
ATOM 5092 N N . VAL E 2 19 ? 47.672 2.129 66.713 1.00 14.23 19 VAL L N 1
ATOM 5093 C CA . VAL E 2 19 ? 46.810 2.725 65.704 1.00 16.83 19 VAL L CA 1
ATOM 5094 C C . VAL E 2 19 ? 46.543 4.172 66.094 1.00 16.37 19 VAL L C 1
ATOM 5095 O O . VAL E 2 19 ? 46.132 4.447 67.227 1.00 14.37 19 VAL L O 1
ATOM 5099 N N . THR E 2 20 ? 46.783 5.095 65.163 1.00 16.63 20 THR L N 1
ATOM 5100 C CA . THR E 2 20 ? 46.455 6.504 65.338 1.00 18.03 20 THR L CA 1
ATOM 5101 C C . THR E 2 20 ? 45.530 6.937 64.209 1.00 17.23 20 THR L C 1
ATOM 5102 O O . THR E 2 20 ? 45.851 6.744 63.030 1.00 19.88 20 THR L O 1
ATOM 5106 N N . ILE E 2 21 ? 44.381 7.506 64.564 1.00 14.74 21 ILE L N 1
ATOM 5107 C CA . ILE E 2 21 ? 43.424 7.966 63.568 1.00 15.74 21 ILE L CA 1
ATOM 5108 C C . ILE E 2 21 ? 43.116 9.431 63.820 1.00 14.89 21 ILE L C 1
ATOM 5109 O O . ILE E 2 21 ? 43.129 9.911 64.958 1.00 14.28 21 ILE L O 1
ATOM 5114 N N . THR E 2 22 ? 42.853 10.149 62.741 1.00 13.32 22 THR L N 1
ATOM 5115 C CA . THR E 2 22 ? 42.746 11.595 62.798 1.00 15.17 22 THR L CA 1
ATOM 5116 C C . THR E 2 22 ? 41.333 12.068 62.481 1.00 13.85 22 THR L C 1
ATOM 5117 O O . THR E 2 22 ? 40.598 11.435 61.720 1.00 14.33 22 THR L O 1
ATOM 5121 N N . CYS E 2 23 ? 40.975 13.201 63.083 1.00 13.27 23 CYS L N 1
ATOM 5122 C CA . CYS E 2 23 ? 39.691 13.868 62.907 1.00 13.94 23 CYS L CA 1
ATOM 5123 C C . CYS E 2 23 ? 39.984 15.345 62.686 1.00 17.64 23 CYS L C 1
ATOM 5124 O O . CYS E 2 23 ? 40.784 15.936 63.418 1.00 19.70 23 CYS L O 1
ATOM 5127 N N . ARG E 2 24 ? 39.401 15.927 61.641 1.00 18.16 24 ARG L N 1
ATOM 5128 C CA . ARG E 2 24 ? 39.602 17.340 61.345 1.00 18.87 24 ARG L CA 1
ATOM 5129 C C . ARG E 2 24 ? 38.270 18.078 61.280 1.00 20.70 24 ARG L C 1
ATOM 5130 O O . ARG E 2 24 ? 37.323 17.607 60.644 1.00 22.64 24 ARG L O 1
ATOM 5138 N N . ALA E 2 25 ? 38.206 19.242 61.922 1.00 19.80 25 ALA L N 1
ATOM 5139 C CA . ALA E 2 25 ? 37.001 20.059 61.943 1.00 19.74 25 ALA L CA 1
ATOM 5140 C C . ALA E 2 25 ? 37.083 21.172 60.903 1.00 23.54 25 ALA L C 1
ATOM 5141 O O . ALA E 2 25 ? 38.157 21.728 60.646 1.00 24.43 25 ALA L O 1
ATOM 5143 N N . SER E 2 26 ? 35.921 21.500 60.318 1.00 25.07 26 SER L N 1
ATOM 5144 C CA . SER E 2 26 ? 35.836 22.562 59.319 1.00 26.72 26 SER L CA 1
ATOM 5145 C C . SER E 2 26 ? 36.330 23.894 59.864 1.00 27.11 26 SER L C 1
ATOM 5146 O O . SER E 2 26 ? 36.891 24.698 59.114 1.00 27.57 26 SER L O 1
ATOM 5149 N N . GLN E 2 27 ? 36.055 24.136 61.145 1.00 27.63 27 GLN L N 1
ATOM 5150 C CA . GLN E 2 27 ? 36.495 25.373 61.841 1.00 29.36 27 GLN L CA 1
ATOM 5151 C C . GLN E 2 27 ? 36.850 25.016 63.289 1.00 26.97 27 GLN L C 1
ATOM 5152 O O . GLN E 2 27 ? 36.624 23.856 63.694 1.00 23.06 27 GLN L O 1
ATOM 5158 N N . SER E 2 28 ? 37.372 25.977 64.051 1.00 28.63 28 SER L N 1
ATOM 5159 C CA . SER E 2 28 ? 37.775 25.649 65.441 1.00 27.85 28 SER L CA 1
ATOM 5160 C C . SER E 2 28 ? 36.556 25.198 66.249 1.00 27.02 28 SER L C 1
ATOM 5161 O O . SER E 2 28 ? 35.526 25.893 66.220 1.00 27.57 28 SER L O 1
ATOM 5164 N N . ILE E 2 29 ? 36.694 24.066 66.941 1.00 23.61 29 ILE L N 1
ATOM 5165 C CA . ILE E 2 29 ? 35.638 23.523 67.846 1.00 21.98 29 ILE L CA 1
ATOM 5166 C C . ILE E 2 29 ? 36.190 23.543 69.275 1.00 22.65 29 ILE L C 1
ATOM 5167 O O . ILE E 2 29 ? 35.611 22.850 70.131 1.00 22.70 29 ILE L O 1
ATOM 5172 N N . SER E 2 30 ? 37.242 24.346 69.470 1.00 25.50 30 SER L N 1
ATOM 5173 C CA . SER E 2 30 ? 37.971 24.448 70.755 1.00 25.78 30 SER L CA 1
ATOM 5174 C C . SER E 2 30 ? 38.395 23.032 71.141 1.00 23.18 30 SER L C 1
ATOM 5175 O O . SER E 2 30 ? 39.129 22.409 70.363 1.00 24.17 30 SER L O 1
ATOM 5178 N N . SER E 2 31 ? 37.958 22.565 72.305 1.00 22.11 31 SER L N 1
ATOM 5179 C CA . SER E 2 31 ? 38.281 21.185 72.742 1.00 19.74 31 SER L CA 1
ATOM 5180 C C . SER E 2 31 ? 37.001 20.345 72.772 1.00 17.86 31 SER L C 1
ATOM 5181 O O . SER E 2 31 ? 37.050 19.255 73.306 1.00 16.92 31 SER L O 1
ATOM 5184 N N . TRP E 2 32 ? 35.910 20.814 72.167 1.00 15.10 32 TRP L N 1
ATOM 5185 C CA . TRP E 2 32 ? 34.637 20.048 72.252 1.00 17.89 32 TRP L CA 1
ATOM 5186 C C . TRP E 2 32 ? 34.577 18.937 71.194 1.00 18.47 32 TRP L C 1
ATOM 5187 O O . TRP E 2 32 ? 33.745 19.037 70.280 1.00 18.33 32 TRP L O 1
ATOM 5198 N N . LEU E 2 33 ? 35.420 17.909 71.343 1.00 17.40 33 LEU L N 1
ATOM 5199 C CA . LEU E 2 33 ? 35.425 16.754 70.411 1.00 16.02 33 LEU L CA 1
ATOM 5200 C C . LEU E 2 33 ? 35.335 15.457 71.213 1.00 15.74 33 LEU L C 1
ATOM 5201 O O . LEU E 2 33 ? 36.107 15.292 72.176 1.00 16.29 33 LEU L O 1
ATOM 5206 N N . ALA E 2 34 ? 34.452 14.561 70.782 1.00 14.63 34 ALA L N 1
ATOM 5207 C CA . ALA E 2 34 ? 34.300 13.267 71.473 1.00 9.36 34 ALA L CA 1
ATOM 5208 C C . ALA E 2 34 ? 34.626 12.119 70.513 1.00 12.63 34 ALA L C 1
ATOM 5209 O O . ALA E 2 34 ? 34.497 12.310 69.296 1.00 12.01 34 ALA L O 1
ATOM 5211 N N . TRP E 2 35 ? 35.083 10.995 71.066 1.00 12.04 35 TRP L N 1
ATOM 5212 C CA . TRP E 2 35 ? 35.396 9.813 70.274 1.00 11.54 35 TRP L CA 1
ATOM 5213 C C . TRP E 2 35 ? 34.516 8.665 70.734 1.00 9.52 35 TRP L C 1
ATOM 5214 O O . TRP E 2 35 ? 34.382 8.420 71.941 1.00 8.34 35 TRP L O 1
ATOM 5225 N N . TYR E 2 36 ? 33.941 7.955 69.771 1.00 8.10 36 TYR L N 1
ATOM 5226 C CA . TYR E 2 36 ? 33.010 6.869 70.035 1.00 11.58 36 TYR L CA 1
ATOM 5227 C C . TYR E 2 36 ? 33.487 5.614 69.330 1.00 9.94 36 TYR L C 1
ATOM 5228 O O . TYR E 2 36 ? 34.117 5.676 68.268 1.00 9.60 36 TYR L O 1
ATOM 5237 N N . GLN E 2 37 ? 33.171 4.474 69.931 1.00 8.84 37 GLN L N 1
ATOM 5238 C CA . GLN E 2 37 ? 33.392 3.167 69.336 1.00 9.21 37 GLN L CA 1
ATOM 5239 C C . GLN E 2 37 ? 32.044 2.528 69.026 1.00 14.91 37 GLN L C 1
ATOM 5240 O O . GLN E 2 37 ? 31.123 2.590 69.847 1.00 14.32 37 GLN L O 1
ATOM 5246 N N . GLN E 2 38 ? 31.917 1.920 67.844 1.00 10.21 38 GLN L N 1
ATOM 5247 C CA . GLN E 2 38 ? 30.691 1.209 67.493 1.00 11.05 38 GLN L CA 1
ATOM 5248 C C . GLN E 2 38 ? 31.032 -0.078 66.760 1.00 14.37 38 GLN L C 1
ATOM 5249 O O . GLN E 2 38 ? 31.723 -0.053 65.738 1.00 13.07 38 GLN L O 1
ATOM 5255 N N . LYS E 2 39 ? 30.546 -1.187 67.287 1.00 14.02 39 LYS L N 1
ATOM 5256 C CA . LYS E 2 39 ? 30.524 -2.475 66.620 1.00 15.05 39 LYS L CA 1
ATOM 5257 C C . LYS E 2 39 ? 29.209 -2.628 65.859 1.00 16.28 39 LYS L C 1
ATOM 5258 O O . LYS E 2 39 ? 28.206 -2.000 66.216 1.00 16.20 39 LYS L O 1
ATOM 5264 N N . PRO E 2 40 ? 29.191 -3.426 64.791 1.00 15.99 40 PRO L N 1
ATOM 5265 C CA . PRO E 2 40 ? 28.001 -3.477 63.927 1.00 17.81 40 PRO L CA 1
ATOM 5266 C C . PRO E 2 40 ? 26.735 -3.821 64.703 1.00 17.73 40 PRO L C 1
ATOM 5267 O O . PRO E 2 40 ? 26.710 -4.755 65.507 1.00 18.50 40 PRO L O 1
ATOM 5271 N N . GLY E 2 41 ? 25.683 -3.043 64.460 1.00 17.69 41 GLY L N 1
ATOM 5272 C CA . GLY E 2 41 ? 24.397 -3.262 65.096 1.00 19.02 41 GLY L CA 1
ATOM 5273 C C . GLY E 2 41 ? 24.355 -3.005 66.584 1.00 19.22 41 GLY L C 1
ATOM 5274 O O . GLY E 2 41 ? 23.396 -3.416 67.242 1.00 18.99 41 GLY L O 1
ATOM 5275 N N . LYS E 2 42 ? 25.360 -2.341 67.140 1.00 18.61 42 LYS L N 1
ATOM 5276 C CA . LYS E 2 42 ? 25.433 -2.086 68.568 1.00 20.11 42 LYS L CA 1
ATOM 5277 C C . LYS E 2 42 ? 25.399 -0.590 68.825 1.00 19.53 42 LYS L C 1
ATOM 5278 O O . LYS E 2 42 ? 25.805 0.208 67.976 1.00 19.97 42 LYS L O 1
ATOM 5284 N N . ALA E 2 43 ? 24.936 -0.221 70.013 1.00 18.45 43 ALA L N 1
ATOM 5285 C CA . ALA E 2 43 ? 24.952 1.179 70.401 1.00 17.54 43 ALA L CA 1
ATOM 5286 C C . ALA E 2 43 ? 26.388 1.695 70.426 1.00 16.37 43 ALA L C 1
ATOM 5287 O O . ALA E 2 43 ? 27.306 0.960 70.810 1.00 16.44 43 ALA L O 1
ATOM 5289 N N . PRO E 2 44 ? 26.625 2.930 70.000 1.00 13.35 44 PRO L N 1
ATOM 5290 C CA . PRO E 2 44 ? 27.961 3.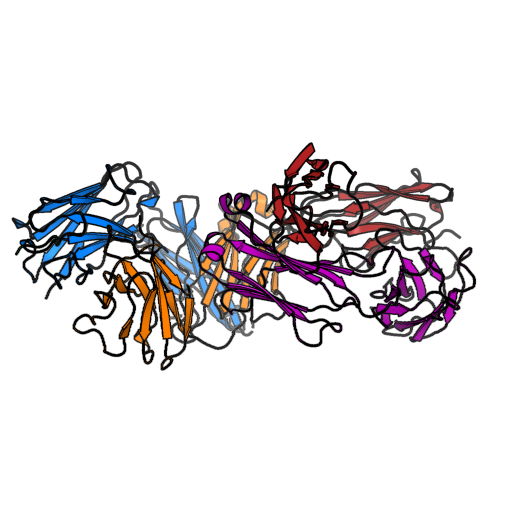511 70.155 1.00 12.40 44 PRO L CA 1
ATOM 5291 C C . PRO E 2 44 ? 28.326 3.659 71.624 1.00 14.33 44 PRO L C 1
ATOM 5292 O O . PRO E 2 44 ? 27.467 3.824 72.497 1.00 14.05 44 PRO L O 1
ATOM 5296 N N . LYS E 2 45 ? 29.624 3.592 71.892 1.00 13.21 45 LYS L N 1
ATOM 5297 C CA . LYS E 2 45 ? 30.159 3.690 73.241 1.00 14.65 45 LYS L CA 1
ATOM 5298 C C . LYS E 2 45 ? 31.118 4.871 73.317 1.00 13.16 45 LYS L C 1
ATOM 5299 O O . LYS E 2 45 ? 32.004 5.016 72.466 1.00 13.08 45 LYS L O 1
ATOM 5305 N N . LEU E 2 46 ? 30.940 5.717 74.330 1.00 12.01 46 LEU L N 1
ATOM 5306 C CA . LEU E 2 46 ? 31.807 6.881 74.493 1.00 12.39 46 LEU L CA 1
ATOM 5307 C C . LEU E 2 46 ? 33.184 6.463 75.003 1.00 11.56 46 LEU L C 1
ATOM 5308 O O . LEU E 2 46 ? 33.301 5.774 76.023 1.00 11.44 46 LEU L O 1
ATOM 5313 N N . LEU E 2 47 ? 34.225 6.891 74.284 1.00 12.03 47 LEU L N 1
ATOM 5314 C CA . LEU E 2 47 ? 35.621 6.546 74.658 1.00 9.90 47 LEU L CA 1
ATOM 5315 C C . LEU E 2 47 ? 36.306 7.769 75.271 1.00 9.48 47 LEU L C 1
ATOM 5316 O O . LEU E 2 47 ? 36.865 7.651 76.364 1.00 11.35 47 LEU L O 1
ATOM 5321 N N . ILE E 2 48 ? 36.269 8.890 74.554 1.00 10.15 48 ILE L N 1
ATOM 5322 C CA . ILE E 2 48 ? 36.973 10.118 75.014 1.00 13.49 48 ILE L CA 1
ATOM 5323 C C . ILE E 2 48 ? 36.071 11.347 74.870 1.00 12.08 48 ILE L C 1
ATOM 5324 O O . ILE E 2 48 ? 35.382 11.439 73.862 1.00 9.75 48 ILE L O 1
ATOM 5329 N N . TYR E 2 49 ? 36.102 12.248 75.856 1.00 12.77 49 TYR L N 1
ATOM 5330 C CA . TYR E 2 49 ? 35.329 13.513 75.790 1.00 14.24 49 TYR L CA 1
ATOM 5331 C C . TYR E 2 49 ? 36.302 14.673 76.006 1.00 15.63 49 TYR L C 1
ATOM 5332 O O . TYR E 2 49 ? 37.407 14.447 76.517 1.00 15.48 49 TYR L O 1
ATOM 5341 N N . LYS E 2 50 ? 35.936 15.854 75.513 1.00 12.13 50 LYS L N 1
ATOM 5342 C CA . LYS E 2 50 ? 36.784 17.069 75.631 1.00 15.77 50 LYS L CA 1
ATOM 5343 C C . LYS E 2 50 ? 38.189 16.824 75.063 1.00 16.35 50 LYS L C 1
ATOM 5344 O O . LYS E 2 50 ? 39.155 17.202 75.747 1.00 16.93 50 LYS L O 1
ATOM 5350 N N . ALA E 2 51 ? 38.280 16.140 73.910 1.00 13.89 51 ALA L N 1
ATOM 5351 C CA . ALA E 2 51 ? 39.520 15.861 73.138 1.00 15.53 51 ALA L CA 1
ATOM 5352 C C . ALA E 2 51 ? 40.460 14.820 73.774 1.00 14.49 51 ALA L C 1
ATOM 5353 O O . ALA E 2 51 ? 40.902 13.935 73.030 1.00 16.80 51 ALA L O 1
ATOM 5355 N N . SER E 2 52 ? 40.824 14.968 75.052 1.00 12.50 52 SER L N 1
ATOM 5356 C CA . SER E 2 52 ? 41.816 14.064 75.694 1.00 14.13 52 SER L CA 1
ATOM 5357 C C . SER E 2 52 ? 41.313 13.378 76.972 1.00 15.38 52 SER L C 1
ATOM 5358 O O . SER E 2 52 ? 42.088 12.584 77.526 1.00 13.84 52 SER L O 1
ATOM 5361 N N . SER E 2 53 ? 40.097 13.669 77.445 1.00 14.03 53 SER L N 1
ATOM 5362 C CA . SER E 2 53 ? 39.644 13.045 78.719 1.00 14.42 53 SER L CA 1
ATOM 5363 C C . SER E 2 53 ? 39.123 11.623 78.489 1.00 15.59 53 SER L C 1
ATOM 5364 O O . SER E 2 53 ? 38.265 11.446 77.625 1.00 12.17 53 SER L O 1
ATOM 5367 N N . LEU E 2 54 ? 39.592 10.674 79.301 1.00 16.08 54 LEU L N 1
ATOM 5368 C CA . LEU E 2 54 ? 39.194 9.250 79.181 1.00 15.11 54 LEU L CA 1
ATOM 5369 C C . LEU E 2 54 ? 37.874 9.010 79.922 1.00 15.76 54 LEU L C 1
ATOM 5370 O O . LEU E 2 54 ? 37.820 9.278 81.134 1.00 14.15 54 LEU L O 1
ATOM 5375 N N . GLU E 2 55 ? 36.854 8.522 79.212 1.00 15.58 55 GLU L N 1
ATOM 5376 C CA . GLU E 2 55 ? 35.583 8.229 79.859 1.00 16.24 55 GLU L CA 1
ATOM 5377 C C . GLU E 2 55 ? 35.766 7.127 80.897 1.00 17.08 55 GLU L C 1
ATOM 5378 O O . GLU E 2 55 ? 36.511 6.165 80.684 1.00 16.81 55 GLU L O 1
ATOM 5384 N N . SER E 2 56 ? 35.109 7.294 82.043 1.00 17.47 56 SER L N 1
ATOM 5385 C CA . SER E 2 56 ? 35.166 6.303 83.112 1.00 20.79 56 SER L CA 1
ATOM 5386 C C . SER E 2 56 ? 34.924 4.892 82.585 1.00 20.73 56 SER L C 1
ATOM 5387 O O . SER E 2 56 ? 33.985 4.649 81.821 1.00 20.85 56 SER L O 1
ATOM 5390 N N . GLY E 2 57 ? 35.793 3.964 82.986 1.00 22.24 57 GLY L N 1
ATOM 5391 C CA . GLY E 2 57 ? 35.688 2.577 82.586 1.00 23.94 57 GLY L CA 1
ATOM 5392 C C . GLY E 2 57 ? 36.332 2.220 81.259 1.00 22.61 57 GLY L C 1
ATOM 5393 O O . GLY E 2 57 ? 36.499 1.027 80.974 1.00 25.17 57 GLY L O 1
ATOM 5394 N N . VAL E 2 58 ? 36.682 3.196 80.435 1.00 18.92 58 VAL L N 1
ATOM 5395 C CA . VAL E 2 58 ? 37.323 2.899 79.150 1.00 15.87 58 VAL L CA 1
ATOM 5396 C C . VAL E 2 58 ? 38.778 2.514 79.405 1.00 15.44 58 VAL L C 1
ATOM 5397 O O . VAL E 2 58 ? 39.460 3.196 80.184 1.00 17.09 58 VAL L O 1
ATOM 5401 N N . PRO E 2 59 ? 39.284 1.438 78.792 1.00 14.98 59 PRO L N 1
ATOM 5402 C CA . PRO E 2 59 ? 40.661 1.000 79.073 1.00 15.89 59 PRO L CA 1
ATOM 5403 C C . PRO E 2 59 ? 41.704 2.060 78.727 1.00 17.29 59 PRO L C 1
ATOM 5404 O O . PRO E 2 59 ? 41.527 2.871 77.817 1.00 16.68 59 PRO L O 1
ATOM 5408 N N . SER E 2 60 ? 42.819 2.020 79.462 1.00 16.95 60 SER L N 1
ATOM 5409 C CA . SER E 2 60 ? 43.847 3.053 79.377 1.00 20.23 60 SER L CA 1
ATOM 5410 C C . SER E 2 60 ? 44.566 3.081 78.033 1.00 17.77 60 SER L C 1
ATOM 5411 O O . SER E 2 60 ? 45.205 4.092 77.710 1.00 18.18 60 SER L O 1
ATOM 5414 N N . ARG E 2 61 ? 44.494 2.000 77.253 1.00 15.34 61 ARG L N 1
ATOM 5415 C CA . ARG E 2 61 ? 45.139 1.988 75.942 1.00 14.18 61 ARG L CA 1
ATOM 5416 C C . ARG E 2 61 ? 44.543 3.023 74.996 1.00 14.04 61 ARG L C 1
ATOM 5417 O O . ARG E 2 61 ? 45.162 3.338 73.975 1.00 14.58 61 ARG L O 1
ATOM 5425 N N . PHE E 2 62 ? 43.359 3.553 75.302 1.00 11.94 62 PHE L N 1
ATOM 5426 C CA . PHE E 2 62 ? 42.761 4.608 74.497 1.00 10.78 62 PHE L CA 1
ATOM 5427 C C . PHE E 2 62 ? 43.221 5.967 75.001 1.00 11.71 62 PHE L C 1
ATOM 5428 O O . PHE E 2 62 ? 43.233 6.216 76.211 1.00 13.93 62 PHE L O 1
ATOM 5436 N N . SER E 2 63 ? 43.601 6.834 74.067 1.00 10.27 63 SER L N 1
ATOM 5437 C CA . SER E 2 63 ? 44.014 8.214 74.421 1.00 13.75 63 SER L CA 1
ATOM 5438 C C . SER E 2 63 ? 43.656 9.138 73.258 1.00 12.24 63 SER L C 1
ATOM 5439 O O . SER E 2 63 ? 43.600 8.655 72.116 1.00 14.00 63 SER L O 1
ATOM 5442 N N . GLY E 2 64 ? 43.361 10.400 73.564 1.00 12.96 64 GLY L N 1
ATOM 5443 C CA . GLY E 2 64 ? 42.994 11.374 72.524 1.00 13.29 64 GLY L CA 1
ATOM 5444 C C . GLY E 2 64 ? 43.841 12.621 72.651 1.00 14.80 64 GLY L C 1
ATOM 5445 O O . GLY E 2 64 ? 44.294 12.901 73.759 1.00 15.69 64 GLY L O 1
ATOM 5446 N N . SER E 2 65 ? 44.104 13.291 71.534 1.00 15.51 65 SER L N 1
ATOM 5447 C CA . SER E 2 65 ? 44.936 14.516 71.559 1.00 20.06 65 SER L CA 1
ATOM 5448 C C . SER E 2 65 ? 44.390 15.528 70.552 1.00 17.76 65 SER L C 1
ATOM 5449 O O . SER E 2 65 ? 43.666 15.121 69.635 1.00 15.15 65 SER L O 1
ATOM 5452 N N . GLY E 2 66 ? 44.712 16.806 70.749 1.00 17.52 66 GLY L N 1
ATOM 5453 C CA . GLY E 2 66 ? 44.286 17.836 69.790 1.00 21.53 66 GLY L CA 1
ATOM 5454 C C . GLY E 2 66 ? 43.500 18.979 70.403 1.00 24.70 66 GLY L C 1
ATOM 5455 O O . GLY E 2 66 ? 43.085 18.894 71.567 1.00 24.81 66 GLY L O 1
ATOM 5456 N N . SER E 2 67 ? 43.328 20.019 69.592 1.00 27.16 67 SER L N 1
ATOM 5457 C CA . SER E 2 67 ? 42.602 21.270 69.921 1.00 29.05 67 SER L CA 1
ATOM 5458 C C . SER E 2 67 ? 42.409 22.053 68.619 1.00 30.63 67 SER L C 1
ATOM 5459 O O . SER E 2 67 ? 43.069 21.723 67.614 1.00 31.14 67 SER L O 1
ATOM 5462 N N . GLY E 2 68 ? 41.544 23.061 68.627 1.00 30.07 68 GLY L N 1
ATOM 5463 C CA . GLY E 2 68 ? 41.325 23.788 67.364 1.00 29.08 68 GLY L CA 1
ATOM 5464 C C . GLY E 2 68 ? 40.661 22.896 66.329 1.00 25.73 68 GLY L C 1
ATOM 5465 O O . GLY E 2 68 ? 39.513 22.486 66.573 1.00 25.02 68 GLY L O 1
ATOM 5466 N N . THR E 2 69 ? 41.313 22.680 65.181 1.00 23.07 69 THR L N 1
ATOM 5467 C CA . THR E 2 69 ? 40.716 21.857 64.092 1.00 21.89 69 THR L CA 1
ATOM 5468 C C . THR E 2 69 ? 41.373 20.477 63.928 1.00 21.92 69 THR L C 1
ATOM 5469 O O . THR E 2 69 ? 40.799 19.667 63.181 1.00 19.57 69 THR L O 1
ATOM 5473 N N . GLU E 2 70 ? 42.495 20.186 64.600 1.00 22.51 70 GLU L N 1
ATOM 5474 C CA . GLU E 2 70 ? 43.185 18.880 64.382 1.00 23.54 70 GLU L CA 1
ATOM 5475 C C . GLU E 2 70 ? 43.163 17.997 65.636 1.00 21.50 70 GLU L C 1
ATOM 5476 O O . GLU E 2 70 ? 43.735 18.400 66.657 1.00 20.13 70 GLU L O 1
ATOM 5482 N N . PHE E 2 71 ? 42.561 16.809 65.525 1.00 18.86 71 PHE L N 1
ATOM 5483 C CA . PHE E 2 71 ? 42.460 15.877 66.676 1.00 17.01 71 PHE L CA 1
ATOM 5484 C C . PHE E 2 71 ? 42.856 14.461 66.258 1.00 15.34 71 PHE L C 1
ATOM 5485 O O . PHE E 2 71 ? 42.791 14.137 65.067 1.00 15.94 71 PHE L O 1
ATOM 5493 N N . THR E 2 72 ? 43.309 13.665 67.226 1.00 16.18 72 THR L N 1
ATOM 5494 C CA . THR E 2 72 ? 43.691 12.262 66.937 1.00 14.57 72 THR L CA 1
ATOM 5495 C C . THR E 2 72 ? 43.271 11.346 68.088 1.00 13.63 72 THR L C 1
ATOM 5496 O O . THR E 2 72 ? 43.136 11.829 69.223 1.00 12.32 72 THR L O 1
ATOM 5500 N N . LEU E 2 73 ? 42.986 10.092 67.743 1.00 11.78 73 LEU L N 1
ATOM 5501 C CA . LEU E 2 73 ? 42.724 9.025 68.697 1.00 11.87 73 LEU L CA 1
ATOM 5502 C C . LEU E 2 73 ? 43.785 7.958 68.490 1.00 9.37 73 LEU L C 1
ATOM 5503 O O . LEU E 2 73 ? 44.012 7.523 67.356 1.00 9.58 73 LEU L O 1
ATOM 5508 N N . THR E 2 74 ? 44.444 7.551 69.569 1.00 9.59 74 THR L N 1
ATOM 5509 C CA . THR E 2 74 ? 45.463 6.510 69.503 1.00 10.51 74 THR L CA 1
ATOM 5510 C C . THR E 2 74 ? 45.042 5.350 70.388 1.00 10.76 74 THR L C 1
ATOM 5511 O O . THR E 2 74 ? 44.601 5.559 71.523 1.00 11.17 74 THR L O 1
ATOM 5515 N N . ILE E 2 75 ? 45.147 4.138 69.850 1.00 10.91 75 ILE L N 1
ATOM 5516 C CA . ILE E 2 75 ? 45.026 2.904 70.614 1.00 11.27 75 ILE L CA 1
ATOM 5517 C C . ILE E 2 75 ? 46.438 2.358 70.759 1.00 13.12 75 ILE L C 1
ATOM 5518 O O . ILE E 2 75 ? 47.057 1.966 69.763 1.00 13.72 75 ILE L O 1
ATOM 5523 N N . SER E 2 76 ? 46.948 2.338 71.996 1.00 12.14 76 SER L N 1
ATOM 5524 C CA . SER E 2 76 ? 48.375 2.091 72.213 1.00 13.66 76 SER L CA 1
ATOM 5525 C C . SER E 2 76 ? 48.791 0.706 71.727 1.00 15.40 76 SER L C 1
ATOM 5526 O O . SER E 2 76 ? 49.893 0.532 71.193 1.00 14.54 76 SER L O 1
ATOM 5529 N N . SER E 2 77 ? 47.920 -0.290 71.904 1.00 14.72 77 SER L N 1
ATOM 5530 C CA . SER E 2 77 ? 48.189 -1.672 71.506 1.00 16.43 77 SER L CA 1
ATOM 5531 C C . SER E 2 77 ? 46.831 -2.323 71.271 1.00 17.20 77 SER L C 1
ATOM 5532 O O . SER E 2 77 ? 46.055 -2.466 72.217 1.00 20.09 77 SER L O 1
ATOM 5535 N N . LEU E 2 78 ? 46.534 -2.689 70.027 1.00 16.66 78 LEU L N 1
ATOM 5536 C CA . LEU E 2 78 ? 45.213 -3.226 69.709 1.00 18.49 78 LEU L CA 1
ATOM 5537 C C . LEU E 2 78 ? 44.965 -4.549 70.430 1.00 18.95 78 LEU L C 1
ATOM 5538 O O . LEU E 2 78 ? 45.823 -5.433 70.443 1.00 19.57 78 LEU L O 1
ATOM 5543 N N . GLN E 2 79 ? 43.789 -4.678 71.034 1.00 19.40 79 GLN L N 1
ATOM 5544 C CA . GLN E 2 79 ? 43.254 -5.920 71.564 1.00 23.11 79 GLN L CA 1
ATOM 5545 C C . GLN E 2 79 ? 42.272 -6.517 70.569 1.00 22.37 79 GLN L C 1
ATOM 5546 O O . GLN E 2 79 ? 41.816 -5.828 69.653 1.00 22.18 79 GLN L O 1
ATOM 5552 N N . PRO E 2 80 ? 41.935 -7.807 70.695 1.00 23.54 80 PRO L N 1
ATOM 5553 C CA . PRO E 2 80 ? 41.017 -8.409 69.710 1.00 24.34 80 PRO L CA 1
ATOM 5554 C C . PRO E 2 80 ? 39.664 -7.724 69.641 1.00 24.59 80 PRO L C 1
ATOM 5555 O O . PRO E 2 80 ? 39.094 -7.597 68.550 1.00 24.56 80 PRO L O 1
ATOM 5559 N N . ASP E 2 81 ? 39.137 -7.267 70.770 1.00 23.81 81 ASP L N 1
ATOM 5560 C CA . ASP E 2 81 ? 37.827 -6.634 70.785 1.00 23.89 81 ASP L CA 1
ATOM 5561 C C . ASP E 2 81 ? 37.862 -5.182 70.314 1.00 20.57 81 ASP L C 1
ATOM 5562 O O . ASP E 2 81 ? 36.820 -4.517 70.338 1.00 22.49 81 ASP L O 1
ATOM 5567 N N . ASP E 2 82 ? 39.017 -4.686 69.859 1.00 14.63 82 ASP L N 1
ATOM 5568 C CA . ASP E 2 82 ? 39.153 -3.308 69.407 1.00 13.21 82 ASP L CA 1
ATOM 5569 C C . ASP E 2 82 ? 38.823 -3.126 67.935 1.00 13.03 82 ASP L C 1
ATOM 5570 O O . ASP E 2 82 ? 38.817 -1.992 67.451 1.00 18.29 82 ASP L O 1
ATOM 5575 N N . PHE E 2 83 ? 38.558 -4.198 67.207 1.00 15.41 83 PHE L N 1
ATOM 5576 C CA . PHE E 2 83 ? 38.207 -4.061 65.805 1.00 15.85 83 PHE L CA 1
ATOM 5577 C C . PHE E 2 83 ? 36.759 -3.608 65.704 1.00 14.29 83 PHE L C 1
ATOM 5578 O O . PHE E 2 83 ? 35.838 -4.326 66.112 1.00 17.66 83 PHE L O 1
ATOM 5586 N N . ALA E 2 84 ? 36.571 -2.407 65.178 1.00 13.22 84 ALA L N 1
ATOM 5587 C CA . ALA E 2 84 ? 35.300 -1.700 65.259 1.00 14.82 84 ALA L CA 1
ATOM 5588 C C . ALA E 2 84 ? 35.410 -0.472 64.369 1.00 15.16 84 ALA L C 1
ATOM 5589 O O . ALA E 2 84 ? 36.450 -0.221 63.754 1.00 15.52 84 ALA L O 1
ATOM 5591 N N . THR E 2 85 ? 34.333 0.300 64.312 1.00 13.91 85 THR L N 1
ATOM 5592 C CA . THR E 2 85 ? 34.342 1.596 63.657 1.00 13.43 85 THR L CA 1
ATOM 5593 C C . THR E 2 85 ? 34.387 2.678 64.725 1.00 12.50 85 THR L C 1
ATOM 5594 O O . THR E 2 85 ? 33.703 2.580 65.748 1.00 12.47 85 THR L O 1
ATOM 5598 N N . TYR E 2 86 ? 35.225 3.688 64.502 1.00 10.68 86 TYR L N 1
ATOM 5599 C CA . TYR E 2 86 ? 35.440 4.772 65.448 1.00 8.98 86 TYR L CA 1
ATOM 5600 C C . TYR E 2 86 ? 34.956 6.075 64.833 1.00 11.30 86 TYR L C 1
ATOM 5601 O O . TYR E 2 86 ? 35.305 6.396 63.689 1.00 13.44 86 TYR L O 1
ATOM 5610 N N . TYR E 2 87 ? 34.156 6.818 65.595 1.00 9.87 87 TYR L N 1
ATOM 5611 C CA . TYR E 2 87 ? 33.568 8.075 65.161 1.00 10.15 87 TYR L CA 1
ATOM 5612 C C . TYR E 2 87 ? 34.084 9.202 66.038 1.00 10.42 87 TYR L C 1
ATOM 5613 O O . TYR E 2 87 ? 34.148 9.056 67.259 1.00 11.07 87 TYR L O 1
ATOM 5622 N N . CYS E 2 88 ? 34.445 10.325 65.434 1.00 10.65 88 CYS L N 1
ATOM 5623 C CA . CYS E 2 88 ? 34.552 11.539 66.225 1.00 10.74 88 CYS L CA 1
ATOM 5624 C C . CYS E 2 88 ? 33.319 12.410 66.036 1.00 12.30 88 CYS L C 1
ATOM 5625 O O . CYS E 2 88 ? 32.584 12.282 65.061 1.00 14.35 88 CYS L O 1
ATOM 5628 N N . GLN E 2 89 ? 33.091 13.280 67.023 1.00 10.47 89 GLN L N 1
ATOM 5629 C CA . GLN E 2 89 ? 31.909 14.177 67.044 1.00 11.76 89 GLN L CA 1
ATOM 5630 C C . GLN E 2 89 ? 32.284 15.516 67.684 1.00 11.78 89 GLN L C 1
ATOM 5631 O O . GLN E 2 89 ? 32.870 15.503 68.772 1.00 10.61 89 GLN L O 1
ATOM 5637 N N . GLN E 2 90 ? 31.940 16.621 67.024 1.00 11.76 90 GLN L N 1
ATOM 5638 C CA . GLN E 2 90 ? 32.197 17.962 67.610 1.00 16.04 90 GLN L CA 1
ATOM 5639 C C . GLN E 2 90 ? 30.898 18.404 68.284 1.00 17.43 90 GLN L C 1
ATOM 5640 O O . GLN E 2 90 ? 29.835 18.179 67.690 1.00 17.91 90 GLN L O 1
ATOM 5646 N N . TYR E 2 91 ? 30.992 18.926 69.508 1.00 17.53 91 TYR L N 1
ATOM 5647 C CA . TYR E 2 91 ? 29.792 19.416 70.234 1.00 16.32 91 TYR L CA 1
ATOM 5648 C C . TYR E 2 91 ? 29.934 20.915 70.531 1.00 19.05 91 TYR L C 1
ATOM 5649 O O . TYR E 2 91 ? 29.497 21.347 71.604 1.00 15.26 91 TYR L O 1
ATOM 5658 N N . ASN E 2 92 ? 30.624 21.641 69.643 1.00 17.43 92 ASN L N 1
ATOM 5659 C CA . ASN E 2 92 ? 30.825 23.109 69.788 1.00 19.96 92 ASN L CA 1
ATOM 5660 C C . ASN E 2 92 ? 29.675 23.891 69.134 1.00 19.40 92 ASN L C 1
ATOM 5661 O O . ASN E 2 92 ? 29.161 24.819 69.776 1.00 18.57 92 ASN L O 1
ATOM 5666 N N . SER E 2 93 ? 29.318 23.542 67.893 1.00 19.10 93 SER L N 1
ATOM 5667 C CA . SER E 2 93 ? 28.202 24.192 67.151 1.00 22.30 93 SER L CA 1
ATOM 5668 C C . SER E 2 93 ? 27.264 23.081 66.690 1.00 21.31 93 SER L C 1
ATOM 5669 O O . SER E 2 93 ? 27.605 22.386 65.717 1.00 21.26 93 SER L O 1
ATOM 5672 N N . TYR E 2 94 ? 26.164 22.894 67.421 1.00 20.35 94 TYR L N 1
ATOM 5673 C CA . TYR E 2 94 ? 25.228 21.760 67.202 1.00 19.49 94 TYR L CA 1
ATOM 5674 C C . TYR E 2 94 ? 26.011 20.460 67.445 1.00 18.59 94 TYR L C 1
ATOM 5675 O O . TYR E 2 94 ? 26.847 20.409 68.369 1.00 16.51 94 TYR L O 1
ATOM 5684 N N . TRP E 2 95 ? 25.606 19.377 66.785 1.00 17.25 95 TRP L N 1
ATOM 5685 C CA . TRP E 2 95 ? 26.315 18.082 66.956 1.00 17.05 95 TRP L CA 1
ATOM 5686 C C . TRP E 2 95 ? 26.534 17.453 65.582 1.00 17.72 95 TRP L C 1
ATOM 5687 O O . TRP E 2 95 ? 25.545 17.200 64.887 1.00 19.18 95 TRP L O 1
ATOM 5698 N N . THR E 2 96 ? 27.791 17.229 65.208 1.00 17.15 96 THR L N 1
ATOM 5699 C CA . THR E 2 96 ? 28.073 16.568 63.912 1.00 16.98 96 THR L CA 1
ATOM 5700 C C . THR E 2 96 ? 29.111 15.478 64.152 1.00 17.24 96 THR L C 1
ATOM 5701 O O . THR E 2 96 ? 30.076 15.716 64.892 1.00 14.59 96 THR L O 1
ATOM 5705 N N . PHE E 2 97 ? 28.904 14.337 63.511 1.00 16.27 97 PHE L N 1
ATOM 5706 C CA . PHE E 2 97 ? 29.839 13.205 63.657 1.00 16.31 97 PHE L CA 1
ATOM 5707 C C . PHE E 2 97 ? 30.638 13.076 62.364 1.00 18.89 97 PHE L C 1
ATOM 5708 O O . PHE E 2 97 ? 30.141 13.453 61.294 1.00 21.28 97 PHE L O 1
ATOM 5716 N N . GLY E 2 98 ? 31.801 12.426 62.457 1.00 17.50 98 GLY L N 1
ATOM 5717 C CA . GLY E 2 98 ? 32.579 12.036 61.302 1.00 17.07 98 GLY L CA 1
ATOM 5718 C C . GLY E 2 98 ? 31.958 10.839 60.609 1.00 16.62 98 GLY L C 1
ATOM 5719 O O . GLY E 2 98 ? 31.017 10.213 61.094 1.00 15.91 98 GLY L O 1
ATOM 5720 N N . GLN E 2 99 ? 32.494 10.526 59.430 1.00 19.36 99 GLN L N 1
ATOM 5721 C CA . GLN E 2 99 ? 31.993 9.386 58.674 1.00 20.44 99 GLN L CA 1
ATOM 5722 C C . GLN E 2 99 ? 32.454 8.058 59.264 1.00 17.68 99 GLN L C 1
ATOM 5723 O O . GLN E 2 99 ? 31.901 7.013 58.911 1.00 15.89 99 GLN L O 1
ATOM 5729 N N . GLY E 2 100 ? 33.446 8.074 60.138 1.00 18.60 100 GLY L N 1
ATOM 5730 C CA . GLY E 2 100 ? 33.901 6.864 60.791 1.00 16.60 100 GLY L CA 1
ATOM 5731 C C . GLY E 2 100 ? 35.167 6.296 60.175 1.00 18.61 100 GLY L C 1
ATOM 5732 O O . GLY E 2 100 ? 35.402 6.379 58.962 1.00 20.64 100 GLY L O 1
ATOM 5733 N N . THR E 2 101 ? 36.008 5.720 61.029 1.00 16.59 101 THR L N 1
ATOM 5734 C CA . THR E 2 101 ? 37.183 4.968 60.606 1.00 17.46 101 THR L CA 1
ATOM 5735 C C . THR E 2 101 ? 36.986 3.516 61.013 1.00 16.30 101 THR L C 1
ATOM 5736 O O . THR E 2 101 ? 36.894 3.209 62.205 1.00 16.28 101 THR L O 1
ATOM 5740 N N . LYS E 2 102 ? 36.918 2.627 60.031 1.00 15.05 102 LYS L N 1
ATOM 5741 C CA . LYS E 2 102 ? 36.799 1.207 60.322 1.00 15.87 102 LYS L CA 1
ATOM 5742 C C . LYS E 2 102 ? 38.183 0.623 60.574 1.00 17.24 102 LYS L C 1
ATOM 5743 O O . LYS E 2 102 ? 39.044 0.641 59.686 1.00 17.85 102 LYS L O 1
ATOM 5749 N N . VAL E 2 103 ? 38.401 0.123 61.787 1.00 17.08 103 VAL L N 1
ATOM 5750 C CA . VAL E 2 103 ? 39.633 -0.583 62.123 1.00 18.12 103 VAL L CA 1
ATOM 5751 C C . VAL E 2 103 ? 39.407 -2.067 61.853 1.00 18.88 103 VAL L C 1
ATOM 5752 O O . VAL E 2 103 ? 38.565 -2.709 62.492 1.00 15.75 103 VAL L O 1
ATOM 5756 N N . GLU E 2 104 ? 40.170 -2.608 60.909 1.00 19.51 104 GLU L N 1
ATOM 5757 C CA . GLU E 2 104 ? 39.931 -3.913 60.317 1.00 19.77 104 GLU L CA 1
ATOM 5758 C C . GLU E 2 104 ? 41.155 -4.804 60.511 1.00 20.05 104 GLU L C 1
ATOM 5759 O O . GLU E 2 104 ? 42.293 -4.325 60.502 1.00 20.72 104 GLU L O 1
ATOM 5765 N N . ILE E 2 105 ? 40.913 -6.105 60.685 1.00 18.45 105 ILE L N 1
ATOM 5766 C CA . ILE E 2 105 ? 41.989 -7.055 60.952 1.00 19.98 105 ILE L CA 1
ATOM 5767 C C . ILE E 2 105 ? 42.798 -7.281 59.683 1.00 19.77 105 ILE L C 1
ATOM 5768 O O . ILE E 2 105 ? 42.263 -7.704 58.651 1.00 16.84 105 ILE L O 1
ATOM 5773 N N . LYS E 2 106 ? 44.104 -7.038 59.766 1.00 21.13 106 LYS L N 1
ATOM 5774 C CA . LYS E 2 106 ? 44.995 -7.317 58.651 1.00 22.07 106 LYS L CA 1
ATOM 5775 C C . LYS E 2 106 ? 45.292 -8.811 58.557 1.00 21.39 106 LYS L C 1
ATOM 5776 O O . LYS E 2 106 ? 45.396 -9.508 59.572 1.00 20.75 106 LYS L O 1
ATOM 5782 N N . ARG E 2 107 ? 45.424 -9.299 57.327 1.00 19.81 107 ARG L N 1
ATOM 5783 C CA . ARG E 2 107 ? 45.834 -10.672 57.077 1.00 20.10 107 ARG L CA 1
ATOM 5784 C C . ARG E 2 107 ? 46.513 -10.723 55.715 1.00 21.40 107 ARG L C 1
ATOM 5785 O O . ARG E 2 107 ? 46.597 -9.718 55.005 1.00 18.25 107 ARG L O 1
ATOM 5793 N N . THR E 2 108 ? 47.000 -11.910 55.357 1.00 22.63 108 THR L N 1
ATOM 5794 C CA . THR E 2 108 ? 47.674 -12.095 54.081 1.00 22.64 108 THR L CA 1
ATOM 5795 C C . THR E 2 108 ? 46.701 -11.926 52.920 1.00 24.09 108 THR L C 1
ATOM 5796 O O . THR E 2 108 ? 45.519 -12.280 53.019 1.00 17.66 108 THR L O 1
ATOM 5800 N N . VAL E 2 109 ? 47.208 -11.371 51.815 1.00 19.33 109 VAL L N 1
ATOM 5801 C CA . VAL E 2 109 ? 46.405 -11.243 50.606 1.00 18.92 109 VAL L CA 1
ATOM 5802 C C . VAL E 2 109 ? 45.873 -12.609 50.195 1.00 20.61 109 VAL L C 1
ATOM 5803 O O . VAL E 2 109 ? 46.599 -13.612 50.203 1.00 19.19 109 VAL L O 1
ATOM 5807 N N . ALA E 2 110 ? 44.591 -12.655 49.839 1.00 17.68 110 ALA L N 1
ATOM 5808 C CA . ALA E 2 110 ? 43.960 -13.891 49.393 1.00 17.78 110 ALA L CA 1
ATOM 5809 C C . ALA E 2 110 ? 43.066 -13.579 48.206 1.00 17.31 110 ALA L C 1
ATOM 5810 O O . ALA E 2 110 ? 42.125 -12.790 48.330 1.00 17.11 110 ALA L O 1
ATOM 5812 N N . ALA E 2 111 ? 43.359 -14.190 47.063 1.00 17.97 111 ALA L N 1
ATOM 5813 C CA . ALA E 2 111 ? 42.547 -13.957 45.884 1.00 21.02 111 ALA L CA 1
ATOM 5814 C C . ALA E 2 111 ? 41.197 -14.653 46.042 1.00 20.49 111 ALA L C 1
ATOM 5815 O O . ALA E 2 111 ? 41.094 -15.681 46.715 1.00 19.29 111 ALA L O 1
ATOM 5817 N N . PRO E 2 112 ? 40.139 -14.095 45.461 1.00 19.92 112 PRO L N 1
ATOM 5818 C CA . PRO E 2 112 ? 38.831 -14.749 45.558 1.00 19.76 112 PRO L CA 1
ATOM 5819 C C . PRO E 2 112 ? 38.759 -15.984 44.679 1.00 20.17 112 PRO L C 1
ATOM 5820 O O . PRO E 2 112 ? 39.356 -16.040 43.602 1.00 21.26 112 PRO L O 1
ATOM 5824 N N . SER E 2 113 ? 38.037 -16.989 45.168 1.00 17.87 113 SER L N 1
ATOM 5825 C CA . SER E 2 113 ? 37.515 -18.046 44.314 1.00 20.02 113 SER L CA 1
ATOM 5826 C C . SER E 2 113 ? 36.193 -17.561 43.731 1.00 17.98 113 SER L C 1
ATOM 5827 O O . SER E 2 113 ? 35.283 -17.190 44.481 1.00 17.64 113 SER L O 1
ATOM 5830 N N . VAL E 2 114 ? 36.086 -17.548 42.407 1.00 17.09 114 VAL L N 1
ATOM 5831 C CA . VAL E 2 114 ? 34.942 -16.958 41.718 1.00 14.69 114 VAL L CA 1
ATOM 5832 C C . VAL E 2 114 ? 34.068 -18.071 41.155 1.00 15.92 114 VAL L C 1
ATOM 5833 O O . VAL E 2 114 ? 34.576 -19.022 40.546 1.00 18.03 114 VAL L O 1
ATOM 5837 N N . PHE E 2 115 ? 32.755 -17.939 41.351 1.00 16.24 115 PHE L N 1
ATOM 5838 C CA . PHE E 2 115 ? 31.755 -18.869 40.846 1.00 17.31 115 PHE L CA 1
ATOM 5839 C C . PHE E 2 115 ? 30.614 -18.082 40.220 1.00 16.75 115 PHE L C 1
ATOM 5840 O O . PHE E 2 115 ? 30.230 -17.024 40.727 1.00 19.60 115 PHE L O 1
ATOM 5848 N N . ILE E 2 116 ? 30.069 -18.599 39.121 1.00 15.22 116 ILE L N 1
ATOM 5849 C CA . ILE E 2 116 ? 28.908 -18.007 38.467 1.00 19.68 116 ILE L CA 1
ATOM 5850 C C . ILE E 2 116 ? 27.775 -19.024 38.474 1.00 19.45 116 ILE L C 1
ATOM 5851 O O . ILE E 2 116 ? 28.000 -20.221 38.256 1.00 16.65 116 ILE L O 1
ATOM 5856 N N . PHE E 2 117 ? 26.560 -18.544 38.736 1.00 18.40 117 PHE L N 1
ATOM 5857 C CA . PHE E 2 117 ? 25.368 -19.384 38.812 1.00 18.42 117 PHE L CA 1
ATOM 5858 C C . PHE E 2 117 ? 24.299 -18.876 37.851 1.00 18.22 117 PHE L C 1
ATOM 5859 O O . PHE E 2 117 ? 23.807 -17.747 38.026 1.00 15.50 117 PHE L O 1
ATOM 5867 N N . PRO E 2 118 ? 23.887 -19.655 36.854 1.00 18.71 118 PRO L N 1
ATOM 5868 C CA . PRO E 2 118 ? 22.759 -19.244 36.001 1.00 20.17 118 PRO L CA 1
ATOM 5869 C C . PRO E 2 118 ? 21.479 -19.153 36.812 1.00 19.76 118 PRO L C 1
ATOM 5870 O O . PRO E 2 118 ? 21.425 -19.635 37.952 1.00 19.59 118 PRO L O 1
ATOM 5874 N N . PRO E 2 119 ? 20.433 -18.529 36.275 1.00 19.86 119 PRO L N 1
ATOM 5875 C CA . PRO E 2 119 ? 19.146 -18.548 36.975 1.00 22.64 119 PRO L CA 1
ATOM 5876 C C . PRO E 2 119 ? 18.552 -19.943 36.964 1.00 24.13 119 PRO L C 1
ATOM 5877 O O . PRO E 2 119 ? 18.771 -20.733 36.042 1.00 24.96 119 PRO L O 1
ATOM 5881 N N . SER E 2 120 ? 17.807 -20.247 38.021 1.00 23.34 120 SER L N 1
ATOM 5882 C CA . SER E 2 120 ? 17.170 -21.550 38.136 1.00 27.32 120 SER L CA 1
ATOM 5883 C C . SER E 2 120 ? 16.061 -21.701 37.102 1.00 30.59 120 SER L C 1
ATOM 5884 O O . SER E 2 120 ? 15.469 -20.719 36.641 1.00 29.68 120 SER L O 1
ATOM 5887 N N . ASP E 2 121 ? 15.787 -22.957 36.731 1.00 33.38 121 ASP L N 1
ATOM 5888 C CA . ASP E 2 121 ? 14.624 -23.243 35.899 1.00 36.32 121 ASP L CA 1
ATOM 5889 C C . ASP E 2 121 ? 13.343 -22.781 36.580 1.00 34.55 121 ASP L C 1
ATOM 5890 O O . ASP E 2 121 ? 12.436 -22.258 35.924 1.00 33.33 121 ASP L O 1
ATOM 5895 N N . GLU E 2 122 ? 13.264 -22.941 37.902 1.00 35.09 122 GLU L N 1
ATOM 5896 C CA . GLU E 2 122 ? 12.056 -22.551 38.622 1.00 35.89 122 GLU L CA 1
ATOM 5897 C C . GLU E 2 122 ? 11.834 -21.044 38.569 1.00 31.43 122 GLU L C 1
ATOM 5898 O O . GLU E 2 122 ? 10.710 -20.589 38.330 1.00 31.21 122 GLU L O 1
ATOM 5904 N N . GLN E 2 123 ? 12.889 -20.250 38.785 1.00 29.05 123 GLN L N 1
ATOM 5905 C CA . GLN E 2 123 ? 12.724 -18.801 38.733 1.00 27.42 123 GLN L CA 1
ATOM 5906 C C . GLN E 2 123 ? 12.259 -18.345 37.356 1.00 29.39 123 GLN L C 1
ATOM 5907 O O . GLN E 2 123 ? 11.395 -17.467 37.239 1.00 24.04 123 GLN L O 1
ATOM 5913 N N . LEU E 2 124 ? 12.809 -18.943 36.299 1.00 29.76 124 LEU L N 1
ATOM 5914 C CA . LEU E 2 124 ? 12.487 -18.499 34.950 1.00 32.44 124 LEU L CA 1
ATOM 5915 C C . LEU E 2 124 ? 11.025 -18.735 34.587 1.00 36.86 124 LEU L C 1
ATOM 5916 O O . LEU E 2 124 ? 10.524 -18.104 33.652 1.00 38.23 124 LEU L O 1
ATOM 5921 N N . LYS E 2 125 ? 10.322 -19.612 35.308 1.00 39.14 125 LYS L N 1
ATOM 5922 C CA . LYS E 2 125 ? 8.883 -19.738 35.104 1.00 41.71 125 LYS L CA 1
ATOM 5923 C C . LYS E 2 125 ? 8.136 -18.466 35.487 1.00 41.42 125 LYS L C 1
ATOM 5924 O O . LYS E 2 125 ? 6.978 -18.297 35.088 1.00 41.13 125 LYS L O 1
ATOM 5930 N N . SER E 2 126 ? 8.775 -17.568 36.240 1.00 41.00 126 SER L N 1
ATOM 5931 C CA . SER E 2 126 ? 8.117 -16.423 36.859 1.00 42.65 126 SER L CA 1
ATOM 5932 C C . SER E 2 126 ? 8.373 -15.101 36.140 1.00 41.16 126 SER L C 1
ATOM 5933 O O . SER E 2 126 ? 7.804 -14.080 36.537 1.00 43.88 126 SER L O 1
ATOM 5936 N N . GLY E 2 127 ? 9.216 -15.082 35.113 1.00 36.60 127 GLY L N 1
ATOM 5937 C CA . GLY E 2 127 ? 9.420 -13.875 34.340 1.00 34.79 127 GLY L CA 1
ATOM 5938 C C . GLY E 2 127 ? 10.594 -13.010 34.750 1.00 31.61 127 GLY L C 1
ATOM 5939 O O . GLY E 2 127 ? 10.813 -11.962 34.125 1.00 30.16 127 GLY L O 1
ATOM 5940 N N . THR E 2 128 ? 11.351 -13.404 35.774 1.00 29.40 128 THR L N 1
ATOM 5941 C CA . THR E 2 128 ? 12.565 -12.707 36.177 1.00 27.62 128 THR L CA 1
ATOM 5942 C C . THR E 2 128 ? 13.718 -13.702 36.221 1.00 24.49 128 THR L C 1
ATOM 5943 O O . THR E 2 128 ? 13.529 -14.876 36.555 1.00 22.61 128 THR L O 1
ATOM 5947 N N . ALA E 2 129 ? 14.911 -13.225 35.864 1.00 21.77 129 ALA L N 1
ATOM 5948 C CA . ALA E 2 129 ? 16.128 -14.024 35.859 1.00 19.42 129 ALA L CA 1
ATOM 5949 C C . ALA E 2 129 ? 17.162 -13.377 36.768 1.00 20.08 129 ALA L C 1
ATOM 5950 O O . ALA E 2 129 ? 17.479 -12.193 36.607 1.00 21.26 129 ALA L O 1
ATOM 5952 N N . SER E 2 130 ? 17.690 -14.149 37.715 1.00 17.65 130 SER L N 1
ATOM 5953 C CA . SER E 2 130 ? 18.769 -13.692 38.583 1.00 16.52 130 SER L CA 1
ATOM 5954 C C . SER E 2 130 ? 20.025 -14.498 38.279 1.00 16.54 130 SER L C 1
ATOM 5955 O O . SER E 2 130 ? 20.012 -15.730 38.377 1.00 17.79 130 SER L O 1
ATOM 5958 N N . VAL E 2 131 ? 21.100 -13.805 37.907 1.00 17.62 131 VAL L N 1
ATOM 5959 C CA . VAL E 2 131 ? 22.408 -14.415 37.699 1.00 17.18 131 VAL L CA 1
ATOM 5960 C C . VAL E 2 131 ? 23.325 -13.943 38.817 1.00 17.95 131 VAL L C 1
ATOM 5961 O O . VAL E 2 131 ? 23.452 -12.735 39.053 1.00 18.11 131 VAL L O 1
ATOM 5965 N N . VAL E 2 132 ? 23.959 -14.893 39.501 1.00 17.37 132 VAL L N 1
ATOM 5966 C CA . VAL E 2 132 ? 24.709 -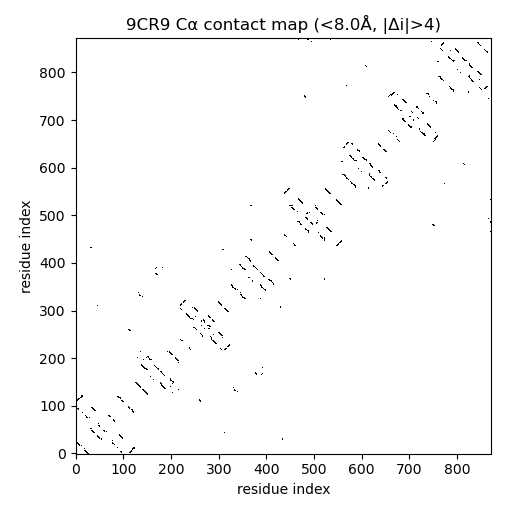14.630 40.724 1.00 16.92 132 VAL L CA 1
ATOM 5967 C C . VAL E 2 132 ? 26.181 -14.932 40.475 1.00 15.91 132 VAL L C 1
ATOM 5968 O O . VAL E 2 132 ? 26.518 -15.985 39.920 1.00 16.89 132 VAL L O 1
ATOM 5972 N N . CYS E 2 133 ? 27.051 -14.010 40.884 1.00 14.15 133 CYS L N 1
ATOM 5973 C CA . CYS E 2 133 ? 28.494 -14.202 40.849 1.00 16.98 133 CYS L CA 1
ATOM 5974 C C . CYS E 2 133 ? 29.020 -14.148 42.274 1.00 17.49 133 CYS L C 1
ATOM 5975 O O . CYS E 2 133 ? 28.742 -13.190 43.004 1.00 18.40 133 CYS L O 1
ATOM 5978 N N . LEU E 2 134 ? 29.761 -15.177 42.672 1.00 16.89 134 LEU L N 1
ATOM 5979 C CA . LEU E 2 134 ? 30.241 -15.317 44.040 1.00 12.10 134 LEU L CA 1
ATOM 5980 C C . LEU E 2 134 ? 31.750 -15.129 44.071 1.00 13.61 134 LEU L C 1
ATOM 5981 O O . LEU E 2 134 ? 32.473 -15.769 43.299 1.00 14.21 134 LEU L O 1
ATOM 5986 N N . LEU E 2 135 ? 32.212 -14.256 44.963 1.00 13.90 135 LEU L N 1
ATOM 5987 C CA . LEU E 2 135 ? 33.629 -14.067 45.266 1.00 15.26 135 LEU L CA 1
ATOM 5988 C C . LEU E 2 135 ? 33.837 -14.559 46.691 1.00 16.19 135 LEU L C 1
ATOM 5989 O O . LEU E 2 135 ? 33.347 -13.935 47.640 1.00 12.96 135 LEU L O 1
ATOM 5994 N N . ASN E 2 136 ? 34.554 -15.668 46.852 1.00 16.21 136 ASN L N 1
ATOM 5995 C CA . ASN E 2 136 ? 34.635 -16.341 48.143 1.00 18.03 136 ASN L CA 1
ATOM 5996 C C . ASN E 2 136 ? 36.010 -16.167 48.775 1.00 19.35 136 ASN L C 1
ATOM 5997 O O . ASN E 2 136 ? 37.033 -16.395 48.121 1.00 14.20 136 ASN L O 1
ATOM 6002 N N . ASN E 2 137 ? 36.017 -15.762 50.049 1.00 18.12 137 ASN L N 1
ATOM 6003 C CA . ASN E 2 137 ? 37.186 -15.851 50.933 1.00 17.74 137 ASN L CA 1
ATOM 6004 C C . ASN E 2 137 ? 38.386 -15.072 50.386 1.00 17.22 137 ASN L C 1
ATOM 6005 O O . ASN E 2 137 ? 39.464 -15.620 50.153 1.00 15.31 137 ASN L O 1
ATOM 6010 N N . PHE E 2 138 ? 38.201 -13.768 50.220 1.00 15.92 138 PHE L N 1
ATOM 6011 C CA . PHE E 2 138 ? 39.261 -12.940 49.673 1.00 15.45 138 PHE L CA 1
ATOM 6012 C C . PHE E 2 138 ? 39.671 -11.862 50.668 1.00 16.56 138 PHE L C 1
ATOM 6013 O O . PHE E 2 138 ? 38.976 -11.582 51.647 1.00 14.44 138 PHE L O 1
ATOM 6021 N N . TYR E 2 139 ? 40.836 -11.272 50.404 1.00 16.57 139 TYR L N 1
ATOM 6022 C CA . TYR E 2 139 ? 41.359 -10.163 51.184 1.00 17.49 139 TYR L CA 1
ATOM 6023 C C . TYR E 2 139 ? 42.441 -9.496 50.354 1.00 19.88 139 TYR L C 1
ATOM 6024 O O . TYR E 2 139 ? 43.276 -10.207 49.781 1.00 20.71 139 TYR L O 1
ATOM 6033 N N . PRO E 2 140 ? 42.490 -8.153 50.286 1.00 21.24 140 PRO L N 1
ATOM 6034 C CA . PRO E 2 140 ? 41.638 -7.205 51.011 1.00 20.47 140 PRO L CA 1
ATOM 6035 C C . PRO E 2 140 ? 40.249 -7.039 50.420 1.00 20.81 140 PRO L C 1
ATOM 6036 O O . PRO E 2 140 ? 39.861 -7.752 49.495 1.00 21.49 140 PRO L O 1
ATOM 6040 N N . ARG E 2 141 ? 39.516 -6.067 50.962 1.00 20.28 141 ARG L N 1
ATOM 6041 C CA . ARG E 2 141 ? 38.094 -5.946 50.672 1.00 22.22 141 ARG L CA 1
ATOM 6042 C C . ARG E 2 141 ? 37.833 -5.448 49.254 1.00 21.87 141 ARG L C 1
ATOM 6043 O O . ARG E 2 141 ? 36.832 -5.838 48.640 1.00 20.06 141 ARG L O 1
ATOM 6051 N N . GLU E 2 142 ? 38.709 -4.599 48.721 1.00 23.73 142 GLU L N 1
ATOM 6052 C CA . GLU E 2 142 ? 38.472 -3.983 47.419 1.00 25.42 142 GLU L CA 1
ATOM 6053 C C . GLU E 2 142 ? 38.450 -5.034 46.317 1.00 23.85 142 GLU L C 1
ATOM 6054 O O . GLU E 2 142 ? 39.440 -5.738 46.089 1.00 22.93 142 GLU L O 1
ATOM 6060 N N . ALA E 2 143 ? 37.314 -5.134 45.636 1.00 22.47 143 ALA L N 1
ATOM 6061 C CA . ALA E 2 143 ? 37.150 -6.036 44.510 1.00 23.19 143 ALA L CA 1
ATOM 6062 C C . ALA E 2 143 ? 36.215 -5.373 43.512 1.00 26.01 143 ALA L C 1
ATOM 6063 O O . ALA E 2 143 ? 35.221 -4.754 43.903 1.00 25.39 143 ALA L O 1
ATOM 6065 N N . LYS E 2 144 ? 36.547 -5.488 42.230 1.00 25.68 144 LYS L N 1
ATOM 6066 C CA . LYS E 2 144 ? 35.709 -4.984 41.152 1.00 25.80 144 LYS L CA 1
ATOM 6067 C C . LYS E 2 144 ? 35.049 -6.157 40.438 1.00 22.92 144 LYS L C 1
ATOM 6068 O O . LYS E 2 144 ? 35.735 -7.093 40.008 1.00 22.14 144 LYS L O 1
ATOM 6074 N N . VAL E 2 145 ? 33.724 -6.109 40.318 1.00 21.57 145 VAL L N 1
ATOM 6075 C CA . VAL E 2 145 ? 32.949 -7.158 39.662 1.00 21.60 145 VAL L CA 1
ATOM 6076 C C . VAL E 2 145 ? 32.144 -6.518 38.542 1.00 23.62 145 VAL L C 1
ATOM 6077 O O . VAL E 2 145 ? 31.322 -5.628 38.794 1.00 25.65 145 VAL L O 1
ATOM 6081 N N . GLN E 2 146 ? 32.373 -6.973 37.312 1.00 22.90 146 GLN L N 1
ATOM 6082 C CA . GLN E 2 146 ? 31.683 -6.451 36.141 1.00 23.54 146 GLN L CA 1
ATOM 6083 C C . GLN E 2 146 ? 30.938 -7.569 35.427 1.00 22.11 146 GLN L C 1
ATOM 6084 O O . GLN E 2 146 ? 31.463 -8.677 35.269 1.00 23.46 146 GLN L O 1
ATOM 6090 N N . TRP E 2 147 ? 29.720 -7.268 34.986 1.00 18.71 147 TRP L N 1
ATOM 6091 C CA . TRP E 2 147 ? 28.906 -8.196 34.213 1.00 18.20 147 TRP L CA 1
ATOM 6092 C C . TRP E 2 147 ? 28.981 -7.864 32.730 1.00 20.78 147 TRP L C 1
ATOM 6093 O O . TRP E 2 147 ? 28.926 -6.694 32.342 1.00 23.63 147 TRP L O 1
ATOM 6104 N N . LYS E 2 148 ? 29.094 -8.901 31.901 1.00 22.02 148 LYS L N 1
ATOM 6105 C CA . LYS E 2 148 ? 29.044 -8.755 30.452 1.00 22.81 148 LYS L CA 1
ATOM 6106 C C . LYS E 2 148 ? 28.082 -9.784 29.879 1.00 23.66 148 LYS L C 1
ATOM 6107 O O . LYS E 2 148 ? 28.163 -10.970 30.215 1.00 25.33 148 LYS L O 1
ATOM 6113 N N . VAL E 2 149 ? 27.167 -9.328 29.026 1.00 22.07 149 VAL L N 1
ATOM 6114 C CA . VAL E 2 149 ? 26.164 -10.183 28.399 1.00 22.51 149 VAL L CA 1
ATOM 6115 C C . VAL E 2 149 ? 26.346 -10.051 26.893 1.00 25.25 149 VAL L C 1
ATOM 6116 O O . VAL E 2 149 ? 26.100 -8.979 26.322 1.00 26.20 149 VAL L O 1
ATOM 6120 N N . ASP E 2 150 ? 26.779 -11.138 26.251 1.00 22.89 150 ASP L N 1
ATOM 6121 C CA . ASP E 2 150 ? 27.183 -11.120 24.847 1.00 30.55 150 ASP L CA 1
ATOM 6122 C C . ASP E 2 150 ? 28.140 -9.959 24.579 1.00 32.23 150 ASP L C 1
ATOM 6123 O O . ASP E 2 150 ? 27.964 -9.173 23.646 1.00 33.59 150 ASP L O 1
ATOM 6128 N N . ASN E 2 151 ? 29.152 -9.847 25.444 1.00 30.84 151 ASN L N 1
ATOM 6129 C CA . ASN E 2 151 ? 30.241 -8.874 25.374 1.00 32.11 151 ASN L CA 1
ATOM 6130 C C . ASN E 2 151 ? 29.804 -7.449 25.684 1.00 31.00 151 ASN L C 1
ATOM 6131 O O . ASN E 2 151 ? 30.604 -6.517 25.520 1.00 31.57 151 ASN L O 1
ATOM 6136 N N . ALA E 2 152 ? 28.569 -7.244 26.127 1.00 29.00 152 ALA L N 1
ATOM 6137 C CA . ALA E 2 152 ? 28.083 -5.924 26.509 1.00 29.26 152 ALA L CA 1
ATOM 6138 C C . ALA E 2 152 ? 28.190 -5.773 28.021 1.00 27.61 152 ALA L C 1
ATOM 6139 O O . ALA E 2 152 ? 27.534 -6.507 28.770 1.00 25.94 152 ALA L O 1
ATOM 6141 N N . LEU E 2 153 ? 29.017 -4.829 28.463 1.00 27.08 153 LEU L N 1
ATOM 6142 C CA . LEU E 2 153 ? 29.099 -4.509 29.880 1.00 26.90 153 LEU L CA 1
ATOM 6143 C C . LEU E 2 153 ? 27.740 -4.049 30.392 1.00 25.28 153 LEU L C 1
ATOM 6144 O O . LEU E 2 153 ? 27.050 -3.257 29.745 1.00 26.78 153 LEU L O 1
ATOM 6149 N N . GLN E 2 154 ? 27.348 -4.568 31.550 1.00 21.91 154 GLN L N 1
ATOM 6150 C CA . GLN E 2 154 ? 26.067 -4.234 32.153 1.00 23.57 154 GLN L CA 1
ATOM 6151 C C . GLN E 2 154 ? 26.230 -3.097 33.151 1.00 26.48 154 GLN L C 1
ATOM 6152 O O . GLN E 2 154 ? 27.273 -2.955 33.794 1.00 28.12 154 GLN L O 1
ATOM 6158 N N . SER E 2 155 ? 25.186 -2.281 33.278 1.00 27.55 155 SER L N 1
ATOM 6159 C CA . SER E 2 155 ? 25.203 -1.218 34.274 1.00 28.93 155 SER L CA 1
ATOM 6160 C C . SER E 2 155 ? 23.782 -0.930 34.731 1.00 27.57 155 SER L C 1
ATOM 6161 O O . SER E 2 155 ? 22.867 -0.838 33.908 1.00 27.38 155 SER L O 1
ATOM 6164 N N . GLY E 2 156 ? 23.606 -0.798 36.043 1.00 25.99 156 GLY L N 1
ATOM 6165 C CA . GLY E 2 156 ? 22.332 -0.437 36.623 1.00 26.33 156 GLY L CA 1
ATOM 6166 C C . GLY E 2 156 ? 21.478 -1.601 37.075 1.00 24.50 156 GLY L C 1
ATOM 6167 O O . GLY E 2 156 ? 20.518 -1.386 37.825 1.00 24.81 156 GLY L O 1
ATOM 6168 N N . ASN E 2 157 ? 21.797 -2.826 36.658 1.00 21.64 157 ASN L N 1
ATOM 6169 C CA . ASN E 2 157 ? 20.951 -3.978 36.948 1.00 21.44 157 ASN L CA 1
ATOM 6170 C C . ASN E 2 157 ? 21.652 -5.006 37.827 1.00 20.80 157 ASN L C 1
ATOM 6171 O O . ASN E 2 157 ? 21.289 -6.187 37.800 1.00 20.52 157 ASN L O 1
ATOM 6176 N N . SER E 2 158 ? 22.641 -4.589 38.615 1.00 19.01 158 SER L N 1
ATOM 6177 C CA . SER E 2 158 ? 23.292 -5.488 39.551 1.00 19.03 158 SER L CA 1
ATOM 6178 C C . SER E 2 158 ? 23.362 -4.852 40.931 1.00 18.85 158 SER L C 1
ATOM 6179 O O . SER E 2 158 ? 23.366 -3.625 41.071 1.00 21.40 158 SER L O 1
ATOM 6182 N N . GLN E 2 159 ? 23.398 -5.706 41.953 1.00 16.55 159 GLN L N 1
ATOM 6183 C CA . GLN E 2 159 ? 23.548 -5.277 43.336 1.00 16.59 159 GLN L CA 1
ATOM 6184 C C . GLN E 2 159 ? 24.538 -6.196 44.033 1.00 16.08 159 GLN L C 1
ATOM 6185 O O . GLN E 2 159 ? 24.510 -7.416 43.832 1.00 16.59 159 GLN L O 1
ATOM 6191 N N . GLU E 2 160 ? 25.417 -5.602 44.839 1.00 16.03 160 GLU L N 1
ATOM 6192 C CA . GLU E 2 160 ? 26.439 -6.330 45.576 1.00 16.74 160 GLU L CA 1
ATOM 6193 C C . GLU E 2 160 ? 26.088 -6.411 47.056 1.00 15.93 160 GLU L C 1
ATOM 6194 O O . GLU E 2 160 ? 25.484 -5.497 47.625 1.00 15.00 160 GLU L O 1
ATOM 6200 N N . SER E 2 161 ? 26.488 -7.522 47.669 1.00 15.84 161 SER L N 1
ATOM 6201 C CA . SER E 2 161 ? 26.404 -7.723 49.106 1.00 15.68 161 SER L CA 1
ATOM 6202 C C . SER E 2 161 ? 27.716 -8.327 49.574 1.00 13.79 161 SER L C 1
ATOM 6203 O O . SER E 2 161 ? 28.269 -9.209 48.911 1.00 15.31 161 SER L O 1
ATOM 6206 N N . VAL E 2 162 ? 28.221 -7.848 50.704 1.00 16.45 162 VAL L N 1
ATOM 6207 C CA . VAL E 2 162 ? 29.497 -8.309 51.235 1.00 16.40 162 VAL L CA 1
ATOM 6208 C C . VAL E 2 162 ? 29.303 -8.724 52.686 1.00 17.35 162 VAL L C 1
ATOM 6209 O O . VAL E 2 162 ? 28.560 -8.080 53.436 1.00 18.78 162 VAL L O 1
ATOM 6213 N N . THR E 2 163 ? 29.947 -9.819 53.074 1.00 12.41 163 THR L N 1
ATOM 6214 C CA . THR E 2 163 ? 29.928 -10.219 54.470 1.00 17.83 163 THR L CA 1
ATOM 6215 C C . THR E 2 163 ? 30.923 -9.382 55.268 1.00 20.86 163 THR L C 1
ATOM 6216 O O . THR E 2 163 ? 31.848 -8.778 54.721 1.00 19.05 163 THR L O 1
ATOM 6220 N N . GLU E 2 164 ? 30.710 -9.329 56.579 1.00 21.39 164 GLU L N 1
ATOM 6221 C CA . GLU E 2 164 ? 31.765 -8.820 57.434 1.00 23.43 164 GLU L CA 1
ATOM 6222 C C . GLU E 2 164 ? 32.877 -9.857 57.518 1.00 20.88 164 GLU L C 1
ATOM 6223 O O . GLU E 2 164 ? 32.687 -11.031 57.189 1.00 19.53 164 GLU L O 1
ATOM 6229 N N . GLN E 2 165 ? 34.055 -9.404 57.946 1.00 19.69 165 GLN L N 1
ATOM 6230 C CA . GLN E 2 165 ? 35.223 -10.274 58.000 1.00 18.94 165 GLN L CA 1
ATOM 6231 C C . GLN E 2 165 ? 34.929 -11.553 58.766 1.00 20.29 165 GLN L C 1
ATOM 6232 O O . GLN E 2 165 ? 34.417 -11.516 59.887 1.00 22.49 165 GLN L O 1
ATOM 6238 N N . ASP E 2 166 ? 35.268 -12.683 58.155 1.00 22.82 166 ASP L N 1
ATOM 6239 C CA . ASP E 2 166 ? 35.094 -13.969 58.810 1.00 26.46 166 ASP L CA 1
ATOM 6240 C C . ASP E 2 166 ? 35.823 -13.981 60.147 1.00 26.90 166 ASP L C 1
ATOM 6241 O O . ASP E 2 166 ? 36.900 -13.399 60.289 1.00 26.50 166 ASP L O 1
ATOM 6246 N N . SER E 2 167 ? 35.214 -14.624 61.145 1.00 28.46 167 SER L N 1
ATOM 6247 C CA . SER E 2 167 ? 35.819 -14.609 62.472 1.00 29.96 167 SER L CA 1
ATOM 6248 C C . SER E 2 167 ? 37.074 -15.469 62.530 1.00 30.63 167 SER L C 1
ATOM 6249 O O . SER E 2 167 ? 38.024 -15.120 63.239 1.00 32.82 167 SER L O 1
ATOM 6252 N N . LYS E 2 168 ? 37.113 -16.574 61.782 1.00 30.34 168 LYS L N 1
ATOM 6253 C CA . LYS E 2 168 ? 38.249 -17.487 61.879 1.00 29.40 168 LYS L CA 1
ATOM 6254 C C . LYS E 2 168 ? 39.410 -17.055 60.985 1.00 28.07 168 LYS L C 1
ATOM 6255 O O . LYS E 2 168 ? 40.557 -17.007 61.439 1.00 28.34 168 LYS L O 1
ATOM 6261 N N . ASP E 2 169 ? 39.141 -16.734 59.715 1.00 25.38 169 ASP L N 1
ATOM 6262 C CA . ASP E 2 169 ? 40.217 -16.456 58.767 1.00 24.94 169 ASP L CA 1
ATOM 6263 C C . ASP E 2 169 ? 40.299 -15.005 58.309 1.00 21.18 169 ASP L C 1
ATOM 6264 O O . ASP E 2 169 ? 41.161 -14.690 57.479 1.00 19.73 169 ASP L O 1
ATOM 6269 N N . SER E 2 170 ? 39.419 -14.123 58.791 1.00 20.17 170 SER L N 1
ATOM 6270 C CA . SER E 2 170 ? 39.476 -12.690 58.516 1.00 18.68 170 SER L CA 1
ATOM 6271 C C . SER E 2 170 ? 39.260 -12.343 57.045 1.00 18.21 170 SER L C 1
ATOM 6272 O O . SER E 2 170 ? 39.575 -11.225 56.627 1.00 17.49 170 SER L O 1
ATOM 6275 N N . THR E 2 171 ? 38.733 -13.260 56.234 1.00 17.56 171 THR L N 1
ATOM 6276 C CA . THR E 2 171 ? 38.483 -12.945 54.834 1.00 15.05 171 THR L CA 1
ATOM 6277 C C . THR E 2 171 ? 37.094 -12.326 54.650 1.00 17.54 171 THR L C 1
ATOM 6278 O O . THR E 2 171 ? 36.277 -12.267 55.572 1.00 17.42 171 THR L O 1
ATOM 6282 N N . TYR E 2 172 ? 36.844 -11.847 53.433 1.00 16.55 172 TYR L N 1
ATOM 6283 C CA . TYR E 2 172 ? 35.543 -11.359 53.000 1.00 16.40 172 TYR L CA 1
ATOM 6284 C C . TYR E 2 172 ? 34.950 -12.302 51.963 1.00 13.87 172 TYR L C 1
ATOM 6285 O O . TYR E 2 172 ? 35.661 -13.065 51.308 1.00 13.68 172 TYR L O 1
ATOM 6294 N N . SER E 2 173 ? 33.631 -12.228 51.804 1.00 14.95 173 SER L N 1
ATOM 6295 C CA . SER E 2 173 ? 32.954 -12.879 50.693 1.00 14.33 173 SER L CA 1
ATOM 6296 C C . SER E 2 173 ? 31.944 -11.900 50.114 1.00 15.66 173 SER L C 1
ATOM 6297 O O . SER E 2 173 ? 31.379 -11.068 50.831 1.00 14.31 173 SER L O 1
ATOM 6300 N N . LEU E 2 174 ? 31.732 -11.991 48.806 1.00 15.52 174 LEU L N 1
ATOM 6301 C CA . LEU E 2 174 ? 30.926 -10.998 48.118 1.00 15.48 174 LEU L CA 1
ATOM 6302 C C . LEU E 2 174 ? 30.068 -11.685 47.071 1.00 15.42 174 LEU L C 1
ATOM 6303 O O . LEU E 2 174 ? 30.521 -12.610 46.387 1.00 14.76 174 LEU L O 1
ATOM 6308 N N . SER E 2 175 ? 28.826 -11.234 46.962 1.00 12.81 175 SER L N 1
ATOM 6309 C CA . SER E 2 175 ? 27.910 -11.693 45.931 1.00 15.30 175 SER L CA 1
ATOM 6310 C C . SER E 2 175 ? 27.508 -10.514 45.060 1.00 16.85 175 SER L C 1
ATOM 6311 O O . SER E 2 175 ? 27.233 -9.422 45.567 1.00 18.36 175 SER L O 1
ATOM 6314 N N . SER E 2 176 ? 27.496 -10.732 43.749 1.00 16.82 176 SER L N 1
ATOM 6315 C CA . SER E 2 176 ? 26.959 -9.769 42.800 1.00 16.37 176 SER L CA 1
ATOM 6316 C C . SER E 2 176 ? 25.825 -10.439 42.045 1.00 14.39 176 SER L C 1
ATOM 6317 O O . SER E 2 176 ? 26.005 -11.525 41.487 1.00 16.26 176 SER L O 1
ATOM 6320 N N . THR E 2 177 ? 24.665 -9.795 42.030 1.00 13.71 177 THR L N 1
ATOM 6321 C CA . THR E 2 177 ? 23.464 -10.382 41.454 1.00 14.34 177 THR L CA 1
ATOM 6322 C C . THR E 2 177 ? 22.983 -9.509 40.309 1.00 15.39 177 THR L C 1
ATOM 6323 O O . THR E 2 177 ? 22.612 -8.350 40.521 1.00 14.36 177 THR L O 1
ATOM 6327 N N . LEU E 2 178 ? 22.994 -10.071 39.102 1.00 16.12 178 LEU L N 1
ATOM 6328 C CA . LEU E 2 178 ? 22.457 -9.425 37.912 1.00 15.84 178 LEU L CA 1
ATOM 6329 C C . LEU E 2 178 ? 20.983 -9.787 37.750 1.00 16.97 178 LEU L C 1
ATOM 6330 O O . LEU E 2 178 ? 20.631 -10.970 37.725 1.00 17.29 178 LEU L O 1
ATOM 6335 N N . THR E 2 179 ? 20.127 -8.773 37.635 1.00 17.86 179 THR L N 1
ATOM 6336 C CA . THR E 2 179 ? 18.686 -8.975 37.504 1.00 19.22 179 THR L CA 1
ATOM 6337 C C . THR E 2 179 ? 18.250 -8.606 36.092 1.00 21.06 179 THR L C 1
ATOM 6338 O O . THR E 2 179 ? 18.448 -7.466 35.656 1.00 22.35 179 THR L O 1
ATOM 6342 N N . LEU E 2 180 ? 17.645 -9.561 35.390 1.00 21.13 180 LEU L N 1
ATOM 6343 C CA . LEU E 2 180 ? 17.121 -9.344 34.051 1.00 23.82 180 LEU L CA 1
ATOM 6344 C C . LEU E 2 180 ? 15.704 -9.881 33.969 1.00 25.23 180 LEU L C 1
ATOM 6345 O O . LEU E 2 180 ? 15.328 -10.797 34.705 1.00 25.76 180 LEU L O 1
ATOM 6350 N N . SER E 2 181 ? 14.919 -9.310 33.061 1.00 25.69 181 SER L N 1
ATOM 6351 C CA . SER E 2 181 ? 13.657 -9.940 32.718 1.00 26.79 181 SER L CA 1
ATOM 6352 C C . SER E 2 181 ? 13.934 -11.253 31.993 1.00 26.50 181 SER L C 1
ATOM 6353 O O . SER E 2 181 ? 15.005 -11.454 31.414 1.00 25.76 181 SER L O 1
ATOM 6356 N N . LYS E 2 182 ? 12.966 -12.170 32.058 1.00 27.11 182 LYS L N 1
ATOM 6357 C CA . LYS E 2 182 ? 13.135 -13.448 31.372 1.00 28.91 182 LYS L CA 1
ATOM 6358 C C . LYS E 2 182 ? 13.305 -13.249 29.872 1.00 28.51 182 LYS L C 1
ATOM 6359 O O . LYS E 2 182 ? 14.119 -13.929 29.239 1.00 27.11 182 LYS L O 1
ATOM 6365 N N . ALA E 2 183 ? 12.536 -12.328 29.284 1.00 30.49 183 ALA L N 1
ATOM 6366 C CA . ALA E 2 183 ? 12.677 -12.056 27.857 1.00 32.54 183 ALA L CA 1
ATOM 6367 C C . ALA E 2 183 ? 14.090 -11.598 27.523 1.00 33.49 183 ALA L C 1
ATOM 6368 O O . ALA E 2 183 ? 14.684 -12.056 26.537 1.00 32.30 183 ALA L O 1
ATOM 6370 N N . ASP E 2 184 ? 14.650 -10.703 28.340 1.00 34.83 184 ASP L N 1
ATOM 6371 C CA . ASP E 2 184 ? 16.016 -10.247 28.108 1.00 38.82 184 ASP L CA 1
ATOM 6372 C C . ASP E 2 184 ? 17.015 -11.380 28.293 1.00 33.05 184 ASP L C 1
ATOM 6373 O O . ASP E 2 184 ? 17.939 -11.537 27.486 1.00 31.12 184 ASP L O 1
ATOM 6378 N N . TYR E 2 185 ? 16.843 -12.181 29.350 1.00 28.34 185 TYR L N 1
ATOM 6379 C CA . TYR E 2 185 ? 17.742 -13.306 29.582 1.00 26.01 185 TYR L CA 1
ATOM 6380 C C . TYR E 2 185 ? 17.781 -14.238 28.376 1.00 27.67 185 TYR L C 1
ATOM 6381 O O . TYR E 2 185 ? 18.859 -14.675 27.952 1.00 26.57 185 TYR L O 1
ATOM 6390 N N . GLU E 2 186 ? 16.619 -14.524 27.787 1.00 30.06 186 GLU L N 1
ATOM 6391 C CA . GLU E 2 186 ? 16.518 -15.472 26.685 1.00 31.96 186 GLU L CA 1
ATOM 6392 C C . GLU E 2 186 ? 16.915 -14.881 25.337 1.00 32.26 186 GLU L C 1
ATOM 6393 O O . GLU E 2 186 ? 16.927 -15.612 24.340 1.00 33.34 186 GLU L O 1
ATOM 6399 N N . LYS E 2 187 ? 17.244 -13.593 25.275 1.00 32.68 187 LYS L N 1
ATOM 6400 C CA . LYS E 2 187 ? 17.713 -12.980 24.040 1.00 34.45 187 LYS L CA 1
ATOM 6401 C C . LYS E 2 187 ? 19.224 -13.042 23.875 1.00 32.99 187 LYS L C 1
ATOM 6402 O O . LYS E 2 187 ? 19.733 -12.627 22.827 1.00 34.25 187 LYS L O 1
ATOM 6408 N N . HIS E 2 188 ? 19.950 -13.537 24.872 1.00 31.52 188 HIS L N 1
ATOM 6409 C CA . HIS E 2 188 ? 21.403 -13.517 24.852 1.00 31.59 188 HIS L CA 1
ATOM 6410 C C . HIS E 2 188 ? 21.952 -14.873 25.270 1.00 31.00 188 HIS L C 1
ATOM 6411 O O . HIS E 2 188 ? 21.279 -15.667 25.929 1.00 30.65 188 HIS L O 1
ATOM 6418 N N . LYS E 2 189 ? 23.204 -15.116 24.890 1.00 30.70 189 LYS L N 1
ATOM 6419 C CA . LYS E 2 189 ? 23.853 -16.406 25.071 1.00 32.04 189 LYS L CA 1
ATOM 6420 C C . LYS E 2 189 ? 24.952 -16.375 26.120 1.00 31.69 189 LYS L C 1
ATOM 6421 O O . LYS E 2 189 ? 24.945 -17.187 27.049 1.00 33.18 189 LYS L O 1
ATOM 6427 N N . VAL E 2 190 ? 25.894 -15.446 26.003 1.00 29.65 190 VAL L N 1
ATOM 6428 C CA . VAL E 2 190 ? 27.097 -15.445 26.826 1.00 26.63 190 VAL L CA 1
ATOM 6429 C C . VAL E 2 190 ? 26.875 -14.562 28.048 1.00 22.95 190 VAL L C 1
ATOM 6430 O O . VAL E 2 190 ? 26.614 -13.362 27.917 1.00 23.21 190 VAL L O 1
ATOM 6434 N N . TYR E 2 191 ? 26.988 -15.154 29.236 1.00 20.17 191 TYR L N 1
ATOM 6435 C CA . TYR E 2 191 ? 26.861 -14.443 30.504 1.00 20.02 191 TYR L CA 1
ATOM 6436 C C . TYR E 2 191 ? 28.165 -14.608 31.270 1.00 21.03 191 TYR L C 1
ATOM 6437 O O . TYR E 2 191 ? 28.578 -15.735 31.564 1.00 22.99 191 TYR L O 1
ATOM 6446 N N . ALA E 2 192 ? 28.819 -13.493 31.576 1.00 18.95 192 ALA L N 1
ATOM 6447 C CA . ALA E 2 192 ? 30.155 -13.524 32.150 1.00 18.38 192 ALA L CA 1
ATOM 6448 C C . ALA E 2 192 ? 30.231 -12.593 33.348 1.00 19.26 192 ALA L C 1
ATOM 6449 O O . ALA E 2 192 ? 29.628 -11.515 33.355 1.00 18.84 192 ALA L O 1
ATOM 6451 N N . CYS E 2 193 ? 30.964 -13.031 34.364 1.00 18.88 193 CYS L N 1
ATOM 6452 C CA . CYS E 2 193 ? 31.316 -12.212 35.515 1.00 20.99 193 CYS L CA 1
ATOM 6453 C C . CYS E 2 193 ? 32.834 -12.084 35.537 1.00 21.02 193 CYS L C 1
ATOM 6454 O O . CYS E 2 193 ? 33.538 -13.100 35.552 1.00 19.70 193 CYS L O 1
ATOM 6457 N N . GLU E 2 194 ? 33.335 -10.847 35.508 1.00 19.40 194 GLU L N 1
ATOM 6458 C CA . GLU E 2 194 ? 34.767 -10.564 35.467 1.00 22.05 194 GLU L CA 1
ATOM 6459 C C . GLU E 2 194 ? 35.192 -9.884 36.764 1.00 20.78 194 GLU L C 1
ATOM 6460 O O . GLU E 2 194 ? 34.607 -8.869 37.163 1.00 19.15 194 GLU L O 1
ATOM 6466 N N . VAL E 2 195 ? 36.208 -10.444 37.421 1.00 18.57 195 VAL L N 1
ATOM 6467 C CA . VAL E 2 195 ? 36.579 -10.060 38.779 1.00 18.60 195 VAL L CA 1
ATOM 6468 C C . VAL E 2 195 ? 38.002 -9.518 38.772 1.00 19.02 195 VAL L C 1
ATOM 6469 O O . VAL E 2 195 ? 38.915 -10.160 38.238 1.00 21.00 195 VAL L O 1
ATOM 6473 N N . THR E 2 196 ? 38.189 -8.345 39.371 1.00 21.14 196 THR L N 1
ATOM 6474 C CA . THR E 2 196 ? 39.495 -7.714 39.516 1.00 21.53 196 THR L CA 1
ATOM 6475 C C . THR E 2 196 ? 39.819 -7.598 40.998 1.00 22.62 196 THR L C 1
ATOM 6476 O O . THR E 2 196 ? 38.993 -7.113 41.780 1.00 23.34 196 THR L O 1
ATOM 6480 N N . HIS E 2 197 ? 41.009 -8.056 41.385 1.00 22.94 197 HIS L N 1
ATOM 6481 C CA . HIS E 2 197 ? 41.393 -8.092 42.790 1.00 21.29 197 HIS L CA 1
ATOM 6482 C C . HIS E 2 197 ? 42.911 -8.134 42.892 1.00 22.30 197 HIS L C 1
ATOM 6483 O O . HIS E 2 197 ? 43.567 -8.783 42.076 1.00 20.46 197 HIS L O 1
ATOM 6490 N N . GLN E 2 198 ? 43.447 -7.464 43.921 1.00 24.31 198 GLN L N 1
ATOM 6491 C CA . GLN E 2 198 ? 44.893 -7.417 44.149 1.00 27.19 198 GLN L CA 1
ATOM 6492 C C . GLN E 2 198 ? 45.532 -8.799 44.108 1.00 26.66 198 GLN L C 1
ATOM 6493 O O . GLN E 2 198 ? 46.653 -8.959 43.612 1.00 27.61 198 GLN L O 1
ATOM 6499 N N . GLY E 2 199 ? 44.846 -9.804 44.642 1.00 25.36 199 GLY L N 1
ATOM 6500 C CA . GLY E 2 199 ? 45.367 -11.153 44.671 1.00 24.51 199 GLY L CA 1
ATOM 6501 C C . GLY E 2 199 ? 45.404 -11.858 43.336 1.00 25.93 199 GLY L C 1
ATOM 6502 O O . GLY E 2 199 ? 45.925 -12.976 43.263 1.00 26.68 199 GLY L O 1
ATOM 6503 N N . LEU E 2 200 ? 44.874 -11.241 42.284 1.00 25.90 200 LEU L N 1
ATOM 6504 C CA . LEU E 2 200 ? 44.868 -11.810 40.943 1.00 28.13 200 LEU L CA 1
ATOM 6505 C C . LEU E 2 200 ? 45.799 -11.011 40.044 1.00 30.35 200 LEU L C 1
ATOM 6506 O O . LEU E 2 200 ? 45.669 -9.786 39.940 1.00 31.02 200 LEU L O 1
ATOM 6511 N N . SER E 2 201 ? 46.726 -11.708 39.385 1.00 33.01 201 SER L N 1
ATOM 6512 C CA . SER E 2 201 ? 47.651 -11.041 38.475 1.00 36.43 201 SER L CA 1
ATOM 6513 C C . SER E 2 201 ? 46.961 -10.555 37.211 1.00 35.35 201 SER L C 1
ATOM 6514 O O . SER E 2 201 ? 47.514 -9.717 36.490 1.00 35.25 201 SER L O 1
ATOM 6517 N N . SER E 2 202 ? 45.762 -11.055 36.936 1.00 33.61 202 SER L N 1
ATOM 6518 C CA . SER E 2 202 ? 45.020 -10.746 35.743 1.00 34.11 202 SER L CA 1
ATOM 6519 C C . SER E 2 202 ? 43.563 -10.944 36.129 1.00 28.73 202 SER L C 1
ATOM 6520 O O . SER E 2 202 ? 43.272 -11.844 36.925 1.00 26.81 202 SER L O 1
ATOM 6523 N N . PRO E 2 203 ? 42.647 -10.119 35.622 1.00 27.48 203 PRO L N 1
ATOM 6524 C CA . PRO E 2 203 ? 41.229 -10.300 35.963 1.00 26.69 203 PRO L CA 1
ATOM 6525 C C . PRO E 2 203 ? 40.748 -11.692 35.585 1.00 27.82 203 PRO L C 1
ATOM 6526 O O . PRO E 2 203 ? 41.133 -12.244 34.551 1.00 29.66 203 PRO L O 1
ATOM 6530 N N . VAL E 2 204 ? 39.918 -12.266 36.451 1.00 25.54 204 VAL L N 1
ATOM 6531 C CA . VAL E 2 204 ? 39.393 -13.616 36.278 1.00 27.27 204 VAL L CA 1
ATOM 6532 C C . VAL E 2 204 ? 37.950 -13.531 35.804 1.00 25.96 204 VAL L C 1
ATOM 6533 O O . VAL E 2 204 ? 37.130 -12.817 36.398 1.00 25.91 204 VAL L O 1
ATOM 6537 N N . THR E 2 205 ? 37.633 -14.272 34.747 1.00 24.41 205 THR L N 1
ATOM 6538 C CA . THR E 2 205 ? 36.294 -14.314 34.180 1.00 23.62 205 THR L CA 1
ATOM 6539 C C . THR E 2 205 ? 35.711 -15.705 34.363 1.00 22.53 205 THR L C 1
ATOM 6540 O O . THR E 2 205 ? 36.351 -16.703 34.016 1.00 23.65 205 THR L O 1
ATOM 6544 N N . LYS E 2 206 ? 34.502 -15.771 34.904 1.00 20.96 206 LYS L N 1
ATOM 6545 C CA . LYS E 2 206 ? 33.721 -16.996 34.916 1.00 21.02 206 LYS L CA 1
ATOM 6546 C C . LYS E 2 206 ? 32.483 -16.763 34.068 1.00 22.48 206 LYS L C 1
ATOM 6547 O O . LYS E 2 206 ? 31.840 -15.714 34.173 1.00 22.01 206 LYS L O 1
ATOM 6553 N N . SER E 2 207 ? 32.155 -17.728 33.214 1.00 23.44 207 SER L N 1
ATOM 6554 C CA . SER E 2 207 ? 31.070 -17.510 32.275 1.00 24.50 207 SER L CA 1
ATOM 6555 C C . SER E 2 207 ? 30.336 -18.815 32.012 1.00 25.11 207 SER L C 1
ATOM 6556 O O . SER E 2 207 ? 30.836 -19.907 32.293 1.00 23.41 207 SER L O 1
ATOM 6559 N N . PHE E 2 208 ? 29.129 -18.677 31.468 1.00 25.22 208 PHE L N 1
ATOM 6560 C CA . PHE E 2 208 ? 28.369 -19.802 30.950 1.00 25.80 208 PHE L CA 1
ATOM 6561 C C . PHE E 2 208 ? 27.628 -19.350 29.702 1.00 27.23 208 PHE L C 1
ATOM 6562 O O . PHE E 2 208 ? 27.461 -18.151 29.457 1.00 21.37 208 PHE L O 1
ATOM 6570 N N . ASN E 2 209 ? 27.209 -20.329 28.900 1.00 27.58 209 ASN L N 1
ATOM 6571 C CA . ASN E 2 209 ? 26.321 -20.099 27.768 1.00 28.85 209 ASN L CA 1
ATOM 6572 C C . ASN E 2 209 ? 24.921 -20.554 28.154 1.00 30.86 209 ASN L C 1
ATOM 6573 O O . ASN E 2 209 ? 24.749 -21.662 28.674 1.00 32.76 209 ASN L O 1
ATOM 6578 N N . ARG E 2 210 ? 23.928 -19.701 27.914 1.00 30.91 210 ARG L N 1
ATOM 6579 C CA . ARG E 2 210 ? 22.548 -20.032 28.268 1.00 31.30 210 ARG L CA 1
ATOM 6580 C C . ARG E 2 210 ? 22.062 -21.279 27.529 1.00 31.90 210 ARG L C 1
ATOM 6581 O O . ARG E 2 210 ? 22.347 -21.458 26.345 1.00 32.63 210 ARG L O 1
ATOM 6589 N N . ASN F 3 1 ? 21.881 29.636 72.357 1.00 28.10 1 ASN P N 1
ATOM 6590 C CA . ASN F 3 1 ? 23.034 28.711 72.187 1.00 25.55 1 ASN P CA 1
ATOM 6591 C C . ASN F 3 1 ? 22.571 27.262 72.385 1.00 23.49 1 ASN P C 1
ATOM 6592 O O . ASN F 3 1 ? 22.366 26.851 73.536 1.00 21.43 1 ASN P O 1
ATOM 6597 N N . PRO F 3 2 ? 22.458 26.447 71.314 1.00 23.40 2 PRO P N 1
ATOM 6598 C CA . PRO F 3 2 ? 22.023 25.052 71.438 1.00 24.03 2 PRO P CA 1
ATOM 6599 C C . PRO F 3 2 ? 23.004 24.149 72.207 1.00 22.33 2 PRO P C 1
ATOM 6600 O O . PRO F 3 2 ? 22.565 23.174 72.760 1.00 19.98 2 PRO P O 1
ATOM 6604 N N . ASN F 3 3 ? 24.283 24.535 72.275 1.00 16.06 3 ASN P N 1
ATOM 6605 C CA . ASN F 3 3 ? 25.348 23.733 72.933 1.00 15.59 3 ASN P CA 1
ATOM 6606 C C . ASN F 3 3 ? 25.451 24.042 74.430 1.00 15.96 3 ASN P C 1
ATOM 6607 O O . ASN F 3 3 ? 26.359 23.501 75.075 1.00 19.06 3 ASN P O 1
ATOM 6612 N N . ALA F 3 4 ? 24.563 24.889 74.955 1.00 16.42 4 ALA P N 1
ATOM 6613 C CA . ALA F 3 4 ? 24.547 25.171 76.409 1.00 18.55 4 ALA P CA 1
ATOM 6614 C C . ALA F 3 4 ? 24.154 23.892 77.162 1.00 18.13 4 ALA P C 1
ATOM 6615 O O . ALA F 3 4 ? 23.317 23.132 76.644 1.00 18.76 4 ALA P O 1
ATOM 6617 N N . ASN F 3 5 ? 24.716 23.690 78.357 1.00 18.33 5 ASN P N 1
ATOM 6618 C CA . ASN F 3 5 ? 24.431 22.524 79.179 1.00 19.62 5 ASN P CA 1
ATOM 6619 C C . ASN F 3 5 ? 22.914 22.331 79.331 1.00 15.03 5 ASN P C 1
ATOM 6620 O O . ASN F 3 5 ? 22.228 23.276 79.747 1.00 16.21 5 ASN P O 1
ATOM 6625 N N . PRO F 3 6 ? 22.390 21.159 79.021 1.00 13.74 6 PRO P N 1
ATOM 6626 C CA . PRO F 3 6 ? 20.918 20.926 79.056 1.00 18.32 6 PRO P CA 1
ATOM 6627 C C . PRO F 3 6 ? 20.412 20.216 80.302 1.00 17.26 6 PRO P C 1
ATOM 6628 O O . PRO F 3 6 ? 19.255 19.769 80.287 1.00 17.65 6 PRO P O 1
ATOM 6632 N N . ASN F 3 7 ? 21.255 20.093 81.327 1.00 16.00 7 ASN P N 1
ATOM 6633 C CA . ASN F 3 7 ? 20.865 19.335 82.542 1.00 16.73 7 ASN P CA 1
ATOM 6634 C C . ASN F 3 7 ? 20.493 20.281 83.685 1.00 18.47 7 ASN P C 1
ATOM 6635 O O . ASN F 3 7 ? 20.692 21.494 83.547 1.00 20.85 7 ASN P O 1
ATOM 6640 N N . ALA F 3 8 ? 19.969 19.706 84.769 1.00 19.06 8 ALA P N 1
ATOM 6641 C CA . ALA F 3 8 ? 19.604 20.456 85.993 1.00 22.80 8 ALA P CA 1
ATOM 6642 C C . ALA F 3 8 ? 20.881 20.836 86.752 1.00 30.11 8 ALA P C 1
ATOM 6643 O O . ALA F 3 8 ? 21.910 20.167 86.558 1.00 26.85 8 ALA P O 1
ATOM 6645 N N . ASN F 3 9 ? 20.818 21.884 87.575 1.00 41.44 9 ASN P N 1
ATOM 6646 C CA . ASN F 3 9 ? 22.017 22.322 88.338 1.00 53.23 9 ASN P CA 1
ATOM 6647 C C . ASN F 3 9 ? 21.640 22.573 89.804 1.00 65.64 9 ASN P C 1
ATOM 6648 O O . ASN F 3 9 ? 20.489 22.273 90.164 1.00 66.54 9 ASN P O 1
#

Sequence (872 aa):
QVQLVESGGGVVQPGRSLRLSCAASGFTFSSYGIHWVRQAPGKGLEWVALIWYDGSNKYYADSVKGRFTISRDNSKNTLYLQMNSLRAEDTAVYYCARDGGHSTSWSNAFDIWGQGTMVTVSSASTKGPSVFPLAPGTAALGCLVKDYFPEPVTVSWNSGALTSGVHTFPAVLQSSGLYSLSSVVTVPSSSLGTQTYICNVNHKPSNTKVDKKVEPDIQVTQSPSTLSASVGDRVTITCRASQSISSWLAWYQQKPGKAPKLLIYKASSLESGVPSRFSGSGSGTEFTLTISSLQPDDFATYYCQQYNSYWTFGQGTKVEIKRTVAAPSVFIFPPSDEQLKSGTASVVCLLNNFYPREAKVQWKVDNALQSGNSQESVTEQDSKDSTYSLSSTLTLSKADYEKHKVYACEVTHQGLSSPVTKSFNRNPNANPNANQVQLVESGGGVVQPGRSLRLSCAASGFTFSSYGIHWVRQAPGKGLEWVALIWYDGSNKYYADSVKGRFTISRDNSKNTLYLQMNSLRAEDTAVYYCARDGGHSTSWSNAFDIWGQGTMVTVSSASTKGPSVFPLAPSGGTAALGCLVKDYFPEPVTVSWNSGALTSGVHTFPAVLQSSGLYSLSSVVTVPSSSLGTQTYICNVNHKPSNTKVDKKVEPDIQVTQSPSTLSASVGDRVTITCRASQSISSWLAWYQQKPGKAPKLLIYKASSLESGVPSRFSGSGSGTEFTLTISSLQPDDFATYYCQQYNSYWTFGQGTKVEIKRTVAAPSVFIFPPSDEQLKSGTASVVCLLNNFYPREAKVQWKVDNALQSGNSQESVTEQDSKDSTYSLSSTLTLSKADYEKHKVYACEVTHQGLSSPVTKSFNRNPNANPNAN

Radius of gyration: 33.94 Å; Cα contacts (8 Å, |Δi|>4): 2301; chains: 6; bounding box: 71×81×100 Å

B-factor: mean 23.91, std 10.13, range [7.44, 70.42]

Nearest PDB structures (foldseek):
  7sn1-assembly1_H  TM=9.440E-01  e=7.133E-36  Homo sapiens
  6xul-assembly5_J  TM=6.713E-01  e=3.611E-34  Homo sapiens
  7v5n-assembly1_F  TM=7.585E-01  e=1.572E-32  Homo sapiens
  6b0s-assembly1_H  TM=6.590E-01  e=2.702E-33  Homo sapiens
  6wtu-assembly2_K  TM=6.821E-01  e=1.051E-32  Homo sapiens

InterPro domains:
  IPR051860 Plasmodium Circumsporozoite Invasion Protein [PTHR44826] (107-267)

Solvent-accessible surface area: 38270 Å² total; per-residue (Å²): 184,49,86,1,68,15,56,38,32,32,75,16,66,64,53,140,66,41,142,0,24,0,49,7,48,52,34,86,2,46,36,51,0,0,0,0,0,15,28,32,85,86,141,26,13,66,11,0,0,0,1,53,59,81,18,56,59,86,45,39,15,116,47,0,115,84,28,5,67,0,43,32,38,47,106,135,56,15,0,23,0,84,0,47,65,3,106,61,117,0,24,1,42,0,4,0,0,22,0,12,32,65,33,94,94,54,0,4,0,0,24,34,23,0,125,21,15,76,0,20,9,19,73,24,87,84,78,22,9,44,13,23,20,4,45,47,101,84,13,3,0,0,0,5,0,16,35,1,4,24,86,80,18,76,26,42,1,37,96,40,92,34,102,91,36,40,25,54,2,66,26,36,92,24,129,79,22,31,26,14,18,4,0,1,0,32,7,73,55,110,25,36,80,118,97,61,10,52,0,30,2,40,0,158,59,30,151,32,166,43,99,55,88,4,94,104,152,5,92,9,50,0,37,56,65,71,40,42,4,44,83,44,56,169,7,72,2,56,0,112,4,66,96,65,0,63,34,39,0,0,0,0,10,12,78,99,78,128,32,5,98,4,1,0,49,94,2,73,36,71,26,100,82,11,49,103,47,8,61,11,67,34,75,22,47,80,2,41,1,29,2,44,48,1,83,90,86,1,35,8,29,0,12,0,0,0,4,39,42,87,6,38,24,4,86,5,0,64,3,7,52,108,75,97,84,20,43,10,60,9,46,28,4,62,13,11,114,66,3,29,173,90,27,45,0,2,0,0,0,0,0,6,53,0,10,20,81,111,25,111,21,52,4,49,4,21,32,22,86,42,104,84,42,49,75,76,12,45,18,100,30,43,111,192,58,13,6,10,0,0,6,1,27,0,60,19,53,75,65,68,8,87,151,60,119,48,0,13,0,41,0,44,14,129,32,33,126,72,71,45,72,92,63,34,106,129,107,26,1,32,23,0,19,43,170,198,68,84,1,67,14,57,39,31,32,71,17,66,23,26,140,68,40,134,0,24,0,47,8,47,52,37,86,2,46,36,48,0,0,0,0,0,16,27,33,88,83,141,24,13,68,12,0,0,0,1,56,63,81,19,54,57,84,46,33,16,122,46,0,117,80,26,4,70,0,43,31,44,47,102,136,61,16,0,24,0,81,0,55,32,0,87,53,118,2,23,0,42,0,4,0,0,22,0,11,31,65,37,89,92,53,0,5,0,0,33,32,22,0,124,20,15,78,0,19,9,18,74,26,86,84,80,18,13,45,11,24,21,4,38,10,147,127,47,78,14,3,0,0,0,5,0,15,34,0,4,25,84,87,18,86,26,45,2,39,103,39,91,36,101,95,33,42,24,56,3,68,23,41,90,26,130,78,20,31,27,14,17,4,0,2,0,39,6,78,49,110,27,38,83,121,96,59,13,53,0,30,4,34,0,156,50,27,135,48,171,46,102,56,99,5,98,118,134,2,108,10,75,4,57,57,70,71,30,46,5,42,85,44,53,170,4,70,0,53,0,149,4,62,100,66,0,62,33,41,0,0,0,0,11,10,74,93,76,128,34,4,91,4,0,0,50,99,2,74,38,73,27,108,80,11,47,103,47,5,57,11,68,34,73,24,50,90,1,41,0,30,0,42,43,1,71,91,89,2,36,7,29,0,12,0,0,0,3,38,36,86,6,41,24,3,91,5,0,63,3,6,54,109,77,107,82,22,41,10,60,10,42,23,3,58,13,12,114,59,2,30,158,91,29,46,0,2,0,0,0,0,0,6,56,0,10,18,79,104,21,115,20,53,5,71,6,56,138,52,97,44,102,86,41,49,74,77,13,46,17,102,27,42,103,188,58,16,6,9,0,0,6,1,26,0,57,17,56,69,68,64,9,90,50,56,120,49,0,12,0,40,0,57,8,122,30,37,130,71,69,45,73,88,65,33,100,127,112,24,1,32,24,0,20,40,170